Protein 1GQ6 (pdb70)

Structure (mmCIF, N/CA/C/O backbone):
data_1GQ6
#
_entry.id   1GQ6
#
_cell.length_a   139.859
_cell.length_b   78.931
_cell.length_c   93.199
_cell.angle_alpha   90.00
_cell.angle_beta   123.90
_cell.angle_gamma   90.00
#
_symmetry.space_group_name_H-M   'C 1 2 1'
#
loop_
_entity.id
_entity.type
_entity.pdbx_description
1 polymer 'PROCLAVAMINATE AMIDINO HYDROLASE'
2 non-polymer 'MANGANESE (II) ION'
3 water water
#
loop_
_atom_site.group_PDB
_atom_site.id
_atom_site.type_symbol
_atom_site.label_atom_id
_atom_site.label_alt_id
_atom_site.label_comp_id
_atom_site.label_asym_id
_atom_site.label_entity_id
_atom_site.label_seq_id
_atom_site.pdbx_PDB_ins_code
_atom_site.Cartn_x
_atom_site.Cartn_y
_atom_site.Cartn_z
_atom_site.occupancy
_atom_site.B_iso_or_equiv
_atom_site.auth_seq_id
_atom_site.auth_comp_id
_atom_site.auth_asym_id
_atom_site.auth_atom_id
_atom_site.pdbx_PDB_model_num
ATOM 1 N N . SER A 1 9 ? 40.132 -7.158 5.118 1.00 15.05 9 SER A N 1
ATOM 2 C CA . SER A 1 9 ? 40.783 -8.480 4.932 1.00 13.15 9 SER A CA 1
ATOM 3 C C . SER A 1 9 ? 41.945 -8.344 3.956 1.00 10.96 9 SER A C 1
ATOM 4 O O . SER A 1 9 ? 41.927 -8.871 2.854 1.00 9.61 9 SER A O 1
ATOM 7 N N . PRO A 1 10 ? 42.980 -7.646 4.391 1.00 8.54 10 PRO A N 1
ATOM 8 C CA . PRO A 1 10 ? 44.158 -7.422 3.553 1.00 7.27 10 PRO A CA 1
ATOM 9 C C . PRO A 1 10 ? 44.821 -8.715 3.127 1.00 6.14 10 PRO A C 1
ATOM 10 O O . PRO A 1 10 ? 44.834 -9.720 3.850 1.00 5.79 10 PRO A O 1
ATOM 14 N N . ARG A 1 11 ? 45.389 -8.688 1.924 1.00 5.44 11 ARG A N 1
ATOM 15 C CA . ARG A 1 11 ? 45.896 -9.869 1.302 1.00 5.56 11 ARG A CA 1
ATOM 16 C C . ARG A 1 11 ? 47.056 -10.521 2.017 1.00 5.24 11 ARG A C 1
ATOM 17 O O . ARG A 1 11 ? 47.348 -11.681 1.769 1.00 7.87 11 ARG A O 1
ATOM 25 N N . TYR A 1 12 ? 47.720 -9.802 2.901 1.00 5.25 12 TYR A N 1
ATOM 26 C CA . TYR A 1 12 ? 48.877 -10.368 3.608 1.00 5.59 12 TYR A CA 1
ATOM 27 C C . TYR A 1 12 ? 48.449 -10.888 4.983 1.00 6.02 12 TYR A C 1
ATOM 28 O O . TYR A 1 12 ? 49.259 -11.438 5.703 1.00 6.82 12 TYR A O 1
ATOM 37 N N . ALA A 1 13 ? 47.192 -10.706 5.352 1.00 5.28 13 ALA A N 1
ATOM 38 C CA . ALA A 1 13 ? 46.732 -11.197 6.644 1.00 5.40 13 ALA A CA 1
ATOM 39 C C . ALA A 1 13 ? 46.378 -12.681 6.567 1.00 5.52 13 ALA A C 1
ATOM 40 O O . ALA A 1 13 ? 46.079 -13.199 5.508 1.00 5.80 13 ALA A O 1
ATOM 42 N N . GLN A 1 14 ? 46.409 -13.327 7.723 1.00 5.40 14 GLN A N 1
ATOM 43 C CA . GLN A 1 14 ? 46.119 -14.755 7.883 1.00 6.05 14 GLN A CA 1
ATOM 44 C C . GLN A 1 14 ? 47.295 -15.668 7.556 1.00 6.77 14 GLN A C 1
ATOM 45 O O . GLN A 1 14 ? 48.278 -15.276 6.900 1.00 7.54 14 GLN A O 1
ATOM 51 N N . ILE A 1 15 ? 47.205 -16.908 8.023 1.00 7.97 15 ILE A N 1
ATOM 52 C CA . ILE A 1 15 ? 48.249 -17.880 7.736 1.00 8.93 15 ILE A CA 1
ATOM 53 C C . ILE A 1 15 ? 48.260 -18.090 6.234 1.00 8.79 15 ILE A C 1
ATOM 54 O O . ILE A 1 15 ? 47.207 -18.233 5.617 1.00 8.07 15 ILE A O 1
ATOM 59 N N . PRO A 1 16 ? 49.417 -18.029 5.621 1.00 9.99 16 PRO A N 1
ATOM 60 C CA . PRO A 1 16 ? 49.467 -18.067 4.156 1.00 9.81 16 PRO A CA 1
ATOM 61 C C . PRO A 1 16 ? 49.100 -19.402 3.495 1.00 9.73 16 PRO A C 1
ATOM 62 O O . PRO A 1 16 ? 49.730 -20.418 3.740 1.00 10.62 16 PRO A O 1
ATOM 66 N N . THR A 1 17 ? 48.076 -19.383 2.653 1.00 8.84 17 THR A 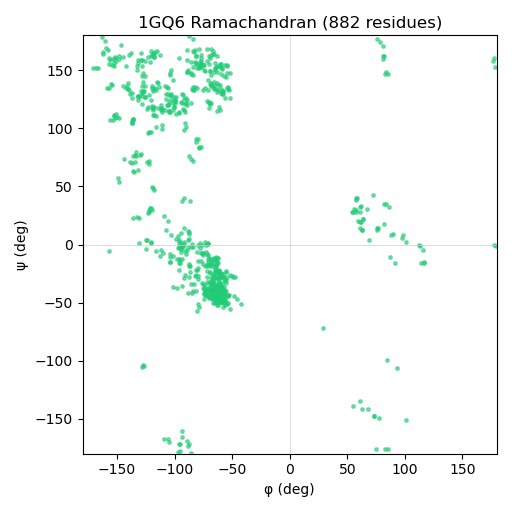N 1
ATOM 67 C CA . THR A 1 17 ? 47.744 -20.531 1.824 1.00 7.31 17 THR A CA 1
ATOM 68 C C . THR A 1 17 ? 47.855 -20.068 0.373 1.00 7.43 17 THR A C 1
ATOM 69 O O . THR A 1 17 ? 47.847 -18.861 0.107 1.00 6.45 17 THR A O 1
ATOM 73 N N . PHE A 1 18 ? 47.929 -21.010 -0.549 1.00 6.11 18 PHE A N 1
ATOM 74 C CA . PHE A 1 18 ? 48.088 -20.657 -1.952 1.00 6.92 18 PHE A CA 1
ATOM 75 C C . PHE A 1 18 ? 46.906 -19.852 -2.411 1.00 6.84 18 PHE A C 1
ATO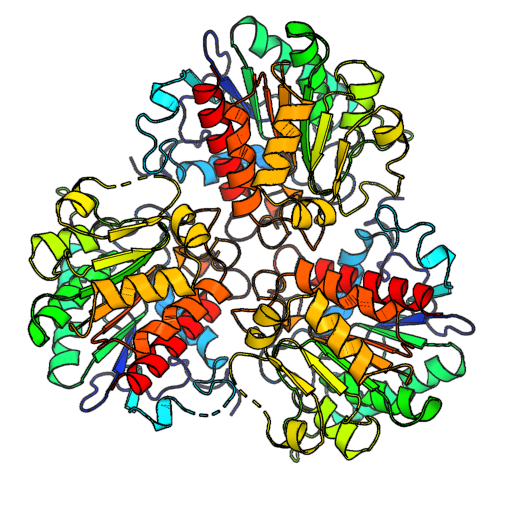M 76 O O . PHE A 1 18 ? 45.781 -20.328 -2.357 1.00 6.87 18 PHE A O 1
ATOM 84 N N . MET A 1 19 ? 47.166 -18.614 -2.834 1.00 6.63 19 MET A N 1
ATOM 85 C CA . MET A 1 19 ? 46.118 -17.721 -3.321 1.00 6.88 19 MET A CA 1
ATOM 86 C C . MET A 1 19 ? 44.930 -17.523 -2.349 1.00 6.67 19 MET A C 1
ATOM 87 O O . MET A 1 19 ? 43.788 -17.179 -2.736 1.00 6.13 19 MET A O 1
ATOM 92 N N . ARG A 1 20 ? 45.236 -17.660 -1.076 1.00 5.74 20 ARG A N 1
ATOM 93 C CA . ARG A 1 20 ? 44.278 -17.470 0.015 1.00 5.72 20 ARG A CA 1
ATOM 94 C C . ARG A 1 20 ? 43.159 -18.484 -0.044 1.00 5.03 20 ARG A C 1
ATOM 95 O O . ARG A 1 20 ? 42.083 -18.243 0.503 1.00 5.21 20 ARG A O 1
ATOM 103 N N . LEU A 1 21 ? 43.401 -19.608 -0.702 1.00 5.54 21 LEU A N 1
ATOM 104 C CA . LEU A 1 21 ? 42.425 -20.679 -0.707 1.00 6.23 21 LEU A CA 1
ATOM 105 C C . LEU A 1 21 ? 42.240 -21.229 0.676 1.00 6.71 21 LEU A C 1
ATOM 106 O O . LEU A 1 21 ? 43.109 -21.147 1.543 1.00 6.54 21 LEU A O 1
ATOM 111 N N . PRO A 1 22 ? 41.091 -21.822 0.904 1.00 7.19 22 PRO A N 1
ATOM 112 C CA . PRO A 1 22 ? 40.885 -22.513 2.170 1.00 7.57 22 PRO A CA 1
ATOM 113 C C . PRO A 1 22 ? 41.913 -23.642 2.309 1.00 6.95 22 PRO A C 1
ATOM 114 O O . PRO A 1 22 ? 42.430 -24.145 1.316 1.00 6.34 22 PRO A O 1
ATOM 118 N N . HIS A 1 23 ? 42.232 -24.001 3.540 1.00 7.55 23 HIS A N 1
ATOM 119 C CA . HIS A 1 23 ? 43.120 -25.138 3.801 1.00 8.05 23 HIS A CA 1
ATOM 120 C C . HIS A 1 23 ? 42.397 -26.380 4.325 1.00 8.25 23 HIS A C 1
ATOM 121 O O . HIS A 1 23 ? 41.593 -26.277 5.235 1.00 8.58 23 HIS A O 1
ATOM 128 N N . ASP A 1 24 ? 42.740 -27.543 3.776 1.00 7.61 24 ASP A N 1
ATOM 129 C CA . ASP A 1 24 ? 42.198 -28.817 4.210 1.00 8.34 24 ASP A CA 1
ATOM 130 C C . ASP A 1 24 ? 43.289 -29.853 3.955 1.00 8.57 24 ASP A C 1
ATOM 131 O O . ASP A 1 24 ? 43.578 -30.167 2.817 1.00 6.66 24 ASP A O 1
ATOM 136 N N . PRO A 1 25 ? 43.889 -30.371 5.019 1.00 10.11 25 PRO A N 1
ATOM 137 C CA . PRO A 1 25 ? 45.014 -31.313 4.901 1.00 10.38 25 PRO A CA 1
ATOM 138 C C . PRO A 1 25 ? 44.578 -32.730 4.478 1.00 9.79 25 PRO A C 1
ATOM 139 O O . PRO A 1 25 ? 45.422 -33.562 4.130 1.00 10.72 25 PRO A O 1
ATOM 143 N N . GLN A 1 26 ? 43.282 -32.992 4.446 1.00 8.19 26 GLN A N 1
ATOM 144 C CA . GLN A 1 26 ? 42.780 -34.287 3.982 1.00 7.78 26 GLN A CA 1
ATOM 145 C C . GLN A 1 26 ? 41.602 -34.005 3.050 1.00 6.80 26 GLN A C 1
ATOM 146 O O . GLN A 1 26 ? 40.471 -34.420 3.351 1.00 6.61 26 GLN A O 1
ATOM 148 N N . PRO A 1 27 ? 41.858 -33.314 1.935 1.00 6.29 27 PRO A N 1
ATOM 149 C CA . PRO A 1 27 ? 40.773 -32.869 1.053 1.00 5.79 27 PRO A CA 1
ATOM 150 C C . PRO A 1 27 ? 40.089 -34.005 0.329 1.00 6.25 27 PRO A C 1
ATOM 151 O O . PRO A 1 27 ? 40.703 -34.939 -0.166 1.00 6.54 27 PRO A O 1
ATOM 155 N N . ARG A 1 28 ? 38.774 -33.920 0.265 1.00 5.54 28 ARG A N 1
ATOM 156 C CA . ARG A 1 28 ? 38.030 -34.867 -0.517 1.00 5.95 28 ARG A CA 1
ATOM 157 C C . ARG A 1 28 ? 36.914 -34.117 -1.213 1.00 5.90 28 ARG A C 1
ATOM 158 O O . ARG A 1 28 ? 36.265 -33.266 -0.605 1.00 5.42 28 ARG A O 1
ATOM 160 N N . GLY A 1 29 ? 36.690 -34.474 -2.466 1.00 5.05 29 GLY A N 1
ATOM 161 C CA . GLY A 1 29 ? 35.564 -33.949 -3.235 1.00 6.12 29 GLY A CA 1
ATOM 162 C C . GLY A 1 29 ? 35.833 -32.658 -3.980 1.00 5.23 29 GLY A C 1
ATOM 163 O O . GLY A 1 29 ? 34.918 -32.073 -4.545 1.00 5.35 29 GLY A O 1
ATOM 164 N N . TYR A 1 30 ? 37.073 -32.205 -4.012 1.00 5.54 30 TYR A N 1
ATOM 165 C CA . TYR A 1 30 ? 37.394 -30.987 -4.754 1.00 5.51 30 TYR A CA 1
ATOM 166 C C . TYR A 1 30 ? 37.749 -31.271 -6.205 1.00 6.13 30 TYR A C 1
ATOM 167 O O . TYR A 1 30 ? 38.002 -32.414 -6.596 1.00 6.65 30 TYR A O 1
ATOM 176 N N . ASP A 1 31 ? 37.793 -30.201 -6.993 1.00 5.38 31 ASP A N 1
ATOM 177 C CA . ASP A 1 31 ? 38.216 -30.278 -8.375 1.00 6.13 31 ASP A CA 1
ATOM 178 C C . ASP A 1 31 ? 39.733 -30.298 -8.473 1.00 6.02 31 ASP A C 1
ATOM 179 O O . ASP A 1 31 ? 40.335 -31.218 -9.044 1.00 6.15 31 ASP A O 1
ATOM 184 N N . VAL A 1 32 ? 40.393 -29.269 -7.929 1.00 5.65 32 VAL A N 1
ATOM 185 C CA . VAL A 1 32 ? 41.844 -29.227 -7.954 1.00 6.06 32 VAL A CA 1
ATOM 186 C C . VAL A 1 32 ? 42.370 -28.905 -6.568 1.00 6.08 32 VAL A C 1
ATOM 187 O O . VAL A 1 32 ? 41.935 -27.948 -5.932 1.00 6.27 32 VAL A O 1
ATOM 191 N N . VAL A 1 33 ? 43.279 -29.755 -6.109 1.00 5.91 33 VAL A N 1
ATOM 192 C CA . VAL A 1 33 ? 43.958 -29.565 -4.846 1.00 5.98 33 VAL A CA 1
ATOM 193 C C . VAL A 1 33 ? 45.360 -29.051 -5.114 1.00 5.45 33 VAL A C 1
ATOM 194 O O . VAL A 1 33 ? 46.085 -29.582 -5.962 1.00 6.42 33 VAL A O 1
ATOM 198 N N . VAL A 1 34 ? 45.723 -27.977 -4.429 1.00 4.77 34 VAL A N 1
ATOM 199 C CA . VAL A 1 34 ? 47.069 -27.440 -4.521 1.00 4.67 34 VAL A CA 1
ATOM 200 C C . VAL A 1 34 ? 47.875 -28.102 -3.427 1.00 4.63 34 VAL A C 1
ATOM 201 O O . VAL A 1 34 ? 47.498 -28.024 -2.248 1.00 6.22 34 VAL A O 1
ATOM 205 N N . ILE A 1 35 ? 48.939 -28.796 -3.811 1.00 4.91 35 ILE A N 1
ATOM 206 C CA . ILE A 1 35 ? 49.724 -29.547 -2.851 1.00 5.21 35 ILE A CA 1
ATOM 207 C C . ILE A 1 35 ? 51.182 -29.136 -2.930 1.00 4.99 35 ILE A C 1
ATOM 208 O O . ILE A 1 35 ? 51.787 -29.139 -4.004 1.00 5.45 35 ILE A O 1
ATOM 213 N N . GLY A 1 36 ? 51.752 -28.776 -1.783 1.00 5.12 36 GLY A N 1
ATOM 214 C CA . GLY A 1 36 ? 53.157 -28.435 -1.734 1.00 5.53 36 GLY A CA 1
ATOM 215 C C . GLY A 1 36 ? 54.056 -29.663 -1.598 1.00 5.69 36 GLY A C 1
ATOM 216 O O . GLY A 1 36 ? 53.725 -30.641 -0.914 1.00 5.61 36 GLY A O 1
ATOM 217 N N . ALA A 1 37 ? 55.230 -29.581 -2.216 1.00 5.65 37 ALA A N 1
ATOM 218 C CA . ALA A 1 37 ? 56.230 -30.651 -2.151 1.00 6.08 37 ALA A CA 1
ATOM 219 C C . ALA A 1 37 ? 57.600 -30.050 -1.740 1.00 5.73 37 ALA A C 1
ATOM 220 O O . ALA A 1 37 ? 58.451 -29.770 -2.595 1.00 6.15 37 ALA A O 1
ATOM 222 N N . PRO A 1 38 ? 57.768 -29.773 -0.453 1.00 5.46 38 PRO A N 1
ATOM 223 C CA . PRO A 1 38 ? 58.946 -29.041 0.056 1.00 5.49 38 PRO A CA 1
ATOM 224 C C . PRO A 1 38 ? 60.177 -29.935 0.176 1.00 4.84 38 PRO A C 1
ATOM 225 O O . PRO A 1 38 ? 60.476 -30.479 1.217 1.00 4.98 38 PRO A O 1
ATOM 229 N N . TYR A 1 39 ? 60.854 -30.088 -0.952 1.00 5.19 39 TYR A N 1
ATOM 230 C CA . TYR A 1 39 ? 61.989 -31.020 -1.068 1.00 4.89 39 TYR A CA 1
ATOM 231 C C . TYR A 1 39 ? 62.926 -30.545 -2.172 1.00 4.69 39 TYR A C 1
ATOM 232 O O . TYR A 1 39 ? 62.467 -30.144 -3.251 1.00 6.03 39 TYR A O 1
ATOM 241 N N . ASP A 1 40 ? 64.223 -30.618 -1.898 1.00 4.46 40 ASP A N 1
ATOM 242 C CA . ASP A 1 40 ? 65.230 -30.284 -2.890 1.00 4.82 40 ASP A CA 1
ATOM 243 C C . ASP A 1 40 ? 66.327 -31.337 -2.952 1.00 4.35 40 ASP A C 1
ATOM 244 O O . ASP A 1 40 ? 67.396 -31.073 -3.472 1.00 4.80 40 ASP A O 1
ATOM 249 N N . GLY A 1 41 ? 66.001 -32.558 -2.530 1.00 4.26 41 GLY A N 1
ATOM 250 C CA . GLY A 1 41 ? 66.971 -33.633 -2.554 1.00 3.87 41 GLY A CA 1
ATOM 251 C C . GLY A 1 41 ? 67.436 -34.073 -3.927 1.00 4.56 41 GLY A C 1
ATOM 252 O O . GLY A 1 41 ? 68.397 -34.820 -4.007 1.00 5.31 41 GLY A O 1
ATOM 253 N N . GLY A 1 42 ? 66.753 -33.642 -4.980 1.00 4.21 42 GLY A N 1
ATOM 254 C CA . GLY A 1 42 ? 67.193 -33.971 -6.320 1.00 4.97 42 GLY A CA 1
ATOM 255 C C . GLY A 1 42 ? 68.078 -32.905 -6.920 1.00 5.11 42 GLY A C 1
ATOM 256 O O . GLY A 1 42 ? 68.610 -33.101 -8.022 1.00 6.24 42 GLY A O 1
ATOM 257 N N . THR A 1 43 ? 68.298 -31.804 -6.190 1.00 5.19 43 THR A N 1
ATOM 258 C CA . THR A 1 43 ? 69.067 -30.704 -6.793 1.00 5.19 43 THR A CA 1
ATOM 259 C C . THR A 1 43 ? 70.551 -30.983 -6.970 1.00 5.04 43 THR A C 1
ATOM 260 O O . THR A 1 43 ? 71.238 -31.460 -6.067 1.00 5.37 43 THR A O 1
ATOM 264 N N . SER A 1 44 ? 71.052 -30.673 -8.169 1.00 4.16 44 SER A N 1
ATOM 265 C CA . SER A 1 44 ? 72.440 -30.916 -8.482 1.00 4.60 44 SER A CA 1
ATOM 266 C C . SER A 1 44 ? 73.321 -29.705 -8.260 1.00 3.80 44 SER A C 1
ATOM 267 O O . SER A 1 44 ? 74.532 -29.824 -8.325 1.00 4.08 44 SER A O 1
ATOM 270 N N . TYR A 1 45 ? 72.719 -28.530 -8.142 1.00 4.10 45 TYR A N 1
ATOM 271 C CA . TYR A 1 45 ? 73.518 -27.321 -8.019 1.00 3.97 45 TYR A CA 1
ATOM 272 C C . TYR A 1 45 ? 73.046 -26.569 -6.785 1.00 4.26 45 TYR A C 1
ATOM 273 O O . TYR A 1 45 ? 73.376 -26.982 -5.657 1.00 3.95 45 TYR A O 1
ATOM 282 N N . ARG A 1 46 ? 72.287 -25.500 -6.927 1.00 3.68 46 ARG A N 1
ATOM 283 C CA . ARG A 1 46 ? 71.830 -24.805 -5.725 1.00 4.20 46 ARG A CA 1
ATOM 284 C C . ARG A 1 46 ? 70.646 -25.498 -5.134 1.00 4.25 46 ARG A C 1
ATOM 285 O O . ARG A 1 46 ? 69.721 -25.849 -5.864 1.00 4.73 46 ARG A O 1
ATOM 293 N N . PRO A 1 47 ? 70.657 -25.683 -3.822 1.00 4.26 47 PRO A N 1
ATOM 294 C CA . PRO A 1 47 ? 69.492 -26.199 -3.107 1.00 4.43 47 PRO A CA 1
ATOM 295 C C . PRO A 1 47 ? 68.595 -25.013 -2.706 1.00 4.97 47 PRO A C 1
ATOM 296 O O . PRO A 1 47 ? 68.821 -23.902 -3.162 1.00 5.21 47 PRO A O 1
ATOM 300 N N . GLY A 1 48 ? 67.562 -25.265 -1.927 1.00 4.53 48 GLY A N 1
ATOM 301 C CA . GLY A 1 48 ? 66.669 -24.232 -1.453 1.00 6.08 48 GLY A CA 1
ATOM 302 C C . GLY A 1 48 ? 65.235 -24.372 -1.935 1.00 6.03 48 GLY A C 1
ATOM 303 O O . GLY A 1 48 ? 64.327 -23.752 -1.355 1.00 6.12 48 GLY A O 1
ATOM 304 N N . ALA A 1 49 ? 64.989 -25.188 -2.969 1.00 5.30 49 ALA A N 1
ATOM 305 C CA . ALA A 1 49 ? 63.624 -25.422 -3.449 1.00 4.80 49 ALA A CA 1
ATOM 306 C C . ALA A 1 49 ? 62.747 -26.079 -2.399 1.00 5.26 49 ALA A C 1
ATOM 307 O O . ALA A 1 49 ? 61.519 -26.104 -2.529 1.00 4.54 49 ALA A O 1
ATOM 309 N N . ARG A 1 50 ? 63.351 -26.567 -1.316 1.00 3.98 50 ARG A N 1
ATOM 310 C CA . ARG A 1 50 ? 62.555 -27.100 -0.225 1.00 4.61 50 ARG A CA 1
ATOM 311 C C . ARG A 1 50 ? 61.645 -26.014 0.384 1.00 5.41 50 ARG A C 1
ATOM 312 O O . ARG A 1 50 ? 60.617 -26.338 0.977 1.00 5.29 50 ARG A O 1
ATOM 320 N N . PHE A 1 51 ? 62.062 -24.748 0.253 1.00 5.08 51 PHE A N 1
ATOM 321 C CA . PHE A 1 51 ? 61.310 -23.578 0.712 1.00 4.90 51 PHE A CA 1
ATOM 322 C C . PHE A 1 51 ? 60.398 -22.970 -0.337 1.00 5.68 51 PHE A C 1
ATOM 323 O O . PHE A 1 51 ? 59.684 -21.983 -0.056 1.00 6.78 51 PHE A O 1
ATOM 331 N N . GLY A 1 52 ? 60.388 -23.575 -1.515 1.00 5.52 52 GLY A N 1
ATOM 332 C CA . GLY A 1 52 ? 59.508 -23.114 -2.603 1.00 5.20 52 GLY A CA 1
ATOM 333 C C . GLY A 1 52 ? 58.066 -22.982 -2.191 1.00 5.44 52 GLY A C 1
ATOM 334 O O . GLY A 1 52 ? 57.468 -21.916 -2.372 1.00 7.08 52 GLY A O 1
ATOM 335 N N . PRO A 1 53 ? 57.456 -24.045 -1.669 1.00 5.41 53 PRO A N 1
ATOM 336 C CA . PRO A 1 53 ? 56.048 -23.933 -1.273 1.00 6.24 53 PRO A CA 1
ATOM 337 C C . PRO A 1 53 ? 55.791 -22.820 -0.262 1.00 6.67 53 PRO A C 1
ATOM 338 O O . PRO A 1 53 ? 54.843 -22.046 -0.409 1.00 7.28 53 PRO A O 1
ATOM 342 N N . GLN A 1 54 ? 56.638 -22.691 0.732 1.00 7.21 54 GLN A N 1
ATOM 343 C CA . GLN A 1 54 ? 56.430 -21.669 1.771 1.00 7.59 54 GLN A CA 1
ATOM 344 C C . GLN A 1 54 ? 56.499 -20.280 1.140 1.00 7.91 54 GLN A C 1
ATOM 345 O O . GLN A 1 54 ? 55.638 -19.427 1.408 1.00 7.02 54 GLN A O 1
ATOM 351 N N . ALA A 1 55 ? 57.514 -20.047 0.308 1.00 7.36 55 ALA A N 1
ATOM 352 C CA . ALA A 1 55 ? 57.682 -18.715 -0.285 1.00 7.76 55 ALA A CA 1
ATOM 353 C C . ALA A 1 55 ? 56.563 -18.414 -1.270 1.00 7.25 55 ALA A C 1
ATOM 354 O O . ALA A 1 55 ? 56.077 -17.283 -1.342 1.00 7.17 55 ALA A O 1
ATOM 356 N N . ILE A 1 56 ? 56.199 -19.405 -2.074 1.00 7.09 56 ILE A N 1
ATOM 357 C CA . ILE A 1 56 ? 55.120 -19.220 -3.025 1.00 7.41 56 ILE A CA 1
ATOM 358 C C . ILE A 1 56 ? 53.845 -18.882 -2.277 1.00 7.07 56 ILE A C 1
ATOM 359 O O . ILE A 1 56 ? 53.157 -17.943 -2.638 1.00 7.82 56 ILE A O 1
ATOM 364 N N . ARG A 1 57 ? 53.516 -19.637 -1.245 1.00 7.27 57 ARG A N 1
ATOM 365 C CA . ARG A 1 57 ? 52.337 -19.315 -0.462 1.00 7.21 57 ARG A CA 1
ATOM 366 C C . ARG A 1 57 ? 52.391 -17.892 0.072 1.00 7.05 57 ARG A C 1
ATOM 367 O O . ARG A 1 57 ? 51.430 -17.143 -0.063 1.00 6.24 57 ARG A O 1
ATOM 375 N N . SER A 1 58 ? 53.513 -17.508 0.672 1.00 7.49 58 SER A N 1
ATOM 376 C CA . SER A 1 58 ? 53.637 -16.196 1.244 1.00 8.21 58 SER A CA 1
ATOM 377 C C . SER A 1 58 ? 53.426 -15.064 0.237 1.00 7.83 58 SER A C 1
ATOM 378 O O . SER A 1 58 ? 52.816 -14.056 0.584 1.00 8.92 58 SER A O 1
ATOM 381 N N . GLU A 1 59 ? 53.914 -15.221 -0.987 1.00 7.18 59 GLU A N 1
ATOM 382 C CA . GLU A 1 59 ? 53.792 -14.165 -1.965 1.00 6.79 59 GLU A CA 1
ATOM 383 C C . GLU A 1 59 ? 52.480 -14.248 -2.715 1.00 7.29 59 GLU A C 1
ATOM 384 O O . GLU A 1 59 ? 52.038 -13.264 -3.267 1.00 8.45 59 GLU A O 1
ATOM 390 N N . SER A 1 60 ? 51.837 -15.414 -2.678 1.00 6.53 60 SER A N 1
ATOM 391 C CA . SER A 1 60 ? 50.636 -15.640 -3.483 1.00 6.58 60 SER A CA 1
ATOM 392 C C . SER A 1 60 ? 49.393 -14.832 -3.082 1.00 6.10 60 SER A C 1
ATOM 393 O O . SER A 1 60 ? 48.449 -14.725 -3.854 1.00 6.71 60 SER A O 1
ATOM 396 N N . GLY A 1 61 ? 49.363 -14.300 -1.864 1.00 5.48 61 GLY A N 1
ATOM 397 C CA . GLY A 1 61 ? 48.210 -13.555 -1.404 1.00 5.37 61 GLY A CA 1
ATOM 398 C C . GLY A 1 61 ? 47.893 -12.348 -2.266 1.00 5.84 61 GLY A C 1
ATOM 399 O O . GLY A 1 61 ? 46.767 -11.911 -2.355 1.00 5.10 61 GLY A O 1
ATOM 400 N N . LEU A 1 62 ? 48.918 -11.845 -2.923 1.00 6.43 62 LEU A N 1
ATOM 401 C CA . LEU A 1 62 ? 48.812 -10.762 -3.868 1.00 8.11 62 LEU A CA 1
ATOM 402 C C . LEU A 1 62 ? 47.866 -11.056 -5.014 1.00 8.49 62 LEU A C 1
ATOM 403 O O . LEU A 1 62 ? 47.161 -10.182 -5.487 1.00 8.50 62 LEU A O 1
ATOM 408 N N . ILE A 1 63 ? 47.922 -12.292 -5.489 1.00 9.66 63 ILE A N 1
ATOM 409 C CA . ILE A 1 63 ? 47.300 -12.673 -6.743 1.00 9.98 63 ILE A CA 1
ATOM 410 C C . ILE A 1 63 ? 45.905 -13.225 -6.599 1.00 11.34 63 ILE A C 1
ATOM 411 O O . ILE A 1 63 ? 45.661 -14.167 -5.842 1.00 11.32 63 ILE A O 1
ATOM 416 N N . HIS A 1 64 ? 44.979 -12.548 -7.286 1.00 13.10 64 HIS A N 1
ATOM 417 C CA . HIS A 1 64 ? 43.597 -12.965 -7.379 1.00 14.73 64 HIS A CA 1
ATOM 418 C C . HIS A 1 64 ? 43.399 -13.962 -8.517 1.00 15.51 64 HIS A C 1
ATOM 419 O O . HIS A 1 64 ? 44.066 -13.869 -9.566 1.00 15.72 64 HIS A O 1
ATOM 426 N N . GLY A 1 65 ? 42.471 -14.890 -8.333 1.00 16.27 65 GLY A N 1
ATOM 427 C CA . GLY A 1 65 ? 42.162 -15.841 -9.393 1.00 17.37 65 GLY A CA 1
ATOM 428 C C . GLY A 1 65 ? 41.121 -15.253 -10.334 1.00 18.17 65 GLY A C 1
ATOM 429 O O . GLY A 1 65 ? 40.218 -15.958 -10.813 1.00 17.77 65 GLY A O 1
ATOM 430 N N . VAL A 1 66 ? 41.229 -13.946 -10.578 1.00 18.25 66 VAL A N 1
ATOM 431 C CA . VAL A 1 66 ? 40.280 -13.237 -11.431 1.00 18.57 66 VAL A CA 1
ATOM 432 C C . VAL A 1 66 ? 41.108 -12.550 -12.485 1.00 18.83 66 VAL A C 1
ATOM 433 O O . VAL A 1 66 ? 42.073 -11.853 -12.175 1.00 20.29 66 VAL A O 1
ATOM 437 N N . GLY A 1 67 ? 40.767 -12.768 -13.737 1.00 18.88 67 G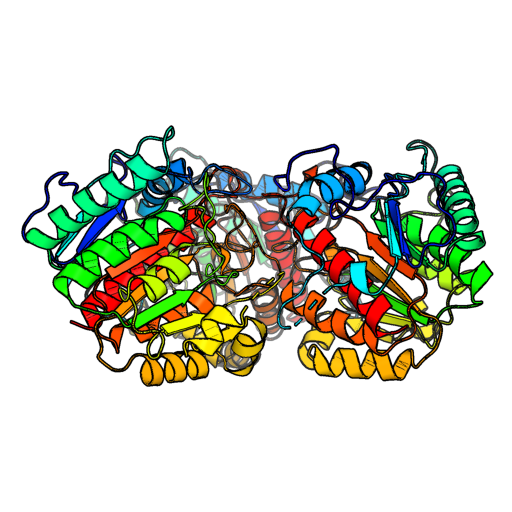LY A N 1
ATOM 438 C CA . GLY A 1 67 ? 41.534 -12.170 -14.814 1.00 18.59 67 GLY A CA 1
ATOM 439 C C . GLY A 1 67 ? 40.939 -10.868 -15.290 1.00 18.43 67 GLY A C 1
ATOM 440 O O . GLY A 1 67 ? 40.003 -10.328 -14.703 1.00 17.49 67 GLY A O 1
ATOM 441 N N . ILE A 1 68 ? 41.485 -10.367 -16.386 1.00 18.08 68 ILE A N 1
ATOM 442 C CA . ILE A 1 68 ? 40.972 -9.165 -17.000 1.00 18.14 68 ILE A CA 1
ATOM 443 C C . ILE A 1 68 ? 40.090 -9.597 -18.168 1.00 18.93 68 ILE A C 1
ATOM 444 O O . ILE A 1 68 ? 40.539 -10.329 -19.060 1.00 18.22 68 ILE A O 1
ATOM 449 N N . ASP A 1 69 ? 38.836 -9.155 -18.159 1.00 19.81 69 ASP A N 1
ATOM 450 C CA . ASP A 1 69 ? 37.913 -9.467 -19.246 1.00 21.33 69 ASP A CA 1
ATOM 451 C C . ASP A 1 69 ? 37.751 -10.983 -19.452 1.00 22.38 69 ASP A C 1
ATOM 452 O O . ASP A 1 69 ? 37.504 -11.416 -20.579 1.00 23.59 69 ASP A O 1
ATOM 457 N N . ARG A 1 70 ? 37.891 -11.789 -18.404 1.00 23.24 70 ARG A N 1
ATOM 458 C CA . ARG A 1 70 ? 37.907 -13.250 -18.577 1.00 24.15 70 ARG A CA 1
ATOM 459 C C . ARG A 1 70 ? 36.647 -13.895 -18.003 1.00 24.67 70 ARG A C 1
ATOM 460 O O . ARG A 1 70 ? 36.400 -15.091 -18.169 1.00 25.74 70 ARG A O 1
ATOM 462 N N . GLY A 1 71 ? 35.846 -13.085 -17.328 1.00 24.49 71 GLY A N 1
ATOM 463 C CA . GLY A 1 71 ? 34.566 -13.540 -16.850 1.00 24.06 71 GLY A CA 1
ATOM 464 C C . GLY A 1 71 ? 34.617 -13.883 -15.382 1.00 23.46 71 GLY A C 1
ATOM 465 O O . GLY A 1 71 ? 35.385 -13.320 -14.596 1.00 23.59 71 GLY A O 1
ATOM 466 N N . PRO A 1 72 ? 33.764 -14.814 -15.001 1.00 22.46 72 PRO A N 1
ATOM 467 C CA . PRO A 1 72 ? 33.726 -15.290 -13.617 1.00 21.46 72 PRO A CA 1
ATOM 468 C C . PRO A 1 72 ? 35.116 -15.818 -13.205 1.00 19.58 72 PRO A C 1
ATOM 469 O O . PRO A 1 72 ? 35.847 -16.370 -14.021 1.00 19.42 72 PRO A O 1
ATOM 473 N N . GLY A 1 73 ? 35.474 -15.622 -11.943 1.00 17.59 73 GLY A N 1
ATOM 474 C CA . GLY A 1 73 ? 36.749 -16.083 -11.442 1.00 16.26 73 GLY A CA 1
ATOM 475 C C . GLY A 1 73 ? 36.895 -17.602 -11.455 1.00 15.10 73 GLY A C 1
ATOM 476 O O . GLY A 1 73 ? 35.915 -18.355 -11.430 1.00 14.55 73 GLY A O 1
ATOM 477 N N . THR A 1 74 ? 38.142 -18.041 -11.555 1.00 12.81 74 THR A N 1
ATOM 478 C CA . THR A 1 74 ? 38.498 -19.450 -11.530 1.00 11.64 74 THR A CA 1
ATOM 479 C C . THR A 1 74 ? 37.779 -20.181 -10.427 1.00 11.88 74 THR A C 1
ATOM 480 O O . THR A 1 74 ? 37.216 -21.254 -10.650 1.00 10.08 74 THR A O 1
ATOM 484 N N . PHE A 1 75 ? 37.803 -19.587 -9.234 1.00 12.42 75 PHE A N 1
ATOM 485 C CA . PHE A 1 75 ? 37.260 -20.231 -8.035 1.00 13.77 75 PHE A CA 1
ATOM 486 C C . PHE A 1 75 ? 35.752 -20.163 -7.977 1.00 14.31 75 PHE A C 1
ATOM 487 O O . PHE A 1 75 ? 35.114 -20.710 -7.071 1.00 15.69 75 PHE A O 1
ATOM 495 N N . ASP A 1 76 ? 35.154 -19.498 -8.944 1.00 14.94 76 ASP A N 1
ATOM 496 C CA . ASP A 1 76 ? 33.722 -19.583 -9.068 1.00 15.58 76 ASP A CA 1
ATOM 497 C C . ASP A 1 76 ? 33.349 -20.686 -10.045 1.00 14.64 76 ASP A C 1
ATOM 498 O O . ASP A 1 76 ? 32.196 -21.077 -10.108 1.00 14.81 76 ASP A O 1
ATOM 503 N N . LEU A 1 77 ? 34.315 -21.195 -10.803 1.00 13.03 77 LEU A N 1
ATOM 504 C CA . LEU A 1 77 ? 34.036 -22.227 -11.801 1.00 12.79 77 LEU A CA 1
ATOM 505 C C . LEU A 1 77 ? 34.436 -23.612 -11.287 1.00 11.58 77 LEU A C 1
ATOM 506 O O . LEU A 1 77 ? 33.802 -24.626 -11.598 1.00 11.04 77 LEU A O 1
ATOM 511 N N . ILE A 1 78 ? 35.533 -23.640 -10.548 1.00 9.93 78 ILE A N 1
ATOM 512 C CA . ILE A 1 78 ? 36.021 -24.886 -9.956 1.00 8.98 78 ILE A CA 1
ATOM 513 C C . ILE A 1 78 ? 36.270 -24.715 -8.456 1.00 8.37 78 ILE A C 1
ATOM 514 O O . ILE A 1 78 ? 36.577 -23.612 -7.971 1.00 8.01 78 ILE A O 1
ATOM 519 N N . ASN A 1 79 ? 36.184 -25.833 -7.742 1.00 7.78 79 ASN A N 1
ATOM 520 C CA . ASN A 1 79 ? 36.355 -25.866 -6.294 1.00 7.98 79 ASN A CA 1
ATOM 521 C C . ASN A 1 79 ? 37.770 -26.311 -5.965 1.00 6.71 79 ASN A C 1
ATOM 522 O O . ASN A 1 79 ? 38.162 -27.450 -6.238 1.00 6.19 79 ASN A O 1
ATOM 527 N N . CYS A 1 80 ? 38.553 -25.390 -5.408 1.00 5.80 80 CYS A N 1
ATOM 528 C CA . CYS A 1 80 ? 39.966 -25.621 -5.117 1.00 5.31 80 CYS A CA 1
ATOM 529 C C . CYS A 1 80 ? 40.275 -25.449 -3.645 1.00 5.35 80 CYS A C 1
ATOM 530 O O . CYS A 1 80 ? 39.531 -24.808 -2.910 1.00 5.63 80 CYS A O 1
ATOM 533 N N . VAL A 1 81 ? 41.373 -26.082 -3.224 1.00 4.75 81 VAL A N 1
ATOM 534 C CA . VAL A 1 81 ? 41.774 -26.027 -1.843 1.00 4.99 81 VAL A CA 1
ATOM 535 C C . VAL A 1 81 ? 43.289 -26.196 -1.763 1.00 5.01 81 VAL A C 1
ATOM 536 O O . VAL A 1 81 ? 43.914 -26.763 -2.683 1.00 5.13 81 VAL A O 1
ATOM 540 N N . ASP A 1 82 ? 43.889 -25.648 -0.699 1.00 4.85 82 ASP A N 1
ATOM 541 C CA . ASP A 1 82 ? 45.315 -25.838 -0.409 1.00 5.08 82 ASP A CA 1
ATOM 542 C C . ASP A 1 82 ? 45.390 -26.981 0.574 1.00 5.14 82 ASP A C 1
ATOM 543 O O . ASP A 1 82 ? 44.867 -26.865 1.698 1.00 6.40 82 ASP A O 1
ATOM 548 N N . ALA A 1 83 ? 45.986 -28.090 0.140 1.00 5.70 83 ALA A N 1
ATOM 549 C CA . ALA A 1 83 ? 46.068 -29.335 0.903 1.00 6.79 83 ALA A CA 1
ATOM 550 C C . ALA A 1 83 ? 47.294 -29.403 1.812 1.00 7.69 83 ALA A C 1
ATOM 551 O O . ALA A 1 83 ? 47.630 -30.459 2.351 1.00 9.63 83 ALA A O 1
ATOM 553 N N . GLY A 1 84 ? 47.974 -28.295 1.983 1.00 7.44 84 GLY A N 1
ATOM 554 C CA . GLY A 1 84 ? 49.198 -28.282 2.762 1.00 6.95 84 GLY A CA 1
ATOM 555 C C . GLY A 1 84 ? 50.297 -28.953 1.958 1.00 6.14 84 GLY A C 1
ATOM 556 O O . GLY A 1 84 ? 50.320 -28.840 0.722 1.00 6.64 84 GLY A O 1
ATOM 557 N N . ASP A 1 85 ? 51.212 -29.619 2.646 1.00 5.76 85 ASP A N 1
ATOM 558 C CA . ASP A 1 85 ? 52.385 -30.216 2.020 1.00 5.52 85 ASP A CA 1
ATOM 559 C C . ASP A 1 85 ? 52.474 -31.735 2.218 1.00 5.74 85 ASP A C 1
ATOM 560 O O . ASP A 1 85 ? 51.879 -32.310 3.139 1.00 6.36 85 ASP A O 1
ATOM 565 N N . ILE A 1 86 ? 53.290 -32.344 1.376 1.00 4.83 86 ILE A N 1
ATOM 566 C CA . ILE A 1 86 ? 53.702 -33.714 1.525 1.00 5.72 86 ILE A CA 1
ATOM 567 C C . ILE A 1 86 ? 54.905 -33.696 2.474 1.00 5.89 86 ILE A C 1
ATOM 568 O O . ILE A 1 86 ? 55.791 -32.864 2.333 1.00 5.96 86 ILE A O 1
ATOM 573 N N . ASN A 1 87 ? 54.888 -34.598 3.459 1.00 6.50 87 ASN A N 1
ATOM 574 C CA . ASN A 1 87 ? 55.973 -34.666 4.430 1.00 7.28 87 ASN A CA 1
ATOM 575 C C . ASN A 1 87 ? 57.121 -35.440 3.815 1.00 7.45 87 ASN A C 1
ATOM 576 O O . ASN A 1 87 ? 57.193 -36.659 3.954 1.00 8.55 87 ASN A O 1
ATOM 581 N N . LEU A 1 88 ? 57.980 -34.713 3.125 1.00 6.64 88 LEU A N 1
ATOM 582 C CA . LEU A 1 88 ? 59.086 -35.282 2.379 1.00 6.14 88 LEU A CA 1
ATOM 583 C C . LEU A 1 88 ? 60.400 -35.180 3.134 1.00 6.34 88 LEU A C 1
ATOM 584 O O . LEU A 1 88 ? 60.846 -34.089 3.468 1.00 5.88 88 LEU A O 1
ATOM 589 N N . THR A 1 89 ? 61.033 -36.322 3.386 1.00 6.85 89 THR A N 1
ATOM 590 C CA . THR A 1 89 ? 62.294 -36.297 4.102 1.00 6.17 89 THR A CA 1
ATOM 591 C C . THR A 1 89 ? 63.388 -35.642 3.274 1.00 6.23 89 THR A C 1
ATOM 592 O O . THR A 1 89 ? 63.479 -35.907 2.090 1.00 6.59 89 THR A O 1
ATOM 596 N N . PRO A 1 90 ? 64.198 -34.780 3.892 1.00 6.03 90 PRO A N 1
ATOM 597 C CA . PRO A 1 90 ? 65.356 -34.189 3.202 1.00 6.31 90 PRO A CA 1
ATOM 598 C C . PRO A 1 90 ? 66.562 -35.164 3.173 1.00 6.91 90 PRO A C 1
ATOM 599 O O . PRO A 1 90 ? 67.533 -34.865 2.493 1.00 9.57 90 PRO A O 1
ATOM 603 N N . PHE A 1 91 ? 66.472 -36.284 3.848 1.00 5.62 91 PHE A N 1
ATOM 604 C CA . PHE A 1 91 ? 67.616 -37.179 4.025 1.00 6.64 91 PHE A CA 1
ATOM 605 C C . PHE A 1 91 ? 67.740 -38.351 3.063 1.00 7.70 91 PHE A C 1
ATOM 606 O O . PHE A 1 91 ? 68.787 -39.013 3.039 1.00 8.90 91 PHE A O 1
ATOM 614 N N . ASP A 1 92 ? 66.692 -38.629 2.295 1.00 7.50 92 ASP A N 1
ATOM 615 C CA . ASP A 1 92 ? 66.708 -39.824 1.445 1.00 7.56 92 ASP A CA 1
ATOM 616 C C . ASP A 1 92 ? 65.854 -39.632 0.226 1.00 7.52 92 ASP A C 1
ATOM 617 O O . ASP A 1 92 ? 64.645 -39.603 0.323 1.00 8.02 92 ASP A O 1
ATOM 622 N N . MET A 1 93 ? 66.512 -39.498 -0.913 1.00 7.24 93 MET A N 1
ATOM 623 C CA . MET A 1 93 ? 65.895 -39.322 -2.191 1.00 7.34 93 MET A CA 1
ATOM 624 C C . MET A 1 93 ? 64.852 -40.392 -2.536 1.00 6.92 93 MET A C 1
ATOM 625 O O . MET A 1 93 ? 63.761 -40.063 -2.958 1.00 6.69 93 MET A O 1
ATOM 630 N N . ASN A 1 94 ? 65.198 -41.661 -2.401 1.00 6.06 94 ASN A N 1
ATOM 631 C CA . ASN A 1 94 ? 64.247 -42.729 -2.758 1.00 7.39 94 ASN A CA 1
ATOM 632 C C . ASN A 1 94 ? 62.991 -42.752 -1.883 1.00 6.75 94 ASN A C 1
ATOM 633 O O . ASN A 1 94 ? 61.857 -42.937 -2.354 1.00 7.21 94 ASN A O 1
ATOM 638 N N . ILE A 1 95 ? 63.177 -42.498 -0.612 1.00 6.13 95 ILE A N 1
ATOM 639 C CA . ILE A 1 95 ? 62.041 -42.492 0.289 1.00 6.32 95 ILE A CA 1
ATOM 640 C C . ILE A 1 95 ? 61.165 -41.287 -0.021 1.00 5.99 95 ILE A C 1
ATOM 641 O O . ILE A 1 95 ? 59.939 -41.373 -0.050 1.00 6.96 95 ILE A O 1
ATOM 646 N N . ALA A 1 96 ? 61.779 -40.156 -0.307 1.00 5.27 96 ALA A N 1
ATOM 647 C CA . ALA A 1 96 ? 60.976 -38.966 -0.615 1.00 5.48 96 ALA A CA 1
ATOM 648 C C . ALA A 1 96 ? 60.109 -39.169 -1.859 1.00 6.01 96 ALA A C 1
ATOM 649 O O . ALA A 1 96 ? 58.944 -38.778 -1.881 1.00 5.78 96 ALA A O 1
ATOM 651 N N . ILE A 1 97 ? 60.686 -39.767 -2.907 1.00 6.90 97 ILE A N 1
ATOM 652 C CA . ILE A 1 97 ? 59.960 -39.978 -4.149 1.00 7.69 97 ILE A CA 1
ATOM 653 C C . ILE A 1 97 ? 58.798 -40.951 -3.919 1.00 8.04 97 ILE A C 1
ATOM 654 O O . ILE A 1 97 ? 57.679 -40.735 -4.420 1.00 7.77 97 ILE A O 1
ATOM 659 N N . ASP A 1 98 ? 59.033 -41.974 -3.122 1.00 7.87 98 ASP A N 1
ATOM 660 C CA . ASP A 1 98 ? 57.987 -42.956 -2.809 1.00 8.55 98 ASP A CA 1
ATOM 661 C C . ASP A 1 98 ? 56.837 -42.303 -2.043 1.00 7.88 98 ASP A C 1
ATOM 662 O O . ASP A 1 98 ? 55.645 -42.536 -2.324 1.00 7.53 98 ASP A O 1
ATOM 667 N N . THR A 1 99 ? 57.203 -41.538 -1.011 1.00 7.39 99 THR A N 1
ATOM 668 C CA . THR A 1 99 ? 56.236 -40.796 -0.202 1.00 7.53 99 THR A CA 1
ATOM 669 C C . THR A 1 99 ? 55.407 -39.871 -1.070 1.00 7.12 99 THR A C 1
ATOM 670 O O . THR A 1 99 ? 54.187 -39.776 -0.903 1.00 6.28 99 THR A O 1
ATOM 674 N N . ALA A 1 100 ? 56.069 -39.186 -1.997 1.00 6.76 100 ALA A N 1
ATOM 675 C CA . ALA A 1 100 ? 55.376 -38.262 -2.878 1.00 7.33 100 ALA A CA 1
ATOM 676 C C . ALA A 1 100 ? 54.335 -38.995 -3.712 1.00 7.02 100 ALA A C 1
ATOM 677 O O . ALA A 1 100 ? 53.202 -38.522 -3.813 1.00 7.41 100 ALA A O 1
ATOM 679 N N . GLN A 1 101 ? 54.711 -40.129 -4.289 1.00 6.76 101 GLN A N 1
ATOM 680 C CA . GLN A 1 101 ? 53.779 -40.867 -5.112 1.00 6.72 101 GLN A CA 1
ATOM 681 C C . GLN A 1 101 ? 52.591 -41.284 -4.282 1.00 7.05 101 GLN A C 1
ATOM 682 O O . GLN A 1 101 ? 51.453 -41.119 -4.728 1.00 6.64 101 GLN A O 1
ATOM 688 N N . SER A 1 102 ? 52.841 -41.825 -3.095 1.00 7.79 102 SER A N 1
ATOM 689 C CA . SER A 1 102 ? 51.748 -42.306 -2.255 1.00 8.45 102 SER A CA 1
ATOM 690 C C . SER A 1 102 ? 50.747 -41.176 -1.940 1.00 7.51 102 SER A C 1
ATOM 691 O O . SER A 1 102 ? 49.525 -41.355 -2.017 1.00 7.04 102 SER A O 1
ATOM 694 N N . HIS A 1 103 ? 51.280 -40.003 -1.610 1.00 6.94 103 HIS A N 1
ATOM 695 C CA . HIS A 1 103 ? 50.441 -38.893 -1.201 1.00 7.31 103 HIS A CA 1
ATOM 696 C C . HIS A 1 103 ? 49.647 -38.374 -2.364 1.00 7.28 103 HIS A C 1
ATOM 697 O O . HIS A 1 103 ? 48.459 -38.103 -2.256 1.00 7.41 103 HIS A O 1
ATOM 704 N N . LEU A 1 104 ? 50.308 -38.229 -3.503 1.00 7.40 104 LEU A N 1
ATOM 705 C CA . LEU A 1 104 ? 49.627 -37.734 -4.695 1.00 6.86 104 LEU A CA 1
ATOM 706 C C . LEU A 1 104 ? 48.535 -38.696 -5.171 1.00 7.09 104 LEU A C 1
ATOM 707 O O . LEU A 1 104 ? 47.431 -38.291 -5.569 1.00 7.08 104 LEU A O 1
ATOM 712 N N . SER A 1 105 ? 48.847 -39.978 -5.124 1.00 7.52 105 SER A N 1
ATOM 713 C CA . SER A 1 105 ? 47.862 -41.007 -5.462 1.00 8.08 105 SER A CA 1
ATOM 714 C C . SER A 1 105 ? 46.627 -40.926 -4.545 1.00 7.60 105 SER A C 1
ATOM 715 O O . SER A 1 105 ? 45.483 -40.997 -4.998 1.00 7.92 105 SER A O 1
ATOM 718 N N . GLY A 1 106 ? 46.869 -40.735 -3.255 1.00 7.68 106 GLY A N 1
ATOM 719 C CA . GLY A 1 106 ? 45.804 -40.545 -2.290 1.00 6.84 106 GLY A CA 1
ATOM 720 C C . GLY A 1 106 ? 44.898 -39.392 -2.659 1.00 7.11 106 GLY A C 1
ATOM 721 O O . GLY A 1 106 ? 43.675 -39.544 -2.614 1.00 7.27 106 GLY A O 1
ATOM 722 N N . LEU A 1 107 ? 45.476 -38.257 -3.049 1.00 6.65 107 LEU A N 1
ATOM 723 C CA . LEU A 1 107 ? 44.671 -37.091 -3.420 1.00 6.95 107 LEU A CA 1
ATOM 724 C C . LEU A 1 107 ? 43.777 -37.390 -4.614 1.00 6.88 107 LEU A C 1
ATOM 725 O O . LEU A 1 107 ? 42.649 -36.894 -4.678 1.00 7.27 107 LEU A O 1
ATOM 730 N N . LEU A 1 108 ? 44.300 -38.163 -5.567 1.00 6.52 108 LEU A N 1
ATOM 731 C CA . LEU A 1 108 ? 43.563 -38.471 -6.770 1.00 8.16 108 LEU A CA 1
ATOM 732 C C . LEU A 1 108 ? 42.421 -39.439 -6.491 1.00 7.79 108 LEU A C 1
ATOM 733 O O . LEU A 1 108 ? 41.492 -39.550 -7.299 1.00 8.63 108 LEU A O 1
ATOM 738 N N . LYS A 1 109 ? 42.463 -40.155 -5.369 1.00 7.88 109 LYS A N 1
ATOM 739 C CA . LYS A 1 109 ? 41.385 -41.076 -5.079 1.00 7.56 109 LYS A CA 1
ATOM 740 C C . LYS A 1 109 ? 40.139 -40.291 -4.709 1.00 7.57 109 LYS A C 1
ATOM 741 O O . LYS A 1 109 ? 39.021 -40.773 -4.884 1.00 7.95 109 LYS A O 1
ATOM 743 N N . ALA A 1 110 ? 40.314 -39.061 -4.257 1.00 7.47 110 ALA A N 1
ATOM 744 C CA . ALA A 1 110 ? 39.198 -38.312 -3.698 1.00 7.76 110 ALA A CA 1
ATOM 745 C C . ALA A 1 110 ? 38.956 -36.975 -4.338 1.00 7.01 110 ALA A C 1
ATOM 746 O O . ALA A 1 110 ? 38.005 -36.310 -3.970 1.00 7.30 110 ALA A O 1
ATOM 748 N N . ASN A 1 111 ? 39.812 -36.583 -5.264 1.00 6.14 111 ASN A N 1
ATOM 749 C CA . ASN A 1 111 ? 39.738 -35.279 -5.905 1.00 6.05 111 ASN A CA 1
ATOM 750 C C . ASN A 1 111 ? 40.107 -35.449 -7.369 1.00 6.46 111 ASN A C 1
ATOM 751 O O . ASN A 1 111 ? 40.838 -36.354 -7.717 1.00 6.78 111 ASN A O 1
ATOM 756 N N . ALA A 1 112 ? 39.609 -34.578 -8.236 1.00 6.24 112 ALA A N 1
ATOM 757 C CA . ALA A 1 112 ? 39.833 -34.778 -9.668 1.00 5.98 112 ALA A CA 1
ATOM 758 C C . ALA A 1 112 ? 41.300 -34.648 -10.088 1.00 6.13 112 ALA A C 1
ATOM 759 O O . ALA A 1 112 ? 41.816 -35.470 -10.868 1.00 6.86 112 ALA A O 1
ATOM 761 N N . ALA A 1 113 ? 41.971 -33.628 -9.566 1.00 4.81 113 ALA A N 1
ATOM 762 C CA . ALA A 1 113 ? 43.307 -33.321 -10.006 1.00 5.59 113 ALA A CA 1
ATOM 763 C C . ALA A 1 113 ? 44.044 -32.525 -8.964 1.00 5.37 113 ALA A C 1
ATOM 764 O O . ALA A 1 113 ? 43.439 -31.990 -8.050 1.00 6.19 113 ALA A O 1
ATOM 766 N N . PHE A 1 114 ? 45.347 -32.415 -9.161 1.00 4.88 114 PHE A N 1
ATOM 767 C CA . PHE A 1 114 ? 46.204 -31.583 -8.304 1.00 5.58 114 PHE A CA 1
ATOM 768 C C . PHE A 1 114 ? 47.155 -30.656 -9.083 1.00 5.72 114 PHE A C 1
ATOM 769 O O . PHE A 1 114 ? 47.486 -30.897 -10.247 1.00 5.85 114 PHE A O 1
ATOM 777 N N . LEU A 1 115 ? 47.553 -29.583 -8.399 1.00 6.06 115 LEU A N 1
ATOM 778 C CA . LEU A 1 115 ? 48.574 -28.651 -8.848 1.00 5.43 115 LEU A CA 1
ATOM 779 C C . LEU A 1 115 ? 49.643 -28.761 -7.784 1.00 5.37 115 LEU A C 1
ATOM 780 O O . LEU A 1 115 ? 49.387 -28.414 -6.629 1.00 6.32 115 LEU A O 1
ATOM 785 N N . MET A 1 116 ? 50.783 -29.318 -8.145 1.00 5.83 116 MET A N 1
ATOM 786 C CA . MET A 1 116 ? 51.870 -29.466 -7.208 1.00 5.60 116 MET A CA 1
ATOM 787 C C . MET A 1 116 ? 52.836 -28.274 -7.315 1.00 6.03 116 MET A C 1
ATOM 788 O O . MET A 1 116 ? 53.248 -27.911 -8.423 1.00 6.37 116 MET A O 1
ATOM 793 N N . ILE A 1 117 ? 53.135 -27.682 -6.163 1.00 6.47 117 ILE A N 1
ATOM 794 C CA . ILE A 1 117 ? 54.112 -26.597 -6.040 1.00 7.47 117 ILE A CA 1
ATOM 795 C C . ILE A 1 117 ? 55.371 -27.157 -5.434 1.00 7.00 117 ILE A C 1
ATOM 796 O O . ILE A 1 117 ? 55.375 -27.614 -4.277 1.00 6.76 117 ILE A O 1
ATOM 801 N N . GLY A 1 118 ? 56.432 -27.155 -6.229 1.00 5.60 118 GLY A N 1
ATOM 802 C CA . GLY A 1 118 ? 57.717 -27.694 -5.825 1.00 5.64 118 GLY A CA 1
ATOM 803 C C . GLY A 1 118 ? 58.570 -26.723 -5.035 1.00 5.43 118 GLY A C 1
ATOM 804 O O . GLY A 1 118 ? 58.179 -25.558 -4.854 1.00 6.66 118 GLY A O 1
ATOM 805 N N . GLY A 1 119 ? 59.743 -27.147 -4.571 1.00 5.54 119 GLY A N 1
ATOM 806 C CA . GLY A 1 119 ? 60.308 -28.481 -4.752 1.00 5.13 119 GLY A CA 1
ATOM 807 C C . GLY A 1 119 ? 61.025 -28.647 -6.087 1.00 5.49 119 GLY A C 1
ATOM 808 O O . GLY A 1 119 ? 60.650 -27.996 -7.080 1.00 6.20 119 GLY A O 1
ATOM 809 N N . ASP A 1 120 ? 62.064 -29.485 -6.112 1.00 5.63 120 ASP A N 1
ATOM 810 C CA . ASP A 1 120 ? 62.805 -29.702 -7.345 1.00 5.30 120 ASP A CA 1
ATOM 811 C C . ASP A 1 120 ? 62.084 -30.620 -8.309 1.00 5.32 120 ASP A C 1
ATOM 812 O O . ASP A 1 120 ? 61.193 -31.355 -7.917 1.00 5.30 120 ASP A O 1
ATOM 817 N N . HIS A 1 121 ? 62.469 -30.556 -9.574 1.00 5.20 121 HIS A N 1
ATOM 818 C CA . HIS A 1 121 ? 61.750 -31.228 -10.637 1.00 5.35 121 HIS A CA 1
ATOM 819 C C . HIS A 1 121 ? 61.736 -32.755 -10.549 1.00 5.54 121 HIS A C 1
ATOM 820 O O . HIS A 1 121 ? 60.907 -33.399 -11.181 1.00 6.16 121 HIS A O 1
ATOM 827 N N . SER A 1 122 ? 62.638 -33.353 -9.784 1.00 5.98 122 SER A N 1
ATOM 828 C CA . SER A 1 122 ? 62.629 -34.820 -9.659 1.00 5.76 122 SER A CA 1
ATOM 829 C C . SER A 1 122 ? 61.296 -35.327 -9.193 1.00 6.17 122 SER A C 1
ATOM 830 O O . SER A 1 122 ? 60.917 -36.417 -9.531 1.00 6.73 122 SER A O 1
ATOM 833 N N . LEU A 1 123 ? 60.584 -34.513 -8.398 1.00 5.66 123 LEU A N 1
ATOM 834 C CA . LEU A 1 123 ? 59.302 -34.899 -7.826 1.00 6.01 123 LEU A CA 1
ATOM 835 C C . LEU A 1 123 ? 58.254 -35.202 -8.878 1.00 5.78 123 LEU A C 1
ATOM 836 O O . LEU A 1 123 ? 57.258 -35.912 -8.637 1.00 6.52 123 LEU A O 1
ATOM 841 N N . THR A 1 124 ? 58.456 -34.660 -10.063 1.00 6.03 124 THR A N 1
ATOM 842 C CA . THR A 1 124 ? 57.492 -34.882 -11.140 1.00 5.76 124 THR A CA 1
ATOM 843 C C . THR A 1 124 ? 57.348 -36.372 -11.509 1.00 5.90 124 THR A C 1
ATOM 844 O O . THR A 1 124 ? 56.274 -36.799 -11.931 1.00 5.45 124 THR A O 1
ATOM 848 N N . VAL A 1 125 ? 58.383 -37.183 -11.289 1.00 5.42 125 VAL A N 1
ATOM 849 C CA . VAL A 1 125 ? 58.217 -38.600 -11.562 1.00 6.02 125 VAL A CA 1
ATOM 850 C C . VAL A 1 125 ? 57.129 -39.212 -10.659 1.00 6.05 125 VAL A C 1
ATOM 851 O O . VAL A 1 125 ? 56.344 -40.043 -11.103 1.00 6.24 125 VAL A O 1
ATOM 855 N N . ALA A 1 126 ? 57.059 -38.780 -9.407 1.00 6.85 126 ALA A N 1
ATOM 856 C CA . ALA A 1 126 ? 56.044 -39.276 -8.509 1.00 6.12 126 ALA A CA 1
ATOM 857 C C . ALA A 1 126 ? 54.662 -38.859 -8.991 1.00 6.49 126 ALA A C 1
ATOM 858 O O . ALA A 1 126 ? 53.701 -39.654 -8.914 1.00 6.11 126 ALA A O 1
ATOM 860 N N . ALA A 1 127 ? 54.549 -37.613 -9.440 1.00 6.16 127 ALA A N 1
ATOM 861 C CA . ALA A 1 127 ? 53.283 -37.085 -9.953 1.00 6.28 127 ALA A CA 1
ATOM 862 C C . ALA A 1 127 ? 52.875 -37.861 -11.196 1.00 6.16 127 ALA A C 1
ATOM 863 O O . ALA A 1 127 ? 51.724 -38.239 -11.358 1.00 6.61 127 ALA A O 1
ATOM 865 N N . LEU A 1 128 ? 53.820 -38.108 -12.087 1.00 6.21 128 LEU A N 1
ATOM 866 C CA . LEU A 1 128 ? 53.492 -38.816 -13.320 1.00 6.63 128 LEU A CA 1
ATOM 867 C C . LEU A 1 128 ? 53.045 -40.237 -12.980 1.00 6.78 128 LEU A C 1
ATOM 868 O O . LEU A 1 128 ? 52.092 -40.753 -13.551 1.00 6.53 128 LEU A O 1
ATOM 873 N N . ARG A 1 129 ? 53.749 -40.885 -12.064 1.00 6.72 129 ARG A N 1
ATOM 874 C CA . ARG A 1 129 ? 53.341 -42.219 -11.650 1.00 6.36 129 ARG A CA 1
ATOM 875 C C . ARG A 1 129 ? 51.894 -42.203 -11.133 1.00 6.60 129 ARG A C 1
ATOM 876 O O . ARG A 1 129 ? 51.086 -43.060 -11.486 1.00 7.11 129 ARG A O 1
ATOM 884 N N . ALA A 1 130 ? 51.579 -41.267 -10.256 1.00 7.31 130 ALA A N 1
ATOM 885 C CA . ALA A 1 130 ? 50.232 -41.212 -9.718 1.00 6.88 130 ALA A CA 1
ATOM 886 C C . ALA A 1 130 ? 49.170 -40.916 -10.773 1.00 7.11 130 ALA A C 1
ATOM 887 O O . ALA A 1 130 ? 48.107 -41.527 -10.767 1.00 7.06 130 ALA A O 1
ATOM 889 N N . VAL A 1 131 ? 49.468 -39.977 -11.664 1.00 6.64 131 VAL A N 1
ATOM 890 C CA . VAL A 1 131 ? 48.484 -39.527 -12.629 1.00 7.36 131 VAL A CA 1
ATOM 891 C C . VAL A 1 131 ? 48.263 -40.585 -13.737 1.00 7.51 131 VAL A C 1
ATOM 892 O O . VAL A 1 131 ? 47.117 -40.862 -14.142 1.00 7.52 131 VAL A O 1
ATOM 896 N N . ALA A 1 132 ? 49.337 -41.221 -14.170 1.00 7.73 132 ALA A N 1
ATOM 897 C CA . ALA A 1 132 ? 49.233 -42.244 -15.206 1.00 8.24 132 ALA A CA 1
ATOM 898 C C . ALA A 1 132 ? 48.468 -43.456 -14.687 1.00 9.28 132 ALA A C 1
ATOM 899 O O . ALA A 1 132 ? 47.805 -44.147 -15.463 1.00 8.69 132 ALA A O 1
ATOM 901 N N . GLU A 1 133 ? 48.572 -43.729 -13.388 1.00 10.06 133 GLU A N 1
ATOM 902 C CA . GLU A 1 133 ? 47.808 -44.842 -12.808 1.00 10.71 133 GLU A CA 1
ATOM 903 C C . GLU A 1 133 ? 46.304 -44.649 -13.018 1.00 10.77 133 GLU A C 1
ATOM 904 O O . GLU A 1 133 ? 45.579 -45.627 -13.275 1.00 11.30 133 GLU A O 1
ATOM 906 N N . GLN A 1 134 ? 45.839 -43.409 -12.914 1.00 11.24 134 GLN A N 1
ATOM 907 C CA . GLN A 1 134 ? 44.442 -43.084 -13.138 1.00 11.62 134 GLN A CA 1
ATOM 908 C C . GLN A 1 134 ? 44.098 -42.950 -14.613 1.00 12.00 134 GLN A C 1
ATOM 909 O O . GLN A 1 134 ? 43.048 -43.436 -15.034 1.00 12.60 134 GLN A O 1
ATOM 911 N N . HIS A 1 135 ? 44.976 -42.345 -15.410 1.00 10.58 135 HIS A N 1
ATOM 912 C CA . HIS A 1 135 ? 44.601 -41.988 -16.771 1.00 10.46 135 HIS A CA 1
ATOM 913 C C . HIS A 1 135 ? 45.301 -42.750 -17.886 1.00 10.56 135 HIS A C 1
ATOM 914 O O . HIS A 1 135 ? 44.923 -42.597 -19.063 1.00 11.44 135 HIS A O 1
ATOM 921 N N . GLY A 1 136 ? 46.266 -43.601 -17.560 1.00 9.57 136 GLY A N 1
ATOM 922 C CA . GLY A 1 136 ? 47.034 -44.269 -18.594 1.00 9.34 136 GLY A CA 1
ATOM 923 C C . GLY A 1 136 ? 48.157 -43.377 -19.096 1.00 8.88 136 GLY A C 1
ATOM 924 O O . GLY A 1 136 ? 48.352 -42.316 -18.549 1.00 8.04 136 GLY A O 1
ATOM 925 N N . PRO A 1 137 ? 48.905 -43.817 -20.113 1.00 8.23 137 PRO A N 1
ATOM 926 C CA . PRO A 1 137 ? 50.030 -43.035 -20.638 1.00 7.73 137 PRO A CA 1
ATOM 927 C C . PRO A 1 137 ? 49.585 -41.633 -21.006 1.00 7.39 137 PRO A C 1
ATOM 928 O O . PRO A 1 137 ? 48.541 -41.430 -21.656 1.00 7.01 137 PRO A O 1
ATOM 932 N N . LEU A 1 138 ? 50.392 -40.679 -20.577 1.00 6.28 138 LEU A N 1
ATOM 933 C CA . LEU A 1 138 ? 50.014 -39.277 -20.639 1.00 6.42 138 LEU A CA 1
ATOM 934 C C . LEU A 1 138 ? 50.673 -38.476 -21.760 1.00 6.60 138 LEU A C 1
ATOM 935 O O . LEU A 1 138 ? 51.821 -38.736 -22.134 1.00 6.87 138 LEU A O 1
ATOM 940 N N . ALA A 1 139 ? 49.937 -37.493 -22.268 1.00 6.05 139 ALA A N 1
ATOM 941 C CA . ALA A 1 139 ? 50.544 -36.428 -23.069 1.00 5.65 139 ALA A CA 1
ATOM 942 C C . ALA A 1 139 ? 51.228 -35.496 -22.068 1.00 5.68 139 ALA A C 1
ATOM 943 O O . ALA A 1 139 ? 50.853 -35.429 -20.905 1.00 5.31 139 ALA A O 1
ATOM 945 N N . VAL A 1 140 ? 52.249 -34.781 -22.520 1.00 5.68 140 VAL A N 1
ATOM 946 C CA . VAL A 1 140 ? 52.975 -33.884 -21.638 1.00 5.32 140 VAL A CA 1
ATOM 947 C C . VAL A 1 140 ? 53.344 -32.601 -22.349 1.00 5.62 140 VAL A C 1
ATOM 948 O O . VAL A 1 140 ? 53.781 -32.630 -23.511 1.00 4.64 140 VAL A O 1
ATOM 952 N N . VAL A 1 141 ? 53.085 -31.492 -21.651 1.00 5.65 141 VAL A N 1
ATOM 953 C CA . VAL A 1 141 ? 53.606 -30.175 -22.000 1.00 6.27 141 VAL A CA 1
ATOM 954 C C . VAL A 1 141 ? 54.605 -29.820 -20.893 1.00 5.53 141 VAL A C 1
ATOM 955 O O . VAL A 1 141 ? 54.244 -29.702 -19.725 1.00 5.97 141 VAL A O 1
ATOM 959 N N . HIS A 1 142 ? 55.863 -29.664 -21.270 1.00 5.32 142 HIS A N 1
ATOM 960 C CA . HIS A 1 142 ? 56.955 -29.458 -20.326 1.00 5.76 142 HIS A CA 1
ATOM 961 C C . HIS A 1 142 ? 57.649 -28.164 -20.699 1.00 5.96 142 HIS A C 1
ATOM 962 O O . HIS A 1 142 ? 58.165 -28.045 -21.813 1.00 5.46 142 HIS A O 1
ATOM 969 N N . LEU A 1 143 ? 57.652 -27.182 -19.785 1.00 5.21 143 LEU A N 1
ATOM 970 C CA . LEU A 1 143 ? 58.325 -25.894 -20.025 1.00 5.76 143 LEU A CA 1
ATOM 971 C C . LEU A 1 143 ? 59.563 -25.896 -19.144 1.00 5.59 143 LEU A C 1
ATOM 972 O O . LEU A 1 143 ? 59.466 -26.082 -17.934 1.00 5.67 143 LEU A O 1
ATOM 977 N N . ASP A 1 144 ? 60.717 -25.669 -19.749 1.00 5.25 144 ASP A N 1
ATOM 978 C CA . ASP A 1 144 ? 61.993 -25.816 -19.061 1.00 5.33 144 ASP A CA 1
ATOM 979 C C . ASP A 1 144 ? 63.143 -25.286 -19.924 1.00 5.20 144 ASP A C 1
ATOM 980 O O . ASP A 1 144 ? 63.069 -25.307 -21.144 1.00 5.86 144 ASP A O 1
ATOM 985 N N . ALA A 1 145 ? 64.215 -24.820 -19.283 1.00 5.45 145 ALA A N 1
ATOM 986 C CA . ALA A 1 145 ? 65.430 -24.511 -20.017 1.00 4.77 145 ALA A CA 1
ATOM 987 C C . ALA A 1 145 ? 66.222 -25.761 -20.312 1.00 4.87 145 ALA A C 1
ATOM 988 O O . ALA A 1 145 ? 67.154 -25.716 -21.127 1.00 4.78 145 ALA A O 1
ATOM 990 N N . HIS A 1 146 ? 65.870 -26.847 -19.623 1.00 5.06 146 HIS A N 1
ATOM 991 C CA . HIS A 1 146 ? 66.616 -28.117 -19.707 1.00 5.14 146 HIS A CA 1
ATOM 992 C C . HIS A 1 146 ? 65.661 -29.262 -20.024 1.00 6.05 146 HIS A C 1
ATOM 993 O O . HIS A 1 146 ? 64.526 -29.259 -19.580 1.00 7.33 146 HIS A O 1
ATOM 1000 N N . SER A 1 147 ? 66.145 -30.265 -20.765 1.00 6.03 147 SER A N 1
ATOM 1001 C CA . SER A 1 147 ? 65.301 -31.369 -21.202 1.00 5.69 147 SER A CA 1
ATOM 1002 C C . SER A 1 147 ? 64.881 -32.311 -20.072 1.00 5.68 147 SER A C 1
ATOM 1003 O O . SER A 1 147 ? 63.803 -32.884 -20.121 1.00 5.05 147 SER A O 1
ATOM 1006 N N . ASP A 1 148 ? 65.739 -32.477 -19.074 1.00 5.62 148 ASP A N 1
ATOM 1007 C CA . ASP A 1 148 ? 65.439 -33.329 -17.918 1.00 5.79 148 ASP A CA 1
ATOM 1008 C C . ASP A 1 148 ? 65.110 -34.784 -18.347 1.00 6.28 148 ASP A C 1
ATOM 1009 O O . ASP A 1 148 ? 64.230 -35.449 -17.773 1.00 6.58 148 ASP A O 1
ATOM 1014 N N . THR A 1 149 ? 65.843 -35.246 -19.349 1.00 6.39 149 THR A N 1
ATOM 1015 C CA . THR A 1 149 ? 65.772 -36.606 -19.837 1.00 7.01 149 THR A CA 1
ATOM 1016 C C . THR A 1 149 ? 67.134 -37.266 -19.723 1.00 7.69 149 THR A C 1
ATOM 1017 O O . THR A 1 149 ? 67.486 -38.128 -20.522 1.00 7.55 149 THR A O 1
ATOM 1021 N N . ASN A 1 150 ? 67.899 -36.858 -18.724 1.00 7.93 150 ASN A N 1
ATOM 1022 C CA . ASN A 1 150 ? 69.239 -37.410 -18.513 1.00 8.53 150 ASN A CA 1
ATOM 1023 C C . ASN A 1 150 ? 69.156 -38.735 -17.791 1.00 7.91 150 ASN A C 1
ATOM 1024 O O . ASN A 1 150 ? 68.181 -39.000 -17.127 1.00 6.87 150 ASN A O 1
ATOM 1029 N N . PRO A 1 151 ? 70.144 -39.597 -17.948 1.00 8.18 151 PRO A N 1
ATOM 1030 C CA . PRO A 1 151 ? 70.081 -40.896 -17.296 1.00 8.94 151 PRO A CA 1
ATOM 1031 C C . PRO A 1 151 ? 70.210 -40.829 -15.798 1.00 9.04 151 PRO A C 1
ATOM 1032 O O . PRO A 1 151 ? 70.916 -39.979 -15.262 1.00 7.65 151 PRO A O 1
ATOM 1036 N N . ALA A 1 152 ? 69.562 -41.781 -15.153 1.00 10.22 152 ALA A N 1
ATOM 1037 C CA . ALA A 1 152 ? 69.742 -41.993 -13.735 1.00 10.26 152 ALA A CA 1
ATOM 1038 C C . ALA A 1 152 ? 71.015 -42.808 -13.553 1.00 11.15 152 ALA A C 1
ATOM 1039 O O . ALA A 1 152 ? 71.506 -43.447 -14.492 1.00 10.99 152 ALA A O 1
ATOM 1041 N N . PHE A 1 153 ? 71.556 -42.794 -12.341 1.00 11.75 153 PHE A N 1
ATOM 1042 C CA . PHE A 1 153 ? 72.695 -43.655 -11.998 1.00 11.95 153 PHE A CA 1
ATOM 1043 C C . PHE A 1 153 ? 72.550 -44.097 -10.552 1.00 12.38 153 PHE A C 1
ATOM 1044 O O . PHE A 1 153 ? 71.807 -43.490 -9.775 1.00 11.47 153 PHE A O 1
ATOM 1052 N N . TYR A 1 154 ? 73.266 -45.156 -10.194 1.00 12.29 154 TYR A N 1
ATOM 1053 C CA . TYR A 1 154 ? 73.163 -45.724 -8.863 1.00 13.68 154 TYR A CA 1
ATOM 1054 C C . TYR A 1 154 ? 73.672 -44.665 -7.908 1.00 12.69 154 TYR A C 1
ATOM 1055 O O . TYR A 1 154 ? 74.701 -44.052 -8.162 1.00 13.07 154 TYR A O 1
ATOM 1064 N N . GLY A 1 155 ? 72.940 -44.448 -6.827 1.00 12.14 155 GLY A N 1
ATOM 1065 C CA . GLY A 1 155 ? 73.273 -43.389 -5.889 1.00 10.85 155 GLY A CA 1
ATOM 1066 C C . GLY A 1 155 ? 72.578 -42.087 -6.209 1.00 9.65 155 GLY A C 1
ATOM 1067 O O . GLY A 1 155 ? 72.530 -41.179 -5.367 1.00 8.97 155 GLY A O 1
ATOM 1068 N N . GLY A 1 156 ? 72.043 -41.967 -7.424 1.00 7.96 156 GLY A N 1
ATOM 1069 C CA . GLY A 1 156 ? 71.317 -40.782 -7.804 1.00 6.95 156 GLY A CA 1
ATOM 1070 C C . GLY A 1 156 ? 70.209 -41.081 -8.790 1.00 7.42 156 GLY A C 1
ATOM 1071 O O . GLY A 1 156 ? 70.096 -40.434 -9.826 1.00 6.98 156 GLY A O 1
ATOM 1072 N N . ARG A 1 157 ? 69.339 -42.011 -8.432 1.00 6.66 157 ARG A N 1
ATOM 1073 C CA . ARG A 1 157 ? 68.324 -42.428 -9.361 1.00 7.18 157 ARG A CA 1
ATOM 1074 C C . ARG A 1 157 ? 67.383 -41.277 -9.740 1.00 6.44 157 ARG A C 1
ATOM 1075 O O . ARG A 1 157 ? 66.893 -41.197 -10.869 1.00 6.61 157 ARG A O 1
ATOM 1083 N N . TYR A 1 158 ? 67.112 -40.419 -8.765 1.00 5.43 158 TYR A N 1
ATOM 1084 C CA . TYR A 1 158 ? 66.143 -39.375 -8.946 1.00 5.81 158 TYR A CA 1
ATOM 1085 C C . TYR A 1 158 ? 66.750 -37.980 -8.817 1.00 6.50 158 TYR A C 1
ATOM 1086 O O . TYR A 1 158 ? 66.177 -37.115 -8.168 1.00 5.43 158 TYR A O 1
ATOM 1095 N N . HIS A 1 159 ? 67.880 -37.729 -9.476 1.00 6.26 159 HIS A N 1
ATOM 1096 C CA . HIS A 1 159 ? 68.330 -36.348 -9.564 1.00 5.93 159 HIS A CA 1
ATOM 1097 C C . HIS A 1 159 ? 67.364 -35.569 -10.446 1.00 5.82 159 HIS A C 1
ATOM 1098 O O . HIS A 1 159 ? 66.589 -36.137 -11.214 1.00 6.52 159 HIS A O 1
ATOM 1105 N N . HIS A 1 160 ? 67.406 -34.247 -10.357 1.00 5.92 160 HIS A N 1
ATOM 1106 C CA . HIS A 1 160 ? 66.389 -33.448 -11.015 1.00 6.73 160 HIS A CA 1
ATOM 1107 C C . HIS A 1 160 ? 66.481 -33.365 -12.520 1.00 6.43 160 HIS A C 1
ATOM 1108 O O . HIS A 1 160 ? 65.674 -32.708 -13.127 1.00 6.58 160 HIS A O 1
ATOM 1115 N N . GLY A 1 161 ? 67.464 -34.016 -13.105 1.00 5.93 161 GLY A N 1
ATOM 1116 C CA . GLY A 1 161 ? 67.576 -34.089 -14.542 1.00 5.57 161 GLY A CA 1
ATOM 1117 C C . GLY A 1 161 ? 67.001 -35.365 -15.124 1.00 5.69 161 GLY A C 1
ATOM 1118 O O . GLY A 1 161 ? 67.132 -35.600 -16.336 1.00 6.40 161 GLY A O 1
ATOM 1119 N N . THR A 1 162 ? 66.350 -36.168 -14.288 1.00 5.41 162 THR A N 1
ATOM 1120 C CA . THR A 1 162 ? 65.767 -37.437 -14.724 1.00 5.20 162 THR A CA 1
ATOM 1121 C C . THR A 1 162 ? 64.250 -37.568 -14.935 1.00 5.34 162 THR A C 1
ATOM 1122 O O . THR A 1 162 ? 63.835 -38.575 -15.494 1.00 5.07 162 THR A O 1
ATOM 1126 N N . PRO A 1 163 ? 63.389 -36.665 -14.469 1.00 5.07 163 PRO A N 1
ATOM 1127 C CA . PRO A 1 163 ? 61.968 -37.040 -14.391 1.00 5.18 163 PRO A CA 1
ATOM 1128 C C . PRO A 1 163 ? 61.336 -37.483 -15.683 1.00 5.73 163 PRO A C 1
ATOM 1129 O O . PRO A 1 163 ? 60.538 -38.462 -15.695 1.00 4.85 163 PRO A O 1
ATOM 1133 N N . PHE A 1 164 ? 61.669 -36.824 -16.794 1.00 4.79 164 PHE A N 1
ATOM 1134 C CA . PHE A 1 164 ? 61.046 -37.244 -18.040 1.00 5.02 164 PHE A CA 1
ATOM 1135 C C . PHE A 1 164 ? 61.674 -38.479 -18.681 1.00 5.49 164 PHE A C 1
ATOM 1136 O O . PHE A 1 164 ? 61.035 -39.114 -19.491 1.00 6.06 164 PHE A O 1
ATOM 1144 N N . ARG A 1 165 ? 62.919 -38.806 -18.332 1.00 6.01 165 ARG A N 1
ATOM 1145 C CA . ARG A 1 165 ? 63.506 -40.082 -18.764 1.00 6.11 165 ARG A CA 1
ATOM 1146 C C . ARG A 1 165 ? 62.732 -41.187 -18.037 1.00 5.56 165 ARG A C 1
ATOM 1147 O O . ARG A 1 165 ? 62.353 -42.186 -18.638 1.00 5.28 165 ARG A O 1
ATOM 1155 N N . HIS A 1 166 ? 62.521 -41.030 -16.727 1.00 5.05 166 HIS A N 1
ATOM 1156 C CA . HIS A 1 166 ? 61.746 -42.056 -16.006 1.00 4.76 166 HIS A CA 1
ATOM 1157 C C . HIS A 1 166 ? 60.334 -42.172 -16.615 1.00 4.70 166 HIS A C 1
ATOM 1158 O O . HIS A 1 166 ? 59.785 -43.245 -16.786 1.00 3.68 166 HIS A O 1
ATOM 1165 N N . GLY A 1 167 ? 59.728 -41.035 -16.890 1.00 5.27 167 GLY A N 1
ATOM 1166 C CA . GLY A 1 167 ? 58.359 -41.011 -17.387 1.00 6.15 167 GLY A CA 1
ATOM 1167 C C . GLY A 1 167 ? 58.185 -41.738 -18.697 1.00 5.53 167 GLY A C 1
ATOM 1168 O O . GLY A 1 167 ? 57.214 -42.474 -18.925 1.00 5.53 167 GLY A O 1
ATOM 1169 N N . ILE A 1 168 ? 59.135 -41.516 -19.579 1.00 6.29 168 ILE A N 1
ATOM 1170 C CA . ILE A 1 168 ? 59.128 -42.213 -20.848 1.00 5.93 168 ILE A CA 1
ATOM 1171 C C . ILE A 1 168 ? 59.456 -43.689 -20.659 1.00 6.25 168 ILE A C 1
ATOM 1172 O O . ILE A 1 168 ? 58.789 -44.583 -21.226 1.00 5.17 168 ILE A O 1
ATOM 1177 N N . ASP A 1 169 ? 60.491 -43.961 -19.877 1.00 6.53 169 ASP A N 1
ATOM 1178 C CA . ASP A 1 169 ? 60.964 -45.340 -19.721 1.00 7.60 169 ASP A CA 1
ATOM 1179 C C . ASP A 1 169 ? 59.904 -46.215 -19.089 1.00 7.20 169 ASP A C 1
ATOM 1180 O O . ASP A 1 169 ? 59.783 -47.413 -19.438 1.00 7.25 169 ASP A O 1
ATOM 1185 N N . GLU A 1 170 ? 59.166 -45.634 -18.140 1.00 6.44 170 GLU A N 1
ATOM 1186 C CA . GLU A 1 170 ? 58.145 -46.380 -17.421 1.00 7.04 170 GLU A CA 1
ATOM 1187 C C . GLU A 1 170 ? 56.783 -46.353 -18.125 1.00 7.11 170 GLU A C 1
ATOM 1188 O O . GLU A 1 170 ? 55.804 -46.841 -17.608 1.00 6.02 170 GLU A O 1
ATOM 1194 N N . LYS A 1 171 ? 56.741 -45.745 -19.307 1.00 8.48 171 LYS A N 1
ATOM 1195 C CA . LYS A 1 171 ? 55.507 -45.612 -20.095 1.00 8.91 171 LYS A CA 1
ATOM 1196 C C . LYS A 1 171 ? 54.413 -44.827 -19.365 1.00 8.65 171 LYS A C 1
ATOM 1197 O O . LYS A 1 171 ? 53.207 -45.068 -19.536 1.00 8.30 171 LYS A O 1
ATOM 1203 N N . LEU A 1 172 ? 54.837 -43.874 -18.554 1.00 7.08 172 LEU A N 1
ATOM 1204 C CA . LEU A 1 172 ? 53.893 -42.984 -17.919 1.00 7.06 172 LEU A CA 1
ATOM 1205 C C . LEU A 1 172 ? 53.527 -41.894 -18.904 1.00 7.13 172 LEU A C 1
ATOM 1206 O O . LEU A 1 172 ? 52.479 -41.244 -18.781 1.00 7.28 172 LEU A O 1
ATOM 1211 N N . ILE A 1 173 ? 54.457 -41.648 -19.821 1.00 6.40 173 ILE A N 1
ATOM 1212 C CA . ILE A 1 173 ? 54.298 -40.651 -20.871 1.00 6.56 173 ILE A CA 1
ATOM 1213 C C . ILE A 1 173 ? 54.261 -41.333 -22.216 1.00 6.79 173 ILE A C 1
ATOM 1214 O O . ILE A 1 173 ? 55.012 -42.273 -22.432 1.00 6.51 173 ILE A O 1
ATOM 1219 N N . ASP A 1 174 ? 53.373 -40.877 -23.108 1.00 7.46 174 ASP A N 1
ATOM 1220 C CA . ASP A 1 174 ? 53.420 -41.250 -24.507 1.00 8.05 174 ASP A CA 1
ATOM 1221 C C . ASP A 1 174 ? 54.281 -40.187 -25.167 1.00 7.88 174 ASP A C 1
ATOM 1222 O O . ASP A 1 174 ? 53.833 -39.070 -25.356 1.00 7.62 174 ASP A O 1
ATOM 1227 N N . PRO A 1 175 ? 55.519 -40.507 -25.501 1.00 8.40 175 PRO A N 1
ATOM 1228 C CA . PRO A 1 175 ? 56.443 -39.471 -25.994 1.00 8.63 175 PRO A CA 1
ATOM 1229 C C . PRO A 1 175 ? 56.015 -38.844 -27.305 1.00 8.37 175 PRO A C 1
ATOM 1230 O O . PRO A 1 175 ? 56.396 -37.690 -27.593 1.00 8.58 175 PRO A O 1
ATOM 1234 N N . ALA A 1 176 ? 55.203 -39.563 -28.072 1.00 8.70 176 ALA A N 1
ATOM 1235 C CA . ALA A 1 176 ? 54.715 -39.047 -29.328 1.00 8.35 176 ALA A CA 1
ATOM 1236 C C . ALA A 1 176 ? 53.707 -37.928 -29.052 1.00 7.70 176 ALA A C 1
ATOM 1237 O O . ALA A 1 176 ? 53.283 -37.227 -29.975 1.00 7.85 176 ALA A O 1
ATOM 1239 N N . ALA A 1 177 ? 53.339 -37.768 -27.778 1.00 6.87 177 ALA A N 1
ATOM 1240 C CA . ALA A 1 177 ? 52.437 -36.703 -27.357 1.00 6.64 177 ALA A CA 1
ATOM 1241 C C . ALA A 1 177 ? 53.064 -35.836 -26.294 1.00 6.59 177 ALA A C 1
ATOM 1242 O O . ALA A 1 177 ? 52.377 -35.234 -25.456 1.00 6.42 177 ALA A O 1
ATOM 1244 N N . MET A 1 178 ? 54.391 -35.778 -26.320 1.00 6.81 178 MET A N 1
ATOM 1245 C CA . MET A 1 178 ? 55.089 -34.888 -25.444 1.00 6.63 178 MET A CA 1
ATOM 1246 C C . MET A 1 178 ? 55.799 -33.789 -26.227 1.00 5.96 178 MET A C 1
ATOM 1247 O O . MET A 1 178 ? 56.441 -34.031 -27.271 1.00 5.34 178 MET A O 1
ATOM 1252 N N . VAL A 1 179 ? 55.654 -32.582 -25.707 1.00 5.25 179 VAL A N 1
ATOM 1253 C CA . VAL A 1 179 ? 56.325 -31.406 -26.241 1.00 5.61 179 VAL A CA 1
ATOM 1254 C C . VAL A 1 179 ? 57.045 -30.704 -25.117 1.00 6.12 179 VAL A C 1
ATOM 1255 O O . VAL A 1 179 ? 56.447 -30.454 -24.056 1.00 5.89 179 VAL A O 1
ATOM 1259 N N . GLN A 1 180 ? 58.333 -30.435 -25.301 1.00 6.24 180 GLN A N 1
ATOM 1260 C CA . GLN A 1 180 ? 59.059 -29.638 -24.302 1.00 6.66 180 GLN A CA 1
ATOM 1261 C C . GLN A 1 180 ? 59.536 -28.347 -24.932 1.00 6.70 180 GLN A C 1
ATOM 1262 O O . GLN A 1 180 ? 60.030 -28.341 -26.049 1.00 7.11 180 GLN A O 1
ATOM 1268 N N . ILE A 1 181 ? 59.342 -27.250 -24.215 1.00 5.82 181 ILE A N 1
ATOM 1269 C CA . ILE A 1 181 ? 59.573 -25.908 -24.755 1.00 5.79 181 ILE A CA 1
ATOM 1270 C C . ILE A 1 181 ? 60.490 -25.076 -23.861 1.00 5.51 181 ILE A C 1
ATOM 1271 O O . ILE A 1 181 ? 60.251 -24.972 -22.667 1.00 4.52 181 ILE A O 1
ATOM 1276 N N . GLY A 1 182 ? 61.486 -24.442 -24.473 1.00 5.08 182 GLY A N 1
ATOM 1277 C CA . GLY A 1 182 ? 62.377 -23.515 -23.802 1.00 4.90 182 GLY A CA 1
ATOM 1278 C C . GLY A 1 182 ? 63.817 -23.968 -23.686 1.00 5.36 182 GLY A C 1
ATOM 1279 O O . GLY A 1 182 ? 64.696 -23.238 -23.236 1.00 4.90 182 GLY A O 1
ATOM 1280 N N . ILE A 1 183 ? 64.079 -25.165 -24.193 1.00 5.78 183 ILE A N 1
ATOM 1281 C CA . ILE A 1 183 ? 65.370 -25.814 -24.007 1.00 7.04 183 ILE A CA 1
ATOM 1282 C C . ILE A 1 183 ? 66.510 -24.966 -24.577 1.00 7.20 183 ILE A C 1
ATOM 1283 O O . ILE A 1 183 ? 66.463 -24.513 -25.729 1.00 6.95 183 ILE A O 1
ATOM 1288 N N . ARG A 1 184 ? 67.557 -24.782 -23.783 1.00 7.53 184 ARG A N 1
ATOM 1289 C CA . ARG A 1 184 ? 68.669 -23.948 -24.181 1.00 8.55 184 ARG A CA 1
ATOM 1290 C C . ARG A 1 184 ? 69.914 -24.179 -23.353 1.00 11.13 184 ARG A C 1
ATOM 1291 O O . ARG A 1 184 ? 69.906 -24.963 -22.425 1.00 12.90 184 ARG A O 1
ATOM 1299 N N . GLY A 1 185 ? 70.968 -23.457 -23.696 1.00 12.96 185 GLY A N 1
ATOM 1300 C CA . GLY A 1 185 ? 72.177 -23.420 -22.887 1.00 15.92 185 GLY A CA 1
ATOM 1301 C C . GLY A 1 185 ? 73.152 -24.546 -23.128 1.00 17.34 185 GLY A C 1
ATOM 1302 O O . GLY A 1 185 ? 73.916 -24.510 -24.097 1.00 18.88 185 GLY A O 1
ATOM 1303 N N . HIS A 1 186 ? 73.097 -25.547 -22.249 1.00 18.53 186 HIS A N 1
ATOM 1304 C CA . HIS A 1 186 ? 73.997 -26.690 -22.298 1.00 19.45 186 HIS A CA 1
ATOM 1305 C C . HIS A 1 186 ? 73.310 -27.867 -21.584 1.00 19.84 186 HIS A C 1
ATOM 1306 O O . HIS A 1 186 ? 72.345 -27.670 -20.803 1.00 19.96 186 HIS A O 1
ATOM 1313 N N . LEU A 1 193 ? 70.096 -34.804 -26.572 1.00 15.51 193 LEU A N 1
ATOM 1314 C CA . LEU A 1 193 ? 68.665 -34.778 -26.884 1.00 14.61 193 LEU A CA 1
ATOM 1315 C C . LEU A 1 193 ? 68.249 -35.989 -27.752 1.00 14.13 193 LEU A C 1
ATOM 1316 O O . LEU A 1 193 ? 67.066 -36.161 -28.098 1.00 11.87 193 LEU A O 1
ATOM 1321 N N . ASP A 1 194 ? 69.232 -36.822 -28.092 1.00 13.24 194 ASP A N 1
ATOM 1322 C CA . ASP A 1 194 ? 68.979 -37.997 -28.919 1.00 13.14 194 ASP A CA 1
ATOM 1323 C C . ASP A 1 194 ? 67.946 -38.923 -28.289 1.00 12.23 194 ASP A C 1
ATOM 1324 O O . ASP A 1 194 ? 67.077 -39.449 -28.968 1.00 12.69 194 ASP A O 1
ATOM 1329 N N . TYR A 1 195 ? 68.071 -39.175 -27.000 1.00 11.83 195 TYR A N 1
ATOM 1330 C CA . TYR A 1 195 ? 67.124 -40.056 -26.325 1.00 11.40 195 TYR A CA 1
ATOM 1331 C C . TYR A 1 195 ? 65.689 -39.558 -26.511 1.00 10.62 195 TYR A C 1
ATOM 1332 O O . TYR A 1 195 ? 64.808 -40.306 -26.975 1.00 11.17 195 TYR A O 1
ATOM 1341 N N . ALA A 1 196 ? 65.455 -38.293 -26.202 1.00 10.17 196 ALA A N 1
ATOM 1342 C CA . ALA A 1 196 ? 64.108 -37.736 -26.304 1.00 10.02 196 ALA A CA 1
ATOM 1343 C C . ALA A 1 196 ? 63.587 -37.742 -27.746 1.00 9.84 196 ALA A C 1
ATOM 1344 O O . ALA A 1 196 ? 62.495 -38.211 -28.029 1.00 8.72 196 ALA A O 1
ATOM 1346 N N . ARG A 1 197 ? 64.376 -37.203 -28.655 1.00 9.58 197 ARG A N 1
ATOM 1347 C CA . ARG A 1 197 ? 63.960 -37.145 -30.029 1.00 9.96 197 ARG A CA 1
ATOM 1348 C C . ARG A 1 197 ? 63.740 -38.527 -30.598 1.00 9.55 197 ARG A C 1
ATOM 1349 O O . ARG A 1 197 ? 62.805 -38.756 -31.372 1.00 10.17 197 ARG A O 1
ATOM 1357 N N . GLY A 1 198 ? 64.612 -39.458 -30.240 1.00 8.77 198 GLY A N 1
ATOM 1358 C CA . GLY A 1 198 ? 64.477 -40.791 -30.769 1.00 8.63 198 GLY A CA 1
ATOM 1359 C C . GLY A 1 198 ? 63.202 -41.459 -30.302 1.00 8.30 198 GLY A C 1
ATOM 1360 O O . GLY A 1 198 ? 62.734 -42.407 -30.931 1.00 7.35 198 GLY A O 1
ATOM 1361 N N . HIS A 1 199 ? 62.673 -41.001 -29.170 1.00 8.30 199 HIS A N 1
ATOM 1362 C CA . HIS A 1 199 ? 61.426 -41.518 -28.655 1.00 8.53 199 HIS A CA 1
ATOM 1363 C C . HIS A 1 199 ? 60.218 -40.769 -29.202 1.00 8.60 199 HIS A C 1
ATOM 1364 O O . HIS A 1 199 ? 59.086 -41.149 -28.900 1.00 7.96 199 HIS A O 1
ATOM 1371 N N . GLY A 1 200 ? 60.450 -39.746 -30.022 1.00 8.29 200 GLY A N 1
ATOM 1372 C CA . GLY A 1 200 ? 59.352 -39.026 -30.636 1.00 8.22 200 GLY A CA 1
ATOM 1373 C C . GLY A 1 200 ? 58.943 -37.756 -29.939 1.00 8.56 200 GLY A C 1
ATOM 1374 O O . GLY A 1 200 ? 57.955 -37.139 -30.323 1.00 8.98 200 GLY A O 1
ATOM 1375 N N . VAL A 1 201 ? 59.684 -37.357 -28.913 1.00 7.56 201 VAL A N 1
ATOM 1376 C CA . VAL A 1 201 ? 59.370 -36.132 -28.215 1.00 7.72 201 VAL A CA 1
ATOM 1377 C C . VAL A 1 201 ? 59.651 -34.976 -29.185 1.00 7.25 201 VAL A C 1
ATOM 1378 O O . VAL A 1 201 ? 60.618 -35.003 -29.918 1.00 6.13 201 VAL A O 1
ATOM 1382 N N . ARG A 1 202 ? 58.780 -33.986 -29.186 1.00 7.26 202 ARG A N 1
ATOM 1383 C CA . ARG A 1 202 ? 59.019 -32.756 -29.924 1.00 7.64 202 ARG A CA 1
ATOM 1384 C C . ARG A 1 202 ? 59.731 -31.760 -28.992 1.00 7.53 202 ARG A C 1
ATOM 1385 O O . ARG A 1 202 ? 59.184 -31.342 -27.975 1.00 8.07 202 ARG A O 1
ATOM 1393 N N . VAL A 1 203 ? 60.966 -31.427 -29.316 1.00 7.07 203 VAL A N 1
ATOM 1394 C CA . VAL A 1 203 ? 61.728 -30.471 -28.529 1.00 7.23 203 VAL A CA 1
ATOM 1395 C C . VAL A 1 203 ? 61.664 -29.120 -29.218 1.00 6.90 203 VAL A C 1
ATOM 1396 O O . VAL A 1 203 ? 62.014 -29.005 -30.395 1.00 6.95 203 VAL A O 1
ATOM 1400 N N . VAL A 1 204 ? 61.196 -28.112 -28.494 1.00 6.14 204 VAL A N 1
ATOM 1401 C CA . VAL A 1 204 ? 61.189 -26.748 -29.039 1.00 6.62 204 VAL A CA 1
ATOM 1402 C C . VAL A 1 204 ? 62.215 -25.956 -28.264 1.00 6.29 204 VAL A C 1
ATOM 1403 O O . VAL A 1 204 ? 61.978 -25.570 -27.118 1.00 6.61 204 VAL A O 1
ATOM 1407 N N . THR A 1 205 ? 63.368 -25.733 -28.869 1.00 6.08 205 THR A N 1
ATOM 1408 C CA . THR A 1 205 ? 64.377 -24.948 -28.182 1.00 5.86 205 THR A CA 1
ATOM 1409 C C . THR A 1 205 ? 63.887 -23.519 -28.001 1.00 6.11 205 THR A C 1
ATOM 1410 O O . THR A 1 205 ? 62.967 -23.072 -28.679 1.00 6.59 205 THR A O 1
ATOM 1414 N N . ALA A 1 206 ? 64.544 -22.800 -27.113 1.00 6.96 206 ALA A N 1
ATOM 1415 C CA . ALA A 1 206 ? 64.246 -21.375 -26.949 1.00 7.70 206 ALA A CA 1
ATOM 1416 C C . ALA A 1 206 ? 64.380 -20.664 -28.304 1.00 7.30 206 ALA A C 1
ATOM 1417 O O . ALA A 1 206 ? 63.585 -19.777 -28.654 1.00 6.89 206 ALA A O 1
ATOM 1419 N N . ASP A 1 207 ? 65.391 -21.047 -29.067 1.00 7.71 207 ASP A N 1
ATOM 1420 C CA . ASP A 1 207 ? 65.606 -20.464 -30.380 1.00 8.67 207 ASP A CA 1
ATOM 1421 C C . ASP A 1 207 ? 64.422 -20.719 -31.287 1.00 8.45 207 ASP A C 1
ATOM 1422 O O . ASP A 1 207 ? 63.922 -19.798 -31.956 1.00 8.40 207 ASP A O 1
ATOM 1427 N N . GLU A 1 208 ? 63.983 -21.971 -31.348 1.00 7.87 208 GLU A N 1
ATOM 1428 C CA . GLU A 1 208 ? 62.842 -22.304 -32.178 1.00 7.20 208 GLU A CA 1
ATOM 1429 C C . GLU A 1 208 ? 61.584 -21.601 -31.659 1.00 6.86 208 GLU A C 1
ATOM 1430 O O . GLU A 1 208 ? 60.748 -21.137 -32.451 1.00 7.23 208 GLU A O 1
ATOM 1436 N N . PHE A 1 209 ? 61.458 -21.468 -30.350 1.00 6.97 209 PHE A N 1
ATOM 1437 C CA . PHE A 1 209 ? 60.295 -20.759 -29.818 1.00 7.40 209 PHE A CA 1
ATOM 1438 C C . PHE A 1 209 ? 60.262 -19.323 -30.334 1.00 7.57 209 PHE A C 1
ATOM 1439 O O . PHE A 1 209 ? 59.207 -18.794 -30.653 1.00 7.86 209 PHE A O 1
ATOM 1447 N N . GLY A 1 210 ? 61.415 -18.686 -30.414 1.00 7.92 210 GLY A N 1
ATOM 1448 C CA . GLY A 1 210 ? 61.473 -17.342 -30.955 1.00 8.71 210 GLY A CA 1
ATOM 1449 C C . GLY A 1 210 ? 60.993 -17.262 -32.381 1.00 9.11 210 GLY A C 1
ATOM 1450 O O . GLY A 1 210 ? 60.331 -16.274 -32.759 1.00 8.72 210 GLY A O 1
ATOM 1451 N N . GLU A 1 211 ? 61.325 -18.276 -33.183 1.00 8.17 211 GLU A N 1
ATOM 1452 C CA . GLU A 1 211 ? 60.857 -18.333 -34.557 1.00 8.86 211 GLU A CA 1
ATOM 1453 C C . GLU A 1 211 ? 59.345 -18.604 -34.653 1.00 8.10 211 GLU A C 1
ATOM 1454 O O . GLU A 1 211 ? 58.650 -17.918 -35.425 1.00 7.71 211 GLU A O 1
ATOM 1456 N N . LEU A 1 212 ? 58.840 -19.557 -33.874 1.00 8.30 212 LEU A N 1
ATOM 1457 C CA . LEU A 1 212 ? 57.414 -19.950 -33.921 1.00 8.45 212 LEU A CA 1
ATOM 1458 C C . LEU A 1 212 ? 56.481 -18.955 -33.292 1.00 8.11 212 LEU A C 1
ATOM 1459 O O . LEU A 1 212 ? 55.346 -18.777 -33.757 1.00 8.26 212 LEU A O 1
ATOM 1464 N N . GLY A 1 213 ? 56.954 -18.313 -32.230 1.00 7.84 213 GLY A N 1
ATOM 1465 C CA . GLY A 1 213 ? 56.155 -17.368 -31.471 1.00 7.57 213 GLY A CA 1
ATOM 1466 C C . GLY A 1 213 ? 55.213 -18.093 -30.549 1.00 7.58 213 GLY A C 1
ATOM 1467 O O . GLY A 1 213 ? 55.115 -19.324 -30.564 1.00 6.46 213 GLY A O 1
ATOM 1468 N N . VAL A 1 214 ? 54.513 -17.333 -29.717 1.00 7.18 214 VAL A N 1
ATOM 1469 C CA . VAL A 1 214 ? 53.545 -17.936 -28.834 1.00 7.55 214 VAL A CA 1
ATOM 1470 C C . VAL A 1 214 ? 52.482 -18.700 -29.613 1.00 6.97 214 VAL A C 1
ATOM 1471 O O . VAL A 1 214 ? 52.189 -19.888 -29.328 1.00 7.22 214 VAL A O 1
ATOM 1475 N N . GLY A 1 215 ? 51.915 -18.041 -30.621 1.00 7.41 215 GLY A N 1
ATOM 1476 C CA . GLY A 1 215 ? 50.851 -18.644 -31.398 1.00 7.15 215 GLY A CA 1
ATOM 1477 C C . GLY A 1 215 ? 51.243 -19.916 -32.121 1.00 7.32 215 GLY A C 1
ATOM 1478 O O . GLY A 1 215 ? 50.514 -20.925 -32.089 1.00 7.02 215 GLY A O 1
ATOM 1479 N N . GLY A 1 216 ? 52.382 -19.877 -32.806 1.00 6.56 216 GLY A N 1
ATOM 1480 C CA . GLY A 1 216 ? 52.868 -21.072 -33.473 1.00 6.75 216 GLY A CA 1
ATOM 1481 C C . GLY A 1 216 ? 53.174 -22.216 -32.534 1.00 6.47 216 GLY A C 1
ATOM 1482 O O . GLY A 1 216 ? 52.955 -23.397 -32.856 1.00 6.17 216 GLY A O 1
ATOM 1483 N N . THR A 1 217 ? 53.736 -21.897 -31.377 1.00 6.08 217 THR A N 1
ATOM 1484 C CA . THR A 1 217 ? 54.016 -22.931 -30.425 1.00 6.41 217 THR A CA 1
ATOM 1485 C C . THR A 1 217 ? 52.716 -23.545 -29.856 1.00 6.31 217 THR A C 1
ATOM 1486 O O . THR A 1 217 ? 52.626 -24.750 -29.623 1.00 6.33 217 THR A O 1
ATOM 1490 N N . ALA A 1 218 ? 51.718 -22.712 -29.604 1.00 6.34 218 ALA A N 1
ATOM 1491 C CA . ALA A 1 218 ? 50.445 -23.202 -29.099 1.00 5.50 218 ALA A CA 1
ATOM 1492 C C . ALA A 1 218 ? 49.786 -24.111 -30.123 1.00 6.23 218 ALA A C 1
ATOM 1493 O O . ALA A 1 218 ? 49.148 -25.118 -29.794 1.00 6.34 218 ALA A O 1
ATOM 1495 N N . ASP A 1 219 ? 49.873 -23.720 -31.374 1.00 5.91 219 ASP A N 1
ATOM 1496 C CA . ASP A 1 219 ? 49.301 -24.561 -32.414 1.00 6.33 219 ASP A CA 1
ATOM 1497 C C . ASP A 1 219 ? 49.988 -25.923 -32.378 1.00 6.59 219 ASP A C 1
ATOM 1498 O O . ASP A 1 219 ? 49.342 -26.959 -32.495 1.00 5.63 219 ASP A O 1
ATOM 1503 N N . LEU A 1 220 ? 51.305 -25.891 -32.255 1.00 6.18 220 LEU A N 1
ATOM 1504 C CA . LEU A 1 220 ? 52.120 -27.113 -32.214 1.00 7.59 220 LEU A CA 1
ATOM 1505 C C . LEU A 1 220 ? 51.719 -27.983 -31.030 1.00 6.85 220 LEU A C 1
ATOM 1506 O O . LEU A 1 220 ? 51.557 -29.185 -31.159 1.00 6.79 220 LEU A O 1
ATOM 1511 N N . ILE A 1 221 ? 51.577 -27.374 -29.863 1.00 6.41 221 ILE A N 1
ATOM 1512 C CA . ILE A 1 221 ? 51.112 -28.109 -28.705 1.00 7.03 221 ILE A CA 1
ATOM 1513 C C . ILE A 1 221 ? 49.769 -28.772 -28.944 1.00 6.86 221 ILE A C 1
ATOM 1514 O O . ILE A 1 221 ? 49.608 -29.943 -28.667 1.00 7.67 221 ILE A O 1
ATOM 1519 N N . ARG A 1 222 ? 48.802 -28.037 -29.490 1.00 6.95 222 ARG A N 1
ATOM 1520 C CA . ARG A 1 222 ? 47.477 -28.581 -29.715 1.00 7.61 222 ARG A CA 1
ATOM 1521 C C . ARG A 1 222 ? 47.556 -29.785 -30.663 1.00 8.25 222 ARG A C 1
ATOM 1522 O O . ARG A 1 222 ? 46.883 -30.807 -30.449 1.00 8.05 222 ARG A O 1
ATOM 1530 N N . GLU A 1 223 ? 48.399 -29.675 -31.688 1.00 9.08 223 GLU A N 1
ATOM 1531 C CA . GLU A 1 223 ? 48.532 -30.747 -32.667 1.00 10.36 223 GLU A CA 1
ATOM 1532 C C . GLU A 1 223 ? 49.142 -32.001 -32.044 1.00 9.52 223 GLU A C 1
ATOM 1533 O O . GLU A 1 223 ? 48.684 -33.110 -32.295 1.00 9.00 223 GLU A O 1
ATOM 1539 N N . LYS A 1 224 ? 50.163 -31.803 -31.228 1.00 9.06 224 LYS A N 1
ATOM 1540 C CA . LYS A 1 224 ? 50.919 -32.904 -30.651 1.00 9.67 224 LYS A CA 1
ATOM 1541 C C . LYS A 1 224 ? 50.162 -33.626 -29.540 1.00 9.60 224 LYS A C 1
ATOM 1542 O O . LYS A 1 224 ? 50.161 -34.851 -29.461 1.00 9.42 224 LYS A O 1
ATOM 1544 N N . VAL A 1 225 ? 49.502 -32.850 -28.699 1.00 9.39 225 VAL A N 1
ATOM 1545 C CA . VAL A 1 225 ? 48.772 -33.392 -27.558 1.00 9.38 225 VAL A CA 1
ATOM 1546 C C . VAL A 1 225 ? 47.371 -33.864 -27.897 1.00 9.23 225 VAL A C 1
ATOM 1547 O O . VAL A 1 225 ? 46.917 -34.899 -27.410 1.00 9.42 225 VAL A O 1
ATOM 1551 N N . GLY A 1 226 ? 46.665 -33.113 -28.740 1.00 9.39 226 GLY A N 1
ATOM 1552 C CA . GLY A 1 226 ? 45.300 -33.475 -29.059 1.00 9.97 226 GLY A CA 1
ATOM 1553 C C . GLY A 1 226 ? 44.465 -33.420 -27.805 1.00 10.14 226 GLY A C 1
ATOM 1554 O O . GLY A 1 226 ? 44.681 -32.536 -26.979 1.00 11.59 226 GLY A O 1
ATOM 1555 N N . GLN A 1 227 ? 43.537 -34.379 -27.656 1.00 10.45 227 GLN A N 1
ATOM 1556 C CA . GLN A 1 227 ? 42.659 -34.432 -26.502 1.00 11.02 227 GLN A CA 1
ATOM 1557 C C . GLN A 1 227 ? 43.072 -35.554 -25.541 1.00 10.55 227 GLN A C 1
ATOM 1558 O O . GLN A 1 227 ? 42.273 -36.011 -24.740 1.00 11.56 227 GLN A O 1
ATOM 1564 N N . ARG A 1 228 ? 44.315 -36.014 -25.639 1.00 9.22 228 ARG A N 1
ATOM 1565 C CA . ARG A 1 228 ? 44.840 -37.001 -24.728 1.00 9.06 228 ARG A CA 1
ATOM 1566 C C . ARG A 1 228 ? 44.961 -36.343 -23.362 1.00 7.85 228 ARG A C 1
ATOM 1567 O O . ARG A 1 228 ? 45.301 -35.171 -23.273 1.00 7.75 228 ARG A O 1
ATOM 1569 N N . PRO A 1 229 ? 44.751 -37.087 -22.281 1.00 7.09 229 PRO A N 1
ATOM 1570 C CA . PRO A 1 229 ? 44.941 -36.505 -20.946 1.00 6.04 229 PRO A CA 1
ATOM 1571 C C . PRO A 1 229 ? 46.353 -36.008 -20.873 1.00 6.12 229 PRO A C 1
ATOM 1572 O O . PRO A 1 229 ? 47.287 -36.754 -21.215 1.00 5.81 229 PRO A O 1
ATOM 1576 N N . VAL A 1 230 ? 46.523 -34.780 -20.407 1.00 4.75 230 VAL A N 1
ATOM 1577 C CA . VAL A 1 230 ? 47.825 -34.145 -20.459 1.00 5.33 230 VAL A CA 1
ATOM 1578 C C . VAL A 1 230 ? 48.280 -33.608 -19.101 1.00 5.64 230 VAL A C 1
ATOM 1579 O O . VAL A 1 230 ? 47.504 -33.036 -18.339 1.00 6.42 230 VAL A O 1
ATOM 1583 N N . TYR A 1 231 ? 49.568 -33.787 -18.823 1.00 6.07 231 TYR A N 1
ATOM 1584 C CA . TYR A 1 231 ? 50.165 -33.291 -17.599 1.00 5.69 231 TYR A CA 1
ATOM 1585 C C . TYR A 1 231 ? 51.035 -32.102 -18.018 1.00 5.92 231 TYR A C 1
ATOM 1586 O O . TYR A 1 231 ? 51.822 -32.224 -18.976 1.00 6.13 231 TYR A O 1
ATOM 1595 N N . VAL A 1 232 ? 50.879 -30.969 -17.344 1.00 5.47 232 VAL A N 1
ATOM 1596 C CA . VAL A 1 232 ? 51.641 -29.764 -17.688 1.00 5.61 232 VAL A CA 1
ATOM 1597 C C . VAL A 1 232 ? 52.622 -29.472 -16.566 1.00 5.95 232 VAL A C 1
ATOM 1598 O O . VAL A 1 232 ? 52.226 -29.230 -15.435 1.00 6.24 232 VAL A O 1
ATOM 1602 N N . SER A 1 233 ? 53.907 -29.545 -16.888 1.00 4.99 233 SER A N 1
ATOM 1603 C CA . SER A 1 233 ? 54.972 -29.393 -15.898 1.00 5.80 233 SER A CA 1
ATOM 1604 C C . SER A 1 233 ? 55.837 -28.198 -16.231 1.00 6.43 233 SER A C 1
ATOM 1605 O O . SER A 1 233 ? 56.437 -28.138 -17.298 1.00 6.39 233 SER A O 1
ATOM 1608 N N . VAL A 1 234 ? 55.861 -27.223 -15.335 1.00 5.88 234 VAL A N 1
ATOM 1609 C CA . VAL A 1 234 ? 56.620 -26.006 -15.571 1.00 6.43 234 VAL A CA 1
ATOM 1610 C C . VAL A 1 234 ? 57.794 -25.929 -14.603 1.00 6.21 234 VAL A C 1
ATOM 1611 O O . VAL A 1 234 ? 57.605 -25.893 -13.388 1.00 8.56 234 VAL A O 1
ATOM 1615 N N . ASP A 1 235 ? 58.999 -25.875 -15.158 1.00 6.29 235 ASP A N 1
ATOM 1616 C CA . ASP A 1 235 ? 60.213 -25.547 -14.397 1.00 5.82 235 ASP A CA 1
ATOM 1617 C C . ASP A 1 235 ? 60.314 -24.019 -14.507 1.00 6.20 235 ASP A C 1
ATOM 1618 O O . ASP A 1 235 ? 60.368 -23.471 -15.605 1.00 5.97 235 ASP A O 1
ATOM 1623 N N . ILE A 1 236 ? 60.315 -23.337 -13.378 1.00 5.49 236 ILE A N 1
ATOM 1624 C CA . ILE A 1 236 ? 60.383 -21.883 -13.359 1.00 5.94 236 ILE A CA 1
ATOM 1625 C C . ILE A 1 236 ? 61.598 -21.347 -14.125 1.00 6.16 236 ILE A C 1
ATOM 1626 O O . ILE A 1 236 ? 61.558 -20.212 -14.623 1.00 6.51 236 ILE A O 1
ATOM 1631 N N . ASP A 1 237 ? 62.631 -22.175 -14.280 1.00 5.81 237 ASP A N 1
ATOM 1632 C CA . ASP A 1 237 ? 63.844 -21.745 -14.979 1.00 6.31 237 ASP A CA 1
ATOM 1633 C C . ASP A 1 237 ? 63.661 -21.643 -16.499 1.00 5.68 237 ASP A C 1
ATOM 1634 O O . ASP A 1 237 ? 64.573 -21.244 -17.214 1.00 6.29 237 ASP A O 1
ATOM 1639 N N . VAL A 1 238 ? 62.448 -21.898 -16.987 1.00 5.31 238 VAL A N 1
ATOM 1640 C CA . VAL A 1 238 ? 62.160 -21.700 -18.389 1.00 5.02 238 VAL A CA 1
ATOM 1641 C C . VAL A 1 238 ? 62.237 -20.203 -18.750 1.00 4.96 238 VAL A C 1
ATOM 1642 O O . VAL A 1 238 ? 62.646 -19.845 -19.876 1.00 4.74 238 VAL A O 1
ATOM 1646 N N . VAL A 1 239 ? 61.831 -19.342 -17.832 1.00 5.51 239 VAL A N 1
ATOM 1647 C CA . VAL A 1 239 ? 61.943 -17.916 -18.076 1.00 5.87 239 VAL A CA 1
ATOM 1648 C C . VAL A 1 239 ? 63.368 -17.453 -17.780 1.00 5.27 239 VAL A C 1
ATOM 1649 O O . VAL A 1 239 ? 64.118 -18.069 -17.026 1.00 6.24 239 VAL A O 1
ATOM 1653 N N . ASP A 1 240 ? 63.740 -16.354 -18.402 1.00 5.52 240 ASP A N 1
ATOM 1654 C CA . ASP A 1 240 ? 65.067 -15.806 -18.164 1.00 4.46 240 ASP A CA 1
ATOM 1655 C C . ASP A 1 240 ? 65.297 -15.557 -16.687 1.00 4.97 240 ASP A C 1
ATOM 1656 O O . ASP A 1 240 ? 64.376 -15.144 -15.972 1.00 4.74 240 ASP A O 1
ATOM 1661 N N . PRO A 1 241 ? 66.529 -15.768 -16.208 1.00 4.74 241 PRO A N 1
ATOM 1662 C CA . PRO A 1 241 ? 66.892 -15.412 -14.825 1.00 4.25 241 PRO A CA 1
ATOM 1663 C C . PRO A 1 241 ? 66.448 -13.992 -14.392 1.00 3.87 241 PRO A C 1
ATOM 1664 O O . PRO A 1 241 ? 66.264 -13.788 -13.198 1.00 3.60 241 PRO A O 1
ATOM 1668 N N . ALA A 1 242 ? 66.323 -13.053 -15.323 1.00 3.29 242 ALA A N 1
ATOM 1669 C CA . ALA A 1 242 ? 65.845 -11.717 -14.948 1.00 3.91 242 ALA A CA 1
ATOM 1670 C C . ALA A 1 242 ? 64.450 -11.833 -14.353 1.00 4.46 242 ALA A C 1
ATOM 1671 O O . ALA A 1 242 ? 64.115 -11.040 -13.473 1.00 4.71 242 ALA A O 1
ATOM 1673 N N . PHE A 1 243 ? 63.637 -12.757 -14.873 1.00 4.37 243 PHE A N 1
ATOM 1674 C CA . PHE A 1 243 ? 62.227 -12.878 -14.416 1.00 5.39 243 PHE A CA 1
ATOM 1675 C C . PHE A 1 243 ? 62.098 -13.873 -13.262 1.00 5.67 243 PHE A C 1
ATOM 1676 O O . PHE A 1 243 ? 61.212 -13.748 -12.428 1.00 6.86 243 PHE A O 1
ATOM 1684 N N . ALA A 1 244 ? 62.989 -14.872 -13.220 1.00 6.26 244 ALA A N 1
ATOM 1685 C CA . ALA A 1 244 ? 62.966 -15.881 -12.173 1.00 5.88 244 ALA A CA 1
ATOM 1686 C C . ALA A 1 244 ? 64.383 -16.106 -11.637 1.00 6.17 244 ALA A C 1
ATOM 1687 O O . ALA A 1 244 ? 64.987 -17.133 -11.914 1.00 6.76 244 ALA A O 1
ATOM 1689 N N . PRO A 1 245 ? 64.933 -15.151 -10.912 1.00 4.87 245 PRO A N 1
ATOM 1690 C CA . PRO A 1 245 ? 66.267 -15.329 -10.337 1.00 4.84 245 PRO A CA 1
ATOM 1691 C C . PRO A 1 245 ? 66.316 -16.432 -9.281 1.00 5.61 245 PRO A C 1
ATOM 1692 O O . PRO A 1 245 ? 67.370 -17.056 -9.050 1.00 6.12 245 PRO A O 1
ATOM 1696 N N . GLY A 1 246 ? 65.188 -16.693 -8.641 1.00 4.80 246 GLY A N 1
ATOM 1697 C CA . GLY A 1 246 ? 65.189 -17.624 -7.525 1.00 4.99 246 GLY A CA 1
ATOM 1698 C C . GLY A 1 246 ? 64.999 -19.031 -7.985 1.00 5.63 246 GLY A C 1
ATOM 1699 O O . GLY A 1 246 ? 63.910 -19.594 -7.883 1.00 6.24 246 GLY A O 1
ATOM 1700 N N . THR A 1 247 ? 66.067 -19.601 -8.529 1.00 5.25 247 THR A N 1
ATOM 1701 C CA . THR A 1 247 ? 66.012 -20.962 -9.028 1.00 5.16 247 THR A CA 1
ATOM 1702 C C . THR A 1 247 ? 67.408 -21.573 -8.984 1.00 4.37 247 THR A C 1
ATOM 1703 O O . THR A 1 247 ? 68.410 -20.842 -8.926 1.00 5.02 247 THR A O 1
ATOM 1707 N N . GLY A 1 248 ? 67.456 -22.895 -9.008 1.00 4.96 248 GLY A N 1
ATOM 1708 C CA . GLY A 1 248 ? 68.699 -23.628 -8.757 1.00 5.32 248 GLY A CA 1
ATOM 1709 C C . GLY A 1 248 ? 69.701 -23.758 -9.886 1.00 5.59 248 GLY A C 1
ATOM 1710 O O . GLY A 1 248 ? 70.897 -23.840 -9.606 1.00 6.04 248 GLY A O 1
ATOM 1711 N N . THR A 1 249 ? 69.218 -23.777 -11.141 1.00 5.38 249 THR A N 1
ATOM 1712 C CA . THR A 1 249 ? 70.077 -23.847 -12.290 1.00 5.83 249 THR A CA 1
ATOM 1713 C C . THR A 1 249 ? 69.593 -22.864 -13.325 1.00 6.30 249 THR A C 1
ATOM 1714 O O . THR A 1 249 ? 69.003 -23.262 -14.327 1.00 5.81 249 THR A O 1
ATOM 1718 N N . PRO A 1 250 ? 69.870 -21.583 -13.096 1.00 6.24 250 PRO A N 1
ATOM 1719 C CA . PRO A 1 250 ? 69.454 -20.568 -14.074 1.00 6.33 250 PRO A CA 1
ATOM 1720 C C . PRO A 1 250 ? 70.157 -20.748 -15.377 1.00 6.57 250 PRO A C 1
ATOM 1721 O O . PRO A 1 250 ? 71.282 -21.236 -15.409 1.00 6.53 250 PRO A O 1
ATOM 1725 N N . ALA A 1 251 ? 69.494 -20.323 -16.448 1.00 6.30 251 ALA A N 1
ATOM 1726 C CA . ALA A 1 251 ? 70.012 -20.423 -17.787 1.00 5.04 251 ALA A CA 1
ATOM 1727 C C . ALA A 1 251 ? 69.738 -19.130 -18.549 1.00 4.63 251 ALA A C 1
ATOM 1728 O O . ALA A 1 251 ? 68.590 -18.890 -18.947 1.00 5.50 251 ALA A O 1
ATOM 1730 N N . PRO A 1 252 ? 70.744 -18.284 -18.745 1.00 4.22 252 PRO A N 1
ATOM 1731 C CA . PRO A 1 252 ? 70.510 -17.028 -19.451 1.00 4.67 252 PRO A CA 1
ATOM 1732 C C . PRO A 1 252 ? 69.918 -17.183 -20.840 1.00 5.60 252 PRO A C 1
ATOM 1733 O O . PRO A 1 252 ? 70.062 -18.220 -21.497 1.00 4.96 252 PRO A O 1
ATOM 1737 N N . GLY A 1 253 ? 69.213 -16.134 -21.273 1.00 5.46 253 GLY A N 1
ATOM 1738 C CA . GLY A 1 253 ? 68.659 -16.126 -22.596 1.00 5.13 253 GLY A CA 1
ATOM 1739 C C . GLY A 1 253 ? 67.312 -16.776 -22.677 1.00 5.52 253 GLY A C 1
ATOM 1740 O O . GLY A 1 253 ? 66.983 -17.336 -23.702 1.00 5.82 253 GLY A O 1
ATOM 1741 N N . GLY A 1 254 ? 66.528 -16.685 -21.618 1.00 4.37 254 GLY A N 1
ATOM 1742 C CA . GLY A 1 254 ? 65.253 -17.366 -21.575 1.00 4.92 254 GLY A CA 1
ATOM 1743 C C . GLY A 1 254 ? 64.035 -16.572 -21.952 1.00 4.62 254 GLY A C 1
ATOM 1744 O O . GLY A 1 254 ? 64.114 -15.450 -22.405 1.00 4.27 254 GLY A O 1
ATOM 1745 N N . LEU A 1 255 ? 62.879 -17.167 -21.740 1.00 4.61 255 LEU A N 1
ATOM 1746 C CA . LEU A 1 255 ? 61.648 -16.529 -22.174 1.00 4.49 255 LEU A CA 1
ATOM 1747 C C . LEU A 1 255 ? 61.229 -15.406 -21.249 1.00 5.01 255 LEU A C 1
ATOM 1748 O O . LEU A 1 255 ? 61.597 -15.351 -20.074 1.00 5.46 255 LEU A O 1
ATOM 1753 N N . LEU A 1 256 ? 60.421 -14.513 -21.793 1.00 4.87 256 LEU A N 1
ATOM 1754 C CA . LEU A 1 256 ? 59.830 -13.445 -20.983 1.00 5.45 256 LEU A CA 1
ATOM 1755 C C . LEU A 1 256 ? 58.654 -14.041 -20.218 1.00 5.55 256 LEU A C 1
ATOM 1756 O O . LEU A 1 256 ? 57.968 -14.972 -20.686 1.00 5.25 256 LEU A O 1
ATOM 1761 N N . SER A 1 257 ? 58.354 -13.475 -19.057 1.00 5.09 257 SER A N 1
ATOM 1762 C CA . SER A 1 257 ? 57.213 -13.922 -18.298 1.00 4.34 257 SER A CA 1
ATOM 1763 C C . SER A 1 257 ? 55.930 -13.909 -19.119 1.00 4.68 257 SER A C 1
ATOM 1764 O O . SER A 1 257 ? 55.146 -14.853 -19.095 1.00 5.54 257 SER A O 1
ATOM 1767 N N . ARG A 1 258 ? 55.735 -12.841 -19.860 1.00 4.63 258 ARG A N 1
ATOM 1768 C CA . ARG A 1 258 ? 54.522 -12.693 -20.642 1.00 4.90 258 ARG A CA 1
ATOM 1769 C C . ARG A 1 258 ? 54.406 -13.757 -21.725 1.00 5.27 258 ARG A C 1
ATOM 1770 O O . ARG A 1 258 ? 53.308 -14.146 -22.077 1.00 5.34 258 ARG A O 1
ATOM 1778 N N . GLU A 1 259 ? 55.539 -14.247 -22.222 1.00 5.28 259 GLU A N 1
ATOM 1779 C CA . GLU A 1 259 ? 55.513 -15.291 -23.242 1.00 5.07 259 GLU A CA 1
ATOM 1780 C C . GLU A 1 259 ? 55.000 -16.614 -22.655 1.00 5.09 259 GLU A C 1
ATOM 1781 O O . GLU A 1 259 ? 54.157 -17.282 -23.266 1.00 4.29 259 GLU A O 1
ATOM 1787 N N . VAL A 1 260 ? 55.477 -16.943 -21.456 1.00 5.14 260 VAL A N 1
ATOM 1788 C CA . VAL A 1 260 ? 55.107 -18.177 -20.794 1.00 5.90 260 VAL A CA 1
ATOM 1789 C C . VAL A 1 260 ? 53.647 -18.126 -20.422 1.00 6.72 260 VAL A C 1
ATOM 1790 O O . VAL A 1 260 ? 52.896 -19.087 -20.666 1.00 6.35 260 VAL A O 1
ATOM 1794 N N . LEU A 1 261 ? 53.216 -16.998 -19.858 1.00 6.29 261 LEU A N 1
ATOM 1795 C CA . LEU A 1 261 ? 51.817 -16.873 -19.447 1.00 6.04 261 LEU A CA 1
ATOM 1796 C C . LEU A 1 261 ? 50.858 -16.947 -20.637 1.00 6.12 261 LEU A C 1
ATOM 1797 O O . LEU A 1 261 ? 49.794 -17.543 -20.529 1.00 6.14 261 LEU A O 1
ATOM 1802 N N . ALA A 1 262 ? 51.226 -16.311 -21.745 1.00 4.84 262 ALA A N 1
ATOM 1803 C CA . ALA A 1 262 ? 50.404 -16.328 -22.936 1.00 5.52 262 ALA A CA 1
ATOM 1804 C C . ALA A 1 262 ? 50.396 -17.728 -23.523 1.00 6.07 262 ALA A C 1
ATOM 1805 O O . ALA A 1 262 ? 49.330 -18.220 -23.933 1.00 6.21 262 ALA A O 1
ATOM 1807 N N . LEU A 1 263 ? 51.548 -18.413 -23.516 1.00 5.71 263 LEU A N 1
ATOM 1808 C CA . LEU A 1 263 ? 51.592 -19.751 -24.089 1.00 6.38 263 LEU A CA 1
ATOM 1809 C C . LEU A 1 263 ? 50.681 -20.683 -23.311 1.00 6.67 263 LEU A C 1
ATOM 1810 O O . LEU A 1 263 ? 49.980 -21.523 -23.906 1.00 7.44 263 LEU A O 1
ATOM 1815 N N . LEU A 1 264 ? 50.690 -20.561 -21.991 1.00 6.47 264 LEU A N 1
ATOM 1816 C CA . LEU A 1 264 ? 49.828 -21.422 -21.167 1.00 6.83 264 LEU A CA 1
ATOM 1817 C C . LEU A 1 264 ? 48.321 -21.253 -21.413 1.00 7.12 264 LEU A C 1
ATOM 1818 O O . LEU A 1 264 ? 47.533 -22.090 -20.992 1.00 6.95 264 LEU A O 1
ATOM 1823 N N . ARG A 1 265 ? 47.891 -20.186 -22.065 1.00 6.98 265 ARG A N 1
ATOM 1824 C CA . ARG A 1 265 ? 46.481 -20.099 -22.424 1.00 6.91 265 ARG A CA 1
ATOM 1825 C C . ARG A 1 265 ? 46.029 -21.335 -23.228 1.00 6.82 265 ARG A C 1
ATOM 1826 O O . ARG A 1 265 ? 44.857 -21.706 -23.193 1.00 7.53 265 ARG A O 1
ATOM 1828 N N . CYS A 1 266 ? 46.932 -21.978 -23.962 1.00 6.35 266 CYS A N 1
ATOM 1829 C CA . CYS A 1 266 ? 46.492 -23.097 -24.793 1.00 6.23 266 CYS A CA 1
ATOM 1830 C C . CYS A 1 266 ? 46.038 -24.306 -24.000 1.00 6.41 266 CYS A C 1
ATOM 1831 O O . CYS A 1 266 ? 45.362 -25.179 -24.538 1.00 5.93 266 CYS A O 1
ATOM 1834 N N . VAL A 1 267 ? 46.347 -24.340 -22.714 1.00 6.34 267 VAL A N 1
ATOM 1835 C CA . VAL A 1 267 ? 45.989 -25.471 -21.891 1.00 6.71 267 VAL A CA 1
ATOM 1836 C C . VAL A 1 267 ? 44.488 -25.689 -21.814 1.00 6.52 267 VAL A C 1
ATOM 1837 O O . VAL A 1 267 ? 44.045 -26.828 -21.727 1.00 6.03 267 VAL A O 1
ATOM 1841 N N . GLY A 1 268 ? 43.696 -24.617 -21.917 1.00 6.09 268 GLY A N 1
ATOM 1842 C CA . GLY A 1 268 ? 42.254 -24.723 -21.858 1.00 5.86 268 GLY A CA 1
ATOM 1843 C C . GLY A 1 268 ? 41.641 -25.349 -23.093 1.00 5.85 268 GLY A C 1
ATOM 1844 O O . GLY A 1 268 ? 40.466 -25.642 -23.121 1.00 5.87 268 GLY A O 1
ATOM 1845 N N . ASP A 1 269 ? 42.467 -25.555 -24.115 1.00 6.46 269 ASP A N 1
ATOM 1846 C CA . ASP A 1 269 ? 42.032 -26.225 -25.318 1.00 6.57 269 ASP A CA 1
ATOM 1847 C C . ASP A 1 269 ? 42.373 -27.708 -25.250 1.00 7.02 269 ASP A C 1
ATOM 1848 O O . ASP A 1 269 ? 42.050 -28.472 -26.161 1.00 7.51 269 ASP A O 1
ATOM 1853 N N . LEU A 1 270 ? 43.038 -28.098 -24.177 1.00 6.39 270 LEU A N 1
ATOM 1854 C CA . LEU A 1 270 ? 43.477 -29.468 -23.974 1.00 6.71 270 LEU A CA 1
ATOM 1855 C C . LEU A 1 270 ? 42.607 -30.155 -22.923 1.00 6.84 270 LEU A C 1
ATOM 1856 O O . LEU A 1 270 ? 41.527 -29.658 -22.576 1.00 5.97 270 LEU A O 1
ATOM 1861 N N . LYS A 1 271 ? 43.079 -31.316 -22.461 1.00 6.39 271 LYS A N 1
ATOM 1862 C CA . LYS A 1 271 ? 42.425 -32.100 -21.414 1.00 6.34 271 LYS A CA 1
ATOM 1863 C C . LYS A 1 271 ? 43.414 -32.280 -20.270 1.00 5.85 271 LYS A C 1
ATOM 1864 O O . LYS A 1 271 ? 43.912 -33.399 -20.049 1.00 5.92 271 LYS A O 1
ATOM 1866 N N . PRO A 1 272 ? 43.723 -31.206 -19.551 1.00 6.28 272 PRO A N 1
ATOM 1867 C CA . PRO A 1 272 ? 44.698 -31.289 -18.446 1.00 5.79 272 PRO A CA 1
ATOM 1868 C C . PRO A 1 272 ? 44.240 -32.148 -17.299 1.00 6.39 272 PRO A C 1
ATOM 1869 O O . PRO A 1 272 ? 43.088 -32.035 -16.872 1.00 7.01 272 PRO A O 1
ATOM 1873 N N . VAL A 1 273 ? 45.121 -33.017 -16.811 1.00 5.37 273 VAL A N 1
ATOM 1874 C CA . VAL A 1 273 ? 44.776 -33.884 -15.693 1.00 6.08 273 VAL A CA 1
ATOM 1875 C C . VAL A 1 273 ? 45.728 -33.764 -14.521 1.00 5.77 273 VAL A C 1
ATOM 1876 O O . VAL A 1 273 ? 45.588 -34.472 -13.523 1.00 6.55 273 VAL A O 1
ATOM 1880 N N . GLY A 1 274 ? 46.677 -32.852 -14.624 1.00 5.33 274 GLY A N 1
ATOM 1881 C CA . GLY A 1 274 ? 47.577 -32.538 -13.547 1.00 6.05 274 GLY A CA 1
ATOM 1882 C C . GLY A 1 274 ? 48.576 -31.494 -14.002 1.00 6.46 274 GLY A C 1
ATOM 1883 O O . GLY A 1 274 ? 48.795 -31.281 -15.192 1.00 6.91 274 GLY A O 1
ATOM 1884 N N . PHE A 1 275 ? 49.177 -30.847 -13.034 1.00 6.61 275 PHE A N 1
ATOM 1885 C CA . PHE A 1 275 ? 50.206 -29.900 -13.337 1.00 7.55 275 PHE A CA 1
ATOM 1886 C C . PHE A 1 275 ? 51.083 -29.565 -12.173 1.00 6.82 275 PHE A C 1
ATOM 1887 O O . PHE A 1 275 ? 50.745 -29.801 -11.016 1.00 7.16 275 PHE A O 1
ATOM 1895 N N . ASP A 1 276 ? 52.221 -28.972 -12.492 1.00 6.01 276 ASP A N 1
ATOM 1896 C CA . ASP A 1 276 ? 53.141 -28.554 -11.448 1.00 5.77 276 ASP A CA 1
ATOM 1897 C C . ASP A 1 276 ? 53.990 -27.380 -11.841 1.00 5.95 276 ASP A C 1
ATOM 1898 O O . ASP A 1 276 ? 54.108 -27.035 -13.005 1.00 5.91 276 ASP A O 1
ATOM 1903 N N . VAL A 1 277 ? 54.531 -26.734 -10.822 1.00 5.58 277 VAL A N 1
ATOM 1904 C CA . VAL A 1 277 ? 55.382 -25.559 -10.957 1.00 5.50 277 VAL A CA 1
ATOM 1905 C C . VAL A 1 277 ? 56.543 -25.782 -9.988 1.00 5.62 277 VAL A C 1
ATOM 1906 O O . VAL A 1 277 ? 56.392 -25.696 -8.760 1.00 6.35 277 VAL A O 1
ATOM 1910 N N . MET A 1 278 ? 57.690 -26.063 -10.574 1.00 5.33 278 MET A N 1
ATOM 1911 C CA . MET A 1 278 ? 58.838 -26.547 -9.859 1.00 5.43 278 MET A CA 1
ATOM 1912 C C . MET A 1 278 ? 60.052 -25.629 -9.913 1.00 5.32 278 MET A C 1
ATOM 1913 O O . MET A 1 278 ? 60.142 -24.726 -10.755 1.00 5.77 278 MET A O 1
ATOM 1918 N N . GLU A 1 279 ? 60.974 -25.908 -9.003 1.00 5.90 279 GLU A N 1
ATOM 1919 C CA . GLU A 1 279 ? 62.321 -25.352 -8.935 1.00 5.73 279 GLU A CA 1
ATOM 1920 C C . GLU A 1 279 ? 62.432 -23.927 -8.416 1.00 6.40 279 GLU A C 1
ATOM 1921 O O . GLU A 1 279 ? 63.477 -23.303 -8.536 1.00 6.49 279 GLU A O 1
ATOM 1927 N N . VAL A 1 280 ? 61.388 -23.399 -7.796 1.00 6.32 280 VAL A N 1
ATOM 1928 C CA . VAL A 1 280 ? 61.540 -22.123 -7.110 1.00 6.17 280 VAL A CA 1
ATOM 1929 C C . VAL A 1 280 ? 62.414 -22.302 -5.871 1.00 6.02 280 VAL A C 1
ATOM 1930 O O . VAL A 1 280 ? 62.122 -23.102 -5.012 1.00 6.14 280 VAL A O 1
ATOM 1934 N N . SER A 1 281 ? 63.514 -21.553 -5.819 1.00 5.04 281 SER A N 1
ATOM 1935 C CA . SER A 1 281 ? 64.437 -21.548 -4.692 1.00 5.55 281 SER A CA 1
ATOM 1936 C C . SER A 1 281 ? 64.513 -20.106 -4.201 1.00 5.84 281 SER A C 1
ATOM 1937 O O . SER A 1 281 ? 65.220 -19.276 -4.768 1.00 6.21 281 SER A O 1
ATOM 1940 N N . PRO A 1 282 ? 63.732 -19.822 -3.183 1.00 7.16 282 PRO A N 1
ATOM 1941 C CA . PRO A 1 282 ? 63.511 -18.443 -2.746 1.00 7.19 282 PRO A CA 1
ATOM 1942 C C . PRO A 1 282 ? 64.742 -17.744 -2.200 1.00 8.05 282 PRO A C 1
ATOM 1943 O O . PRO A 1 282 ? 64.773 -16.515 -2.237 1.00 9.84 282 PRO A O 1
ATOM 1947 N N . LEU A 1 283 ? 65.757 -18.505 -1.781 1.00 9.56 283 LEU A N 1
ATOM 1948 C CA . LEU A 1 283 ? 66.950 -17.910 -1.272 1.00 12.34 283 LEU A CA 1
ATOM 1949 C C . LEU A 1 283 ? 67.694 -17.088 -2.334 1.00 11.21 283 LEU A C 1
ATOM 1950 O O . LEU A 1 283 ? 68.433 -16.157 -2.020 1.00 13.01 283 LEU A O 1
ATOM 1955 N N . TYR A 1 284 ? 67.480 -17.391 -3.589 1.00 9.07 284 TYR A N 1
ATOM 1956 C CA . TYR A 1 284 ? 68.136 -16.674 -4.635 1.00 8.33 284 TYR A CA 1
ATOM 1957 C C . TYR A 1 284 ? 67.189 -15.664 -5.302 1.00 9.50 284 TYR A C 1
ATOM 1958 O O . TYR A 1 284 ? 67.526 -15.083 -6.331 1.00 9.68 284 TYR A O 1
ATOM 1967 N N . ASP A 1 285 ? 66.009 -15.475 -4.740 1.00 10.52 285 ASP A N 1
ATOM 1968 C CA . ASP A 1 285 ? 64.981 -14.626 -5.406 1.00 10.31 285 ASP A CA 1
ATOM 1969 C C . ASP A 1 285 ? 65.277 -13.189 -5.098 1.00 11.17 285 ASP A C 1
ATOM 1970 O O . ASP A 1 285 ? 66.099 -12.895 -4.196 1.00 13.38 285 ASP A O 1
ATOM 1975 N N . HIS A 1 286 ? 64.631 -12.253 -5.818 1.00 10.79 286 HIS A N 1
ATOM 1976 C CA . HIS A 1 286 ? 64.847 -10.860 -5.497 1.00 12.02 286 HIS A CA 1
ATOM 1977 C C . HIS A 1 286 ? 63.472 -10.202 -5.551 1.00 12.39 286 HIS A C 1
ATOM 1978 O O . HIS A 1 286 ? 62.720 -10.370 -6.519 1.00 10.63 286 HIS A O 1
ATOM 1980 N N . GLY A 1 287 ? 63.119 -9.525 -4.457 1.00 11.97 287 GLY A N 1
ATOM 1981 C CA . GLY A 1 287 ? 61.809 -8.913 -4.336 1.00 11.58 287 GLY A CA 1
ATOM 1982 C C . GLY A 1 287 ? 60.656 -9.925 -4.383 1.00 10.08 287 GLY A C 1
ATOM 1983 O O . GLY A 1 287 ? 59.505 -9.558 -4.654 1.00 10.22 287 GLY A O 1
ATOM 1984 N N . GLY A 1 288 ? 60.937 -11.198 -4.138 1.00 7.28 288 GLY A N 1
ATOM 1985 C CA . GLY A 1 288 ? 59.893 -12.196 -4.311 1.00 6.49 288 GLY A CA 1
ATOM 1986 C C . GLY A 1 288 ? 59.339 -12.355 -5.732 1.00 5.45 288 GLY A C 1
ATOM 1987 O O . GLY A 1 288 ? 58.324 -13.050 -5.937 1.00 5.37 288 GLY A O 1
ATOM 1988 N N . ILE A 1 289 ? 59.993 -11.774 -6.732 1.00 5.18 289 ILE A N 1
ATOM 1989 C CA . ILE A 1 289 ? 59.420 -11.841 -8.089 1.00 4.68 289 ILE A CA 1
ATOM 1990 C C . ILE A 1 289 ? 59.264 -13.252 -8.656 1.00 4.95 289 ILE A C 1
ATOM 1991 O O . ILE A 1 289 ? 58.369 -13.500 -9.454 1.00 5.79 289 ILE A O 1
ATOM 1996 N N . THR A 1 290 ? 60.163 -14.168 -8.297 1.00 5.10 290 THR A N 1
ATOM 1997 C CA . THR A 1 290 ? 60.047 -15.528 -8.772 1.00 5.47 290 THR A CA 1
ATOM 1998 C C . THR A 1 290 ? 58.826 -16.204 -8.202 1.00 5.07 290 THR A C 1
ATOM 1999 O O . THR A 1 290 ? 58.093 -16.887 -8.922 1.00 6.10 290 THR A O 1
ATOM 2003 N N . SER A 1 291 ? 58.614 -16.052 -6.906 1.00 6.02 291 SER A N 1
ATOM 2004 C CA . SER A 1 291 ? 57.453 -16.663 -6.267 1.00 5.37 291 SER A CA 1
ATOM 2005 C C . SER A 1 291 ? 56.145 -16.015 -6.733 1.00 5.03 291 SER A C 1
ATOM 2006 O O . SER A 1 291 ? 55.131 -16.700 -6.826 1.00 4.34 291 SER A O 1
ATOM 2009 N N . ILE A 1 292 ? 56.142 -14.708 -6.986 1.00 5.31 292 ILE A N 1
ATOM 2010 C CA . ILE A 1 292 ? 54.964 -14.051 -7.562 1.00 5.26 292 ILE A CA 1
ATOM 2011 C C . ILE A 1 292 ? 54.677 -14.619 -8.976 1.00 5.76 292 ILE A C 1
ATOM 2012 O O . ILE A 1 292 ? 53.548 -14.930 -9.325 1.00 5.91 292 ILE A O 1
ATOM 2017 N N . LEU A 1 293 ? 55.708 -14.735 -9.803 1.00 6.24 293 LEU A N 1
ATOM 2018 C CA . LEU A 1 293 ? 55.508 -15.341 -11.107 1.00 5.46 293 LEU A CA 1
ATOM 2019 C C . LEU A 1 293 ? 55.003 -16.774 -10.992 1.00 6.20 293 LEU A C 1
ATOM 2020 O O . LEU A 1 293 ? 54.056 -17.170 -11.699 1.00 6.47 293 LEU A O 1
ATOM 2025 N N . ALA A 1 294 ? 55.617 -17.574 -10.114 1.00 5.63 294 ALA A N 1
ATOM 2026 C CA . ALA A 1 294 ? 55.167 -18.958 -9.955 1.00 6.12 294 ALA A CA 1
ATOM 2027 C C . ALA A 1 294 ? 53.676 -18.990 -9.587 1.00 6.24 294 ALA A C 1
ATOM 2028 O O . ALA A 1 294 ? 52.954 -19.865 -10.028 1.00 5.52 294 ALA A O 1
ATOM 2030 N N . THR A 1 295 ? 53.243 -18.088 -8.709 1.00 5.24 295 THR A N 1
ATOM 2031 C CA . THR A 1 295 ? 51.839 -18.009 -8.357 1.00 5.93 295 THR A CA 1
ATOM 2032 C C . THR A 1 295 ? 50.986 -17.701 -9.584 1.00 6.14 295 THR A C 1
ATOM 2033 O O . THR A 1 295 ? 49.960 -18.374 -9.841 1.00 6.31 295 THR A O 1
ATOM 2037 N N . GLU A 1 296 ? 51.387 -16.705 -10.364 1.00 5.73 296 GLU A N 1
ATOM 2038 C CA . GLU A 1 296 ? 50.625 -16.367 -11.559 1.00 6.37 296 GLU A CA 1
ATOM 2039 C C . GLU A 1 296 ? 50.558 -17.547 -12.573 1.00 5.50 296 GLU A C 1
ATOM 2040 O O . GLU A 1 296 ? 49.505 -17.762 -13.224 1.00 5.58 296 GLU A O 1
ATOM 2046 N N . ILE A 1 297 ? 51.637 -18.311 -12.694 1.00 5.35 297 ILE A N 1
ATOM 2047 C CA . ILE A 1 297 ? 51.628 -19.480 -13.571 1.00 5.50 297 ILE A CA 1
ATOM 2048 C C . ILE A 1 297 ? 50.614 -20.510 -13.011 1.00 5.75 297 ILE A C 1
ATOM 2049 O O . ILE A 1 297 ? 49.765 -21.057 -13.734 1.00 5.77 297 ILE A O 1
ATOM 2054 N N . GLY A 1 298 ? 50.658 -20.744 -11.690 1.00 5.85 298 GLY A N 1
ATOM 2055 C CA . GLY A 1 298 ? 49.708 -21.652 -11.096 1.00 6.07 298 GLY A CA 1
ATOM 2056 C C . GLY A 1 298 ? 48.287 -21.157 -11.301 1.00 6.21 298 GLY A C 1
ATOM 2057 O O . GLY A 1 298 ? 47.378 -21.933 -11.590 1.00 5.89 298 GLY A O 1
ATOM 2058 N N . ALA A 1 299 ? 48.081 -19.849 -11.128 1.00 6.45 299 ALA A N 1
ATOM 2059 C CA . ALA A 1 299 ? 46.777 -19.255 -11.304 1.00 6.17 299 ALA A CA 1
ATOM 2060 C C . ALA A 1 299 ? 46.263 -19.463 -12.745 1.00 6.60 299 ALA A C 1
ATOM 2061 O O . ALA A 1 299 ? 45.081 -19.793 -12.984 1.00 6.69 299 ALA A O 1
ATOM 2063 N N . GLU A 1 300 ? 47.153 -19.307 -13.701 1.00 5.64 300 GLU A N 1
ATOM 2064 C CA . GLU A 1 300 ? 46.776 -19.506 -15.097 1.00 6.18 300 GLU A CA 1
ATOM 2065 C C . GLU A 1 300 ? 46.434 -20.973 -15.367 1.00 5.64 300 GLU A C 1
ATOM 2066 O O . GLU A 1 300 ? 45.433 -21.270 -16.039 1.00 6.95 300 GLU A O 1
ATOM 2072 N N . LEU A 1 301 ? 47.211 -21.884 -14.803 1.00 5.87 301 LEU A N 1
ATOM 2073 C CA . LEU A 1 301 ? 46.944 -23.310 -14.965 1.00 5.92 301 LEU A CA 1
ATOM 2074 C C . LEU A 1 301 ? 45.574 -23.689 -14.384 1.00 6.03 301 LEU A C 1
ATOM 2075 O O . LEU A 1 301 ? 44.800 -24.428 -15.011 1.00 6.58 301 LEU A O 1
ATOM 2080 N N . LEU A 1 302 ? 45.241 -23.164 -13.209 1.00 5.93 302 LEU A N 1
ATOM 2081 C CA . LEU A 1 302 ? 43.938 -23.456 -12.624 1.00 5.16 302 LEU A CA 1
ATOM 2082 C C . LEU A 1 302 ? 42.806 -22.920 -13.495 1.00 5.19 302 LEU A C 1
AT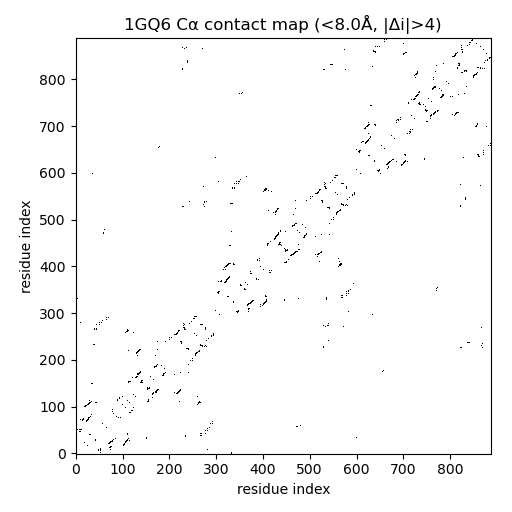OM 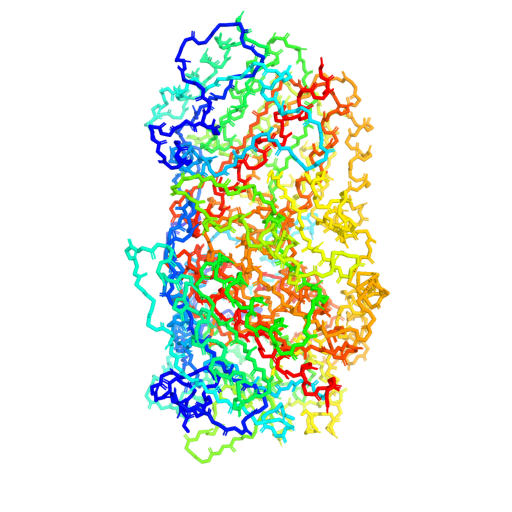2083 O O . LEU A 1 302 ? 41.761 -23.604 -13.716 1.00 5.55 302 LEU A O 1
ATOM 2088 N N . TYR A 1 303 ? 42.969 -21.707 -13.985 1.00 4.75 303 TYR A N 1
ATOM 2089 C CA . TYR A 1 303 ? 41.967 -21.116 -14.839 1.00 4.90 303 TYR A CA 1
ATOM 2090 C C . TYR A 1 303 ? 41.774 -21.945 -16.092 1.00 4.67 303 TYR A C 1
ATOM 2091 O O . TYR A 1 303 ? 40.624 -22.227 -16.493 1.00 5.23 303 TYR A O 1
ATOM 2100 N N . GLN A 1 304 ? 42.877 -22.361 -16.698 1.00 4.45 304 GLN A N 1
ATOM 2101 C CA . GLN A 1 304 ? 42.791 -23.131 -17.950 1.00 4.99 304 GLN A CA 1
ATOM 2102 C C . GLN A 1 304 ? 42.180 -24.504 -17.680 1.00 5.13 304 GLN A C 1
ATOM 2103 O O . GLN A 1 304 ? 41.476 -25.051 -18.535 1.00 5.95 304 GLN A O 1
ATOM 2109 N N . TYR A 1 305 ? 42.414 -25.040 -16.488 1.00 4.97 305 TYR A N 1
ATOM 2110 C CA . TYR A 1 305 ? 41.739 -26.283 -16.080 1.00 4.99 305 TYR A CA 1
ATOM 2111 C C . TYR A 1 305 ? 40.218 -26.061 -16.093 1.00 5.06 305 TYR A C 1
ATOM 2112 O O . TYR A 1 305 ? 39.446 -26.867 -16.638 1.00 5.93 305 TYR A O 1
ATOM 2121 N N . ALA A 1 306 ? 39.772 -24.974 -15.491 1.00 5.39 306 ALA A N 1
ATOM 2122 C CA . ALA A 1 306 ? 38.341 -24.663 -15.491 1.00 5.55 306 ALA A CA 1
ATOM 2123 C C . ALA A 1 306 ? 37.828 -24.449 -16.887 1.00 6.01 306 ALA A C 1
ATOM 2124 O O . ALA A 1 306 ? 36.725 -24.889 -17.235 1.00 5.12 306 ALA A O 1
ATOM 2126 N N . ARG A 1 307 ? 38.614 -23.760 -17.705 1.00 6.01 307 ARG A N 1
ATOM 2127 C CA . ARG A 1 307 ? 38.175 -23.540 -19.066 1.00 6.30 307 ARG A CA 1
ATOM 2128 C C . ARG A 1 307 ? 38.055 -24.850 -19.837 1.00 6.70 307 ARG A C 1
ATOM 2129 O O . ARG A 1 307 ? 37.090 -25.038 -20.581 1.00 8.32 307 ARG A O 1
ATOM 2137 N N . ALA A 1 308 ? 39.000 -25.753 -19.645 1.00 7.39 308 ALA A N 1
ATOM 2138 C CA . ALA A 1 308 ? 39.000 -27.018 -20.365 1.00 8.37 308 ALA A CA 1
ATOM 2139 C C . ALA A 1 308 ? 37.863 -27.920 -19.984 1.00 9.43 308 ALA A C 1
ATOM 2140 O O . ALA A 1 308 ? 37.298 -28.637 -20.832 1.00 10.31 308 ALA A O 1
ATOM 2142 N N . HIS A 1 309 ? 37.490 -27.882 -18.722 1.00 9.45 309 HIS A N 1
ATOM 2143 C CA . HIS A 1 309 ? 36.524 -28.818 -18.235 1.00 10.65 309 HIS A CA 1
ATOM 2144 C C . HIS A 1 309 ? 35.163 -28.203 -18.002 1.00 10.72 309 HIS A C 1
ATOM 2145 O O . HIS A 1 309 ? 34.289 -28.906 -17.529 1.00 11.72 309 HIS A O 1
ATOM 2152 N N . SER B 1 9 ? 83.368 16.772 -9.980 1.00 10.83 9 SER B N 1
ATOM 2153 C CA . SER B 1 9 ? 82.295 16.412 -8.996 1.00 9.67 9 SER B CA 1
ATOM 2154 C C . SER B 1 9 ? 81.625 15.144 -9.488 1.00 8.62 9 SER B C 1
ATOM 2155 O O . SER B 1 9 ? 80.795 15.141 -10.398 1.00 7.91 9 SER B O 1
ATOM 2158 N N . PRO B 1 10 ? 82.037 14.033 -8.916 1.00 7.57 10 PRO B N 1
ATOM 2159 C CA . PRO B 1 10 ? 81.435 12.756 -9.275 1.00 6.90 10 PRO B CA 1
ATOM 2160 C C . PRO B 1 10 ? 79.936 12.780 -8.978 1.00 5.88 10 PRO B C 1
ATOM 2161 O O . PRO B 1 10 ? 79.467 13.536 -8.122 1.00 6.08 10 PRO B O 1
ATOM 2165 N N . ARG B 1 11 ? 79.187 11.943 -9.679 1.00 4.59 11 ARG B N 1
ATOM 2166 C CA . ARG B 1 11 ? 77.745 11.994 -9.655 1.00 4.28 11 ARG B CA 1
ATOM 2167 C C . ARG B 1 11 ? 77.129 11.559 -8.323 1.00 4.39 11 ARG B C 1
ATOM 2168 O O . ARG B 1 11 ? 76.012 11.913 -8.035 1.00 6.68 11 ARG B O 1
ATOM 2176 N N . TYR B 1 12 ? 77.886 10.841 -7.503 1.00 4.02 12 TYR B N 1
ATOM 2177 C CA . TYR B 1 12 ? 77.405 10.409 -6.170 1.00 4.47 12 TYR B CA 1
ATOM 2178 C C . TYR B 1 12 ? 77.751 11.429 -5.095 1.00 5.19 12 TYR B C 1
ATOM 2179 O O . TYR B 1 12 ? 77.346 11.260 -3.952 1.00 6.65 12 TYR B O 1
ATOM 2188 N N . ALA B 1 13 ? 78.502 12.476 -5.435 1.00 4.98 13 ALA B N 1
ATOM 2189 C CA . ALA B 1 13 ? 78.914 13.482 -4.453 1.00 4.19 13 ALA B CA 1
ATOM 2190 C C . ALA B 1 13 ? 77.791 14.514 -4.278 1.00 5.25 13 ALA B C 1
ATOM 2191 O O . ALA B 1 13 ? 76.987 14.698 -5.182 1.00 4.80 13 ALA B O 1
ATOM 2193 N N . GLN B 1 14 ? 77.741 15.119 -3.095 1.00 4.34 14 GLN B N 1
ATOM 2194 C CA . GLN B 1 14 ? 76.753 16.110 -2.675 1.00 5.18 14 GLN B CA 1
ATOM 2195 C C . GLN B 1 14 ? 75.436 15.517 -2.208 1.00 6.32 14 GLN B C 1
ATOM 2196 O O . GLN B 1 14 ? 75.133 14.360 -2.453 1.00 7.36 14 GLN B O 1
ATOM 2202 N N . ILE B 1 15 ? 74.685 16.302 -1.445 1.00 7.91 15 ILE B N 1
ATOM 2203 C CA . ILE B 1 15 ? 73.399 15.848 -0.988 1.00 9.23 15 ILE B CA 1
ATOM 2204 C C . ILE B 1 15 ? 72.521 15.544 -2.218 1.00 9.58 15 ILE B C 1
ATOM 2205 O O . ILE B 1 15 ? 72.432 16.340 -3.153 1.00 7.64 15 ILE B O 1
ATOM 2210 N N . PRO B 1 16 ? 71.894 14.389 -2.250 1.00 10.24 16 PRO B N 1
ATOM 2211 C CA . PRO B 1 16 ? 71.205 14.001 -3.474 1.00 9.69 16 PRO B CA 1
ATOM 2212 C C . PRO B 1 16 ? 69.931 14.774 -3.766 1.00 8.98 16 PRO B C 1
ATOM 2213 O O . PRO B 1 16 ? 69.021 14.805 -2.934 1.00 10.01 16 PRO B O 1
ATOM 2217 N N . THR B 1 17 ? 69.888 15.391 -4.939 1.00 7.88 17 THR B N 1
ATOM 2218 C CA . THR B 1 17 ? 68.655 15.928 -5.490 1.00 6.67 17 THR B CA 1
ATOM 2219 C C . THR B 1 17 ? 68.363 15.137 -6.771 1.00 6.67 17 THR B C 1
ATOM 2220 O O . THR B 1 17 ? 69.267 14.469 -7.335 1.00 6.47 17 THR B O 1
ATOM 2224 N N . PHE B 1 18 ? 67.154 15.292 -7.269 1.00 5.77 18 PHE B N 1
ATOM 2225 C CA . PHE B 1 18 ? 66.751 14.633 -8.480 1.00 6.42 18 PHE B CA 1
ATOM 2226 C C . PHE B 1 18 ? 67.558 15.083 -9.676 1.00 5.50 18 PHE B C 1
ATOM 2227 O O . PHE B 1 18 ? 67.524 16.248 -10.065 1.00 6.76 18 PHE B O 1
ATOM 2235 N N . MET B 1 19 ? 68.320 14.147 -10.239 1.00 5.71 19 MET B N 1
ATOM 2236 C CA . MET B 1 19 ? 69.190 14.418 -11.377 1.00 5.55 19 MET B CA 1
ATOM 2237 C C . MET B 1 19 ? 70.170 15.554 -11.128 1.00 5.39 19 MET B C 1
ATOM 2238 O O . MET B 1 19 ? 70.686 16.189 -12.066 1.00 5.55 19 MET B O 1
ATOM 2243 N N . ARG B 1 20 ? 70.507 15.736 -9.864 1.00 4.23 20 ARG B N 1
ATOM 2244 C CA . ARG B 1 20 ? 71.488 16.745 -9.422 1.00 5.65 20 ARG B CA 1
ATOM 2245 C C . ARG B 1 20 ? 71.014 18.149 -9.714 1.00 4.80 20 ARG B C 1
ATOM 2246 O O . ARG B 1 20 ? 71.817 19.105 -9.788 1.00 5.12 20 ARG B O 1
ATOM 2254 N N . LEU B 1 21 ? 69.707 18.298 -9.861 1.00 4.99 21 LEU B N 1
ATOM 2255 C CA . LEU B 1 21 ? 69.135 19.623 -9.991 1.00 5.26 21 LEU B CA 1
ATOM 2256 C C . LEU B 1 21 ? 69.413 20.485 -8.752 1.00 5.49 21 LEU B C 1
ATOM 2257 O O . LEU B 1 21 ? 69.585 19.993 -7.641 1.00 5.08 21 LEU B O 1
ATOM 2262 N N . PRO B 1 22 ? 69.397 21.792 -8.932 1.00 5.82 22 PRO B N 1
ATOM 2263 C CA . PRO B 1 22 ? 69.466 22.691 -7.775 1.00 6.58 22 PRO B CA 1
ATOM 2264 C C . PRO B 1 22 ? 68.259 22.423 -6.877 1.00 6.15 22 PRO B C 1
ATOM 2265 O O . PRO B 1 22 ? 67.229 21.959 -7.375 1.00 6.11 22 PRO B O 1
ATOM 2269 N N . HIS B 1 23 ? 68.397 22.695 -5.583 1.00 7.09 23 HIS B N 1
ATOM 2270 C CA . HIS B 1 23 ? 67.289 22.575 -4.650 1.00 7.13 23 HIS B CA 1
ATOM 2271 C C . HIS B 1 23 ? 66.779 23.943 -4.180 1.00 7.40 23 HIS B C 1
ATOM 2272 O O . HIS B 1 23 ? 67.557 24.815 -3.800 1.00 6.27 23 HIS B O 1
ATOM 2279 N N . ASP B 1 24 ? 65.467 24.062 -4.149 1.00 6.76 24 ASP B N 1
ATOM 2280 C CA . ASP B 1 24 ? 64.803 25.258 -3.673 1.00 7.34 24 ASP B CA 1
ATOM 2281 C C . ASP B 1 24 ? 63.440 24.858 -3.158 1.00 6.95 24 ASP B C 1
ATOM 2282 O O . ASP B 1 24 ? 62.531 24.538 -3.907 1.00 5.82 24 ASP B O 1
ATOM 2287 N N . PRO B 1 25 ? 63.280 24.870 -1.853 1.00 8.61 25 PRO B N 1
ATOM 2288 C CA . PRO B 1 25 ? 62.016 24.451 -1.262 1.00 8.41 25 PRO B CA 1
ATOM 2289 C C . PRO B 1 25 ? 60.848 25.444 -1.430 1.00 8.50 25 PRO B C 1
ATOM 2290 O O . PRO B 1 25 ? 59.726 25.106 -1.066 1.00 9.39 25 PRO B O 1
ATOM 2294 N N . GLN B 1 26 ? 61.104 26.624 -1.960 1.00 7.44 26 GLN B N 1
ATOM 2295 C CA . GLN B 1 26 ? 60.045 27.602 -2.245 1.00 7.40 26 GLN B CA 1
ATOM 2296 C C . GLN B 1 26 ? 60.267 28.103 -3.659 1.00 6.68 26 GLN B C 1
ATOM 2297 O O . GLN B 1 26 ? 60.555 29.294 -3.861 1.00 6.09 26 GLN B O 1
ATOM 2299 N N . PRO B 1 27 ? 60.153 27.208 -4.632 1.00 6.52 27 PRO B N 1
ATOM 2300 C CA . PRO B 1 27 ? 60.487 27.556 -6.008 1.00 6.37 27 PRO B CA 1
ATOM 2301 C C . PRO B 1 27 ? 59.481 28.506 -6.626 1.00 5.86 27 PRO B C 1
ATOM 2302 O O . PRO B 1 27 ? 58.292 28.377 -6.405 1.00 6.35 27 PRO B O 1
ATOM 2306 N N . ARG B 1 28 ? 59.981 29.440 -7.413 1.00 5.28 28 ARG B N 1
ATOM 2307 C CA . ARG B 1 28 ? 59.147 30.393 -8.127 1.00 4.82 28 ARG B CA 1
ATOM 2308 C C . ARG B 1 28 ? 59.773 30.622 -9.485 1.00 4.50 28 ARG B C 1
ATOM 2309 O O . ARG B 1 28 ? 60.986 30.793 -9.585 1.00 3.96 28 ARG B O 1
ATOM 2317 N N . GLY B 1 29 ? 58.943 30.603 -10.522 1.00 3.65 29 GLY B N 1
ATOM 2318 C CA . GLY B 1 29 ? 59.401 30.891 -11.858 1.00 4.19 29 GLY B CA 1
ATOM 2319 C C . GLY B 1 29 ? 60.063 29.789 -12.666 1.00 4.48 29 GLY B C 1
ATOM 2320 O O . GLY B 1 29 ? 60.720 30.097 -13.691 1.00 4.23 29 GLY B O 1
ATOM 2321 N N . TYR B 1 30 ? 59.874 28.538 -12.262 1.00 3.38 30 TYR B N 1
ATOM 2322 C CA . TYR B 1 30 ? 60.423 27.410 -12.980 1.00 4.10 30 TYR B CA 1
ATOM 2323 C C . TYR B 1 30 ? 59.389 26.817 -13.930 1.00 5.13 30 TYR B C 1
ATOM 2324 O O . TYR B 1 30 ? 58.188 27.051 -13.791 1.00 6.17 30 TYR B O 1
ATOM 2333 N N . ASP B 1 31 ? 59.877 26.071 -14.908 1.00 3.98 31 ASP B N 1
ATOM 2334 C CA . ASP B 1 31 ? 59.017 25.381 -15.876 1.00 5.16 31 ASP B CA 1
ATOM 2335 C C . ASP B 1 31 ? 58.473 24.136 -15.229 1.00 5.19 31 ASP B C 1
ATOM 2336 O O . ASP B 1 31 ? 57.271 23.906 -15.218 1.00 6.40 31 ASP B O 1
ATOM 2341 N N . VAL B 1 32 ? 59.366 23.300 -14.699 1.00 5.33 32 VAL B N 1
ATOM 2342 C CA . VAL B 1 32 ? 58.916 22.085 -14.018 1.00 5.57 32 VAL B CA 1
ATOM 2343 C C . VAL B 1 32 ? 59.615 21.947 -12.673 1.00 6.02 32 VAL B C 1
ATOM 2344 O O . VAL B 1 32 ? 60.858 21.970 -12.574 1.00 7.04 32 VAL B O 1
ATOM 2348 N N . VAL B 1 33 ? 58.807 21.824 -11.638 1.00 5.30 33 VAL B N 1
ATOM 2349 C CA . VAL B 1 33 ? 59.307 21.574 -10.305 1.00 4.56 33 VAL B CA 1
ATOM 2350 C C . VAL B 1 33 ? 59.204 20.082 -9.977 1.00 4.88 33 VAL B C 1
ATOM 2351 O O . VAL B 1 33 ? 58.161 19.494 -10.150 1.00 5.35 33 VAL B O 1
ATOM 2355 N N . VAL B 1 34 ? 60.299 19.468 -9.555 1.00 4.27 34 VAL B N 1
ATOM 2356 C CA . VAL B 1 34 ? 60.283 18.077 -9.124 1.00 3.92 34 VAL B CA 1
ATOM 2357 C C . VAL B 1 34 ? 59.970 18.103 -7.648 1.00 4.10 34 VAL B C 1
ATOM 2358 O O . VAL B 1 34 ? 60.620 18.827 -6.892 1.00 5.99 34 VAL B O 1
ATOM 2362 N N . ILE B 1 35 ? 58.922 17.399 -7.263 1.00 4.21 35 ILE B N 1
ATOM 2363 C CA . ILE B 1 35 ? 58.423 17.436 -5.897 1.00 4.64 35 ILE B CA 1
ATOM 2364 C C . ILE B 1 35 ? 58.201 15.997 -5.426 1.00 4.87 35 ILE B C 1
ATOM 2365 O O . ILE B 1 35 ? 57.568 15.157 -6.106 1.00 5.35 35 ILE B O 1
ATOM 2370 N N . GLY B 1 36 ? 58.777 15.686 -4.273 1.00 4.65 36 GLY B N 1
ATOM 2371 C CA . GLY B 1 36 ? 58.635 14.362 -3.700 1.00 5.12 36 GLY B CA 1
ATOM 2372 C C . GLY B 1 36 ? 57.420 14.273 -2.807 1.00 5.41 36 GLY B C 1
ATOM 2373 O O . GLY B 1 36 ? 57.021 15.264 -2.144 1.00 5.65 36 GLY B O 1
ATOM 2374 N N . ALA B 1 37 ? 56.834 13.088 -2.767 1.00 5.41 37 ALA B N 1
ATOM 2375 C CA . ALA B 1 37 ? 55.651 12.852 -1.966 1.00 6.69 37 ALA B CA 1
ATOM 2376 C C . ALA B 1 37 ? 55.857 11.556 -1.195 1.00 5.97 37 ALA B C 1
ATOM 2377 O O . ALA B 1 37 ? 55.382 10.465 -1.595 1.00 5.38 37 ALA B O 1
ATOM 2379 N N . PRO B 1 38 ? 56.610 11.683 -0.114 1.00 6.24 38 PRO B N 1
ATOM 2380 C CA . PRO B 1 38 ? 57.059 10.502 0.646 1.00 5.51 38 PRO B CA 1
ATOM 2381 C C . PRO B 1 38 ? 55.968 9.955 1.546 1.00 5.41 38 PRO B C 1
ATOM 2382 O O . PRO B 1 38 ? 55.938 10.239 2.738 1.00 5.27 38 PRO B O 1
ATOM 2386 N N . TYR B 1 39 ? 55.108 9.137 0.955 1.00 4.93 39 TYR B N 1
ATOM 2387 C CA . TYR B 1 39 ? 53.901 8.644 1.627 1.00 4.86 39 TYR B CA 1
ATOM 2388 C C . TYR B 1 39 ? 53.441 7.340 1.018 1.00 5.67 39 TYR B C 1
ATOM 2389 O O . TYR B 1 39 ? 53.445 7.177 -0.204 1.00 6.46 39 TYR B O 1
ATOM 2398 N N . ASP B 1 40 ? 53.044 6.428 1.885 1.00 4.64 40 ASP B N 1
ATOM 2399 C CA . ASP B 1 40 ? 52.537 5.139 1.434 1.00 4.46 40 ASP B CA 1
ATOM 2400 C C . ASP B 1 40 ? 51.282 4.724 2.199 1.00 3.99 40 ASP B C 1
ATOM 2401 O O . ASP B 1 40 ? 50.890 3.549 2.185 1.00 3.15 40 ASP B O 1
ATOM 2406 N N . GLY B 1 41 ? 50.590 5.704 2.770 1.00 3.52 41 GLY B N 1
ATOM 2407 C CA . GLY B 1 41 ? 49.361 5.466 3.506 1.00 4.12 41 GLY B CA 1
ATOM 2408 C C . GLY B 1 41 ? 48.202 4.896 2.677 1.00 4.01 41 GLY B C 1
ATOM 2409 O O . GLY B 1 41 ? 47.225 4.432 3.252 1.00 5.35 41 GLY B O 1
ATOM 2410 N N . GLY B 1 42 ? 48.300 4.955 1.359 1.00 4.48 42 GLY B N 1
ATOM 2411 C CA . GLY B 1 42 ? 47.298 4.358 0.502 1.00 4.83 42 GLY B CA 1
ATOM 2412 C C . GLY B 1 42 ? 47.592 2.928 0.070 1.00 4.92 42 GLY B C 1
ATOM 2413 O O . GLY B 1 42 ? 46.787 2.307 -0.627 1.00 5.04 42 GLY B O 1
ATOM 2414 N N . THR B 1 43 ? 48.728 2.374 0.484 1.00 4.55 43 THR B N 1
ATOM 2415 C CA . THR B 1 43 ? 49.114 1.039 0.005 1.00 4.21 43 THR B CA 1
ATOM 2416 C C . THR B 1 43 ? 48.327 -0.078 0.655 1.00 3.10 43 THR B C 1
ATOM 2417 O O . THR B 1 43 ? 48.174 -0.147 1.888 1.00 4.72 43 THR B O 1
ATOM 2421 N N . SER B 1 44 ? 47.845 -0.980 -0.191 1.00 3.32 44 SER B N 1
ATOM 2422 C CA . SER B 1 44 ? 47.024 -2.089 0.237 1.00 3.26 44 SER B CA 1
ATOM 2423 C C . SER B 1 44 ? 47.807 -3.382 0.473 1.00 3.93 44 SER B C 1
ATOM 2424 O O . SER B 1 44 ? 47.290 -4.328 1.048 1.00 3.98 44 SER B O 1
ATOM 2427 N N . TYR B 1 45 ? 49.038 -3.421 0.005 1.00 3.23 45 TYR B N 1
ATOM 2428 C CA . TYR B 1 45 ? 49.826 -4.649 0.139 1.00 4.11 45 TYR B CA 1
ATOM 2429 C C . TYR B 1 45 ? 51.175 -4.287 0.773 1.00 4.21 45 TYR B C 1
ATOM 2430 O O . TYR B 1 45 ? 51.244 -4.026 1.977 1.00 4.65 45 TYR B O 1
ATOM 2439 N N . ARG B 1 46 ? 52.244 -4.255 0.020 1.00 3.80 46 ARG B N 1
ATOM 2440 C CA . ARG B 1 46 ? 53.504 -3.877 0.636 1.00 3.91 46 ARG B CA 1
ATOM 2441 C C . ARG B 1 46 ? 53.624 -2.365 0.731 1.00 4.33 46 ARG B C 1
ATOM 2442 O O . ARG B 1 46 ? 53.333 -1.657 -0.235 1.00 5.18 46 ARG B O 1
ATOM 2450 N N . PRO B 1 47 ? 54.066 -1.872 1.884 1.00 4.35 47 PRO B N 1
ATOM 2451 C CA . PRO B 1 47 ? 54.339 -0.439 2.057 1.00 3.98 47 PRO B CA 1
ATOM 2452 C C . PRO B 1 47 ? 55.802 -0.200 1.650 1.00 5.71 47 PRO B C 1
ATOM 2453 O O . PRO B 1 47 ? 56.415 -1.088 1.052 1.00 4.81 47 PRO B O 1
ATOM 2457 N N . GLY B 1 48 ? 56.322 0.984 1.950 1.00 4.99 48 GLY B N 1
ATOM 2458 C CA . GLY B 1 48 ? 57.681 1.322 1.625 1.00 5.47 48 GLY B CA 1
ATOM 2459 C C . GLY B 1 48 ? 57.827 2.417 0.595 1.00 5.74 48 GLY B C 1
ATOM 2460 O O . GLY B 1 48 ? 58.899 3.011 0.499 1.00 5.96 48 GLY B O 1
ATOM 2461 N N . ALA B 1 49 ? 56.763 2.740 -0.139 1.00 4.86 49 ALA B N 1
ATOM 2462 C CA . ALA B 1 49 ? 56.834 3.832 -1.092 1.00 6.27 49 ALA B CA 1
ATOM 2463 C C . ALA B 1 49 ? 57.090 5.166 -0.418 1.00 5.62 49 ALA B C 1
ATOM 2464 O O . ALA B 1 49 ? 57.408 6.136 -1.098 1.00 7.13 49 ALA B O 1
ATOM 2466 N N . ARG B 1 50 ? 56.979 5.250 0.911 1.00 4.52 50 ARG B N 1
ATOM 2467 C CA . ARG B 1 50 ? 57.314 6.502 1.558 1.00 4.16 50 ARG B CA 1
ATOM 2468 C C . ARG B 1 50 ? 58.799 6.848 1.347 1.00 4.55 50 ARG B C 1
ATOM 2469 O O . ARG B 1 50 ? 59.189 8.021 1.480 1.00 4.81 50 ARG B O 1
ATOM 2477 N N . PHE B 1 51 ? 59.614 5.823 1.068 1.00 4.17 51 PHE B N 1
ATOM 2478 C CA . PHE B 1 51 ? 61.041 5.998 0.807 1.00 4.91 51 PHE B CA 1
ATOM 2479 C C . PHE B 1 51 ? 61.337 6.148 -0.676 1.00 5.19 51 PHE B C 1
ATOM 2480 O O . PHE B 1 51 ? 62.482 6.296 -1.067 1.00 6.21 51 PHE B O 1
ATOM 2488 N N . GLY B 1 52 ? 60.305 6.097 -1.523 1.00 5.52 52 GLY B N 1
ATOM 2489 C CA . GLY B 1 52 ? 60.531 6.230 -2.956 1.00 5.46 52 GLY B CA 1
ATOM 2490 C C . GLY B 1 52 ? 61.293 7.499 -3.334 1.00 5.51 52 GLY B C 1
ATOM 2491 O O . GLY B 1 52 ? 62.292 7.456 -4.051 1.00 5.47 52 GLY B O 1
ATOM 2492 N N . PRO B 1 53 ? 60.862 8.663 -2.867 1.00 5.33 53 PRO B N 1
ATOM 2493 C CA . PRO B 1 53 ? 61.588 9.872 -3.252 1.00 5.99 53 PRO B CA 1
ATOM 2494 C C . PRO B 1 53 ? 63.044 9.850 -2.805 1.00 6.89 53 PRO B C 1
ATOM 2495 O O . PRO B 1 53 ? 63.916 10.227 -3.605 1.00 7.06 53 PRO B O 1
ATOM 2499 N N . GLN B 1 54 ? 63.329 9.399 -1.600 1.00 7.05 54 GLN B N 1
ATOM 2500 C CA . GLN B 1 54 ? 64.715 9.363 -1.128 1.00 7.98 54 GLN B CA 1
ATOM 2501 C C . GLN B 1 54 ? 65.549 8.434 -2.020 1.00 7.31 54 GLN B C 1
ATOM 2502 O O . GLN B 1 54 ? 66.661 8.764 -2.453 1.00 7.91 54 GLN B O 1
ATOM 2508 N N . ALA B 1 55 ? 65.018 7.254 -2.320 1.00 6.24 55 ALA B N 1
ATOM 2509 C CA . ALA B 1 55 ? 65.771 6.292 -3.119 1.00 7.42 55 ALA B CA 1
ATOM 2510 C C . ALA B 1 55 ? 65.941 6.754 -4.556 1.00 7.30 55 ALA B C 1
ATOM 2511 O O . ALA B 1 55 ? 67.001 6.573 -5.164 1.00 8.76 55 ALA B O 1
ATOM 2513 N N . ILE B 1 56 ? 64.889 7.339 -5.114 1.00 6.79 56 ILE B N 1
ATOM 2514 C CA . ILE B 1 56 ? 64.962 7.822 -6.471 1.00 5.94 56 ILE B CA 1
ATOM 2515 C C . ILE B 1 56 ? 66.006 8.937 -6.526 1.00 5.35 56 ILE B C 1
ATOM 2516 O O . ILE B 1 56 ? 66.868 8.932 -7.398 1.00 5.59 56 ILE B O 1
ATOM 2521 N N . ARG B 1 57 ? 65.968 9.859 -5.584 1.00 5.76 57 ARG B N 1
ATOM 2522 C CA . ARG B 1 57 ? 67.014 10.897 -5.560 1.00 6.24 57 ARG B CA 1
ATOM 2523 C C . ARG B 1 57 ? 68.434 10.305 -5.494 1.00 6.55 57 ARG B C 1
ATOM 2524 O O . ARG B 1 57 ? 69.316 10.705 -6.247 1.00 6.01 57 ARG B O 1
ATOM 2532 N N . SER B 1 58 ? 68.640 9.377 -4.579 1.00 7.32 58 SER B N 1
ATOM 2533 C CA . SER B 1 58 ? 69.947 8.764 -4.392 1.00 8.50 58 SER B CA 1
ATOM 2534 C C . SER B 1 58 ? 70.483 8.105 -5.658 1.00 7.96 58 SER B C 1
ATOM 2535 O O . SER B 1 58 ? 71.676 8.183 -5.925 1.00 9.21 58 SER B O 1
ATOM 2538 N N . GLU B 1 59 ? 69.627 7.439 -6.410 1.00 6.85 59 GLU B N 1
ATOM 2539 C CA . GLU B 1 59 ? 70.093 6.727 -7.604 1.00 7.61 59 GLU B CA 1
ATOM 2540 C C . GLU B 1 59 ? 70.106 7.645 -8.816 1.00 7.38 59 GLU B C 1
ATOM 2541 O O . GLU B 1 59 ? 70.788 7.357 -9.808 1.00 8.19 59 GLU B O 1
ATOM 2547 N N . SER B 1 60 ? 69.375 8.760 -8.746 1.00 6.33 60 SER B N 1
ATOM 2548 C CA . SER B 1 60 ? 69.248 9.641 -9.930 1.00 6.29 60 SER B CA 1
ATOM 2549 C C . SER B 1 60 ? 70.495 10.367 -10.366 1.00 5.60 60 SER B C 1
ATOM 2550 O O . SER B 1 60 ? 70.558 10.869 -11.475 1.00 6.17 60 SER B O 1
ATOM 2553 N N . GLY B 1 61 ? 71.508 10.428 -9.508 1.00 5.28 61 GLY B N 1
ATOM 2554 C CA . GLY B 1 61 ? 72.719 11.153 -9.837 1.00 5.21 61 GLY B CA 1
ATOM 2555 C C . GLY B 1 61 ? 73.395 10.586 -11.073 1.00 5.30 61 GLY B C 1
ATOM 2556 O O . GLY B 1 61 ? 74.077 11.269 -11.813 1.00 4.70 61 GLY B O 1
ATOM 2557 N N . LEU B 1 62 ? 73.160 9.302 -11.275 1.00 5.70 62 LEU B N 1
ATOM 2558 C CA . LEU B 1 62 ? 73.657 8.558 -12.414 1.00 7.07 62 LEU B CA 1
ATOM 2559 C C . LEU B 1 62 ? 73.200 9.126 -13.730 1.00 8.19 62 LEU B C 1
ATOM 2560 O O . LEU B 1 62 ? 73.926 9.075 -14.720 1.00 7.47 62 LEU B O 1
ATOM 2565 N N . ILE B 1 63 ? 71.989 9.673 -13.741 1.00 8.80 63 ILE B N 1
ATOM 2566 C CA . ILE B 1 63 ? 71.329 9.995 -14.987 1.00 9.90 63 ILE B CA 1
ATOM 2567 C C . ILE B 1 63 ? 71.445 11.445 -15.351 1.00 11.52 63 ILE B C 1
ATOM 2568 O O . ILE B 1 63 ? 71.068 12.348 -14.591 1.00 10.14 63 ILE B O 1
ATOM 2573 N N . HIS B 1 64 ? 71.968 11.647 -16.548 1.00 13.68 64 HIS B N 1
ATOM 2574 C CA . HIS B 1 64 ? 72.097 12.968 -17.127 1.00 16.02 64 HIS B CA 1
ATOM 2575 C C . HIS B 1 64 ? 70.800 13.280 -17.892 1.00 16.48 64 HIS B C 1
ATOM 2576 O O . HIS B 1 64 ? 70.126 12.364 -18.402 1.00 18.10 64 HIS B O 1
ATOM 2583 N N . GLY B 1 65 ? 70.433 14.546 -17.976 1.00 17.73 65 GLY B N 1
ATOM 2584 C CA . GLY B 1 65 ? 69.284 14.917 -18.795 1.00 18.27 65 GLY B CA 1
ATOM 2585 C C . GLY B 1 65 ? 69.692 15.286 -20.215 1.00 18.73 65 GLY B C 1
ATOM 2586 O O . GLY B 1 65 ? 69.171 16.231 -20.804 1.00 18.34 65 GLY B O 1
ATOM 2587 N N . VAL B 1 66 ? 70.640 14.530 -20.759 1.00 18.94 66 VAL B N 1
ATOM 2588 C CA . VAL B 1 66 ? 71.149 14.733 -22.113 1.00 19.67 66 VAL B CA 1
ATOM 2589 C C . VAL B 1 66 ? 70.885 13.385 -22.759 1.00 20.29 66 VAL B C 1
ATOM 2590 O O . VAL B 1 66 ? 71.199 12.344 -22.177 1.00 22.23 66 VAL B O 1
ATOM 2594 N N . GLY B 1 67 ? 70.239 13.384 -23.906 1.00 19.72 67 GLY B N 1
ATOM 2595 C CA . GLY B 1 67 ? 69.962 12.148 -24.576 1.00 18.89 67 GLY B CA 1
ATOM 2596 C C . GLY B 1 67 ? 71.062 11.873 -25.561 1.00 18.22 67 GLY B C 1
ATOM 2597 O O . GLY B 1 67 ? 72.127 12.504 -25.552 1.00 18.87 67 GLY B O 1
ATOM 2598 N N . ILE B 1 68 ? 70.774 10.934 -26.438 1.00 18.04 68 ILE B N 1
ATOM 2599 C CA . ILE B 1 68 ? 71.687 10.500 -27.438 1.00 18.08 68 ILE B CA 1
ATOM 2600 C C . ILE B 1 68 ? 71.164 11.127 -28.700 1.00 19.07 68 ILE B C 1
ATOM 2601 O O . ILE B 1 68 ? 70.005 10.924 -29.056 1.00 18.91 68 ILE B O 1
ATOM 2606 N N . ASP B 1 69 ? 71.993 11.934 -29.339 1.00 19.49 69 ASP B N 1
ATOM 2607 C CA . ASP B 1 69 ? 71.618 12.545 -30.599 1.00 20.56 69 ASP B CA 1
ATOM 2608 C C . ASP B 1 69 ? 70.372 13.457 -30.492 1.00 21.12 69 ASP B C 1
ATOM 2609 O O . ASP B 1 69 ? 69.641 13.602 -31.466 1.00 21.36 69 ASP B O 1
ATOM 2614 N N . ARG B 1 70 ? 70.117 14.050 -29.328 1.00 21.40 70 ARG B N 1
ATOM 2615 C CA . ARG B 1 70 ? 68.950 14.931 -29.156 1.00 22.21 70 ARG B CA 1
ATOM 2616 C C . ARG B 1 70 ? 69.271 16.411 -29.043 1.00 22.76 70 ARG B C 1
ATOM 2617 O O . ARG B 1 70 ? 68.408 17.221 -28.682 1.00 23.36 70 ARG B O 1
ATOM 2625 N N . GLY B 1 71 ? 70.494 16.782 -29.356 1.00 22.70 71 GLY B N 1
ATOM 2626 C CA . GLY B 1 71 ? 70.887 18.157 -29.201 1.00 22.62 71 GLY B CA 1
ATOM 2627 C C . GLY B 1 71 ? 70.938 18.572 -27.738 1.00 22.44 71 GLY B C 1
ATOM 2628 O O . GLY B 1 71 ? 71.330 17.794 -26.847 1.00 21.88 71 GLY B O 1
ATOM 2629 N N . PRO B 1 72 ? 70.503 19.807 -27.500 1.00 21.90 72 PRO B N 1
ATOM 2630 C CA . PRO B 1 72 ? 70.573 20.453 -26.187 1.00 21.01 72 PRO B CA 1
ATOM 2631 C C . PRO B 1 72 ? 69.928 19.651 -25.065 1.00 19.37 72 PRO B C 1
ATOM 2632 O O . PRO B 1 72 ? 68.824 19.114 -25.223 1.00 19.62 72 PRO B O 1
ATOM 2636 N N . GLY B 1 73 ? 70.621 19.570 -23.940 1.00 17.30 73 GLY B N 1
ATOM 2637 C CA . GLY B 1 73 ? 70.077 18.911 -22.771 1.00 16.38 73 GLY B CA 1
ATOM 2638 C C . GLY B 1 73 ? 68.767 19.537 -22.297 1.00 14.83 73 GLY B C 1
ATOM 2639 O O . GLY B 1 73 ? 68.494 20.710 -22.496 1.00 14.11 73 GLY B O 1
ATOM 2640 N N . THR B 1 74 ? 67.937 18.719 -21.678 1.00 13.80 74 THR B N 1
ATOM 2641 C CA . THR B 1 74 ? 66.653 19.182 -21.183 1.00 12.40 74 THR B CA 1
ATOM 2642 C C . THR B 1 74 ? 66.811 20.468 -20.389 1.00 12.51 74 THR B C 1
ATOM 2643 O O . THR B 1 74 ? 66.014 21.406 -20.548 1.00 11.58 74 THR B O 1
ATOM 2647 N N . PHE B 1 75 ? 67.824 20.502 -19.532 1.00 12.22 75 PHE B N 1
ATOM 2648 C CA . PHE B 1 75 ? 67.946 21.600 -18.573 1.00 13.76 75 PHE B CA 1
ATOM 2649 C C . PHE B 1 75 ? 68.525 22.844 -19.196 1.00 14.43 75 PHE B C 1
ATOM 2650 O O . PHE B 1 75 ? 68.663 23.868 -18.527 1.00 15.65 75 PHE B O 1
ATOM 2658 N N . ASP B 1 76 ? 68.833 22.769 -20.482 1.00 14.98 76 ASP B N 1
ATOM 2659 C CA . ASP B 1 76 ? 69.193 23.961 -21.222 1.00 16.11 76 ASP B CA 1
ATOM 2660 C C . ASP B 1 76 ? 67.964 24.468 -21.978 1.00 15.08 76 ASP B C 1
ATOM 2661 O O . ASP B 1 76 ? 67.964 25.576 -22.505 1.00 16.35 76 ASP B O 1
ATOM 2666 N N . LEU B 1 77 ? 66.913 23.657 -22.062 1.00 13.59 77 LEU B N 1
ATOM 2667 C CA . LEU B 1 77 ? 65.710 24.070 -22.773 1.00 12.63 77 LEU B CA 1
ATOM 2668 C C . LEU B 1 77 ? 64.656 24.596 -21.813 1.00 10.96 77 LEU B C 1
ATOM 2669 O O . LEU B 1 77 ? 63.922 25.513 -22.149 1.00 10.64 77 LEU B O 1
ATOM 2674 N N . ILE B 1 78 ? 64.561 23.962 -20.648 1.00 9.89 78 ILE B N 1
ATOM 2675 C CA . ILE B 1 78 ? 63.609 24.355 -19.603 1.00 9.00 78 ILE B CA 1
ATOM 2676 C C . ILE B 1 78 ? 64.323 24.506 -18.253 1.00 8.18 78 ILE B C 1
ATOM 2677 O O . ILE B 1 78 ? 65.407 23.954 -18.030 1.00 8.08 78 ILE B O 1
ATOM 2682 N N . ASN B 1 79 ? 63.693 25.264 -17.367 1.00 6.55 79 ASN B N 1
ATOM 2683 C CA . ASN B 1 79 ? 64.227 25.520 -16.051 1.00 6.87 79 ASN B CA 1
ATOM 2684 C C . ASN B 1 79 ? 63.520 24.601 -15.058 1.00 5.88 79 ASN B C 1
ATOM 2685 O O . ASN B 1 79 ? 62.299 24.648 -14.895 1.00 4.64 79 ASN B O 1
ATOM 2690 N N . CYS B 1 80 ? 64.304 23.732 -14.423 1.00 4.99 80 CYS B N 1
ATOM 2691 C CA . CYS B 1 80 ? 63.797 22.778 -13.462 1.00 4.71 80 CYS B CA 1
ATOM 2692 C C . CYS B 1 80 ? 64.543 22.881 -12.133 1.00 4.05 80 CYS B C 1
ATOM 2693 O O . CYS B 1 80 ? 65.664 23.405 -12.053 1.00 3.38 80 CYS B O 1
ATOM 2696 N N . VAL B 1 81 ? 63.893 22.402 -11.073 1.00 3.93 81 VAL B N 1
ATOM 2697 C CA . VAL B 1 81 ? 64.466 22.471 -9.742 1.00 4.63 81 VAL B CA 1
ATOM 2698 C C . VAL B 1 81 ? 63.853 21.347 -8.945 1.00 4.35 81 VAL B C 1
ATOM 2699 O O . VAL B 1 81 ? 62.785 20.883 -9.281 1.00 4.89 81 VAL B O 1
ATOM 2703 N N . ASP B 1 82 ? 64.568 20.887 -7.925 1.00 4.47 82 ASP B N 1
ATOM 2704 C CA . ASP B 1 82 ? 64.066 19.908 -6.983 1.00 4.59 82 ASP B CA 1
ATOM 2705 C C . ASP B 1 82 ? 63.554 20.719 -5.778 1.00 4.98 82 ASP B C 1
ATOM 2706 O O . ASP B 1 82 ? 64.334 21.365 -5.090 1.00 5.08 82 ASP B O 1
ATOM 2711 N N . ALA B 1 83 ? 62.254 20.700 -5.554 1.00 4.08 83 ALA B N 1
ATOM 2712 C CA . ALA B 1 83 ? 61.641 21.461 -4.458 1.00 5.32 83 ALA B CA 1
ATOM 2713 C C . ALA B 1 83 ? 61.607 20.707 -3.137 1.00 6.62 83 ALA B C 1
ATOM 2714 O O . ALA B 1 83 ? 60.967 21.156 -2.154 1.00 8.01 83 ALA B O 1
ATOM 2716 N N . GLY B 1 84 ? 62.296 19.584 -3.062 1.00 5.85 84 GLY B N 1
ATOM 2717 C CA . GLY B 1 84 ? 62.238 18.811 -1.840 1.00 6.10 84 GLY B CA 1
ATOM 2718 C C . GLY B 1 84 ? 60.932 18.037 -1.773 1.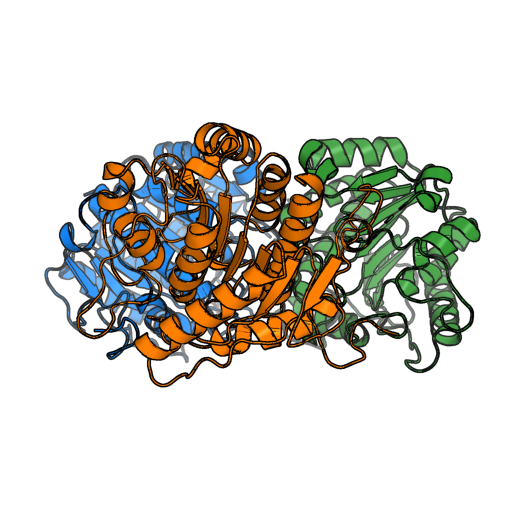00 5.23 84 GLY B C 1
ATOM 2719 O O . GLY B 1 84 ? 60.399 17.600 -2.799 1.00 4.76 84 GLY B O 1
ATOM 2720 N N . ASP B 1 85 ? 60.426 17.812 -0.564 1.00 5.66 85 ASP B N 1
ATOM 2721 C CA . ASP B 1 85 ? 59.233 16.989 -0.392 1.00 5.45 85 ASP B CA 1
ATOM 2722 C C . ASP B 1 85 ? 58.043 17.729 0.224 1.00 5.23 85 ASP B C 1
ATOM 2723 O O . ASP B 1 85 ? 58.204 18.769 0.868 1.00 5.77 85 ASP B O 1
ATOM 2728 N N . ILE B 1 86 ? 56.856 17.149 0.043 1.00 4.64 86 ILE B N 1
ATOM 2729 C CA . ILE B 1 86 ? 55.675 17.583 0.741 1.00 5.17 86 ILE B CA 1
ATOM 2730 C C . ILE B 1 86 ? 55.733 16.861 2.080 1.00 5.68 86 ILE B C 1
ATOM 2731 O O . ILE B 1 86 ? 56.050 15.670 2.144 1.00 5.61 86 ILE B O 1
ATOM 2736 N N . ASN B 1 87 ? 55.456 17.595 3.146 1.00 6.08 87 ASN B N 1
ATOM 2737 C CA . ASN B 1 87 ? 55.499 17.007 4.478 1.00 7.01 87 ASN B CA 1
ATOM 2738 C C . ASN B 1 87 ? 54.168 16.268 4.706 1.00 6.70 87 ASN B C 1
ATOM 2739 O O . ASN B 1 87 ? 53.210 16.847 5.181 1.00 7.62 87 ASN B O 1
ATOM 2744 N N . LEU B 1 88 ? 54.161 14.994 4.343 1.00 6.42 88 LEU B N 1
ATOM 2745 C CA . LEU B 1 88 ? 52.987 14.120 4.396 1.00 5.29 88 LEU B CA 1
ATOM 2746 C C . LEU B 1 88 ? 53.014 13.214 5.614 1.00 5.73 88 LEU B C 1
ATOM 2747 O O . LEU B 1 88 ? 53.908 12.394 5.821 1.00 5.53 88 LEU B O 1
ATOM 2752 N N . THR B 1 89 ? 52.005 13.384 6.447 1.00 5.83 89 THR B N 1
ATOM 2753 C CA . THR B 1 89 ? 51.942 12.547 7.635 1.00 5.97 89 THR B CA 1
ATOM 2754 C C . THR B 1 89 ? 51.712 11.094 7.247 1.00 5.94 89 THR B C 1
ATOM 2755 O O . THR B 1 89 ? 50.942 10.806 6.339 1.00 6.43 89 THR B O 1
ATOM 2759 N N . PRO B 1 90 ? 52.379 10.169 7.923 1.00 5.92 90 PRO B N 1
ATOM 2760 C CA . PRO B 1 90 ? 52.108 8.748 7.717 1.00 6.47 90 PRO B CA 1
ATOM 2761 C C . PRO B 1 90 ? 50.945 8.231 8.562 1.00 6.87 90 PRO B C 1
ATOM 2762 O O . PRO B 1 90 ? 50.663 7.052 8.504 1.00 8.60 90 PRO B O 1
ATOM 2766 N N . PHE B 1 91 ? 50.310 9.076 9.353 1.00 5.23 91 PHE B N 1
ATOM 2767 C CA . PHE B 1 91 ? 49.296 8.613 10.319 1.00 5.24 91 PHE B CA 1
ATOM 2768 C C . PHE B 1 91 ? 47.837 8.864 9.925 1.00 6.22 91 PHE B C 1
ATOM 2769 O O . PHE B 1 91 ? 46.914 8.410 10.633 1.00 7.02 91 PHE B O 1
ATOM 2777 N N . ASP B 1 92 ? 47.616 9.611 8.839 1.00 6.21 92 ASP B N 1
ATOM 2778 C CA . ASP B 1 92 ? 46.235 10.021 8.486 1.00 6.28 92 ASP B CA 1
ATOM 2779 C C . ASP B 1 92 ? 46.101 10.243 7.006 1.00 6.32 92 ASP B C 1
ATOM 2780 O O . ASP B 1 92 ? 46.679 11.160 6.456 1.00 6.92 92 ASP B O 1
ATOM 2785 N N . MET B 1 93 ? 45.366 9.359 6.370 1.00 6.67 93 MET B N 1
ATOM 2786 C CA . MET B 1 93 ? 45.197 9.362 4.924 1.00 6.82 93 MET B CA 1
ATOM 2787 C C . MET B 1 93 ? 44.550 10.636 4.429 1.00 6.78 93 MET B C 1
ATOM 2788 O O . MET B 1 93 ? 45.024 11.256 3.486 1.00 6.32 93 MET B O 1
ATOM 2793 N N . ASN B 1 94 ? 43.448 11.028 5.047 1.00 6.54 94 ASN B N 1
ATOM 2794 C CA . ASN B 1 94 ? 42.719 12.197 4.554 1.00 7.10 94 ASN B CA 1
ATOM 2795 C C . ASN B 1 94 ? 43.551 13.488 4.713 1.00 7.28 94 ASN B C 1
ATOM 2796 O O . ASN B 1 94 ? 43.589 14.346 3.804 1.00 7.56 94 ASN B O 1
ATOM 2801 N N . ILE B 1 95 ? 44.277 13.624 5.824 1.00 6.47 95 ILE B N 1
ATOM 2802 C CA . ILE B 1 95 ? 45.124 14.784 6.010 1.00 6.25 95 ILE B CA 1
ATOM 2803 C C . ILE B 1 95 ? 46.270 14.809 5.004 1.00 6.71 95 ILE B C 1
ATOM 2804 O O . ILE B 1 95 ? 46.606 15.852 4.407 1.00 6.83 95 ILE B O 1
ATOM 2809 N N . ALA B 1 96 ? 46.854 13.651 4.738 1.00 5.52 96 ALA B N 1
ATOM 2810 C CA . ALA B 1 96 ? 47.938 13.596 3.776 1.00 5.85 96 ALA B CA 1
ATOM 2811 C C . ALA B 1 96 ? 47.468 14.026 2.379 1.00 5.87 96 ALA B C 1
ATOM 2812 O O . ALA B 1 96 ? 48.163 14.754 1.691 1.00 6.76 96 ALA B O 1
ATOM 2814 N N . ILE B 1 97 ? 46.290 13.563 1.963 1.00 5.92 97 ILE B N 1
ATOM 2815 C CA . ILE B 1 97 ? 45.785 13.911 0.635 1.00 6.51 97 ILE B CA 1
ATOM 2816 C C . ILE B 1 97 ? 45.518 15.396 0.552 1.00 7.03 97 ILE B C 1
ATOM 2817 O O . ILE B 1 97 ? 45.903 16.049 -0.412 1.00 7.27 97 ILE B O 1
ATOM 2822 N N . ASP B 1 98 ? 44.933 15.958 1.607 1.00 6.63 98 ASP B N 1
ATOM 2823 C CA . ASP B 1 98 ? 44.636 17.378 1.611 1.00 7.61 98 ASP B CA 1
ATOM 2824 C C . ASP B 1 98 ? 45.928 18.197 1.575 1.00 7.15 98 ASP B C 1
ATOM 2825 O O . ASP B 1 98 ? 46.011 19.208 0.889 1.00 7.34 98 ASP B O 1
ATOM 2830 N N . THR B 1 99 ? 46.926 17.749 2.328 1.00 6.82 99 THR B N 1
ATOM 2831 C CA . THR B 1 99 ? 48.213 18.426 2.398 1.00 7.31 99 THR B CA 1
ATOM 2832 C C . THR B 1 99 ? 48.894 18.399 1.040 1.00 6.74 99 THR B C 1
ATOM 2833 O O . THR B 1 99 ? 49.459 19.407 0.595 1.00 6.88 99 THR B O 1
ATOM 2837 N N . ALA B 1 100 ? 48.873 17.240 0.406 1.00 6.09 100 ALA B N 1
ATOM 2838 C CA . ALA B 1 100 ? 49.472 17.106 -0.916 1.00 6.72 100 ALA B CA 1
ATOM 2839 C C . ALA B 1 100 ? 48.768 18.084 -1.891 1.00 6.71 100 ALA B C 1
ATOM 2840 O O . ALA B 1 100 ? 49.418 18.810 -2.655 1.00 7.32 100 ALA B O 1
ATOM 2842 N N . GLN B 1 101 ? 47.448 18.107 -1.844 1.00 6.51 101 GLN B N 1
ATOM 2843 C CA . GLN B 1 101 ? 46.677 18.980 -2.756 1.00 6.89 101 GLN B CA 1
ATOM 2844 C C . GLN B 1 101 ? 47.093 20.430 -2.569 1.00 7.18 101 GLN B C 1
ATOM 2845 O O . GLN B 1 101 ? 47.376 21.147 -3.523 1.00 7.27 101 GLN B O 1
ATOM 2851 N N . SER B 1 102 ? 47.124 20.868 -1.327 1.00 6.77 102 SER B N 1
ATOM 2852 C CA . SER B 1 102 ? 47.474 22.232 -1.042 1.00 7.76 102 SER B CA 1
ATOM 2853 C C . SER B 1 102 ? 48.882 22.596 -1.499 1.00 7.62 102 SER B C 1
ATOM 2854 O O . SER B 1 102 ? 49.117 23.679 -2.062 1.00 7.02 102 SER B O 1
ATOM 2857 N N . HIS B 1 103 ? 49.826 21.699 -1.253 1.00 7.03 103 HIS B N 1
ATOM 2858 C CA . HIS B 1 103 ? 51.212 21.963 -1.636 1.00 8.02 103 HIS B CA 1
ATOM 2859 C C . HIS B 1 103 ? 51.367 22.021 -3.155 1.00 7.60 103 HIS B C 1
ATOM 2860 O O . HIS B 1 103 ? 52.024 22.925 -3.697 1.00 6.95 103 HIS B O 1
ATOM 2867 N N . LEU B 1 104 ? 50.744 21.061 -3.834 1.00 7.32 104 LEU B N 1
ATOM 2868 C CA . LEU B 1 104 ? 50.828 20.987 -5.279 1.00 6.83 104 LEU B CA 1
ATOM 2869 C C . LEU B 1 104 ? 50.147 22.191 -5.941 1.00 7.00 104 LEU B C 1
ATOM 2870 O O . LEU B 1 104 ? 50.645 22.760 -6.920 1.00 7.04 104 LEU B O 1
ATOM 2875 N N . SER B 1 105 ? 49.021 22.598 -5.389 1.00 6.52 105 SER B N 1
ATOM 2876 C CA . SER B 1 105 ? 48.342 23.779 -5.859 1.00 6.99 105 SER B CA 1
ATOM 2877 C C . SER B 1 105 ? 49.217 25.012 -5.694 1.00 6.44 105 SER B C 1
ATOM 2878 O O . SER B 1 105 ? 49.279 25.869 -6.569 1.00 6.78 105 SER B O 1
ATOM 2881 N N . GLY B 1 106 ? 49.919 25.087 -4.566 1.00 5.86 106 GLY B N 1
ATOM 2882 C CA . GLY B 1 106 ? 50.849 26.160 -4.327 1.00 6.14 106 GLY B CA 1
ATOM 2883 C C . GLY B 1 106 ? 51.924 26.258 -5.405 1.00 5.84 106 GLY B C 1
ATOM 2884 O O . GLY B 1 106 ? 52.280 27.375 -5.856 1.00 6.16 106 GLY B O 1
ATOM 2885 N N . LEU B 1 107 ? 52.482 25.114 -5.783 1.00 6.23 107 LEU B N 1
ATOM 2886 C CA . LEU B 1 107 ? 53.560 25.102 -6.759 1.00 6.60 107 LEU B CA 1
ATOM 2887 C C . LEU B 1 107 ? 53.121 25.686 -8.084 1.00 6.92 107 LEU B C 1
ATOM 2888 O O . LEU B 1 107 ? 53.908 26.334 -8.788 1.00 7.79 107 LEU B O 1
ATOM 2893 N N . LEU B 1 108 ? 51.874 25.469 -8.442 1.00 6.34 108 LEU B N 1
ATOM 2894 C CA . LEU B 1 108 ? 51.405 25.961 -9.731 1.00 7.45 108 LEU B CA 1
ATOM 2895 C C . LEU B 1 108 ? 51.107 27.449 -9.780 1.00 7.41 108 LEU B C 1
ATOM 2896 O O . LEU B 1 108 ? 50.852 27.975 -10.852 1.00 5.73 108 LEU B O 1
ATOM 2901 N N . LYS B 1 109 ? 51.144 28.135 -8.635 1.00 8.10 109 LYS B N 1
ATOM 2902 C CA . LYS B 1 109 ? 50.897 29.570 -8.623 1.00 8.61 109 LYS B CA 1
ATOM 2903 C C . LYS B 1 109 ? 52.057 30.351 -9.230 1.00 9.06 109 LYS B C 1
ATOM 2904 O O . LYS B 1 109 ? 51.825 31.387 -9.828 1.00 9.82 109 LYS B O 1
ATOM 2906 N N . ALA B 1 110 ? 53.276 29.814 -9.163 1.00 8.44 110 ALA B N 1
ATOM 2907 C CA . ALA B 1 110 ? 54.449 30.517 -9.675 1.00 8.31 110 ALA B CA 1
ATOM 2908 C C . ALA B 1 110 ? 55.315 29.640 -10.590 1.00 7.19 110 ALA B C 1
ATOM 2909 O O . ALA B 1 110 ? 56.345 30.097 -11.097 1.00 7.31 110 ALA B O 1
ATOM 2911 N N . ASN B 1 111 ? 54.901 28.398 -10.823 1.00 5.86 111 ASN B N 1
ATOM 2912 C CA . ASN B 1 111 ? 55.657 27.489 -11.683 1.00 4.98 111 ASN B CA 1
ATOM 2913 C C . ASN B 1 111 ? 54.682 26.830 -12.668 1.00 5.23 111 ASN B C 1
ATOM 2914 O O . ASN B 1 111 ? 53.506 26.711 -12.370 1.00 4.76 111 ASN B O 1
ATOM 2919 N N . ALA B 1 112 ? 55.177 26.417 -13.832 1.00 4.49 112 ALA B N 1
ATOM 2920 C CA . ALA B 1 112 ? 54.278 25.970 -14.893 1.00 4.86 112 ALA B CA 1
ATOM 2921 C C . ALA B 1 112 ? 53.677 24.600 -14.620 1.00 5.22 112 ALA B C 1
ATOM 2922 O O . ALA B 1 112 ? 52.485 24.388 -14.848 1.00 5.07 112 ALA B O 1
ATOM 2924 N N . ALA B 1 113 ? 54.494 23.706 -14.066 1.00 4.47 113 ALA B N 1
ATOM 2925 C CA . ALA B 1 113 ? 54.105 22.330 -13.888 1.00 5.38 113 ALA B CA 1
ATOM 2926 C C . ALA B 1 113 ? 55.013 21.659 -12.874 1.00 5.41 113 ALA B C 1
ATOM 2927 O O . ALA B 1 113 ? 56.048 22.214 -12.519 1.00 5.69 113 ALA B O 1
ATOM 2929 N N . PHE B 1 114 ? 54.597 20.491 -12.398 1.00 4.84 114 PHE B N 1
ATOM 2930 C CA . PHE B 1 114 ? 55.450 19.648 -11.556 1.00 5.25 114 PHE B CA 1
ATOM 2931 C C . PHE B 1 114 ? 55.543 18.198 -12.059 1.00 4.94 114 PHE B C 1
ATOM 2932 O O . PHE B 1 114 ? 54.702 17.717 -12.834 1.00 4.93 114 PHE B O 1
ATOM 2940 N N . LEU B 1 115 ? 56.606 17.543 -11.621 1.00 5.40 115 LEU B N 1
ATOM 2941 C CA . LEU B 1 115 ? 56.835 16.110 -11.752 1.00 4.90 115 LEU B CA 1
ATOM 2942 C C . LEU B 1 115 ? 56.853 15.621 -10.319 1.00 6.00 115 LEU B C 1
ATOM 2943 O O . LEU B 1 115 ? 57.747 15.969 -9.553 1.00 6.25 115 LEU B O 1
ATOM 2948 N N . MET B 1 116 ? 55.828 14.878 -9.952 1.00 4.77 116 MET B N 1
ATOM 2949 C CA . MET B 1 116 ? 55.712 14.311 -8.598 1.00 6.00 116 MET B CA 1
ATOM 2950 C C . MET B 1 116 ? 56.326 12.912 -8.560 1.00 5.77 116 MET B C 1
ATOM 2951 O O . MET B 1 116 ? 56.014 12.074 -9.396 1.00 5.67 116 MET B O 1
ATOM 2956 N N . ILE B 1 117 ? 57.262 12.711 -7.642 1.00 6.36 117 ILE B N 1
ATOM 2957 C CA . ILE B 1 117 ? 57.906 11.426 -7.427 1.00 7.02 117 ILE B CA 1
ATOM 2958 C C . ILE B 1 117 ? 57.315 10.844 -6.148 1.00 6.44 117 ILE B C 1
ATOM 2959 O O . ILE B 1 117 ? 57.465 11.422 -5.061 1.00 6.94 117 ILE B O 1
ATOM 2964 N N . GLY B 1 118 ? 56.589 9.736 -6.281 1.00 5.62 118 GLY B N 1
ATOM 2965 C CA . GLY B 1 118 ? 55.910 9.121 -5.157 1.00 5.73 118 GLY B CA 1
ATOM 2966 C C . GLY B 1 118 ? 56.753 8.138 -4.368 1.00 4.88 118 GLY B C 1
ATOM 2967 O O . GLY B 1 118 ? 57.907 7.906 -4.727 1.00 5.00 118 GLY B O 1
ATOM 2968 N N . GLY B 1 119 ? 56.210 7.542 -3.310 1.00 5.15 119 GLY B N 1
ATOM 2969 C CA . GLY B 1 119 ? 54.823 7.701 -2.873 1.00 4.62 119 GLY B CA 1
ATOM 2970 C C . GLY B 1 119 ? 53.861 6.811 -3.618 1.00 4.78 119 GLY B C 1
ATOM 2971 O O . GLY B 1 119 ? 54.070 6.498 -4.814 1.00 4.89 119 GLY B O 1
ATOM 2972 N N . ASP B 1 120 ? 52.814 6.355 -2.933 1.00 4.50 120 ASP B N 1
ATOM 2973 C CA . ASP B 1 120 ? 51.833 5.471 -3.584 1.00 4.36 120 ASP B CA 1
ATOM 2974 C C . ASP B 1 120 ? 50.889 6.281 -4.505 1.00 5.26 120 ASP B C 1
ATOM 2975 O O . ASP B 1 120 ? 50.764 7.525 -4.387 1.00 5.87 120 ASP B O 1
ATOM 2980 N N . HIS B 1 121 ? 50.215 5.564 -5.394 1.00 5.80 121 HIS B N 1
ATOM 2981 C CA . HIS B 1 121 ? 49.372 6.181 -6.440 1.00 5.95 121 HIS B CA 1
ATOM 2982 C C . HIS B 1 121 ? 48.162 6.976 -5.953 1.00 6.25 121 HIS B C 1
ATOM 2983 O O . HIS B 1 121 ? 47.605 7.742 -6.709 1.00 6.44 121 HIS B O 1
ATOM 2990 N N . SER B 1 122 ? 47.730 6.779 -4.705 1.00 6.17 122 SER B N 1
ATOM 2991 C CA . SER B 1 122 ? 46.629 7.540 -4.173 1.00 5.69 122 SER B CA 1
ATOM 2992 C C . SER B 1 122 ? 46.869 9.026 -4.272 1.00 5.93 122 SER B C 1
ATOM 2993 O O . SER B 1 122 ? 45.923 9.769 -4.435 1.00 5.65 122 SER B O 1
ATOM 2996 N N . LEU B 1 123 ? 48.126 9.440 -4.151 1.00 5.59 123 LEU B N 1
ATOM 2997 C CA . LEU B 1 123 ? 48.482 10.852 -4.168 1.00 5.99 123 LEU B CA 1
ATOM 2998 C C . LEU B 1 123 ? 48.116 11.565 -5.478 1.00 5.72 123 LEU B C 1
ATOM 2999 O O . LEU B 1 123 ? 47.979 12.795 -5.536 1.00 6.44 123 LEU B O 1
ATOM 3004 N N . THR B 1 124 ? 48.006 10.798 -6.546 1.00 5.16 124 THR B N 1
ATOM 3005 C CA . THR B 1 124 ? 47.623 11.370 -7.834 1.00 5.58 124 THR B CA 1
ATOM 3006 C C . THR B 1 124 ? 46.275 12.119 -7.781 1.00 6.08 124 THR B C 1
ATOM 3007 O O . THR B 1 124 ? 46.083 13.074 -8.524 1.00 7.06 124 THR B O 1
ATOM 3011 N N . VAL B 1 125 ? 45.374 11.731 -6.881 1.00 6.93 125 VAL B N 1
ATOM 3012 C CA . VAL B 1 125 ? 44.119 12.479 -6.788 1.00 6.76 125 VAL B CA 1
ATOM 3013 C C . VAL B 1 125 ? 44.400 13.942 -6.429 1.00 6.84 125 VAL B C 1
ATOM 3014 O O . VAL B 1 125 ? 43.792 14.863 -6.979 1.00 6.93 125 VAL B O 1
ATOM 3018 N N . ALA B 1 126 ? 45.317 14.149 -5.495 1.00 5.93 126 ALA B N 1
ATOM 3019 C CA . ALA B 1 126 ? 45.694 15.490 -5.107 1.00 6.38 126 ALA B CA 1
ATOM 3020 C C . ALA B 1 126 ? 46.301 16.247 -6.271 1.00 6.87 126 ALA B C 1
ATOM 3021 O O . ALA B 1 126 ? 46.054 17.431 -6.432 1.00 7.49 126 ALA B O 1
ATOM 3023 N N . ALA B 1 127 ? 47.160 15.572 -7.032 1.00 5.82 127 ALA B N 1
ATOM 3024 C CA . ALA B 1 127 ? 47.799 16.214 -8.185 1.00 6.83 127 ALA B CA 1
ATOM 3025 C C . ALA B 1 127 ? 46.743 16.574 -9.232 1.00 6.85 127 ALA B C 1
ATOM 3026 O O . ALA B 1 127 ? 46.796 17.656 -9.827 1.00 7.00 127 ALA B O 1
ATOM 3028 N N . LEU B 1 128 ? 45.809 15.668 -9.486 1.00 6.47 128 LEU B N 1
ATOM 3029 C CA . LEU B 1 128 ? 44.791 15.924 -10.504 1.00 6.90 128 LEU B CA 1
ATOM 3030 C C . LEU B 1 128 ? 43.944 17.138 -10.081 1.00 7.40 128 LEU B C 1
ATOM 3031 O O . LEU B 1 128 ? 43.624 18.007 -10.881 1.00 7.50 128 LEU B O 1
ATOM 3036 N N . ARG B 1 129 ? 43.615 17.201 -8.807 1.00 7.20 129 ARG B N 1
ATOM 3037 C CA . ARG B 1 129 ? 42.832 18.333 -8.300 1.00 6.77 129 ARG B CA 1
ATOM 3038 C C . ARG B 1 129 ? 43.578 19.639 -8.525 1.00 7.56 129 ARG B C 1
ATOM 3039 O O . ARG B 1 129 ? 42.993 20.622 -8.982 1.00 7.87 129 ARG B O 1
ATOM 3047 N N . ALA B 1 130 ? 44.869 19.657 -8.217 1.00 6.93 130 ALA B N 1
ATOM 3048 C CA . ALA B 1 130 ? 45.641 20.887 -8.396 1.00 7.22 130 ALA B CA 1
ATOM 3049 C C . ALA B 1 130 ? 45.734 21.274 -9.861 1.00 7.45 130 ALA B C 1
ATOM 3050 O O . ALA B 1 130 ? 45.596 22.433 -10.197 1.00 7.44 130 ALA B O 1
ATOM 3052 N N . VAL B 1 131 ? 45.988 20.297 -10.718 1.00 7.17 131 VAL B N 1
ATOM 3053 C CA . VAL B 1 131 ? 46.243 20.587 -12.109 1.00 7.14 131 VAL B CA 1
ATOM 3054 C C . VAL B 1 131 ? 44.942 20.967 -12.843 1.00 7.75 131 VAL B C 1
ATOM 3055 O O . VAL B 1 131 ? 44.927 21.863 -13.673 1.00 7.59 131 VAL B O 1
ATOM 3059 N N . ALA B 1 132 ? 43.865 20.285 -12.495 1.00 7.94 132 ALA B N 1
ATOM 3060 C CA . ALA B 1 132 ? 42.578 20.532 -13.110 1.00 8.42 132 ALA B CA 1
ATOM 3061 C C . ALA B 1 132 ? 42.068 21.918 -12.735 1.00 8.57 132 ALA B C 1
ATOM 3062 O O . ALA B 1 132 ? 41.378 22.575 -13.511 1.00 7.46 132 ALA B O 1
ATOM 3064 N N . GLU B 1 133 ? 42.427 22.357 -11.537 1.00 9.69 133 GLU B N 1
ATOM 3065 C CA . GLU B 1 133 ? 42.046 23.679 -11.086 1.00 9.73 133 GLU B CA 1
ATOM 3066 C C . GLU B 1 133 ? 42.622 24.729 -12.035 1.00 10.19 133 GLU B C 1
ATOM 3067 O O . GLU B 1 133 ? 41.958 25.721 -12.373 1.00 10.47 133 GLU B O 1
ATOM 3069 N N . GLN B 1 134 ? 43.847 24.496 -12.491 1.00 9.85 134 GLN B N 1
ATOM 3070 C CA . GLN B 1 134 ? 44.506 25.447 -13.364 1.00 9.30 134 GLN B CA 1
ATOM 3071 C C . GLN B 1 134 ? 44.098 25.269 -14.815 1.00 10.09 134 GLN B C 1
ATOM 3072 O O . GLN B 1 134 ? 44.002 26.245 -15.532 1.00 10.79 134 GLN B O 1
ATOM 3074 N N . HIS B 1 135 ? 43.833 24.043 -15.248 1.00 9.09 135 HIS B N 1
ATOM 3075 C CA . HIS B 1 135 ? 43.597 23.793 -16.670 1.00 9.37 135 HIS B CA 1
ATOM 3076 C C . HIS B 1 135 ? 42.203 23.295 -17.062 1.00 9.47 135 HIS B C 1
ATOM 3077 O O . HIS B 1 135 ? 41.913 23.178 -18.241 1.00 10.17 135 HIS B O 1
ATOM 3084 N N . GLY B 1 136 ? 41.334 23.007 -16.094 1.00 9.38 136 GLY B N 1
ATOM 3085 C CA . GLY B 1 136 ? 40.032 22.423 -16.399 1.00 8.92 136 GLY B CA 1
ATOM 3086 C C . GLY B 1 136 ? 40.137 20.909 -16.510 1.00 8.62 136 GLY B C 1
ATOM 3087 O O . GLY B 1 136 ? 41.207 20.344 -16.232 1.00 8.94 136 GLY B O 1
ATOM 3088 N N . PRO B 1 137 ? 39.052 20.223 -16.873 1.00 8.03 137 PRO B N 1
ATOM 3089 C CA . PRO B 1 137 ? 39.102 18.759 -17.000 1.00 7.45 137 PRO B CA 1
ATOM 3090 C C . PRO B 1 137 ? 40.242 18.302 -17.910 1.00 7.25 137 PRO B C 1
ATOM 3091 O O . PRO B 1 137 ? 40.454 18.834 -18.998 1.00 7.13 137 PRO B O 1
ATOM 3095 N N . LEU B 1 138 ? 40.982 17.316 -17.430 1.00 6.36 138 LEU B N 1
ATOM 3096 C CA . LEU B 1 138 ? 42.219 16.900 -18.050 1.00 6.55 138 LEU B CA 1
ATOM 3097 C C . LEU B 1 138 ? 42.152 15.622 -18.855 1.00 6.63 138 LEU B C 1
ATOM 3098 O O . LEU B 1 138 ? 41.438 14.688 -18.478 1.00 6.30 138 LEU B O 1
ATOM 3103 N N . ALA B 1 139 ? 42.941 15.587 -19.940 1.00 5.52 139 ALA B N 1
ATOM 3104 C CA . ALA B 1 139 ? 43.215 14.331 -20.635 1.00 6.16 139 ALA B CA 1
ATOM 3105 C C . ALA B 1 139 ? 44.203 13.592 -19.730 1.00 6.18 139 ALA B C 1
ATOM 3106 O O . ALA B 1 139 ? 44.923 14.235 -18.967 1.00 6.51 139 ALA B O 1
ATOM 3108 N N . VAL B 1 140 ? 44.229 12.265 -19.818 1.00 5.63 140 VAL B N 1
ATOM 3109 C CA . VAL B 1 140 ? 45.129 11.484 -18.989 1.00 5.97 140 VAL B CA 1
ATOM 3110 C C . VAL B 1 140 ? 45.717 10.342 -19.795 1.00 5.75 140 VAL B C 1
ATOM 3111 O O . VAL B 1 140 ? 45.012 9.707 -20.570 1.00 6.01 140 VAL B O 1
ATOM 3115 N N . VAL B 1 141 ? 47.032 10.202 -19.662 1.00 3.99 141 VAL B N 1
ATOM 3116 C CA . VAL B 1 141 ? 47.794 9.028 -20.111 1.00 5.09 141 VAL B CA 1
ATOM 3117 C C . VAL B 1 141 ? 48.248 8.378 -18.800 1.00 5.12 141 VAL B C 1
ATOM 3118 O O . VAL B 1 141 ? 49.058 8.948 -18.029 1.00 5.54 141 VAL B O 1
ATOM 3122 N N . HIS B 1 142 ? 47.719 7.184 -18.566 1.00 5.14 142 HIS B N 1
ATOM 3123 C CA . HIS B 1 142 ? 47.979 6.413 -17.340 1.00 4.95 142 HIS B CA 1
ATOM 3124 C C . HIS B 1 142 ? 48.636 5.061 -17.653 1.00 4.70 142 HIS B C 1
ATOM 3125 O O . HIS B 1 142 ? 48.042 4.247 -18.354 1.00 4.78 142 HIS B O 1
ATOM 3132 N N . LEU B 1 143 ? 49.862 4.849 -17.166 1.00 4.65 143 LEU B N 1
ATOM 3133 C CA . LEU B 1 143 ? 50.613 3.610 -17.387 1.00 5.91 143 LEU B CA 1
ATOM 3134 C C . LEU B 1 143 ? 50.581 2.831 -16.086 1.00 4.86 143 LEU B C 1
ATOM 3135 O O . LEU B 1 143 ? 51.066 3.305 -15.062 1.00 5.74 143 LEU B O 1
ATOM 3140 N N . ASP B 1 144 ? 50.027 1.619 -16.126 1.00 4.05 144 ASP B N 1
ATOM 3141 C CA . ASP B 1 144 ? 49.849 0.858 -14.905 1.00 4.84 144 ASP B CA 1
ATOM 3142 C C . ASP B 1 144 ? 49.505 -0.591 -15.234 1.00 3.84 144 ASP B C 1
ATOM 3143 O O . ASP B 1 144 ? 48.913 -0.854 -16.266 1.00 4.18 144 ASP B O 1
ATOM 3148 N N . ALA B 1 145 ? 49.859 -1.518 -14.349 1.00 4.65 145 ALA B N 1
ATOM 3149 C CA . ALA B 1 145 ? 49.363 -2.888 -14.485 1.00 4.22 145 ALA B CA 1
ATOM 3150 C C . ALA B 1 145 ? 47.919 -3.007 -14.015 1.00 4.70 145 ALA B C 1
ATOM 3151 O O . ALA B 1 145 ? 47.245 -4.009 -14.294 1.00 4.67 145 ALA B O 1
ATOM 3153 N N . HIS B 1 146 ? 47.472 -1.980 -13.313 1.00 4.37 146 HIS B N 1
ATOM 3154 C CA . HIS B 1 146 ? 46.162 -1.956 -12.657 1.00 5.78 146 HIS B CA 1
ATOM 3155 C C . HIS B 1 146 ? 45.363 -0.736 -13.072 1.00 5.44 146 HIS B C 1
ATOM 3156 O O . HIS B 1 146 ? 45.933 0.324 -13.250 1.00 6.25 146 HIS B O 1
ATOM 3163 N N . SER B 1 147 ? 44.039 -0.871 -13.195 1.00 5.46 147 SER B N 1
ATOM 3164 C CA . SER B 1 147 ? 43.194 0.261 -13.639 1.00 5.96 147 SER B CA 1
ATOM 3165 C C . SER B 1 147 ? 43.102 1.392 -12.623 1.00 5.46 147 SER B C 1
ATOM 3166 O O . SER B 1 147 ? 42.961 2.563 -12.980 1.00 3.82 147 SER B O 1
ATOM 3169 N N . ASP B 1 148 ? 43.144 1.039 -11.346 1.00 5.06 148 ASP B N 1
ATOM 3170 C CA . ASP B 1 148 ? 43.057 2.046 -10.285 1.00 4.62 148 ASP B CA 1
ATOM 3171 C C . ASP B 1 148 ? 41.780 2.898 -10.365 1.00 5.00 148 ASP B C 1
ATOM 3172 O O . ASP B 1 148 ? 41.793 4.098 -10.080 1.00 5.16 148 ASP B O 1
ATOM 3177 N N . THR B 1 149 ? 40.673 2.235 -10.695 1.00 5.12 149 THR B N 1
ATOM 3178 C CA . THR B 1 149 ? 39.354 2.844 -10.725 1.00 6.40 149 THR B CA 1
ATOM 3179 C C . THR B 1 149 ? 38.436 2.062 -9.772 1.00 6.62 149 THR B C 1
ATOM 3180 O O . THR B 1 149 ? 37.216 1.994 -9.973 1.00 6.85 149 THR B O 1
ATOM 3184 N N . ASN B 1 150 ? 39.022 1.455 -8.739 1.00 6.19 150 ASN B N 1
ATOM 3185 C CA . ASN B 1 150 ? 38.246 0.723 -7.744 1.00 6.88 150 ASN B CA 1
ATOM 3186 C C . ASN B 1 150 ? 37.516 1.683 -6.796 1.00 6.70 150 ASN B C 1
ATOM 3187 O O . ASN B 1 150 ? 37.931 2.818 -6.602 1.00 5.46 150 ASN B O 1
ATOM 3192 N N . PRO B 1 151 ? 36.432 1.225 -6.214 1.00 6.46 151 PRO B N 1
ATOM 3193 C CA . PRO B 1 151 ? 35.703 2.033 -5.232 1.00 5.96 151 PRO B CA 1
ATOM 3194 C C . PRO B 1 151 ? 36.519 2.167 -3.946 1.00 6.05 151 PRO B C 1
ATOM 3195 O O . PRO B 1 151 ? 37.344 1.304 -3.616 1.00 4.80 151 PRO B O 1
ATOM 3199 N N . ALA B 1 152 ? 36.237 3.227 -3.215 1.00 5.62 152 ALA B N 1
ATOM 3200 C CA . ALA B 1 152 ? 36.774 3.425 -1.877 1.00 6.04 152 ALA B CA 1
ATOM 3201 C C . ALA B 1 152 ? 36.274 2.305 -0.947 1.00 6.19 152 ALA B C 1
ATOM 3202 O O . ALA B 1 152 ? 35.293 1.596 -1.243 1.00 5.47 152 ALA B O 1
ATOM 3204 N N . PHE B 1 153 ? 36.966 2.142 0.178 1.00 6.12 153 PHE B N 1
ATOM 3205 C CA . PHE B 1 153 ? 36.535 1.211 1.213 1.00 7.35 153 PHE B CA 1
ATOM 3206 C C . PHE B 1 153 ? 36.117 1.933 2.466 1.00 6.44 153 PHE B C 1
ATOM 3207 O O . PHE B 1 153 ? 36.477 3.075 2.674 1.00 5.39 153 PHE B O 1
ATOM 3215 N N . TYR B 1 154 ? 35.387 1.223 3.318 1.00 6.62 154 TYR B N 1
ATOM 3216 C CA . TYR B 1 154 ? 35.057 1.700 4.650 1.00 7.32 154 TYR B CA 1
ATOM 3217 C C . TYR B 1 154 ? 36.379 2.108 5.294 1.00 8.18 154 TYR B C 1
ATOM 3218 O O . TYR B 1 154 ? 37.327 1.321 5.300 1.00 9.78 154 TYR B O 1
ATOM 3227 N N . GLY B 1 155 ? 36.522 3.316 5.797 1.00 8.85 155 GLY B N 1
ATOM 3228 C CA . GLY B 1 155 ? 37.849 3.638 6.340 1.00 9.35 155 GLY B CA 1
ATOM 3229 C C . GLY B 1 155 ? 39.059 3.784 5.400 1.00 9.07 155 GLY B C 1
ATOM 3230 O O . GLY B 1 155 ? 40.208 3.973 5.834 1.00 7.85 155 GLY B O 1
ATOM 3231 N N . GLY B 1 156 ? 38.837 3.686 4.093 1.00 7.62 156 GLY B N 1
ATOM 3232 C CA . GLY B 1 156 ? 39.899 3.890 3.141 1.00 7.89 156 GLY B CA 1
ATOM 3233 C C . GLY B 1 156 ? 39.380 4.577 1.897 1.00 7.02 156 GLY B C 1
ATOM 3234 O O . GLY B 1 156 ? 39.276 3.971 0.841 1.00 6.08 156 GLY B O 1
ATOM 3235 N N . ARG B 1 157 ? 39.088 5.862 2.007 1.00 5.67 157 ARG B N 1
ATOM 3236 C CA . ARG B 1 157 ? 38.551 6.559 0.848 1.00 7.05 157 ARG B CA 1
ATOM 3237 C C . ARG B 1 157 ? 39.551 6.724 -0.270 1.00 5.42 157 ARG B C 1
ATOM 3238 O O . ARG B 1 157 ? 39.168 6.743 -1.431 1.00 4.96 157 ARG B O 1
ATOM 3246 N N . TYR B 1 158 ? 40.819 6.874 0.099 1.00 4.16 158 TYR B N 1
ATOM 3247 C CA . TYR B 1 158 ? 41.870 7.144 -0.846 1.00 5.08 158 TYR B CA 1
ATOM 3248 C C . TYR B 1 158 ? 42.953 6.045 -0.842 1.00 5.68 158 TYR B C 1
ATOM 3249 O O . TYR B 1 158 ? 44.155 6.336 -0.757 1.00 5.46 158 TYR B O 1
ATOM 3258 N N . HIS B 1 159 ? 42.544 4.782 -0.923 1.00 5.70 159 HIS B N 1
ATOM 3259 C CA . HIS B 1 159 ? 43.552 3.731 -1.112 1.00 5.21 159 HIS B CA 1
ATOM 3260 C C . HIS B 1 159 ? 44.125 3.885 -2.505 1.00 5.97 159 HIS B C 1
ATOM 3261 O O . HIS B 1 159 ? 43.576 4.625 -3.339 1.00 5.56 159 HIS B O 1
ATOM 3268 N N . HIS B 1 160 ? 45.224 3.177 -2.780 1.00 5.90 160 HIS B N 1
ATOM 3269 C CA . HIS B 1 160 ? 45.945 3.398 -4.019 1.00 5.75 160 HIS B CA 1
ATOM 3270 C C . HIS B 1 160 ? 45.299 2.801 -5.259 1.00 6.06 160 HIS B C 1
ATOM 3271 O O . HIS B 1 160 ? 45.829 2.923 -6.327 1.00 6.83 160 HIS B O 1
ATOM 3278 N N . GLY B 1 161 ? 44.167 2.139 -5.079 1.00 5.59 161 GLY B N 1
ATOM 3279 C CA . GLY B 1 161 ? 43.375 1.604 -6.169 1.00 5.47 161 GLY B CA 1
ATOM 3280 C C . GLY B 1 161 ? 42.243 2.529 -6.601 1.00 4.79 161 GLY B C 1
ATOM 3281 O O . GLY B 1 161 ? 41.493 2.182 -7.513 1.00 6.75 161 GLY B O 1
ATOM 3282 N N . THR B 1 162 ? 42.122 3.703 -5.985 1.00 4.90 162 THR B N 1
ATOM 3283 C CA . THR B 1 162 ? 41.024 4.640 -6.296 1.00 4.62 162 THR B CA 1
ATOM 3284 C C . THR B 1 162 ? 41.315 5.871 -7.150 1.00 4.81 162 THR B C 1
ATOM 3285 O O . THR B 1 162 ? 40.368 6.530 -7.554 1.00 5.19 162 THR B O 1
ATOM 3289 N N . PRO B 1 163 ? 42.554 6.288 -7.370 1.00 5.17 163 PRO B N 1
ATOM 3290 C CA . PRO B 1 163 ? 42.739 7.666 -7.846 1.00 5.25 163 PRO B CA 1
ATOM 3291 C C . PRO B 1 163 ? 42.028 8.071 -9.129 1.00 5.39 163 PRO B C 1
ATOM 3292 O O . PRO B 1 163 ? 41.556 9.208 -9.234 1.00 5.39 163 PRO B O 1
ATOM 3296 N N . PHE B 1 164 ? 41.934 7.173 -10.092 1.00 4.64 164 PHE B N 1
ATOM 3297 C CA . PHE B 1 164 ? 41.294 7.548 -11.338 1.00 5.52 164 PHE B CA 1
ATOM 3298 C C . PHE B 1 164 ? 39.776 7.504 -11.259 1.00 5.15 164 PHE B C 1
ATOM 3299 O O . PHE B 1 164 ? 39.111 8.197 -12.012 1.00 6.40 164 PHE B O 1
ATOM 3307 N N . ARG B 1 165 ? 39.236 6.742 -10.313 1.00 5.09 165 ARG B N 1
ATOM 3308 C CA . ARG B 1 165 ? 37.824 6.808 -10.023 1.00 5.77 165 ARG B CA 1
ATOM 3309 C C . ARG B 1 165 ? 37.499 8.190 -9.440 1.00 5.67 165 ARG B C 1
ATOM 3310 O O . ARG B 1 165 ? 36.543 8.849 -9.858 1.00 4.81 165 ARG B O 1
ATOM 3318 N N . HIS B 1 166 ? 38.294 8.649 -8.473 1.00 5.90 166 HIS B N 1
ATOM 3319 C CA . HIS B 1 166 ? 38.036 9.982 -7.917 1.00 5.21 166 HIS B CA 1
ATOM 3320 C C . HIS B 1 166 ? 38.216 11.043 -9.009 1.00 5.54 166 HIS B C 1
ATOM 3321 O O . HIS B 1 166 ? 37.461 12.017 -9.081 1.00 6.18 166 HIS B O 1
ATOM 3328 N N . GLY B 1 167 ? 39.209 10.859 -9.861 1.00 6.05 167 GLY B N 1
ATOM 3329 C CA . GLY B 1 167 ? 39.481 11.864 -10.893 1.00 6.31 167 GLY B CA 1
ATOM 3330 C C . GLY B 1 167 ? 38.316 11.998 -11.847 1.00 6.21 167 GLY B C 1
ATOM 3331 O O . GLY B 1 167 ? 37.929 13.110 -12.240 1.00 6.65 167 GLY B O 1
ATOM 3332 N N . ILE B 1 168 ? 37.755 10.860 -12.245 1.00 6.29 168 ILE B N 1
ATOM 3333 C CA . ILE B 1 168 ? 36.577 10.863 -13.109 1.00 7.01 168 ILE B CA 1
ATOM 3334 C C . ILE B 1 168 ? 35.378 11.437 -12.379 1.00 7.18 168 ILE B C 1
ATOM 3335 O O . ILE B 1 168 ? 34.672 12.343 -12.886 1.00 6.50 168 ILE B O 1
ATOM 3340 N N . ASP B 1 169 ? 35.149 10.920 -11.184 1.00 7.05 169 ASP B N 1
ATOM 3341 C CA . ASP B 1 169 ? 33.995 11.315 -10.378 1.00 8.41 169 ASP B CA 1
ATOM 3342 C C . ASP B 1 169 ? 33.925 12.826 -10.071 1.00 8.64 169 ASP B C 1
ATOM 3343 O O . ASP B 1 169 ? 32.836 13.463 -10.156 1.00 7.98 169 ASP B O 1
ATOM 3348 N N . GLU B 1 170 ? 35.078 13.404 -9.761 1.00 8.86 170 GLU B N 1
ATOM 3349 C CA . GLU B 1 170 ? 35.179 14.818 -9.426 1.00 9.69 170 GLU B CA 1
ATOM 3350 C C . GLU B 1 170 ? 35.318 15.704 -10.664 1.00 9.86 170 GLU B C 1
ATOM 3351 O O . GLU B 1 170 ? 35.480 16.909 -10.559 1.00 9.54 170 GLU B O 1
ATOM 3357 N N . LYS B 1 171 ? 35.365 15.081 -11.839 1.00 11.13 171 LYS B N 1
ATOM 3358 C CA . LYS B 1 171 ? 35.500 15.811 -13.098 1.00 11.20 171 LYS B CA 1
ATOM 3359 C C . LYS B 1 171 ? 36.842 16.485 -13.226 1.00 10.67 171 LYS B C 1
ATOM 3360 O O . LYS B 1 171 ? 36.973 17.536 -13.857 1.00 11.38 171 LYS B O 1
ATOM 3366 N N . LEU B 1 172 ? 37.848 15.887 -12.616 1.00 8.43 172 LEU B N 1
ATOM 3367 C CA . LEU B 1 172 ? 39.196 16.351 -12.802 1.00 7.86 172 LEU B CA 1
ATOM 3368 C C . LEU B 1 172 ? 39.698 15.809 -14.139 1.00 6.88 172 LEU B C 1
ATOM 3369 O O . LEU B 1 172 ? 40.602 16.368 -14.727 1.00 7.57 172 LEU B O 1
ATOM 3374 N N . ILE B 1 173 ? 39.135 14.677 -14.553 1.00 6.96 173 ILE B N 1
ATOM 3375 C CA . ILE B 1 173 ? 39.502 14.002 -15.787 1.00 6.79 173 ILE B CA 1
ATOM 3376 C C . ILE B 1 173 ? 38.354 13.990 -16.779 1.00 6.80 173 ILE B C 1
ATOM 3377 O O . ILE B 1 173 ? 37.186 13.813 -16.395 1.00 6.24 173 ILE B O 1
ATOM 3382 N N . ASP B 1 174 ? 38.705 14.199 -18.047 1.00 6.62 174 ASP B N 1
ATOM 3383 C CA . ASP B 1 174 ? 37.791 14.004 -19.164 1.00 7.30 174 ASP B CA 1
ATOM 3384 C C . ASP B 1 174 ? 38.021 12.568 -19.606 1.00 6.93 174 ASP B C 1
ATOM 3385 O O . ASP B 1 174 ? 38.984 12.291 -20.308 1.00 6.37 174 ASP B O 1
ATOM 3390 N N . PRO B 1 175 ? 37.173 11.646 -19.183 1.00 6.80 175 PRO B N 1
ATOM 3391 C CA . PRO B 1 175 ? 37.446 10.224 -19.441 1.00 7.25 175 PRO B CA 1
ATOM 3392 C C . PRO B 1 175 ? 37.454 9.904 -20.916 1.00 7.55 175 PRO B C 1
ATOM 3393 O O . PRO B 1 175 ? 38.065 8.907 -21.264 1.00 8.10 175 PRO B O 1
ATOM 3397 N N . ALA B 1 176 ? 36.810 10.720 -21.752 1.00 7.44 176 ALA B N 1
ATOM 3398 C CA . ALA B 1 176 ? 36.823 10.472 -23.179 1.00 7.82 176 ALA B CA 1
ATOM 3399 C C . ALA B 1 176 ? 38.203 10.767 -23.746 1.00 7.40 176 ALA B C 1
ATOM 3400 O O . ALA B 1 176 ? 38.491 10.426 -24.889 1.00 7.43 176 ALA B O 1
ATOM 3402 N N . ALA B 1 177 ? 39.037 11.412 -22.950 1.00 6.40 177 ALA B N 1
ATOM 3403 C CA . ALA B 1 177 ? 40.394 11.751 -23.355 1.00 6.32 177 ALA B CA 1
ATOM 3404 C C . ALA B 1 177 ? 41.392 11.091 -22.411 1.00 5.75 177 ALA B C 1
ATOM 3405 O O . ALA B 1 177 ? 42.480 11.603 -22.177 1.00 6.09 177 ALA B O 1
ATOM 3407 N N . MET B 1 178 ? 40.986 9.958 -21.874 1.00 6.05 178 MET B N 1
ATOM 3408 C CA . MET B 1 178 ? 41.858 9.190 -20.998 1.00 6.19 178 MET B CA 1
ATOM 3409 C C . MET B 1 178 ? 42.193 7.833 -21.591 1.00 6.19 178 MET B C 1
ATOM 3410 O O . MET B 1 178 ? 41.302 7.089 -22.023 1.00 6.33 178 MET B O 1
ATOM 3415 N N . VAL B 1 179 ? 43.482 7.496 -21.559 1.00 5.92 179 VAL B N 1
ATOM 3416 C CA . VAL B 1 179 ? 43.932 6.184 -22.024 1.00 6.83 179 VAL B CA 1
ATOM 3417 C C . VAL B 1 179 ? 44.760 5.595 -20.943 1.00 6.08 179 VAL B C 1
ATOM 3418 O O . VAL B 1 179 ? 45.645 6.289 -20.443 1.00 6.44 179 VAL B O 1
ATOM 3422 N N . GLN B 1 180 ? 44.485 4.340 -20.562 1.00 6.03 180 GLN B N 1
ATOM 3423 C CA . GLN B 1 180 ? 45.317 3.652 -19.585 1.00 6.31 180 GLN B CA 1
ATOM 3424 C C . GLN B 1 180 ? 45.904 2.428 -20.269 1.00 5.84 180 GLN B C 1
ATOM 3425 O O . GLN B 1 180 ? 45.192 1.703 -20.979 1.00 6.68 180 GLN B O 1
ATOM 3431 N N . ILE B 1 181 ? 47.204 2.236 -20.066 1.00 5.22 181 ILE B N 1
ATOM 3432 C CA . ILE B 1 181 ? 47.958 1.226 -20.811 1.00 5.24 181 ILE B CA 1
ATOM 3433 C C . ILE B 1 181 ? 48.759 0.311 -19.875 1.00 5.01 181 ILE B C 1
ATOM 3434 O O . ILE B 1 181 ? 49.470 0.776 -18.976 1.00 4.56 181 ILE B O 1
ATOM 3439 N N . GLY B 1 182 ? 48.636 -0.986 -20.122 1.00 4.79 182 GLY B N 1
ATOM 3440 C CA . GLY B 1 182 ? 49.405 -1.997 -19.411 1.00 5.71 182 GLY B CA 1
ATOM 3441 C C . GLY B 1 182 ? 48.583 -2.885 -18.498 1.00 5.33 182 GLY B C 1
ATOM 3442 O O . GLY B 1 182 ? 49.116 -3.821 -17.911 1.00 4.25 182 GLY B O 1
ATOM 3443 N N . ILE B 1 183 ? 47.276 -2.642 -18.451 1.00 5.27 183 ILE B N 1
ATOM 3444 C CA . ILE B 1 183 ? 46.395 -3.329 -17.509 1.00 6.33 183 ILE B CA 1
ATOM 3445 C C . ILE B 1 183 ? 46.443 -4.832 -17.676 1.00 6.41 183 ILE B C 1
ATOM 3446 O O . ILE B 1 183 ? 46.275 -5.346 -18.800 1.00 5.91 183 ILE B O 1
ATOM 3451 N N . ARG B 1 184 ? 46.649 -5.556 -16.579 1.00 6.56 184 ARG B N 1
ATOM 3452 C CA . ARG B 1 184 ? 46.760 -7.021 -16.633 1.00 8.09 184 ARG B CA 1
ATOM 3453 C C . ARG B 1 184 ? 46.438 -7.716 -15.299 1.00 9.20 184 ARG B C 1
ATOM 3454 O O . ARG B 1 184 ? 46.389 -8.940 -15.234 1.00 8.94 184 ARG B O 1
ATOM 3462 N N . GLY B 1 185 ? 46.222 -6.929 -14.248 1.00 10.54 185 GLY B N 1
ATOM 3463 C CA . GLY B 1 185 ? 45.818 -7.452 -12.948 1.00 13.05 185 GLY B CA 1
ATOM 3464 C C . GLY B 1 185 ? 44.895 -6.531 -12.185 1.00 14.28 185 GLY B C 1
ATOM 3465 O O . GLY B 1 185 ? 44.660 -5.403 -12.637 1.00 13.02 185 GLY B O 1
ATOM 3466 N N . HIS B 1 186 ? 44.359 -7.028 -11.057 1.00 15.32 186 HIS B N 1
ATOM 3467 C CA . HIS B 1 186 ? 43.442 -6.286 -10.180 1.00 16.93 186 HIS B CA 1
ATOM 3468 C C . HIS B 1 186 ? 44.129 -5.730 -8.957 1.00 18.36 186 HIS B C 1
ATOM 3469 O O . HIS B 1 186 ? 44.984 -6.382 -8.358 1.00 17.25 186 HIS B O 1
ATOM 3476 N N . ASN B 1 187 ? 43.741 -4.523 -8.562 1.00 20.17 187 ASN B N 1
ATOM 3477 C CA . ASN B 1 187 ? 44.437 -3.883 -7.458 1.00 21.81 187 ASN B CA 1
ATOM 3478 C C . ASN B 1 187 ? 43.403 -3.353 -6.528 1.00 23.48 187 ASN B C 1
ATOM 3479 O O . ASN B 1 187 ? 42.545 -2.608 -7.014 1.00 23.91 187 ASN B O 1
ATOM 3481 N N . PRO B 1 188 ? 43.785 -3.323 -5.251 1.00 24.78 188 PRO B N 1
ATOM 3482 C CA . PRO B 1 188 ? 43.173 -3.952 -4.098 1.00 24.45 188 PRO B CA 1
ATOM 3483 C C . PRO B 1 188 ? 42.415 -5.226 -4.379 1.00 24.14 188 PRO B C 1
ATOM 3484 O O . PRO B 1 188 ? 42.940 -6.285 -3.999 1.00 24.03 188 PRO B O 1
ATOM 3488 N N . LYS B 1 189 ? 41.255 -5.177 -5.009 1.00 23.31 189 LYS B N 1
ATOM 3489 C CA . LYS B 1 189 ? 40.477 -6.389 -5.212 1.00 22.92 189 LYS B CA 1
ATOM 3490 C C . LYS B 1 189 ? 39.895 -6.400 -6.626 1.00 22.52 189 LYS B C 1
ATOM 3491 O O . LYS B 1 189 ? 39.862 -5.351 -7.304 1.00 19.95 189 LYS B O 1
ATOM 3493 N N . PRO B 1 190 ? 39.420 -7.565 -7.072 1.00 22.48 190 PRO B N 1
ATOM 3494 C CA . PRO B 1 190 ? 38.893 -7.677 -8.430 1.00 22.44 190 PRO B CA 1
ATOM 3495 C C . PRO B 1 190 ? 37.725 -6.729 -8.590 1.00 22.68 190 PRO B C 1
ATOM 3496 O O . PRO B 1 190 ? 36.868 -6.601 -7.702 1.00 22.34 190 PRO B O 1
ATOM 3500 N N . ASP B 1 191 ? 37.703 -6.051 -9.723 1.00 22.42 191 ASP B N 1
ATOM 3501 C CA . ASP B 1 191 ? 36.685 -5.064 -10.024 1.00 22.36 191 ASP B CA 1
ATOM 3502 C C . ASP B 1 191 ? 36.752 -4.993 -11.529 1.00 21.48 191 ASP B C 1
ATOM 3503 O O . ASP B 1 191 ? 37.831 -5.000 -12.118 1.00 21.34 191 ASP B O 1
ATOM 3508 N N . SER B 1 192 ? 35.607 -5.013 -12.182 1.00 20.87 192 SER B N 1
ATOM 3509 C CA . SER B 1 192 ? 35.635 -5.020 -13.613 1.00 19.55 192 SER B CA 1
ATOM 3510 C C . SER B 1 192 ? 36.069 -3.644 -14.131 1.00 18.18 192 SER B C 1
ATOM 3511 O O . SER B 1 192 ? 36.098 -2.667 -13.407 1.00 19.47 192 SER B O 1
ATOM 3514 N N . LEU B 1 193 ? 36.355 -3.602 -15.416 1.00 16.80 193 LEU B N 1
ATOM 3515 C CA . LEU B 1 193 ? 36.675 -2.381 -16.111 1.00 15.03 193 LEU B CA 1
ATOM 3516 C C . LEU B 1 193 ? 35.389 -1.703 -16.609 1.00 13.54 193 LEU B C 1
ATOM 3517 O O . LEU B 1 193 ? 35.444 -0.749 -17.364 1.00 12.04 193 LEU B O 1
ATOM 3522 N N . ASP B 1 194 ? 34.238 -2.200 -16.181 1.00 12.77 194 ASP B N 1
ATOM 3523 C CA . ASP B 1 194 ? 32.971 -1.618 -16.604 1.00 12.42 194 ASP B CA 1
ATOM 3524 C C . ASP B 1 194 ? 32.825 -0.142 -16.244 1.00 12.00 194 ASP B C 1
ATOM 3525 O O . ASP B 1 194 ? 32.283 0.639 -17.030 1.00 10.75 194 ASP B O 1
ATOM 3530 N N . TYR B 1 195 ? 33.276 0.240 -15.056 1.00 11.77 195 TYR B N 1
ATOM 3531 C CA . TYR B 1 195 ? 33.190 1.633 -14.636 1.00 11.65 195 TYR B CA 1
ATOM 3532 C C . TYR B 1 195 ? 33.995 2.517 -15.600 1.00 10.82 195 TYR B C 1
ATOM 3533 O O . TYR B 1 195 ? 33.498 3.538 -16.073 1.00 10.83 195 TYR B O 1
ATOM 3542 N N . ALA B 1 196 ? 35.227 2.124 -15.878 1.00 10.50 196 ALA B N 1
ATOM 3543 C CA . ALA B 1 196 ? 36.111 2.922 -16.727 1.00 10.15 196 ALA B CA 1
ATOM 3544 C C . ALA B 1 196 ? 35.565 3.000 -18.150 1.00 10.11 196 ALA B C 1
ATOM 3545 O O . ALA B 1 196 ? 35.399 4.077 -18.736 1.00 10.30 196 ALA B O 1
ATOM 3547 N N . ARG B 1 197 ? 35.233 1.843 -18.691 1.00 9.55 197 ARG B N 1
ATOM 3548 C CA . ARG B 1 197 ? 34.772 1.783 -20.049 1.00 10.05 197 ARG B CA 1
ATOM 3549 C C . ARG B 1 197 ? 33.431 2.500 -20.200 1.00 9.18 197 ARG B C 1
ATOM 3550 O O . ARG B 1 197 ? 33.189 3.171 -21.197 1.00 9.19 197 ARG B O 1
ATOM 3558 N N . GLY B 1 198 ? 32.560 2.355 -19.216 1.00 8.65 198 GLY B N 1
ATOM 3559 C CA . GLY B 1 198 ? 31.257 2.975 -19.297 1.00 8.51 198 GLY B CA 1
ATOM 3560 C C . GLY B 1 198 ? 31.368 4.477 -19.301 1.00 8.07 198 GLY B C 1
ATOM 3561 O O . GLY B 1 198 ? 30.479 5.191 -19.782 1.00 7.64 198 GLY B O 1
ATOM 3562 N N . HIS B 1 199 ? 32.486 4.967 -18.790 1.00 8.31 199 HIS B N 1
ATOM 3563 C CA . HIS B 1 199 ? 32.743 6.378 -18.757 1.00 9.00 199 HIS B CA 1
ATOM 3564 C C . HIS B 1 199 ? 33.456 6.835 -20.013 1.00 8.38 199 HIS B C 1
ATOM 3565 O O . HIS B 1 199 ? 33.601 8.025 -20.239 1.00 8.26 199 HIS B O 1
ATOM 3572 N N . GLY B 1 200 ? 33.873 5.882 -20.843 1.00 8.73 200 GLY B N 1
ATOM 3573 C CA . GLY B 1 200 ? 34.492 6.194 -22.122 1.00 8.25 200 GLY B CA 1
ATOM 3574 C C . GLY B 1 200 ? 36.016 6.140 -22.091 1.00 7.80 200 GLY B C 1
ATOM 3575 O O . GLY B 1 200 ? 36.671 6.524 -23.060 1.00 7.25 200 GLY B O 1
ATOM 3576 N N . VAL B 1 201 ? 36.572 5.662 -20.987 1.00 7.64 201 VAL B N 1
ATOM 3577 C CA . VAL B 1 201 ? 38.024 5.494 -20.857 1.00 7.65 201 VAL B CA 1
ATOM 3578 C C . VAL B 1 201 ? 38.467 4.431 -21.852 1.00 7.44 201 VAL B C 1
ATOM 3579 O O . VAL B 1 201 ? 37.787 3.417 -22.010 1.00 6.79 201 VAL B O 1
ATOM 3583 N N . ARG B 1 202 ? 39.583 4.670 -22.538 1.00 6.31 202 ARG B N 1
ATOM 3584 C CA . ARG B 1 202 ? 40.146 3.654 -23.419 1.00 6.34 202 ARG B CA 1
ATOM 3585 C C . ARG B 1 202 ? 41.172 2.843 -22.620 1.00 6.30 202 ARG B C 1
ATOM 3586 O O . ARG B 1 202 ? 42.163 3.387 -22.141 1.00 6.54 202 ARG B O 1
ATOM 3594 N N . VAL B 1 203 ? 40.901 1.555 -22.453 1.00 6.29 203 VAL B N 1
ATOM 3595 C CA . VAL B 1 203 ? 41.796 0.668 -21.746 1.00 6.86 203 VAL B CA 1
ATOM 3596 C C . VAL B 1 203 ? 42.560 -0.143 -22.754 1.00 6.50 203 VAL B C 1
ATOM 3597 O O . VAL B 1 203 ? 41.957 -0.786 -23.644 1.00 6.64 203 VAL B O 1
ATOM 3601 N N . VAL B 1 204 ? 43.880 -0.062 -22.637 1.00 5.52 204 VAL B N 1
ATOM 3602 C CA . VAL B 1 204 ? 44.782 -0.854 -23.435 1.00 5.58 204 VAL B CA 1
ATOM 3603 C C . VAL B 1 204 ? 45.452 -1.864 -22.501 1.00 5.42 204 VAL B C 1
ATOM 3604 O O . VAL B 1 204 ? 46.401 -1.557 -21.796 1.00 7.25 204 VAL B O 1
ATOM 3608 N N . THR B 1 205 ? 44.953 -3.081 -22.510 1.00 5.31 205 THR B N 1
ATOM 3609 C CA . THR B 1 205 ? 45.551 -4.102 -21.672 1.00 6.05 205 THR B CA 1
ATOM 3610 C C . THR B 1 205 ? 46.956 -4.404 -22.178 1.00 6.19 205 THR B C 1
ATOM 3611 O O . THR B 1 205 ? 47.329 -4.067 -23.294 1.00 5.89 205 THR B O 1
ATOM 3615 N N . ALA B 1 206 ? 47.707 -5.099 -21.360 1.00 6.45 206 ALA B N 1
ATOM 3616 C CA . ALA B 1 206 ? 49.026 -5.556 -21.768 1.00 6.79 206 ALA B CA 1
ATOM 3617 C C . ALA B 1 206 ? 48.914 -6.398 -23.024 1.00 6.97 206 ALA B C 1
ATOM 3618 O O . ALA B 1 206 ? 49.744 -6.291 -23.933 1.00 7.30 206 ALA B O 1
ATOM 3620 N N . ASP B 1 207 ? 47.894 -7.238 -23.106 1.00 6.70 207 ASP B N 1
ATOM 3621 C CA . ASP B 1 207 ? 47.698 -8.037 -24.308 1.00 7.73 207 ASP B CA 1
ATOM 3622 C C . ASP B 1 207 ? 47.517 -7.151 -25.529 1.00 7.60 207 ASP B C 1
ATOM 3623 O O . ASP B 1 207 ? 48.156 -7.357 -26.570 1.00 7.71 207 ASP B O 1
ATOM 3628 N N . GLU B 1 208 ? 46.639 -6.167 -25.419 1.00 6.58 208 GLU B N 1
ATOM 3629 C CA . GLU B 1 208 ? 46.382 -5.319 -26.563 1.00 6.79 208 GLU B CA 1
ATOM 3630 C C . GLU B 1 208 ? 47.622 -4.535 -26.924 1.00 7.21 208 GLU B C 1
ATOM 3631 O O . GLU B 1 208 ? 47.931 -4.347 -28.107 1.00 5.62 208 GLU B O 1
ATOM 3637 N N . PHE B 1 209 ? 48.355 -4.099 -25.916 1.00 7.28 209 PHE B N 1
ATOM 3638 C CA . PHE B 1 209 ? 49.589 -3.366 -26.187 1.00 8.22 209 PHE B CA 1
ATOM 3639 C C . PHE B 1 209 ? 50.546 -4.222 -27.014 1.00 8.88 209 PHE B C 1
ATOM 3640 O O . PHE B 1 209 ? 51.226 -3.731 -27.916 1.00 8.99 209 PHE B O 1
ATOM 3648 N N . GLY B 1 210 ? 50.592 -5.513 -26.731 1.00 9.03 210 GLY B N 1
ATOM 3649 C CA . GLY B 1 210 ? 51.430 -6.383 -27.534 1.00 9.86 210 GLY B CA 1
ATOM 3650 C C . GLY B 1 210 ? 51.006 -6.378 -28.997 1.00 10.42 210 GLY B C 1
ATOM 3651 O O . GLY B 1 210 ? 51.833 -6.455 -29.917 1.00 10.07 210 GLY B O 1
ATOM 3652 N N . GLU B 1 211 ? 49.709 -6.296 -29.245 1.00 10.72 211 GLU B N 1
ATOM 3653 C CA . GLU B 1 211 ? 49.228 -6.295 -30.616 1.00 10.85 211 GLU B CA 1
ATOM 3654 C C . GLU B 1 211 ? 49.501 -4.955 -31.287 1.00 10.07 211 GLU B C 1
ATOM 3655 O O . GLU B 1 211 ? 49.930 -4.900 -32.443 1.00 9.96 211 GLU B O 1
ATOM 3661 N N . LEU B 1 212 ? 49.256 -3.877 -30.565 1.00 8.58 212 LEU B N 1
ATOM 3662 C CA . LEU B 1 212 ? 49.383 -2.543 -31.158 1.00 8.74 212 LEU B CA 1
ATOM 3663 C C . LEU B 1 212 ? 50.818 -2.126 -31.360 1.00 8.20 212 LEU B C 1
ATOM 3664 O O . LEU B 1 212 ? 51.158 -1.450 -32.342 1.00 7.65 212 LEU B O 1
ATOM 3669 N N . GLY B 1 213 ? 51.650 -2.507 -30.407 1.00 8.11 213 GLY B N 1
ATOM 3670 C CA . GLY B 1 213 ? 53.044 -2.108 -30.423 1.00 8.10 213 GLY B CA 1
ATOM 3671 C C . GLY B 1 213 ? 53.159 -0.705 -29.868 1.00 7.91 213 GLY B C 1
ATOM 3672 O O . GLY B 1 213 ? 52.168 -0.007 -29.597 1.00 7.06 213 GLY B O 1
ATOM 3673 N N . VAL B 1 214 ? 54.390 -0.292 -29.646 1.00 7.43 214 VAL B N 1
ATOM 3674 C CA . VAL B 1 214 ? 54.639 1.050 -29.158 1.00 7.06 214 VAL B CA 1
ATOM 3675 C C . VAL B 1 214 ? 54.037 2.058 -30.136 1.00 6.07 214 VAL B C 1
ATOM 3676 O O . VAL B 1 214 ? 53.330 2.973 -29.755 1.00 5.90 214 VAL B O 1
ATOM 3680 N N . GLY B 1 215 ? 54.300 1.878 -31.413 1.00 6.48 215 GLY B N 1
ATOM 3681 C CA . GLY B 1 215 ? 53.836 2.829 -32.408 1.00 6.81 215 GLY B CA 1
ATOM 3682 C C . GLY B 1 215 ? 52.329 2.960 -32.477 1.00 6.34 215 GLY B C 1
ATOM 3683 O O . GLY B 1 215 ? 51.775 4.087 -32.507 1.00 6.17 215 GLY B O 1
ATOM 3684 N N . GLY B 1 216 ? 51.639 1.821 -32.457 1.00 6.08 216 GLY B N 1
ATOM 3685 C CA . GLY B 1 216 ? 50.187 1.855 -32.555 1.00 6.43 216 GLY B CA 1
ATOM 3686 C C . GLY B 1 216 ? 49.550 2.447 -31.320 1.00 6.45 216 GLY B C 1
ATOM 3687 O O . GLY B 1 216 ? 48.482 3.062 -31.380 1.00 5.75 216 GLY B O 1
ATOM 3688 N N . THR B 1 217 ? 50.182 2.197 -30.183 1.00 6.19 217 THR B N 1
ATOM 3689 C CA . THR B 1 217 ? 49.669 2.706 -28.933 1.00 6.14 217 THR B CA 1
ATOM 3690 C C . THR B 1 217 ? 49.892 4.212 -28.902 1.00 6.09 217 THR B C 1
ATOM 3691 O O . THR B 1 217 ? 49.053 4.978 -28.425 1.00 6.66 217 THR B O 1
ATOM 3695 N N . ALA B 1 218 ? 51.044 4.644 -29.368 1.00 5.22 218 ALA B N 1
ATOM 3696 C CA . ALA B 1 218 ? 51.297 6.077 -29.429 1.00 5.88 218 ALA B CA 1
ATOM 3697 C C . ALA B 1 218 ? 50.303 6.759 -30.355 1.00 6.14 218 ALA B C 1
ATOM 3698 O O . ALA B 1 218 ? 49.824 7.867 -30.081 1.00 7.66 218 ALA B O 1
ATOM 3700 N N . ASP B 1 219 ? 49.955 6.112 -31.463 1.00 6.08 219 ASP B N 1
ATOM 3701 C CA . ASP B 1 219 ? 48.985 6.724 -32.347 1.00 6.86 219 ASP B CA 1
ATOM 3702 C C . ASP B 1 219 ? 47.654 6.864 -31.615 1.00 6.88 219 ASP B C 1
ATOM 3703 O O . ASP B 1 219 ? 46.936 7.854 -31.783 1.00 6.72 219 ASP B O 1
ATOM 3708 N N . LEU B 1 220 ? 47.306 5.828 -30.864 1.00 7.11 220 LEU B N 1
ATOM 3709 C CA . LEU B 1 220 ? 46.057 5.795 -30.132 1.00 7.20 220 LEU B CA 1
ATOM 3710 C C . LEU B 1 220 ? 46.015 6.886 -29.081 1.00 6.81 220 LEU B C 1
ATOM 3711 O O . LEU B 1 220 ? 44.986 7.542 -28.898 1.00 6.27 220 LEU B O 1
ATOM 3716 N N . ILE B 1 221 ? 47.122 7.074 -28.362 1.00 6.07 221 ILE B N 1
ATOM 3717 C CA . ILE B 1 221 ? 47.220 8.190 -27.420 1.00 6.36 221 ILE B CA 1
ATOM 3718 C C . ILE B 1 221 ? 47.040 9.558 -28.108 1.00 6.44 221 ILE B C 1
ATOM 3719 O O . ILE B 1 221 ? 46.280 10.413 -27.655 1.00 6.45 221 ILE B O 1
ATOM 3724 N N . ARG B 1 222 ? 47.751 9.794 -29.198 1.00 6.61 222 ARG B N 1
ATOM 3725 C CA . ARG B 1 222 ? 47.574 11.063 -29.888 1.00 7.46 222 ARG B CA 1
ATOM 3726 C C . ARG B 1 222 ? 46.125 11.257 -30.324 1.00 7.16 222 ARG B C 1
ATOM 3727 O O . ARG B 1 222 ? 45.581 12.373 -30.237 1.00 8.06 222 ARG B O 1
ATOM 3735 N N . GLU B 1 223 ? 45.488 10.204 -30.830 1.00 6.83 223 GLU B N 1
ATOM 3736 C CA . GLU B 1 223 ? 44.110 10.365 -31.289 1.00 7.91 223 GLU B CA 1
ATOM 3737 C C . GLU B 1 223 ? 43.183 10.711 -30.128 1.00 8.35 223 GLU B C 1
ATOM 3738 O O . GLU B 1 223 ? 42.332 11.595 -30.268 1.00 8.05 223 GLU B O 1
ATOM 3740 N N . LYS B 1 224 ? 43.333 10.013 -29.003 1.00 8.17 224 LYS B N 1
ATOM 3741 C CA . LYS B 1 224 ? 42.406 10.184 -27.862 1.00 8.48 224 LYS B CA 1
ATOM 3742 C C . LYS B 1 224 ? 42.608 11.505 -27.121 1.00 8.63 224 LYS B C 1
ATOM 3743 O O . LYS B 1 224 ? 41.657 12.184 -26.756 1.00 8.07 224 LYS B O 1
ATOM 3745 N N . VAL B 1 225 ? 43.862 11.880 -26.945 1.00 9.06 225 VAL B N 1
ATOM 3746 C CA . VAL B 1 225 ? 44.223 13.065 -26.179 1.00 9.39 225 VAL B CA 1
ATOM 3747 C C . VAL B 1 225 ? 44.182 14.360 -26.988 1.00 8.92 225 VAL B C 1
ATOM 3748 O O . VAL B 1 225 ? 43.773 15.399 -26.490 1.00 9.40 225 VAL B O 1
ATOM 3752 N N . GLY B 1 226 ? 44.677 14.316 -28.214 1.00 9.46 226 GLY B N 1
ATOM 3753 C CA . GLY B 1 226 ? 44.759 15.489 -29.047 1.00 9.89 226 GLY B CA 1
ATOM 3754 C C . GLY B 1 226 ? 45.653 16.515 -28.386 1.00 10.02 226 GLY B C 1
ATOM 3755 O O . GLY B 1 226 ? 46.717 16.175 -27.856 1.00 10.40 226 GLY B O 1
ATOM 3756 N N . GLN B 1 227 ? 45.189 17.769 -28.377 1.00 10.23 227 GLN B N 1
ATOM 3757 C CA . GLN B 1 227 ? 45.959 18.866 -27.816 1.00 10.33 227 GLN B CA 1
ATOM 3758 C C . GLN B 1 227 ? 45.339 19.369 -26.516 1.00 9.61 227 GLN B C 1
ATOM 3759 O O . GLN B 1 227 ? 45.605 20.499 -26.090 1.00 8.78 227 GLN B O 1
ATOM 3765 N N . ARG B 1 228 ? 44.576 18.501 -25.847 1.00 8.33 228 ARG B N 1
ATOM 3766 C CA . ARG B 1 228 ? 44.000 18.846 -24.554 1.00 8.02 228 ARG B CA 1
ATOM 3767 C C . ARG B 1 228 ? 45.111 18.817 -23.529 1.00 7.02 228 ARG B C 1
ATOM 3768 O O . ARG B 1 228 ? 46.031 18.019 -23.646 1.00 7.11 228 ARG B O 1
ATOM 3770 N N . PRO B 1 229 ? 45.027 19.635 -22.489 1.00 7.16 229 PRO B N 1
ATOM 3771 C CA . PRO B 1 229 ? 46.019 19.539 -21.423 1.00 6.27 229 PRO B CA 1
ATOM 3772 C C . PRO B 1 229 ? 45.970 18.115 -20.871 1.00 6.39 229 PRO B C 1
ATOM 3773 O O . PRO B 1 229 ? 44.886 17.621 -20.567 1.00 6.86 229 PRO B O 1
ATOM 3777 N N . VAL B 1 230 ? 47.139 17.489 -20.729 1.00 6.08 230 VAL B N 1
ATOM 3778 C CA . VAL B 1 230 ? 47.221 16.096 -20.370 1.00 5.64 230 VAL B CA 1
ATOM 3779 C C . VAL B 1 230 ? 48.150 15.881 -19.180 1.00 6.09 230 VAL B C 1
ATOM 3780 O O . VAL B 1 230 ? 49.232 16.486 -19.081 1.00 6.05 230 VAL B O 1
ATOM 3784 N N . TYR B 1 231 ? 47.690 15.039 -18.275 1.00 6.16 231 TYR B N 1
ATOM 3785 C CA . TYR B 1 231 ? 48.461 14.650 -17.110 1.00 6.10 231 TYR B CA 1
ATOM 3786 C C . TYR B 1 231 ? 48.942 13.222 -17.390 1.00 5.97 231 TYR B C 1
ATOM 3787 O O . TYR B 1 231 ? 48.145 12.381 -17.785 1.00 6.22 231 TYR B O 1
ATOM 3796 N N . VAL B 1 232 ? 50.229 12.970 -17.235 1.00 5.89 232 VAL B N 1
ATOM 3797 C CA . VAL B 1 232 ? 50.798 11.640 -17.503 1.00 6.10 232 VAL B CA 1
ATOM 3798 C C . VAL B 1 232 ? 51.223 11.052 -16.162 1.00 5.66 232 VAL B C 1
ATOM 3799 O O . VAL B 1 232 ? 52.107 11.581 -15.487 1.00 5.90 232 VAL B O 1
ATOM 3803 N N . SER B 1 233 ? 50.579 9.953 -15.802 1.00 4.48 233 SER B N 1
ATOM 3804 C CA . SER B 1 233 ? 50.775 9.325 -14.515 1.00 4.99 233 SER B CA 1
ATOM 3805 C C . SER B 1 233 ? 51.293 7.911 -14.712 1.00 5.45 233 SER B C 1
ATOM 3806 O O . SER B 1 233 ? 50.628 7.075 -15.318 1.00 5.47 233 SER B O 1
ATOM 3809 N N . VAL B 1 234 ? 52.484 7.657 -14.190 1.00 5.89 234 VAL B N 1
ATOM 3810 C CA . VAL B 1 234 ? 53.132 6.367 -14.388 1.00 6.46 234 VAL B CA 1
ATOM 3811 C C . VAL B 1 234 ? 53.271 5.611 -13.060 1.00 6.06 234 VAL B C 1
ATOM 3812 O O . VAL B 1 234 ? 53.922 6.084 -12.131 1.00 7.74 234 VAL B O 1
ATOM 3816 N N . ASP B 1 235 ? 52.625 4.450 -12.978 1.00 5.55 235 ASP B N 1
ATOM 3817 C CA . ASP B 1 235 ? 52.834 3.532 -11.881 1.00 5.30 235 ASP B CA 1
ATOM 3818 C C . ASP B 1 235 ? 54.000 2.640 -12.341 1.00 5.88 235 ASP B C 1
ATOM 3819 O O . ASP B 1 235 ? 53.899 1.980 -13.370 1.00 6.06 235 ASP B O 1
ATOM 3824 N N . ILE B 1 236 ? 55.096 2.643 -11.592 1.00 5.10 236 ILE B N 1
ATOM 3825 C CA . ILE B 1 236 ? 56.283 1.831 -11.927 1.00 5.72 236 ILE B CA 1
ATOM 3826 C C . ILE B 1 236 ? 55.952 0.340 -12.172 1.00 6.23 236 ILE B C 1
ATOM 3827 O O . ILE B 1 236 ? 56.659 -0.355 -12.903 1.00 5.48 236 ILE B O 1
ATOM 3832 N N . ASP B 1 237 ? 54.875 -0.145 -11.572 1.00 6.07 237 ASP B N 1
ATOM 3833 C CA . ASP B 1 237 ? 54.474 -1.544 -11.774 1.00 6.03 237 ASP B CA 1
ATOM 3834 C C . ASP B 1 237 ? 53.916 -1.861 -13.173 1.00 5.48 237 ASP B C 1
ATOM 3835 O O . ASP B 1 237 ? 53.606 -3.004 -13.484 1.00 5.57 237 ASP B O 1
ATOM 3840 N N . VAL B 1 238 ? 53.880 -0.869 -14.051 1.00 5.73 238 VAL B N 1
ATOM 3841 C CA . VAL B 1 238 ? 53.507 -1.110 -15.433 1.00 5.00 238 VAL B CA 1
ATOM 3842 C C . VAL B 1 238 ? 54.511 -2.070 -16.090 1.00 5.10 238 VAL B C 1
ATOM 3843 O O . VAL B 1 238 ? 54.135 -2.908 -16.945 1.00 5.19 238 VAL B O 1
ATOM 3847 N N . VAL B 1 239 ? 55.789 -1.884 -15.783 1.00 5.07 239 VAL B N 1
ATOM 3848 C CA . VAL B 1 239 ? 56.787 -2.752 -16.354 1.00 5.02 239 VAL B CA 1
ATOM 3849 C C . VAL B 1 239 ? 56.819 -4.076 -15.612 1.00 5.37 239 VAL B C 1
ATOM 3850 O O . VAL B 1 239 ? 56.404 -4.165 -14.448 1.00 5.71 239 VAL B O 1
ATOM 3854 N N . ASP B 1 240 ? 57.254 -5.129 -16.288 1.00 4.61 240 ASP B N 1
ATOM 3855 C CA . ASP B 1 240 ? 57.381 -6.391 -15.582 1.00 4.28 240 ASP B CA 1
ATOM 3856 C C . ASP B 1 240 ? 58.198 -6.256 -14.282 1.00 4.60 240 ASP B C 1
ATOM 3857 O O . ASP B 1 240 ? 59.128 -5.452 -14.171 1.00 5.30 240 ASP B O 1
ATOM 3862 N N . PRO B 1 241 ? 57.854 -7.062 -13.280 1.00 5.17 241 PRO B N 1
ATOM 3863 C CA . PRO B 1 241 ? 58.648 -7.159 -12.052 1.00 4.52 241 PRO B CA 1
ATOM 3864 C C . PRO B 1 241 ? 60.148 -7.367 -12.256 1.00 4.37 241 PRO B C 1
ATOM 3865 O O . PRO B 1 241 ? 60.892 -6.945 -11.401 1.00 4.72 241 PRO B O 1
ATOM 3869 N N . ALA B 1 242 ? 60.561 -7.987 -13.362 1.00 4.91 242 ALA B N 1
ATOM 3870 C CA . ALA B 1 242 ? 61.978 -8.146 -13.644 1.00 4.71 242 ALA B CA 1
ATOM 3871 C C . ALA B 1 242 ? 62.630 -6.774 -13.741 1.00 5.18 242 ALA B C 1
ATOM 3872 O O . ALA B 1 242 ? 63.770 -6.627 -13.339 1.00 4.38 242 ALA B O 1
ATOM 3874 N N . PHE B 1 243 ? 61.919 -5.795 -14.294 1.00 4.24 243 PHE B N 1
ATOM 3875 C CA . PHE B 1 243 ? 62.489 -4.432 -14.528 1.00 5.07 243 PHE B CA 1
ATOM 3876 C C . PHE B 1 243 ? 62.253 -3.480 -13.346 1.00 5.74 243 PHE B C 1
ATOM 3877 O O . PHE B 1 243 ? 63.015 -2.546 -13.121 1.00 6.37 243 PHE B O 1
ATOM 3885 N N . ALA B 1 244 ? 61.196 -3.738 -12.583 1.00 5.37 244 ALA B N 1
ATOM 3886 C CA . ALA B 1 244 ? 60.835 -2.909 -11.431 1.00 5.78 244 ALA B CA 1
ATOM 3887 C C . ALA B 1 244 ? 60.409 -3.793 -10.283 1.00 4.73 244 ALA B C 1
ATOM 3888 O O . ALA B 1 244 ? 59.220 -3.882 -9.956 1.00 5.82 244 ALA B O 1
ATOM 3890 N N . PRO B 1 245 ? 61.358 -4.499 -9.682 1.00 4.35 245 PRO B N 1
ATOM 3891 C CA . PRO B 1 245 ? 60.996 -5.344 -8.542 1.00 4.65 245 PRO B CA 1
ATOM 3892 C C . PRO B 1 245 ? 60.604 -4.525 -7.330 1.00 5.45 245 PRO B C 1
ATOM 3893 O O . PRO B 1 245 ? 59.886 -5.043 -6.474 1.00 6.27 245 PRO B O 1
ATOM 3897 N N . GLY B 1 246 ? 61.059 -3.277 -7.247 1.00 4.59 246 GLY B N 1
ATOM 3898 C CA . GLY B 1 246 ? 60.844 -2.471 -6.064 1.00 5.03 246 GLY B CA 1
ATOM 3899 C C . GLY B 1 246 ? 59.527 -1.760 -6.100 1.00 5.28 246 GLY B C 1
ATOM 3900 O O . GLY B 1 246 ? 59.492 -0.564 -6.330 1.00 6.45 246 GLY B O 1
ATOM 3901 N N . THR B 1 247 ? 58.437 -2.496 -5.894 1.00 5.34 247 THR B N 1
ATOM 3902 C CA . THR B 1 247 ? 57.112 -1.900 -5.963 1.00 5.08 247 THR B CA 1
ATOM 3903 C C . THR B 1 247 ? 56.147 -2.755 -5.134 1.00 4.66 247 THR B C 1
ATOM 3904 O O . THR B 1 247 ? 56.409 -3.901 -4.851 1.00 6.34 247 THR B O 1
ATOM 3908 N N . GLY B 1 248 ? 55.051 -2.167 -4.721 1.00 5.12 248 GLY B N 1
ATOM 3909 C CA . GLY B 1 248 ? 54.195 -2.779 -3.715 1.00 5.14 248 GLY B CA 1
ATOM 3910 C C . GLY B 1 248 ? 53.209 -3.828 -4.183 1.00 5.18 248 GLY B C 1
ATOM 3911 O O . GLY B 1 248 ? 52.797 -4.676 -3.398 1.00 4.37 248 GLY B O 1
ATOM 3912 N N . THR B 1 249 ? 52.793 -3.744 -5.444 1.00 5.12 249 THR B N 1
ATOM 3913 C CA . THR B 1 249 ? 51.913 -4.751 -6.025 1.00 5.57 249 THR B CA 1
ATOM 3914 C C . THR B 1 249 ? 52.386 -5.179 -7.399 1.00 5.65 249 THR B C 1
ATOM 3915 O O . THR B 1 249 ? 51.820 -4.773 -8.418 1.00 7.03 249 THR B O 1
ATOM 3919 N N . PRO B 1 250 ? 53.426 -6.012 -7.428 1.00 6.35 250 PRO B N 1
ATOM 3920 C CA . PRO B 1 250 ? 53.951 -6.495 -8.709 1.00 6.43 250 PRO B CA 1
ATOM 3921 C C . PRO B 1 250 ? 52.931 -7.324 -9.456 1.00 6.51 250 PRO B C 1
ATOM 3922 O O . PRO B 1 250 ? 52.093 -7.983 -8.861 1.00 7.14 250 PRO B O 1
ATOM 3926 N N . ALA B 1 251 ? 52.999 -7.260 -10.781 1.00 6.19 251 ALA B N 1
ATOM 3927 C CA . ALA B 1 251 ? 52.130 -8.014 -11.640 1.00 4.63 251 ALA B CA 1
ATOM 3928 C C . ALA B 1 251 ? 52.933 -8.617 -12.797 1.00 4.38 251 ALA B C 1
ATOM 3929 O O . ALA B 1 251 ? 53.310 -7.917 -13.736 1.00 4.54 251 ALA B O 1
ATOM 3931 N N . PRO B 1 252 ? 53.201 -9.919 -12.727 1.00 3.80 252 PRO B N 1
ATOM 3932 C CA . PRO B 1 252 ? 53.961 -10.591 -13.779 1.00 3.80 252 PRO B CA 1
ATOM 3933 C C . PRO B 1 252 ? 53.362 -10.395 -15.186 1.00 5.23 252 PRO B C 1
ATOM 3934 O O . PRO B 1 252 ? 52.158 -10.109 -15.395 1.00 3.67 252 PRO B O 1
ATOM 3938 N N . GLY B 1 253 ? 54.253 -10.484 -16.175 1.00 4.57 253 GLY B N 1
ATOM 3939 C CA . GLY B 1 253 ? 53.844 -10.377 -17.545 1.00 5.33 253 GLY B CA 1
ATOM 3940 C C . GLY B 1 253 ? 53.715 -8.963 -18.040 1.00 5.12 253 GLY B C 1
ATOM 3941 O O . GLY B 1 253 ? 52.875 -8.691 -18.881 1.00 5.36 253 GLY B O 1
ATOM 3942 N N . GLY B 1 254 ? 54.574 -8.087 -17.556 1.00 4.61 254 GLY B N 1
ATOM 3943 C CA . GLY B 1 254 ? 54.500 -6.672 -17.849 1.00 4.64 254 GLY B CA 1
ATOM 3944 C C . GLY B 1 254 ? 55.412 -6.212 -18.965 1.00 5.05 254 GLY B C 1
ATOM 3945 O O . GLY B 1 254 ? 56.123 -6.992 -19.597 1.00 4.07 254 GLY B O 1
ATOM 3946 N N . LEU B 1 255 ? 55.362 -4.917 -19.216 1.00 4.73 255 LEU B N 1
ATOM 3947 C CA . LEU B 1 255 ? 56.123 -4.331 -20.319 1.00 4.91 255 LEU B CA 1
ATOM 3948 C C . LEU B 1 255 ? 57.614 -4.291 -20.022 1.00 4.68 255 LEU B C 1
ATOM 3949 O O . LEU B 1 255 ? 58.063 -4.346 -18.879 1.00 3.96 255 LEU B O 1
ATOM 3954 N N . LEU B 1 256 ? 58.396 -4.214 -21.083 1.00 5.52 256 LEU B N 1
ATOM 3955 C CA . LEU B 1 256 ? 59.823 -4.027 -20.953 1.00 5.24 256 LEU B CA 1
ATOM 3956 C C . LEU B 1 256 ? 60.104 -2.552 -20.701 1.00 5.96 256 LEU B C 1
ATOM 3957 O O . LEU B 1 256 ? 59.396 -1.667 -21.168 1.00 4.25 256 LEU B O 1
ATOM 3962 N N . SER B 1 257 ? 61.197 -2.276 -20.009 1.00 4.98 257 SER B N 1
ATOM 3963 C CA . SER B 1 257 ? 61.557 -0.894 -19.775 1.00 5.57 257 SER B CA 1
ATOM 3964 C C . SER B 1 257 ? 61.614 -0.114 -21.055 1.00 5.13 257 SER B C 1
ATOM 3965 O O . SER B 1 257 ? 61.124 1.014 -21.137 1.00 6.08 257 SER B O 1
ATOM 3968 N N . ARG B 1 258 ? 62.207 -0.697 -22.083 1.00 5.93 258 ARG B N 1
ATOM 3969 C CA . ARG B 1 258 ? 62.381 0.035 -23.312 1.00 4.91 258 ARG B CA 1
ATOM 3970 C C . ARG B 1 258 ? 61.047 0.343 -23.997 1.00 4.96 258 ARG B C 1
ATOM 3971 O O . ARG B 1 258 ? 60.955 1.349 -24.693 1.00 4.84 258 ARG B O 1
ATOM 3979 N N . GLU B 1 259 ? 60.025 -0.491 -23.778 1.00 4.73 259 GLU B N 1
ATOM 3980 C CA . GLU B 1 259 ? 58.720 -0.239 -24.397 1.00 4.95 259 GLU B CA 1
ATOM 3981 C C . GLU B 1 259 ? 58.104 1.001 -23.740 1.00 4.62 259 GLU B C 1
ATOM 3982 O O . GLU B 1 259 ? 57.547 1.845 -24.424 1.00 5.49 259 GLU B O 1
ATOM 3988 N N . VAL B 1 260 ? 58.178 1.078 -22.425 1.00 4.46 260 VAL B N 1
ATOM 3989 C CA . VAL B 1 260 ? 57.617 2.201 -21.704 1.00 5.49 260 VAL B CA 1
ATOM 3990 C C . VAL B 1 260 ? 58.345 3.499 -22.112 1.00 5.77 260 VAL B C 1
ATOM 3991 O O . VAL B 1 260 ? 57.707 4.522 -22.423 1.00 5.52 260 VAL B O 1
ATOM 3995 N N . LEU B 1 261 ? 59.676 3.437 -22.133 1.00 6.39 261 LEU B N 1
ATOM 3996 C CA . LEU B 1 261 ? 60.504 4.625 -22.455 1.00 5.75 261 LEU B CA 1
ATOM 3997 C C . LEU B 1 261 ? 60.252 5.091 -23.884 1.00 6.49 261 LEU B C 1
ATOM 3998 O O . LEU B 1 261 ? 60.129 6.312 -24.116 1.00 5.87 261 LEU B O 1
ATOM 4003 N N . ALA B 1 262 ? 60.101 4.143 -24.813 1.00 5.61 262 ALA B N 1
ATOM 4004 C CA . ALA B 1 262 ? 59.777 4.468 -26.195 1.00 5.63 262 ALA B CA 1
ATOM 4005 C C . ALA B 1 262 ? 58.372 5.056 -26.323 1.00 4.98 262 ALA B C 1
ATOM 4006 O O . ALA B 1 262 ? 58.165 6.018 -27.071 1.00 5.30 262 ALA B O 1
ATOM 4008 N N . LEU B 1 263 ? 57.418 4.487 -25.596 1.00 5.24 263 LEU B N 1
ATOM 4009 C CA . LEU B 1 263 ? 56.050 4.985 -25.657 1.00 6.13 263 LEU B CA 1
ATOM 4010 C C . LEU B 1 263 ? 55.974 6.440 -25.200 1.00 6.32 263 LEU B C 1
ATOM 4011 O O . LEU B 1 263 ? 55.279 7.233 -25.792 1.00 6.39 263 LEU B O 1
ATOM 4016 N N . LEU B 1 264 ? 56.703 6.776 -24.153 1.00 6.50 264 LEU B N 1
ATOM 4017 C CA . LEU B 1 264 ? 56.638 8.099 -23.581 1.00 7.78 264 LEU B CA 1
ATOM 4018 C C . LEU B 1 264 ? 57.165 9.178 -24.516 1.00 7.36 264 LEU B C 1
ATOM 4019 O O . LEU B 1 264 ? 57.004 10.363 -24.233 1.00 8.04 264 LEU B O 1
ATOM 4024 N N . ARG B 1 265 ? 57.819 8.789 -25.603 1.00 7.24 265 ARG B N 1
ATOM 4025 C CA . ARG B 1 265 ? 58.262 9.746 -26.585 1.00 6.66 265 ARG B CA 1
ATOM 4026 C C . ARG B 1 265 ? 57.074 10.512 -27.142 1.00 6.63 265 ARG B C 1
ATOM 4027 O O . ARG B 1 265 ? 57.241 11.646 -27.601 1.00 6.97 265 ARG B O 1
ATOM 4029 N N . CYS B 1 266 ? 55.884 9.907 -27.153 1.00 5.11 266 CYS B N 1
ATOM 4030 C CA . CYS B 1 266 ? 54.760 10.603 -27.781 1.00 5.82 266 CYS B CA 1
ATOM 4031 C C . CYS B 1 266 ? 54.306 11.805 -26.952 1.00 6.32 266 CYS B C 1
ATOM 4032 O O . CYS B 1 266 ? 53.567 12.648 -27.457 1.00 5.90 266 CYS B O 1
ATOM 4035 N N . VAL B 1 267 ? 54.732 11.884 -25.700 1.00 5.83 267 VAL B N 1
ATOM 4036 C CA . VAL B 1 267 ? 54.313 12.992 -24.840 1.00 6.05 267 VAL B CA 1
ATOM 4037 C C . VAL B 1 267 ? 54.695 14.353 -25.420 1.00 5.90 267 VAL B C 1
ATOM 4038 O O . VAL B 1 267 ? 53.997 15.334 -25.205 1.00 5.45 267 VAL B O 1
ATOM 4042 N N . GLY B 1 268 ? 55.761 14.420 -26.210 1.00 5.37 268 GLY B N 1
ATOM 4043 C CA . GLY B 1 268 ? 56.228 15.695 -26.746 1.00 5.78 268 GLY B CA 1
ATOM 4044 C C . GLY B 1 268 ? 55.346 16.184 -27.879 1.00 5.97 268 GLY B C 1
ATOM 4045 O O . GLY B 1 268 ? 55.521 17.288 -28.370 1.00 5.58 268 GLY B O 1
ATOM 4046 N N . ASP B 1 269 ? 54.416 15.326 -28.298 1.00 5.87 269 ASP B N 1
ATOM 4047 C CA . ASP B 1 269 ? 53.452 15.661 -29.318 1.00 6.10 269 ASP B CA 1
ATOM 4048 C C . ASP B 1 269 ? 52.125 16.118 -28.721 1.00 6.35 269 ASP B C 1
ATOM 4049 O O . ASP B 1 269 ? 51.212 16.509 -29.463 1.00 6.92 269 ASP B O 1
ATOM 4054 N N . LEU B 1 270 ? 52.049 16.104 -27.401 1.00 5.96 270 LEU B N 1
ATOM 4055 C CA . LEU B 1 270 ? 50.871 16.449 -26.653 1.00 6.00 270 LEU B CA 1
ATOM 4056 C C . LEU B 1 270 ? 51.100 17.794 -25.957 1.00 5.91 270 LEU B C 1
ATOM 4057 O O . LEU B 1 270 ? 52.065 18.505 -26.289 1.00 6.05 270 LEU B O 1
ATOM 4062 N N . LYS B 1 271 ? 50.213 18.133 -25.015 1.00 5.73 271 LYS B N 1
ATOM 4063 C CA . LYS B 1 271 ? 50.294 19.373 -24.241 1.00 5.83 271 LYS B CA 1
ATOM 4064 C C . LYS B 1 271 ? 50.350 18.970 -22.767 1.00 5.75 271 LYS B C 1
ATOM 4065 O O . LYS B 1 271 ? 49.396 19.150 -22.028 1.00 5.98 271 LYS B O 1
ATOM 4067 N N . PRO B 1 272 ? 51.470 18.424 -22.326 1.00 5.93 272 PRO B N 1
ATOM 4068 C CA . PRO B 1 272 ? 51.550 17.953 -20.953 1.00 5.72 272 PRO B CA 1
ATOM 4069 C C . PRO B 1 272 ? 51.514 19.070 -19.947 1.00 5.95 272 PRO B C 1
ATOM 4070 O O . PRO B 1 272 ? 52.181 20.085 -20.135 1.00 5.54 272 PRO B O 1
ATOM 4074 N N . VAL B 1 273 ? 50.739 18.878 -18.887 1.00 4.88 273 VAL B N 1
ATOM 4075 C CA . VAL B 1 273 ? 50.643 19.888 -17.855 1.00 5.46 273 VAL B CA 1
ATOM 4076 C C . VAL B 1 273 ? 50.970 19.367 -16.467 1.00 5.54 273 VAL B C 1
ATOM 4077 O O . VAL B 1 273 ? 50.817 20.069 -15.481 1.00 6.05 273 VAL B O 1
ATOM 4081 N N . GLY B 1 274 ? 51.367 18.116 -16.387 1.00 5.71 274 GLY B N 1
ATOM 4082 C CA . GLY B 1 274 ? 51.794 17.553 -15.124 1.00 5.42 274 GLY B CA 1
ATOM 4083 C C . GLY B 1 274 ? 52.106 16.106 -15.311 1.00 6.48 274 GLY B C 1
ATOM 4084 O O . GLY B 1 274 ? 51.616 15.453 -16.244 1.00 6.38 274 GLY B O 1
ATOM 4085 N N . PHE B 1 275 ? 52.918 15.590 -14.403 1.00 6.82 275 PHE B N 1
ATOM 4086 C CA . PHE B 1 275 ? 53.230 14.165 -14.467 1.00 7.65 275 PHE B CA 1
ATOM 4087 C C . PHE B 1 275 ? 53.678 13.602 -13.142 1.00 6.89 275 PHE B C 1
ATOM 4088 O O . PHE B 1 275 ? 54.083 14.324 -12.261 1.00 5.52 275 PHE B O 1
ATOM 4096 N N . ASP B 1 276 ? 53.586 12.284 -13.005 1.00 6.11 276 ASP B N 1
ATOM 4097 C CA . ASP B 1 276 ? 54.084 11.650 -11.814 1.00 6.12 276 ASP B CA 1
ATOM 4098 C C . ASP B 1 276 ? 54.606 10.250 -12.092 1.00 6.16 276 ASP B C 1
ATOM 4099 O O . ASP B 1 276 ? 54.319 9.651 -13.130 1.00 6.24 276 ASP B O 1
ATOM 4104 N N . VAL B 1 277 ? 55.441 9.783 -11.176 1.00 5.32 277 VAL B N 1
ATOM 4105 C CA . VAL B 1 277 ? 56.059 8.462 -11.271 1.00 5.62 277 VAL B CA 1
ATOM 4106 C C . VAL B 1 277 ? 55.934 7.871 -9.862 1.00 4.68 277 VAL B C 1
ATOM 4107 O O . VAL B 1 277 ? 56.574 8.313 -8.940 1.00 5.95 277 VAL B O 1
ATOM 4111 N N . MET B 1 278 ? 55.054 6.904 -9.716 1.00 4.48 278 MET B N 1
ATOM 4112 C CA . MET B 1 278 ? 54.648 6.435 -8.408 1.00 4.99 278 MET B CA 1
ATOM 4113 C C . MET B 1 278 ? 54.921 4.952 -8.154 1.00 5.55 278 MET B C 1
ATOM 4114 O O . MET B 1 278 ? 55.187 4.158 -9.078 1.00 5.39 278 MET B O 1
ATOM 4119 N N . GLU B 1 279 ? 54.805 4.617 -6.870 1.00 4.33 279 GLU B N 1
ATOM 4120 C CA . GLU B 1 279 ? 54.825 3.252 -6.353 1.00 5.62 279 GLU B CA 1
ATOM 4121 C C . GLU B 1 279 ? 56.190 2.605 -6.269 1.00 4.84 279 GLU B C 1
ATOM 4122 O O . GLU B 1 279 ? 56.287 1.436 -6.027 1.00 5.71 279 GLU B O 1
ATOM 4128 N N . VAL B 1 280 ? 57.267 3.371 -6.383 1.00 5.67 280 VAL B N 1
ATOM 4129 C CA . VAL B 1 280 ? 58.594 2.780 -6.124 1.00 5.48 280 VAL B CA 1
ATOM 4130 C C . VAL B 1 280 ? 58.688 2.512 -4.623 1.00 5.92 280 VAL B C 1
ATOM 4131 O O . VAL B 1 280 ? 58.505 3.424 -3.805 1.00 6.64 280 VAL B O 1
ATOM 4135 N N . SER B 1 281 ? 58.931 1.254 -4.255 1.00 4.93 281 SER B N 1
ATOM 4136 C CA . SER B 1 281 ? 59.132 0.861 -2.870 1.00 4.85 281 SER B CA 1
ATOM 4137 C C . SER B 1 281 ? 60.527 0.250 -2.818 1.00 5.96 281 SER B C 1
ATOM 4138 O O . SER B 1 281 ? 60.727 -0.913 -3.175 1.00 5.32 281 SER B O 1
ATOM 4141 N N . PRO B 1 282 ? 61.511 1.049 -2.421 1.00 6.60 282 PRO B N 1
ATOM 4142 C CA . PRO B 1 282 ? 62.915 0.637 -2.577 1.00 8.01 282 PRO B CA 1
ATOM 4143 C C . PRO B 1 282 ? 63.352 -0.549 -1.787 1.00 9.03 282 PRO B C 1
ATOM 4144 O O . PRO B 1 282 ? 64.296 -1.187 -2.219 1.00 9.86 282 PRO B O 1
ATOM 4148 N N . LEU B 1 283 ? 62.676 -0.859 -0.693 1.00 10.87 283 LEU B N 1
ATOM 4149 C CA . LEU B 1 283 ? 63.029 -2.054 0.084 1.00 13.06 283 LEU B CA 1
ATOM 4150 C C . LEU B 1 283 ? 62.932 -3.370 -0.668 1.00 11.85 283 LEU B C 1
ATOM 4151 O O . LEU B 1 283 ? 63.632 -4.317 -0.310 1.00 12.89 283 LEU B O 1
ATOM 4156 N N . TYR B 1 284 ? 62.110 -3.416 -1.700 1.00 9.29 284 TYR B N 1
ATOM 4157 C CA . TYR B 1 284 ? 61.916 -4.599 -2.512 1.00 8.69 284 TYR B CA 1
ATOM 4158 C C . TYR B 1 284 ? 62.795 -4.549 -3.778 1.00 9.22 284 TYR B C 1
ATOM 4159 O O . TYR B 1 284 ? 62.737 -5.458 -4.602 1.00 10.08 284 TYR B O 1
ATOM 4168 N N . ASP B 1 285 ? 63.625 -3.528 -3.912 1.00 10.23 285 ASP B N 1
ATOM 4169 C CA . ASP B 1 285 ? 64.346 -3.303 -5.198 1.00 10.01 285 ASP B CA 1
ATOM 4170 C C . ASP B 1 285 ? 65.554 -4.161 -5.173 1.00 11.43 285 ASP B C 1
ATOM 4171 O O . ASP B 1 285 ? 65.932 -4.697 -4.104 1.00 13.24 285 ASP B O 1
ATOM 4176 N N . HIS B 1 286 ? 66.200 -4.320 -6.339 1.00 11.07 286 HIS B N 1
ATOM 4177 C CA . HIS B 1 286 ? 67.458 -5.013 -6.335 1.00 12.42 286 HIS B CA 1
ATOM 4178 C C . HIS B 1 286 ? 68.459 -4.244 -7.247 1.00 12.40 286 HIS B C 1
ATOM 4179 O O . HIS B 1 286 ? 68.131 -3.849 -8.370 1.00 10.93 286 HIS B O 1
ATOM 4181 N N . GLY B 1 287 ? 69.645 -3.987 -6.710 1.00 11.96 287 GLY B N 1
ATOM 4182 C CA . GLY B 1 287 ? 70.632 -3.162 -7.378 1.00 11.54 287 GLY B CA 1
ATOM 4183 C C . GLY B 1 287 ? 70.142 -1.738 -7.674 1.00 10.84 287 GLY B C 1
ATOM 4184 O O . GLY B 1 287 ? 70.695 -1.094 -8.577 1.00 11.05 287 GLY B O 1
ATOM 4185 N N . GLY B 1 288 ? 69.103 -1.252 -6.965 1.00 7.65 288 GLY B N 1
ATOM 4186 C CA . GLY B 1 288 ? 68.506 0.040 -7.314 1.00 6.98 288 GLY B CA 1
ATOM 4187 C C . GLY B 1 288 ? 67.896 0.182 -8.724 1.00 5.36 288 GLY B C 1
ATOM 4188 O O . GLY B 1 288 ? 67.600 1.297 -9.152 1.00 5.49 288 GLY B O 1
ATOM 4189 N N . ILE B 1 289 ? 67.675 -0.920 -9.433 1.00 4.66 289 ILE B N 1
ATOM 4190 C CA . ILE B 1 289 ? 67.263 -0.818 -10.818 1.00 4.55 289 ILE B CA 1
ATOM 4191 C C . ILE B 1 289 ? 65.899 -0.160 -10.948 1.00 4.40 289 ILE B C 1
ATOM 4192 O O . ILE B 1 289 ? 65.640 0.484 -11.949 1.00 5.49 289 ILE B O 1
ATOM 4197 N N . THR B 1 290 ? 65.042 -0.286 -9.932 1.00 4.69 290 THR B N 1
ATOM 4198 C CA . THR B 1 290 ? 63.726 0.314 -10.014 1.00 5.71 290 THR B CA 1
ATOM 4199 C C . THR B 1 290 ? 63.812 1.812 -9.927 1.00 5.47 290 THR B C 1
ATOM 4200 O O . THR B 1 290 ? 63.150 2.528 -10.708 1.00 5.73 290 THR B O 1
ATOM 4204 N N . SER B 1 291 ? 64.635 2.292 -8.983 1.00 5.65 291 SER B N 1
ATOM 4205 C CA . SER B 1 291 ? 64.784 3.717 -8.803 1.00 5.23 291 SER B CA 1
ATOM 4206 C C . SER B 1 291 ? 65.505 4.329 -10.006 1.00 5.38 291 SER B C 1
ATOM 4207 O O . SER B 1 291 ? 65.225 5.456 -10.351 1.00 4.88 291 SER B O 1
ATOM 4210 N N . ILE B 1 292 ? 66.440 3.600 -10.610 1.00 4.99 292 ILE B N 1
ATOM 4211 C CA . ILE B 1 292 ? 67.152 4.081 -11.802 1.00 4.40 292 ILE B CA 1
ATOM 4212 C C . ILE B 1 292 ? 66.164 4.185 -12.976 1.00 5.21 292 ILE B C 1
ATOM 4213 O O . ILE B 1 292 ? 66.153 5.162 -13.718 1.00 4.27 292 ILE B O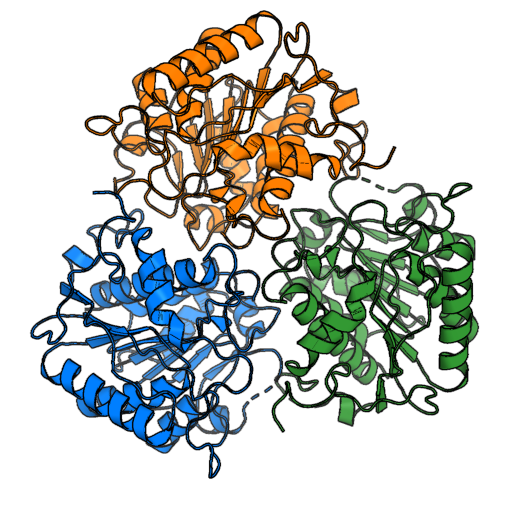 1
ATOM 4218 N N . LEU B 1 293 ? 65.301 3.176 -13.127 1.00 3.92 293 LEU B N 1
ATOM 4219 C CA . LEU B 1 293 ? 64.271 3.245 -14.157 1.00 4.16 293 LEU B CA 1
ATOM 4220 C C . LEU B 1 293 ? 63.303 4.419 -13.915 1.00 3.72 293 LEU B C 1
ATOM 4221 O O . LEU B 1 293 ? 62.979 5.169 -14.842 1.00 5.60 293 LEU B O 1
ATOM 4226 N N . ALA B 1 294 ? 62.837 4.564 -12.679 1.00 3.76 294 ALA B N 1
ATOM 4227 C CA . ALA B 1 294 ? 61.962 5.670 -12.304 1.00 3.96 294 ALA B CA 1
ATOM 4228 C C . ALA B 1 294 ? 62.626 6.997 -12.700 1.00 5.05 294 ALA B C 1
ATOM 4229 O O . ALA B 1 294 ? 61.956 7.893 -13.217 1.00 4.62 294 ALA B O 1
ATOM 4231 N N . THR B 1 295 ? 63.922 7.127 -12.429 1.00 5.12 295 THR B N 1
ATOM 4232 C CA . THR B 1 295 ? 64.645 8.347 -12.817 1.00 5.95 295 THR B CA 1
ATOM 4233 C C . THR B 1 295 ? 64.603 8.556 -14.315 1.00 5.70 295 THR B C 1
ATOM 4234 O O . THR B 1 295 ? 64.328 9.671 -14.784 1.00 6.49 295 THR B O 1
ATOM 4238 N N . GLU B 1 296 ? 64.889 7.512 -15.080 1.00 5.32 296 GLU B N 1
ATOM 4239 C CA . GLU B 1 296 ? 64.907 7.645 -16.507 1.00 5.31 296 GLU B CA 1
ATOM 4240 C C . GLU B 1 296 ? 63.545 8.020 -17.062 1.00 5.09 296 GLU B C 1
ATOM 4241 O O . GLU B 1 296 ? 63.469 8.811 -18.026 1.00 6.34 296 GLU B O 1
ATOM 4247 N N . ILE B 1 297 ? 62.491 7.434 -16.503 1.00 4.92 297 ILE B N 1
ATOM 4248 C CA . ILE B 1 297 ? 61.109 7.807 -16.883 1.00 5.61 297 ILE B CA 1
ATOM 4249 C C . ILE B 1 297 ? 60.879 9.306 -16.609 1.00 5.63 297 ILE B C 1
ATOM 4250 O O . ILE B 1 297 ? 60.378 10.064 -17.468 1.00 5.28 297 ILE B O 1
ATOM 4255 N N . GLY B 1 298 ? 61.288 9.748 -15.423 1.00 6.05 298 GLY B N 1
ATOM 4256 C CA . GLY B 1 298 ? 61.175 11.142 -15.075 1.00 5.82 298 GLY B CA 1
ATOM 4257 C C . GLY B 1 298 ? 61.930 12.010 -16.072 1.00 5.65 298 GLY B C 1
ATOM 4258 O O . GLY B 1 298 ? 61.436 13.049 -16.511 1.00 5.32 298 GLY B O 1
ATOM 4259 N N . ALA B 1 299 ? 63.143 11.604 -16.410 1.00 4.93 299 ALA B N 1
ATOM 4260 C CA . ALA B 1 299 ? 63.964 12.347 -17.336 1.00 5.18 299 ALA B CA 1
ATOM 4261 C C . ALA B 1 299 ? 63.314 12.451 -18.696 1.00 5.97 299 ALA B C 1
ATOM 4262 O O . ALA B 1 299 ? 63.377 13.492 -19.337 1.00 5.31 299 ALA B O 1
ATOM 4264 N N . GLU B 1 300 ? 62.750 11.346 -19.169 1.00 5.80 300 GLU B N 1
ATOM 4265 C CA . GLU B 1 300 ? 62.092 11.344 -20.461 1.00 5.82 300 GLU B CA 1
ATOM 4266 C C . GLU B 1 300 ? 60.871 12.279 -20.438 1.00 5.90 300 GLU B C 1
ATOM 4267 O O . GLU B 1 300 ? 60.620 13.033 -21.403 1.00 6.97 300 GLU B O 1
ATOM 4273 N N . LEU B 1 301 ? 60.110 12.251 -19.350 1.00 6.15 301 LEU B N 1
ATOM 4274 C CA . LEU B 1 301 ? 58.959 13.139 -19.251 1.00 6.17 301 LEU B CA 1
ATOM 4275 C C . LEU B 1 301 ? 59.374 14.610 -19.313 1.00 6.74 301 LEU B C 1
ATOM 4276 O O . LEU B 1 301 ? 58.717 15.419 -19.979 1.00 6.41 301 LEU B O 1
ATOM 4281 N N . LEU B 1 302 ? 60.451 14.951 -18.614 1.00 5.46 302 LEU B N 1
ATOM 4282 C CA . LEU B 1 302 ? 60.950 16.318 -18.590 1.00 5.21 302 LEU B CA 1
ATOM 4283 C C . LEU B 1 302 ? 61.386 16.737 -19.960 1.00 5.49 302 LEU B C 1
ATOM 4284 O O . LEU B 1 302 ? 61.050 17.855 -20.387 1.00 5.76 302 LEU B O 1
ATOM 4289 N N . TYR B 1 303 ? 62.138 15.874 -20.651 1.00 4.41 303 TYR B N 1
ATOM 4290 C CA . TYR B 1 303 ? 62.567 16.175 -21.994 1.00 5.37 303 TYR B CA 1
ATOM 4291 C C . TYR B 1 303 ? 61.361 16.382 -22.914 1.00 4.82 303 TYR B C 1
ATOM 4292 O O . TYR B 1 303 ? 61.292 17.360 -23.656 1.00 5.52 303 TYR B O 1
ATOM 4301 N N . GLN B 1 304 ? 60.368 15.499 -22.803 1.00 4.91 304 GLN B N 1
ATOM 4302 C CA . GLN B 1 304 ? 59.176 15.632 -23.634 1.00 5.14 304 GLN B CA 1
ATOM 4303 C C . GLN B 1 304 ? 58.362 16.894 -23.326 1.00 5.14 304 GLN B C 1
ATOM 4304 O O . GLN B 1 304 ? 57.748 17.462 -24.214 1.00 5.33 304 GLN B O 1
ATOM 4310 N N . TYR B 1 305 ? 58.352 17.310 -22.067 1.00 4.89 305 TYR B N 1
ATOM 4311 C CA . TYR B 1 305 ? 57.708 18.583 -21.721 1.00 4.89 305 TYR B CA 1
ATOM 4312 C C . TYR B 1 305 ? 58.390 19.701 -22.493 1.00 5.40 305 TYR B C 1
ATOM 4313 O O . TYR B 1 305 ? 57.760 20.623 -23.040 1.00 5.61 305 TYR B O 1
ATOM 4322 N N . ALA B 1 306 ? 59.704 19.652 -22.507 1.00 5.93 306 ALA B N 1
ATOM 4323 C CA . ALA B 1 306 ? 60.476 20.649 -23.193 1.00 5.93 306 ALA B CA 1
ATOM 4324 C C . ALA B 1 306 ? 60.155 20.627 -24.670 1.00 5.84 306 ALA B C 1
ATOM 4325 O O . ALA B 1 306 ? 59.925 21.679 -25.296 1.00 5.94 306 ALA B O 1
ATOM 4327 N N . ARG B 1 307 ? 60.139 19.443 -25.246 1.00 5.57 307 ARG B N 1
ATOM 4328 C CA . ARG B 1 307 ? 59.855 19.330 -26.666 1.00 5.65 307 ARG B CA 1
ATOM 4329 C C . ARG B 1 307 ? 58.457 19.878 -26.992 1.00 5.86 307 ARG B C 1
ATOM 4330 O O . ARG B 1 307 ? 58.274 20.624 -27.957 1.00 5.96 307 ARG B O 1
ATOM 4338 N N . ALA B 1 308 ? 57.493 19.555 -26.150 1.00 7.14 308 ALA B N 1
ATOM 4339 C CA . ALA B 1 308 ? 56.108 19.949 -26.376 1.00 8.41 308 ALA B CA 1
ATOM 4340 C C . ALA B 1 308 ? 55.905 21.449 -26.272 1.00 9.53 308 ALA B C 1
ATOM 4341 O O . ALA B 1 308 ? 55.093 22.028 -27.007 1.00 11.00 308 ALA B O 1
ATOM 4343 N N . HIS B 1 309 ? 56.658 22.089 -25.390 1.00 9.48 309 HIS B N 1
ATOM 4344 C CA . HIS B 1 309 ? 56.432 23.489 -25.106 1.00 10.86 309 HIS B CA 1
ATOM 4345 C C . HIS B 1 309 ? 57.494 24.382 -25.738 1.00 11.33 309 HIS B C 1
ATOM 4346 O O . HIS B 1 309 ? 57.389 25.596 -25.553 1.00 13.46 309 HIS B O 1
ATOM 4353 N N . SER C 1 9 ? 81.380 -35.284 -9.587 1.00 9.07 9 SER C N 1
ATOM 4354 C CA . SER C 1 9 ? 81.988 -34.010 -9.075 1.00 8.26 9 SER C CA 1
ATOM 4355 C C . SER C 1 9 ? 81.021 -32.895 -9.361 1.00 6.97 9 SER C C 1
ATOM 4356 O O . SER C 1 9 ? 80.919 -32.349 -10.469 1.00 5.76 9 SER C O 1
ATOM 4359 N N . PRO C 1 10 ? 80.290 -32.532 -8.339 1.00 5.74 10 PRO C N 1
ATOM 4360 C CA . PRO C 1 10 ? 79.295 -31.470 -8.509 1.00 5.25 10 PRO C CA 1
ATOM 4361 C C . PRO C 1 10 ? 79.921 -30.169 -8.973 1.00 4.96 10 PRO C C 1
ATOM 4362 O O . PRO C 1 10 ? 81.087 -29.877 -8.678 1.00 4.29 10 PRO C O 1
ATOM 4366 N N . ARG C 1 11 ? 79.144 -29.357 -9.683 1.00 3.60 11 ARG C N 1
ATOM 4367 C CA . ARG C 1 11 ? 79.695 -28.206 -10.351 1.00 4.20 11 ARG C CA 1
ATOM 4368 C C . ARG C 1 11 ? 80.192 -27.123 -9.416 1.00 4.02 11 ARG C C 1
ATOM 4369 O O . ARG C 1 11 ? 80.919 -26.240 -9.839 1.00 4.87 11 ARG C O 1
ATOM 4377 N N . TYR C 1 12 ? 79.770 -27.175 -8.163 1.00 3.89 12 TYR C N 1
ATOM 4378 C CA . TYR C 1 12 ? 80.186 -26.156 -7.184 1.00 5.00 12 TYR C CA 1
ATOM 4379 C C . TYR C 1 12 ? 81.402 -26.662 -6.420 1.00 4.96 12 TYR C C 1
ATOM 4380 O O . TYR C 1 12 ? 81.962 -25.936 -5.617 1.00 5.87 12 TYR C O 1
ATOM 4389 N N . ALA C 1 13 ? 81.790 -27.913 -6.632 1.00 3.99 13 ALA C N 1
ATOM 4390 C CA . ALA C 1 13 ? 82.931 -28.463 -5.906 1.00 4.68 13 ALA C CA 1
ATOM 4391 C C . ALA C 1 13 ? 84.246 -27.943 -6.538 1.00 4.92 13 ALA C C 1
ATOM 4392 O O . ALA C 1 13 ? 84.294 -27.646 -7.721 1.00 4.97 13 ALA C O 1
ATOM 4394 N N . GLN C 1 14 ? 85.288 -27.866 -5.715 1.00 5.09 14 GLN C N 1
ATOM 4395 C CA . GLN C 1 14 ? 86.631 -27.454 -6.071 1.00 4.86 14 GLN C CA 1
ATOM 4396 C C . GLN C 1 14 ? 86.822 -25.953 -6.132 1.00 6.00 14 GLN C C 1
ATOM 4397 O O . GLN C 1 14 ? 85.882 -25.166 -6.215 1.00 6.42 14 GLN C O 1
ATOM 4403 N N . ILE C 1 15 ? 88.076 -25.544 -6.083 1.00 7.53 15 ILE C N 1
ATOM 4404 C CA . ILE C 1 15 ? 88.353 -24.138 -6.156 1.00 8.97 15 ILE C CA 1
ATOM 4405 C C . ILE C 1 15 ? 87.809 -23.625 -7.488 1.00 8.96 15 ILE C C 1
ATOM 4406 O O . ILE C 1 15 ? 88.004 -24.236 -8.550 1.00 8.26 15 ILE C O 1
ATOM 4411 N N . PRO C 1 16 ? 87.118 -22.510 -7.449 1.00 9.89 16 PRO C N 1
ATOM 4412 C CA . PRO C 1 16 ? 86.443 -22.025 -8.645 1.00 9.89 16 PRO C CA 1
ATOM 4413 C C . PRO C 1 16 ? 87.347 -21.515 -9.753 1.00 9.94 16 PRO C C 1
ATOM 4414 O O . PRO C 1 16 ? 88.044 -20.525 -9.532 1.00 11.30 16 PRO C O 1
ATOM 4418 N N . THR C 1 17 ? 87.327 -22.145 -10.922 1.00 8.85 17 THR C N 1
ATOM 4419 C CA . THR C 1 17 ? 87.986 -21.552 -12.085 1.00 7.36 17 THR C CA 1
ATOM 4420 C C . THR C 1 17 ? 86.896 -21.298 -13.099 1.00 7.42 17 THR C C 1
ATOM 4421 O O . THR C 1 17 ? 85.798 -21.855 -12.987 1.00 6.86 17 THR C O 1
ATOM 4425 N N . PHE C 1 18 ? 87.209 -20.491 -14.111 1.00 6.54 18 PHE C N 1
ATOM 4426 C CA . PHE C 1 18 ? 86.239 -20.170 -15.118 1.00 6.77 18 PHE C CA 1
ATOM 4427 C C . PHE C 1 18 ? 85.745 -21.405 -15.865 1.00 7.01 18 PHE C C 1
ATOM 4428 O O . PHE C 1 18 ? 86.525 -22.100 -16.516 1.00 7.53 18 PHE C O 1
ATOM 4436 N N . MET C 1 19 ? 84.456 -21.703 -15.716 1.00 7.23 19 MET C N 1
ATOM 4437 C CA . MET C 1 19 ? 83.850 -22.868 -16.359 1.00 7.27 19 MET C CA 1
ATOM 4438 C C . MET C 1 19 ? 84.564 -24.188 -16.000 1.00 6.71 19 MET C C 1
ATOM 4439 O O . MET C 1 19 ? 84.551 -25.175 -16.747 1.00 6.85 19 MET C O 1
ATOM 4444 N N . ARG C 1 20 ? 85.113 -24.220 -14.797 1.00 6.81 20 ARG C N 1
ATOM 4445 C CA . ARG C 1 20 ? 85.861 -25.373 -14.280 1.00 6.50 20 ARG C CA 1
ATOM 4446 C C . ARG C 1 20 ? 87.040 -25.779 -15.146 1.00 6.33 20 ARG C C 1
ATOM 4447 O O . ARG C 1 20 ? 87.482 -26.956 -15.130 1.00 6.14 20 ARG C O 1
ATOM 4455 N N . LEU C 1 21 ? 87.600 -24.811 -15.855 1.00 6.03 21 LEU C N 1
ATOM 4456 C CA . LEU C 1 21 ? 88.785 -25.080 -16.659 1.00 6.98 21 LEU C CA 1
ATOM 4457 C C . LEU C 1 21 ? 89.960 -25.349 -15.765 1.00 6.82 21 LEU C C 1
ATOM 4458 O O . LEU C 1 21 ? 89.976 -24.978 -14.588 1.00 6.33 21 LEU C O 1
ATOM 4463 N N . PRO C 1 22 ? 90.977 -25.992 -16.314 1.00 7.53 22 PRO C N 1
ATOM 4464 C CA . PRO C 1 22 ? 92.227 -26.123 -15.584 1.00 7.42 22 PRO C CA 1
ATOM 4465 C C . PRO C 1 22 ? 92.828 -24.771 -15.334 1.00 7.95 22 PRO C C 1
ATOM 4466 O O . PRO C 1 22 ? 92.554 -23.818 -16.084 1.00 7.68 22 PRO C O 1
ATOM 4470 N N . HIS C 1 23 ? 93.612 -24.681 -14.269 1.00 7.12 23 HIS C N 1
ATOM 4471 C CA . HIS C 1 23 ? 94.321 -23.458 -13.952 1.00 7.45 23 HIS C CA 1
ATOM 4472 C C . HIS C 1 23 ? 95.805 -23.570 -14.247 1.00 7.20 23 HIS C C 1
ATOM 4473 O O . HIS C 1 23 ? 96.441 -24.572 -13.899 1.00 7.60 23 HIS C O 1
ATOM 4480 N N . ASP C 1 24 ? 96.364 -22.542 -14.875 1.00 6.10 24 ASP C N 1
ATOM 4481 C CA . ASP C 1 24 ? 97.806 -22.483 -15.098 1.00 7.57 24 ASP C CA 1
ATOM 4482 C C . ASP C 1 24 ? 98.155 -21.011 -15.169 1.00 7.67 24 ASP C C 1
ATOM 4483 O O . ASP C 1 24 ? 97.777 -20.329 -16.089 1.00 7.46 24 ASP C O 1
ATOM 4488 N N . PRO C 1 25 ? 98.867 -20.501 -14.183 1.00 9.56 25 PRO C N 1
ATOM 4489 C CA . PRO C 1 25 ? 99.152 -19.062 -14.141 1.00 9.77 25 PRO C CA 1
ATOM 4490 C C . PRO C 1 25 ? 100.228 -18.598 -15.107 1.00 9.45 25 PRO C C 1
ATOM 4491 O O . PRO C 1 25 ? 100.404 -17.400 -15.272 1.00 10.11 25 PRO C O 1
ATOM 4495 N N . GLN C 1 26 ? 100.905 -19.525 -15.766 1.00 8.48 26 GLN C N 1
ATOM 4496 C CA . GLN C 1 26 ? 101.912 -19.150 -16.738 1.00 8.85 26 GLN C CA 1
ATOM 4497 C C . GLN C 1 26 ? 101.728 -20.031 -17.969 1.00 8.27 26 GLN C C 1
ATOM 4498 O O . GLN C 1 26 ? 102.601 -20.785 -18.336 1.00 8.18 26 GLN C O 1
ATOM 4500 N N . PRO C 1 27 ? 100.587 -19.917 -18.627 1.00 7.38 27 PRO C N 1
ATOM 4501 C CA . PRO C 1 27 ? 100.236 -20.845 -19.695 1.00 7.06 27 PRO C CA 1
ATOM 4502 C C . PRO C 1 27 ? 101.007 -20.611 -20.975 1.00 7.39 27 PRO C C 1
ATOM 4503 O O . PRO C 1 27 ? 101.376 -19.487 -21.302 1.00 7.39 27 PRO C O 1
ATOM 4507 N N . ARG C 1 28 ? 101.202 -21.694 -21.702 1.00 7.84 28 ARG C N 1
ATOM 4508 C CA . ARG C 1 28 ? 101.839 -21.659 -23.004 1.00 7.75 28 ARG C CA 1
ATOM 4509 C C . ARG C 1 28 ? 101.192 -22.699 -23.905 1.00 7.22 28 ARG C C 1
ATOM 4510 O O . ARG C 1 28 ? 100.896 -23.789 -23.466 1.00 7.46 28 ARG C O 1
ATOM 4512 N N . GLY C 1 29 ? 100.914 -22.334 -25.149 1.00 7.07 29 GLY C N 1
ATOM 4513 C CA . GLY C 1 29 ? 100.412 -23.267 -26.149 1.00 7.15 29 GLY C CA 1
ATOM 4514 C C . GLY C 1 29 ? 98.909 -23.423 -26.239 1.00 7.86 29 GLY C C 1
ATOM 4515 O O . GLY C 1 29 ? 98.418 -24.311 -26.953 1.00 9.47 29 GLY C O 1
ATOM 4516 N N . TYR C 1 30 ? 98.170 -22.573 -25.528 1.00 6.84 30 TYR C N 1
ATOM 4517 C CA . TYR C 1 30 ? 96.717 -22.640 -25.528 1.00 7.09 30 TYR C CA 1
ATOM 4518 C C . TYR C 1 30 ? 96.122 -21.793 -26.642 1.00 7.03 30 TYR C C 1
ATOM 4519 O O . TYR C 1 30 ? 96.761 -20.861 -27.150 1.00 7.53 30 TYR C O 1
ATOM 4528 N N . ASP C 1 31 ? 94.892 -22.105 -27.018 1.00 6.42 31 ASP C N 1
ATOM 4529 C CA . ASP C 1 31 ? 94.196 -21.293 -28.007 1.00 6.82 31 ASP C CA 1
ATOM 4530 C C . ASP C 1 31 ? 93.621 -20.032 -27.355 1.00 6.41 31 ASP C C 1
ATOM 4531 O O . ASP C 1 31 ? 93.849 -18.919 -27.813 1.00 6.70 31 ASP C O 1
ATOM 4536 N N . VAL C 1 32 ? 92.880 -20.204 -26.266 1.00 6.98 32 VAL C N 1
ATOM 4537 C CA . VAL C 1 32 ? 92.363 -19.037 -25.556 1.00 6.42 32 VAL C CA 1
ATOM 4538 C C . VAL C 1 32 ? 92.643 -19.179 -24.070 1.00 6.76 32 VAL C C 1
ATOM 4539 O O . VAL C 1 32 ? 92.290 -20.190 -23.438 1.00 7.01 32 VAL C O 1
ATOM 4543 N N . VAL C 1 33 ? 93.247 -18.137 -23.516 1.00 6.16 33 VAL C N 1
ATOM 4544 C CA . VAL C 1 33 ? 93.497 -18.079 -22.081 1.00 6.65 33 VAL C CA 1
ATOM 4545 C C . VAL C 1 33 ? 92.501 -17.154 -21.417 1.00 6.20 33 VAL C C 1
ATOM 4546 O O . VAL C 1 33 ? 92.354 -16.039 -21.857 1.00 6.63 33 VAL C O 1
ATOM 4550 N N . VAL C 1 34 ? 91.831 -17.618 -20.364 1.00 5.43 34 VAL C N 1
ATOM 4551 C CA . VAL C 1 34 ? 90.901 -16.759 -19.624 1.00 5.69 34 VAL C CA 1
ATOM 4552 C C . VAL C 1 34 ? 91.711 -16.087 -18.544 1.00 5.93 34 VAL C C 1
ATOM 4553 O O . VAL C 1 34 ? 92.406 -16.770 -17.784 1.00 6.53 34 VAL C O 1
ATOM 4557 N N . ILE C 1 35 ? 91.647 -14.760 -18.500 1.00 5.24 35 ILE C N 1
ATOM 4558 C CA . ILE C 1 35 ? 92.477 -13.998 -17.604 1.00 5.62 35 ILE C CA 1
ATOM 4559 C C . ILE C 1 35 ? 91.607 -12.987 -16.881 1.00 5.69 35 ILE C C 1
ATOM 4560 O O . ILE C 1 35 ? 90.866 -12.239 -17.507 1.00 6.29 35 ILE C O 1
ATOM 4565 N N . GLY C 1 36 ? 91.682 -12.986 -15.550 1.00 5.79 36 GLY C N 1
ATOM 4566 C CA . GLY C 1 36 ? 90.891 -12.058 -14.786 1.00 4.87 36 GLY C CA 1
ATOM 4567 C C . GLY C 1 36 ? 91.673 -10.766 -14.592 1.00 5.12 36 GLY C C 1
ATOM 4568 O O . GLY C 1 36 ? 92.898 -10.761 -14.478 1.00 5.71 36 GLY C O 1
ATOM 4569 N N . ALA C 1 37 ? 90.941 -9.664 -14.519 1.00 5.23 37 ALA C N 1
ATOM 4570 C CA . ALA C 1 37 ? 91.523 -8.339 -14.327 1.00 5.60 37 ALA C CA 1
ATOM 4571 C C . ALA C 1 37 ? 90.771 -7.660 -13.169 1.00 5.11 37 ALA C C 1
ATOM 4572 O O . ALA C 1 37 ? 89.903 -6.818 -13.397 1.00 6.31 37 ALA C O 1
ATOM 4574 N N . PRO C 1 38 ? 91.093 -8.051 -11.933 1.00 4.69 38 PRO C N 1
ATOM 4575 C CA . PRO C 1 38 ? 90.332 -7.604 -10.765 1.00 5.15 38 PRO C CA 1
ATOM 4576 C C . PRO C 1 38 ? 90.667 -6.179 -10.359 1.00 5.19 38 PRO C C 1
ATOM 4577 O O . PRO C 1 38 ? 91.486 -5.959 -9.476 1.00 5.98 38 PRO C O 1
ATOM 4581 N N . TYR C 1 39 ? 90.023 -5.211 -11.010 1.00 5.07 39 TYR C N 1
ATOM 4582 C CA . TYR C 1 39 ? 90.379 -3.794 -10.842 1.00 4.72 39 TYR C CA 1
ATOM 4583 C C . TYR C 1 39 ? 89.210 -2.916 -11.202 1.00 4.93 39 TYR C C 1
ATOM 4584 O O . TYR C 1 39 ? 88.511 -3.178 -12.194 1.00 5.68 39 TYR C O 1
ATOM 4593 N N . ASP C 1 40 ? 88.943 -1.926 -10.356 1.00 4.56 40 ASP C N 1
ATOM 4594 C CA . ASP C 1 40 ? 87.863 -0.981 -10.649 1.00 4.58 40 ASP C CA 1
ATOM 4595 C C . ASP C 1 40 ? 88.309 0.490 -10.490 1.00 4.15 40 ASP C C 1
ATOM 4596 O O . ASP C 1 40 ? 87.490 1.390 -10.370 1.00 3.40 40 ASP C O 1
ATOM 4601 N N . GLY C 1 41 ? 89.614 0.745 -10.591 1.00 4.00 41 GLY C N 1
ATOM 4602 C CA . GLY C 1 41 ? 90.157 2.098 -10.452 1.00 5.04 41 GLY C CA 1
ATOM 4603 C C . GLY C 1 41 ? 89.741 3.124 -11.530 1.00 5.51 41 GLY C C 1
ATOM 4604 O O . GLY C 1 41 ? 89.966 4.321 -11.379 1.00 5.75 41 GLY C O 1
ATOM 4605 N N . GLY C 1 42 ? 89.149 2.647 -12.608 1.00 5.62 42 GLY C N 1
ATOM 4606 C CA . GLY C 1 42 ? 88.613 3.527 -13.632 1.00 6.41 42 GLY C CA 1
ATOM 4607 C C . GLY C 1 42 ? 87.128 3.859 -13.462 1.00 5.98 42 GLY C C 1
ATOM 4608 O O . GLY C 1 42 ? 86.587 4.669 -14.234 1.00 5.94 42 GLY C O 1
ATOM 4609 N N . THR C 1 43 ? 86.466 3.293 -12.450 1.00 5.03 43 THR C N 1
ATOM 4610 C CA . THR C 1 43 ? 85.027 3.518 -12.312 1.00 5.06 43 THR C CA 1
ATOM 4611 C C . THR C 1 43 ? 84.708 4.905 -11.828 1.00 4.19 43 THR C C 1
ATOM 4612 O O . THR C 1 43 ? 85.318 5.441 -10.869 1.00 4.38 43 THR C O 1
ATOM 4616 N N . SER C 1 44 ? 83.718 5.491 -12.494 1.00 4.50 44 SER C N 1
ATOM 4617 C CA . SER C 1 44 ? 83.308 6.848 -12.191 1.00 3.92 44 SER C CA 1
ATOM 4618 C C . SER C 1 44 ? 82.129 6.914 -11.251 1.00 4.07 44 SER C C 1
ATOM 4619 O O . SER C 1 44 ? 81.803 7.980 -10.761 1.00 3.29 44 SER C O 1
ATOM 4622 N N . TYR C 1 45 ? 81.431 5.792 -11.090 1.00 4.01 45 TYR C N 1
ATOM 4623 C CA . TYR C 1 45 ? 80.202 5.792 -10.300 1.00 4.77 45 TYR C CA 1
ATOM 4624 C C . TYR C 1 45 ? 80.316 4.705 -9.237 1.00 4.25 45 TYR C C 1
ATOM 4625 O O . TYR C 1 45 ? 81.058 4.903 -8.238 1.00 4.34 45 TYR C O 1
ATOM 4634 N N . ARG C 1 46 ? 79.650 3.571 -9.404 1.00 4.73 46 ARG C N 1
ATOM 4635 C CA . ARG C 1 46 ? 79.778 2.523 -8.417 1.00 4.77 46 ARG C CA 1
ATOM 4636 C C . ARG C 1 46 ? 81.030 1.704 -8.685 1.00 4.54 46 ARG C C 1
ATOM 4637 O O . ARG C 1 46 ? 81.280 1.330 -9.805 1.00 3.95 46 ARG C O 1
ATOM 4645 N N . PRO C 1 47 ? 81.806 1.453 -7.635 1.00 4.96 47 PRO C N 1
ATOM 4646 C CA . PRO C 1 47 ? 82.956 0.567 -7.742 1.00 4.69 47 PRO C CA 1
ATOM 4647 C C . PRO C 1 47 ? 82.481 -0.874 -7.486 1.00 5.97 47 PRO C C 1
ATOM 4648 O O . PRO C 1 47 ? 81.290 -1.110 -7.429 1.00 5.34 47 PRO C O 1
ATOM 4652 N N . GLY C 1 48 ? 83.406 -1.817 -7.379 1.00 4.96 48 GLY C N 1
ATOM 4653 C CA . GLY C 1 48 ? 83.075 -3.205 -7.089 1.00 5.89 48 GLY C CA 1
ATOM 4654 C C . GLY C 1 48 ? 83.439 -4.182 -8.199 1.00 5.38 48 GLY C C 1
ATOM 4655 O O . GLY C 1 48 ? 83.496 -5.415 -7.983 1.00 6.87 48 GLY C O 1
ATOM 4656 N N . ALA C 1 49 ? 83.719 -3.659 -9.387 1.00 4.54 49 ALA C N 1
ATOM 4657 C CA . ALA C 1 49 ? 84.134 -4.535 -10.464 1.00 4.47 49 ALA C CA 1
ATOM 4658 C C . ALA C 1 49 ? 85.454 -5.220 -10.155 1.00 5.03 49 ALA C C 1
ATOM 4659 O O . ALA C 1 49 ? 85.831 -6.141 -10.867 1.00 6.01 49 ALA C O 1
ATOM 4661 N N . ARG C 1 50 ? 86.160 -4.798 -9.109 1.00 3.98 50 ARG C N 1
ATOM 4662 C CA . ARG C 1 50 ? 87.377 -5.508 -8.740 1.00 4.20 50 ARG C CA 1
ATOM 4663 C C . ARG C 1 50 ? 87.066 -6.942 -8.340 1.00 5.34 50 ARG C C 1
ATOM 4664 O O . ARG C 1 50 ? 87.947 -7.794 -8.402 1.00 6.05 50 ARG C O 1
ATOM 4672 N N . PHE C 1 51 ? 85.827 -7.182 -7.909 1.00 4.84 51 PHE C N 1
ATOM 4673 C CA . PHE C 1 51 ? 85.349 -8.507 -7.549 1.00 5.39 51 PHE C CA 1
ATOM 4674 C C . PHE C 1 51 ? 84.677 -9.266 -8.701 1.00 5.61 51 PHE C C 1
ATOM 4675 O O . PHE C 1 51 ? 84.225 -10.408 -8.515 1.00 6.71 51 PHE C O 1
ATOM 4683 N N . GLY C 1 52 ? 84.643 -8.671 -9.884 1.00 5.81 52 GLY C N 1
ATOM 4684 C CA . GLY C 1 52 ? 83.997 -9.302 -11.015 1.00 5.89 52 GLY C CA 1
ATOM 4685 C C . GLY C 1 52 ? 84.603 -10.663 -11.330 1.00 6.19 52 GLY C C 1
ATOM 4686 O O . GLY C 1 52 ? 83.865 -11.633 -11.496 1.00 6.47 52 GLY C O 1
ATOM 4687 N N . PRO C 1 53 ? 85.926 -10.780 -11.442 1.00 5.88 53 PRO C N 1
ATOM 4688 C CA . PRO C 1 53 ? 86.487 -12.091 -11.759 1.00 6.96 53 PRO C CA 1
ATOM 4689 C C . PRO C 1 53 ? 86.155 -13.144 -10.733 1.00 7.04 53 PRO C C 1
ATOM 4690 O O . PRO C 1 53 ? 85.778 -14.259 -11.113 1.00 8.10 53 PRO C O 1
ATOM 4694 N N . GLN C 1 54 ? 86.191 -12.808 -9.452 1.00 7.61 54 GLN C N 1
ATOM 4695 C CA . GLN C 1 54 ? 85.905 -13.787 -8.408 1.00 8.06 54 GLN C CA 1
ATOM 4696 C C . GLN C 1 54 ? 84.461 -14.274 -8.509 1.00 7.50 54 GLN C C 1
ATOM 4697 O O . GLN C 1 54 ? 84.203 -15.482 -8.411 1.00 6.77 54 GLN C O 1
ATOM 4703 N N . ALA C 1 55 ? 83.517 -13.338 -8.660 1.00 6.88 55 ALA C N 1
ATOM 4704 C CA . ALA C 1 55 ? 82.104 -13.679 -8.717 1.00 7.09 55 ALA C CA 1
ATOM 4705 C C . ALA C 1 55 ? 81.778 -14.473 -9.974 1.00 7.50 55 ALA C C 1
ATOM 4706 O O . ALA C 1 55 ? 81.004 -15.431 -9.944 1.00 7.03 55 ALA C O 1
ATOM 4708 N N . ILE C 1 56 ? 82.352 -14.055 -11.092 1.00 6.73 56 ILE C N 1
ATOM 4709 C CA . ILE C 1 56 ? 82.135 -14.762 -12.334 1.00 7.44 56 ILE C CA 1
ATOM 4710 C C . ILE C 1 56 ? 82.666 -16.170 -12.227 1.00 6.65 56 ILE C C 1
ATOM 4711 O O . ILE C 1 56 ? 81.991 -17.126 -12.609 1.00 6.93 56 ILE C O 1
ATOM 4716 N N . ARG C 1 57 ? 83.870 -16.326 -11.718 1.00 6.57 57 ARG C N 1
ATOM 4717 C CA . ARG C 1 57 ? 84.382 -17.663 -11.529 1.00 6.44 57 ARG C CA 1
ATOM 4718 C C . ARG C 1 57 ? 83.460 -18.476 -10.639 1.00 6.06 57 ARG C C 1
ATOM 4719 O O . ARG C 1 57 ? 83.172 -19.620 -10.945 1.00 6.38 57 ARG C O 1
ATOM 4727 N N . SER C 1 58 ? 83.042 -17.907 -9.511 1.00 7.08 58 SER C N 1
ATOM 4728 C CA . SER C 1 58 ? 82.169 -18.605 -8.577 1.00 8.53 58 SER C CA 1
ATOM 4729 C C . SER C 1 58 ? 80.855 -19.083 -9.184 1.00 8.12 58 SER C C 1
ATOM 4730 O O . SER C 1 58 ? 80.359 -20.173 -8.853 1.00 9.03 58 SER C O 1
ATOM 4733 N N . GLU C 1 59 ? 80.266 -18.279 -10.050 1.00 6.92 59 GLU C N 1
ATOM 4734 C CA . GLU C 1 59 ? 79.004 -18.673 -10.636 1.00 6.86 59 GLU C CA 1
ATOM 4735 C C . GLU C 1 59 ? 79.166 -19.513 -11.894 1.00 6.86 59 GLU C C 1
ATOM 4736 O O . GLU C 1 59 ? 78.218 -20.154 -12.328 1.00 7.62 59 GLU C O 1
ATOM 4742 N N . SER C 1 60 ? 80.360 -19.493 -12.482 1.00 6.77 60 SER C N 1
ATOM 4743 C CA . SER C 1 60 ? 80.566 -20.107 -13.807 1.00 6.11 60 SER C CA 1
ATOM 4744 C C . SER C 1 60 ? 80.518 -21.628 -13.827 1.00 6.36 60 SER C C 1
ATOM 4745 O O . SER C 1 60 ? 80.388 -22.242 -14.890 1.00 6.63 60 SER C O 1
ATOM 4748 N N . GLY C 1 61 ? 80.665 -22.254 -12.666 1.00 6.10 61 GLY C N 1
ATOM 4749 C CA . GLY C 1 61 ? 80.669 -23.708 -12.587 1.00 6.33 61 GLY C CA 1
ATOM 4750 C C . GLY C 1 61 ? 79.383 -24.296 -13.140 1.00 6.06 61 GLY C C 1
ATOM 4751 O O . GLY C 1 61 ? 79.353 -25.383 -13.655 1.00 4.38 61 GLY C O 1
ATOM 4752 N N . LEU C 1 62 ? 78.323 -23.517 -13.057 1.00 6.34 62 LEU C N 1
ATOM 4753 C CA . LEU C 1 62 ? 77.043 -23.915 -13.553 1.00 7.66 62 LEU C CA 1
ATOM 4754 C C . LEU C 1 62 ? 77.050 -24.196 -15.032 1.00 8.38 62 LEU C C 1
ATOM 4755 O O . LEU C 1 62 ? 76.321 -25.057 -15.516 1.00 8.74 62 LEU C O 1
ATOM 4760 N N . ILE C 1 63 ? 77.869 -23.444 -15.746 1.00 9.26 63 ILE C N 1
ATOM 4761 C CA . ILE C 1 63 ? 77.791 -23.391 -17.199 1.00 10.55 63 ILE C CA 1
ATOM 4762 C C . ILE C 1 63 ? 78.724 -24.331 -17.893 1.00 11.99 63 ILE C C 1
ATOM 4763 O O . ILE C 1 63 ? 79.947 -24.307 -17.694 1.00 11.74 63 ILE C O 1
ATOM 4768 N N . HIS C 1 64 ? 78.115 -25.184 -18.706 1.00 14.25 64 HIS C N 1
ATOM 4769 C CA . HIS C 1 64 ? 78.836 -26.107 -19.552 1.00 15.87 64 HIS C CA 1
ATOM 4770 C C . HIS C 1 64 ? 79.209 -25.413 -20.891 1.00 16.52 64 HIS C C 1
ATOM 4771 O O . HIS C 1 64 ? 78.486 -24.545 -21.390 1.00 17.91 64 HIS C O 1
ATOM 4778 N N . GLY C 1 65 ? 80.332 -25.789 -21.470 1.00 17.06 65 GLY C N 1
ATOM 4779 C CA . GLY C 1 65 ? 80.693 -25.266 -22.769 1.00 17.81 65 GLY C CA 1
ATOM 4780 C C . GLY C 1 65 ? 80.210 -26.225 -23.850 1.00 18.32 65 GLY C C 1
ATOM 4781 O O . GLY C 1 65 ? 80.888 -26.474 -24.861 1.00 18.29 65 GLY C O 1
ATOM 4782 N N . VAL C 1 66 ? 79.033 -26.796 -23.606 1.00 18.32 66 VAL C N 1
ATOM 4783 C CA . VAL C 1 66 ? 78.389 -27.704 -24.537 1.00 18.97 66 VAL C CA 1
ATOM 4784 C C . VAL C 1 66 ? 77.079 -26.993 -24.800 1.00 19.68 66 VAL C C 1
ATOM 4785 O O . VAL C 1 66 ? 76.366 -26.635 -23.869 1.00 21.85 66 VAL C O 1
ATOM 4789 N N . GLY C 1 67 ? 76.768 -26.719 -26.047 1.00 19.66 67 GLY C N 1
ATOM 4790 C CA . GLY C 1 67 ? 75.537 -26.040 -26.345 1.00 18.94 67 GLY C CA 1
ATOM 4791 C C . GLY C 1 67 ? 74.475 -27.073 -26.634 1.00 19.03 67 GLY C C 1
ATOM 4792 O O . GLY C 1 67 ? 74.606 -28.237 -26.278 1.00 19.31 67 GLY C O 1
ATOM 4793 N N . ILE C 1 68 ? 73.432 -26.628 -27.310 1.00 18.97 68 ILE C N 1
ATOM 4794 C CA . ILE C 1 68 ? 72.320 -27.456 -27.668 1.00 19.12 68 ILE C CA 1
ATOM 4795 C C . ILE C 1 68 ? 72.430 -27.715 -29.158 1.00 20.14 68 ILE C C 1
ATOM 4796 O O . ILE C 1 68 ? 72.433 -26.772 -29.963 1.00 19.79 68 ILE C O 1
ATOM 4801 N N . ASP C 1 69 ? 72.531 -28.990 -29.496 1.00 20.95 69 ASP C N 1
ATOM 4802 C CA . ASP C 1 69 ? 72.648 -29.456 -30.881 1.00 22.16 69 ASP C CA 1
ATOM 4803 C C . ASP C 1 69 ? 74.027 -29.134 -31.476 1.00 22.50 69 ASP C C 1
ATOM 4804 O O . ASP C 1 69 ? 74.314 -28.006 -31.865 1.00 23.89 69 ASP C O 1
ATOM 4809 N N . GLY C 1 73 ? 81.452 -29.732 -28.449 1.00 15.81 73 GLY C N 1
ATOM 4810 C CA . GLY C 1 73 ? 81.834 -29.128 -27.168 1.00 16.05 73 GLY C CA 1
ATOM 4811 C C . GLY C 1 73 ? 83.084 -28.264 -27.285 1.00 15.46 73 GLY C C 1
ATOM 4812 O O . GLY C 1 73 ? 84.142 -28.758 -27.658 1.00 16.04 73 GLY C O 1
ATOM 4813 N N . THR C 1 74 ? 82.966 -26.984 -26.940 1.00 14.42 74 THR C N 1
ATOM 4814 C CA . THR C 1 74 ? 84.050 -26.010 -27.105 1.00 13.48 74 THR C CA 1
ATOM 4815 C C . THR C 1 74 ? 85.441 -26.531 -26.705 1.00 13.83 74 THR C C 1
ATOM 4816 O O . THR C 1 74 ? 86.428 -26.408 -27.455 1.00 13.14 74 THR C O 1
ATOM 4820 N N . PHE C 1 75 ? 85.522 -27.087 -25.508 1.00 14.23 75 PHE C N 1
ATOM 4821 C CA . PHE C 1 75 ? 86.818 -27.442 -24.950 1.00 14.76 75 PHE C CA 1
ATOM 4822 C C . PHE C 1 75 ? 87.339 -28.718 -25.559 1.00 15.75 75 PHE C C 1
ATOM 4823 O O . PHE C 1 75 ? 88.418 -29.181 -25.189 1.00 16.43 75 PHE C O 1
ATOM 4831 N N . ASP C 1 76 ? 86.565 -29.273 -26.483 1.00 16.07 76 ASP C N 1
ATOM 4832 C CA . ASP C 1 76 ? 87.009 -30.384 -27.297 1.00 16.58 76 ASP C CA 1
ATOM 4833 C C . ASP C 1 76 ? 87.520 -29.841 -28.619 1.00 15.78 76 ASP C C 1
ATOM 4834 O O . ASP C 1 76 ? 88.293 -30.489 -29.304 1.00 15.88 76 ASP C O 1
ATOM 4839 N N . LEU C 1 77 ? 87.087 -28.639 -28.978 1.00 14.28 77 LEU C N 1
ATOM 4840 C CA . LEU C 1 77 ? 87.491 -28.021 -30.237 1.00 13.54 77 LEU C CA 1
ATOM 4841 C C . LEU C 1 77 ? 88.766 -27.227 -30.111 1.00 11.62 77 LEU C C 1
ATOM 4842 O O . LEU C 1 77 ? 89.614 -27.267 -31.002 1.00 11.37 77 LEU C O 1
ATOM 4847 N N . ILE C 1 78 ? 88.869 -26.491 -29.014 1.00 10.35 78 ILE C N 1
ATOM 4848 C CA . ILE C 1 78 ? 90.032 -25.636 -28.723 1.00 9.84 78 ILE C CA 1
ATOM 4849 C C . ILE C 1 78 ? 90.566 -25.917 -27.318 1.00 9.04 78 ILE C C 1
ATOM 4850 O O . ILE C 1 78 ? 89.874 -26.518 -26.489 1.00 8.86 78 ILE C O 1
ATOM 4855 N N . ASN C 1 79 ? 91.786 -25.449 -27.058 1.00 7.64 79 ASN C N 1
ATOM 4856 C CA . ASN C 1 79 ? 92.437 -25.663 -25.777 1.00 7.99 79 ASN C CA 1
ATOM 4857 C C . ASN C 1 79 ? 92.402 -24.368 -24.975 1.00 7.36 79 ASN C C 1
ATOM 4858 O O . ASN C 1 79 ? 92.981 -23.367 -25.391 1.00 6.88 79 ASN C O 1
ATOM 4863 N N . CYS C 1 80 ? 91.687 -24.394 -23.856 1.00 6.61 80 CYS C N 1
ATOM 4864 C CA . CYS C 1 80 ? 91.558 -23.230 -22.990 1.00 6.36 80 CYS C CA 1
ATOM 4865 C C . CYS C 1 80 ? 92.019 -23.540 -21.559 1.00 6.65 80 CYS C C 1
ATOM 4866 O O . CYS C 1 80 ? 92.098 -24.701 -21.119 1.00 6.81 80 CYS C O 1
ATOM 4869 N N . VAL C 1 81 ? 92.299 -22.476 -20.835 1.00 6.42 81 VAL C N 1
ATOM 4870 C CA . VAL C 1 81 ? 92.803 -22.553 -19.481 1.00 6.64 81 VAL C CA 1
ATOM 4871 C C . VAL C 1 81 ? 92.474 -21.255 -18.760 1.00 6.71 81 VAL C C 1
ATOM 4872 O O . VAL C 1 81 ? 92.298 -20.218 -19.393 1.00 6.58 81 VAL C O 1
ATOM 4876 N N . ASP C 1 82 ? 92.386 -21.317 -17.434 1.00 4.98 82 ASP C N 1
ATOM 4877 C CA . ASP C 1 82 ? 92.143 -20.130 -16.606 1.00 6.49 82 ASP C CA 1
ATOM 4878 C C . ASP C 1 82 ? 93.514 -19.786 -16.065 1.00 6.03 82 ASP C C 1
ATOM 4879 O O . ASP C 1 82 ? 94.121 -20.601 -15.364 1.00 7.32 82 ASP C O 1
ATOM 4884 N N . ALA C 1 83 ? 94.021 -18.621 -16.451 1.00 5.53 83 ALA C N 1
ATOM 4885 C CA . ALA C 1 83 ? 95.388 -18.201 -16.125 1.00 6.50 83 ALA C CA 1
ATOM 4886 C C . ALA C 1 83 ? 95.434 -17.401 -14.849 1.00 6.83 83 ALA C C 1
ATOM 4887 O O . ALA C 1 83 ? 96.461 -16.782 -14.537 1.00 9.26 83 ALA C O 1
ATOM 4889 N N . GLY C 1 84 ? 94.350 -17.445 -14.093 1.00 6.53 84 GLY C N 1
ATOM 4890 C CA . GLY C 1 84 ? 94.255 -16.663 -12.884 1.00 5.99 84 GLY C CA 1
ATOM 4891 C C . GLY C 1 84 ? 94.072 -15.195 -13.188 1.00 5.93 84 GLY C C 1
ATOM 4892 O O . GLY C 1 84 ? 93.428 -14.855 -14.189 1.00 6.06 84 GLY C O 1
ATOM 4893 N N . ASP C 1 85 ? 94.612 -14.332 -12.331 1.00 5.68 85 ASP C N 1
ATOM 4894 C CA . ASP C 1 85 ? 94.447 -12.887 -12.465 1.00 5.01 85 ASP C CA 1
ATOM 4895 C C . ASP C 1 85 ? 95.742 -12.105 -12.683 1.00 5.32 85 ASP C C 1
ATOM 4896 O O . ASP C 1 85 ? 96.849 -12.571 -12.369 1.00 6.17 85 ASP C O 1
ATOM 4901 N N . ILE C 1 86 ? 95.555 -10.893 -13.189 1.00 5.10 86 ILE C N 1
ATOM 4902 C CA . ILE C 1 86 ? 96.597 -9.918 -13.271 1.00 5.49 86 ILE C CA 1
ATOM 4903 C C . ILE C 1 86 ? 96.619 -9.265 -11.901 1.00 6.25 86 ILE C C 1
ATOM 4904 O O . ILE C 1 86 ? 95.555 -8.906 -11.361 1.00 6.99 86 ILE C O 1
ATOM 4909 N N . ASN C 1 87 ? 97.809 -9.128 -11.333 1.00 7.02 87 ASN C N 1
ATOM 4910 C CA . ASN C 1 87 ? 97.930 -8.429 -10.024 1.00 8.52 87 ASN C CA 1
ATOM 4911 C C . ASN C 1 87 ? 97.889 -6.899 -10.247 1.00 7.73 87 ASN C C 1
ATOM 4912 O O . ASN C 1 87 ? 98.908 -6.274 -10.500 1.00 10.41 87 ASN C O 1
ATOM 4917 N N . LEU C 1 88 ? 96.694 -6.323 -10.203 1.00 7.07 88 LEU C N 1
ATOM 4918 C CA . LEU C 1 88 ? 96.459 -4.921 -10.508 1.00 5.93 88 LEU C CA 1
ATOM 4919 C C . LEU C 1 88 ? 96.299 -4.124 -9.221 1.00 6.64 88 LEU C C 1
ATOM 4920 O O . LEU C 1 88 ? 95.410 -4.413 -8.403 1.00 5.59 88 LEU C O 1
ATOM 4925 N N . THR C 1 89 ? 97.156 -3.133 -9.047 1.00 6.48 89 THR C N 1
ATOM 4926 C CA . THR C 1 89 ? 97.030 -2.300 -7.865 1.00 6.34 89 THR C CA 1
ATOM 4927 C C . THR C 1 89 ? 95.684 -1.557 -7.890 1.00 6.64 89 THR C C 1
ATOM 4928 O O . THR C 1 89 ? 95.282 -1.058 -8.917 1.00 6.93 89 THR C O 1
ATOM 4932 N N . PRO C 1 90 ? 95.015 -1.458 -6.763 1.00 6.39 90 PRO C N 1
ATOM 4933 C CA . PRO C 1 90 ? 93.801 -0.641 -6.688 1.00 6.86 90 PRO C CA 1
ATOM 4934 C C . PRO C 1 90 ? 94.120 0.830 -6.437 1.00 7.81 90 PRO C C 1
ATOM 4935 O O . PRO C 1 90 ? 93.197 1.638 -6.377 1.00 10.33 90 PRO C O 1
ATOM 4939 N N . PHE C 1 91 ? 95.382 1.187 -6.273 1.00 6.16 91 PHE C N 1
ATOM 4940 C CA . PHE C 1 91 ? 95.707 2.537 -5.845 1.00 6.62 91 PHE C CA 1
ATOM 4941 C C . PHE C 1 91 ? 96.179 3.499 -6.924 1.00 6.80 91 PHE C C 1
ATOM 4942 O O . PHE C 1 91 ? 96.332 4.707 -6.654 1.00 7.84 91 PHE C O 1
ATOM 4950 N N . ASP C 1 92 ? 96.451 2.991 -8.121 1.00 6.14 92 ASP C N 1
ATOM 4951 C CA . ASP C 1 92 ? 97.031 3.844 -9.126 1.00 5.77 92 ASP C CA 1
ATOM 4952 C C . ASP C 1 92 ? 96.624 3.387 -10.493 1.00 5.59 92 ASP C C 1
ATOM 4953 O O . ASP C 1 92 ? 97.061 2.355 -10.979 1.00 5.03 92 ASP C O 1
ATOM 4958 N N . MET C 1 93 ? 95.823 4.209 -11.142 1.00 7.12 93 MET C N 1
ATOM 4959 C CA . MET C 1 93 ? 95.294 3.886 -12.451 1.00 7.83 93 MET C CA 1
ATOM 4960 C C . MET C 1 93 ? 96.405 3.737 -13.523 1.00 7.81 93 MET C C 1
ATOM 4961 O O . MET C 1 93 ? 96.402 2.792 -14.315 1.00 7.81 93 MET C O 1
ATOM 4966 N N . ASN C 1 94 ? 97.368 4.638 -13.545 1.00 7.49 94 ASN C N 1
ATOM 4967 C CA . ASN C 1 94 ? 98.408 4.545 -14.560 1.00 8.59 94 ASN C CA 1
ATOM 4968 C C . ASN C 1 94 ? 99.232 3.262 -14.422 1.00 8.00 94 ASN C C 1
ATOM 4969 O O . ASN C 1 94 ? 99.508 2.586 -15.417 1.00 7.60 94 ASN C O 1
ATOM 4974 N N . ILE C 1 95 ? 99.576 2.895 -13.197 1.00 6.63 95 ILE C N 1
ATOM 4975 C CA . ILE C 1 95 ? 100.380 1.692 -12.968 1.00 6.63 95 ILE C CA 1
ATOM 4976 C C . ILE C 1 95 ? 99.571 0.441 -13.274 1.00 6.66 95 ILE C C 1
ATOM 4977 O O . ILE C 1 95 ? 100.087 -0.499 -13.897 1.00 7.78 95 ILE C O 1
ATOM 4982 N N . ALA C 1 96 ? 98.283 0.457 -12.937 1.00 5.53 96 ALA C N 1
ATOM 4983 C CA . ALA C 1 96 ? 97.431 -0.709 -13.173 1.00 4.99 96 ALA C CA 1
ATOM 4984 C C . ALA C 1 96 ? 97.272 -0.969 -14.683 1.00 5.97 96 ALA C C 1
ATOM 4985 O O . ALA C 1 96 ? 97.375 -2.102 -15.158 1.00 6.11 96 ALA C O 1
ATOM 4987 N N . ILE C 1 97 ? 97.065 0.089 -15.449 1.00 6.09 97 ILE C N 1
ATOM 4988 C CA . ILE C 1 97 ? 96.931 -0.076 -16.911 1.00 6.51 97 ILE C CA 1
ATOM 4989 C C . ILE C 1 97 ? 98.237 -0.603 -17.505 1.00 6.74 97 ILE C C 1
ATOM 4990 O O . ILE C 1 97 ? 98.232 -1.496 -18.368 1.00 6.86 97 ILE C O 1
ATOM 4995 N N . ASP C 1 98 ? 99.366 -0.048 -17.069 1.00 6.78 98 ASP C N 1
ATOM 4996 C CA . ASP C 1 98 ? 100.659 -0.520 -17.577 1.00 8.36 98 ASP C CA 1
ATOM 4997 C C . ASP C 1 98 ? 100.899 -1.999 -17.234 1.00 7.60 98 ASP C C 1
ATOM 4998 O O . ASP C 1 98 ? 101.393 -2.769 -18.049 1.00 6.89 98 ASP C O 1
ATOM 5003 N N . THR C 1 99 ? 100.521 -2.382 -16.018 1.00 7.83 99 THR C N 1
ATOM 5004 C CA . THR C 1 99 ? 100.695 -3.747 -15.552 1.00 7.56 99 THR C CA 1
ATOM 5005 C C . THR C 1 99 ? 99.836 -4.694 -16.379 1.00 7.05 99 THR C C 1
ATOM 5006 O O . THR C 1 99 ? 100.274 -5.790 -16.778 1.00 7.02 99 THR C O 1
ATOM 5010 N N . ALA C 1 100 ? 98.586 -4.304 -16.604 1.00 6.03 100 ALA C N 1
ATOM 5011 C CA . ALA C 1 100 ? 97.688 -5.119 -17.405 1.00 6.05 100 ALA C CA 1
ATOM 5012 C C . ALA C 1 100 ? 98.253 -5.304 -18.796 1.00 6.45 100 ALA C C 1
ATOM 5013 O O . ALA C 1 100 ? 98.220 -6.399 -19.347 1.00 7.24 100 ALA C O 1
ATOM 5015 N N . GLN C 1 101 ? 98.727 -4.221 -19.385 1.00 5.94 101 GLN C N 1
ATOM 5016 C CA . GLN C 1 101 ? 99.305 -4.293 -20.726 1.00 6.24 101 GLN C CA 1
ATOM 5017 C C . GLN C 1 101 ? 100.444 -5.318 -20.785 1.00 6.39 101 GLN C C 1
ATOM 5018 O O . GLN C 1 101 ? 100.473 -6.188 -21.671 1.00 6.38 101 GLN C O 1
ATOM 5024 N N . SER C 1 102 ? 101.368 -5.205 -19.840 1.00 6.90 102 SER C N 1
ATOM 5025 C CA . SER C 1 102 ? 102.499 -6.114 -19.766 1.00 8.09 102 SER C CA 1
ATOM 5026 C C . SER C 1 102 ? 102.079 -7.575 -19.640 1.00 6.74 102 SER C C 1
ATOM 5027 O O . SER C 1 102 ? 102.624 -8.448 -20.310 1.00 5.47 102 SER C O 1
ATOM 5030 N N . HIS C 1 103 ? 101.140 -7.852 -18.743 1.00 6.97 103 HIS C N 1
ATOM 5031 C CA . HIS C 1 103 ? 100.696 -9.209 -18.511 1.00 7.23 103 HIS C CA 1
ATOM 5032 C C . HIS C 1 103 ? 99.970 -9.788 -19.707 1.00 7.28 103 HIS C C 1
ATOM 5033 O O . HIS C 1 103 ? 100.197 -10.944 -20.086 1.00 7.66 103 HIS C O 1
ATOM 5040 N N . LEU C 1 104 ? 99.121 -8.985 -20.324 1.00 7.26 104 LEU C N 1
ATOM 5041 C CA . LEU C 1 104 ? 98.341 -9.460 -21.455 1.00 7.51 104 LEU C CA 1
ATOM 5042 C C . LEU C 1 104 ? 99.244 -9.688 -22.660 1.00 7.42 104 LEU C C 1
ATOM 5043 O O . LEU C 1 104 ? 99.070 -10.658 -23.397 1.00 8.14 104 LEU C O 1
ATOM 5048 N N . SER C 1 105 ? 100.216 -8.805 -22.848 1.00 7.93 105 SER C N 1
ATOM 5049 C CA . SER C 1 105 ? 101.173 -8.953 -23.920 1.00 8.90 105 SER C CA 1
ATOM 5050 C C . SER C 1 105 ? 101.953 -10.260 -23.710 1.00 7.94 105 SER C C 1
ATOM 5051 O O . SER C 1 105 ? 102.197 -11.008 -24.652 1.00 6.45 105 SER C O 1
ATOM 5054 N N . GLY C 1 106 ? 102.377 -10.512 -22.462 1.00 7.67 106 GLY C N 1
ATOM 5055 C CA . GLY C 1 106 ? 103.070 -11.746 -22.148 1.00 7.46 106 GLY C CA 1
ATOM 5056 C C . GLY C 1 106 ? 102.264 -12.994 -22.499 1.00 7.29 106 GLY C C 1
ATOM 5057 O O . GLY C 1 106 ? 102.811 -13.985 -23.013 1.00 6.77 106 GLY C O 1
ATOM 5058 N N . LEU C 1 107 ? 100.964 -12.973 -22.226 1.00 6.29 107 LEU C N 1
ATOM 5059 C CA . LEU C 1 107 ? 100.114 -14.092 -22.578 1.00 6.41 107 LEU C CA 1
ATOM 5060 C C . LEU C 1 107 ? 100.083 -14.350 -24.080 1.00 6.38 107 LEU C C 1
ATOM 5061 O O . LEU C 1 107 ? 100.043 -15.500 -24.513 1.00 6.47 107 LEU C O 1
ATOM 5066 N N . LEU C 1 108 ? 100.080 -13.279 -24.859 1.00 6.06 108 LEU C N 1
ATOM 5067 C CA . LEU C 1 108 ? 100.028 -13.434 -26.299 1.00 6.96 108 LEU C CA 1
ATOM 5068 C C . LEU C 1 108 ? 101.300 -13.910 -26.945 1.00 7.43 108 LEU C C 1
ATOM 5069 O O . LEU C 1 108 ? 101.257 -14.372 -28.091 1.00 6.78 108 LEU C O 1
ATOM 5074 N N . LYS C 1 109 ? 102.432 -13.788 -26.253 1.00 7.57 109 LYS C N 1
ATOM 5075 C CA . LYS C 1 109 ? 103.673 -14.280 -26.814 1.00 8.19 109 LYS C CA 1
ATOM 5076 C C . LYS C 1 109 ? 103.635 -15.798 -26.913 1.00 8.75 109 LYS C C 1
ATOM 5077 O O . LYS C 1 109 ? 104.250 -16.376 -27.829 1.00 8.14 109 LYS C O 1
ATOM 5079 N N . ALA C 1 110 ? 102.908 -16.425 -25.975 1.00 9.28 110 ALA C N 1
ATOM 5080 C CA . ALA C 1 110 ? 102.878 -17.887 -25.828 1.00 10.00 110 ALA C CA 1
ATOM 5081 C C . ALA C 1 110 ? 101.561 -18.579 -26.138 1.00 9.47 110 ALA C C 1
ATOM 5082 O O . ALA C 1 110 ? 101.497 -19.804 -26.171 1.00 9.52 110 ALA C O 1
ATOM 5084 N N . ASN C 1 111 ? 100.508 -17.806 -26.320 1.00 7.62 111 ASN C N 1
ATOM 5085 C CA . ASN C 1 111 ? 99.196 -18.370 -26.564 1.00 6.82 111 ASN C CA 1
ATOM 5086 C C . ASN C 1 111 ? 98.488 -17.548 -27.636 1.00 6.83 111 ASN C C 1
ATOM 5087 O O . ASN C 1 111 ? 98.842 -16.403 -27.865 1.00 6.79 111 ASN C O 1
ATOM 5092 N N . ALA C 1 112 ? 97.439 -18.092 -28.226 1.00 6.26 112 ALA C N 1
ATOM 5093 C CA . ALA C 1 112 ? 96.836 -17.420 -29.384 1.00 6.91 112 ALA C CA 1
ATOM 5094 C C . ALA C 1 112 ? 96.044 -16.164 -29.037 1.00 6.40 112 ALA C C 1
ATOM 5095 O O . ALA C 1 112 ? 96.164 -15.137 -29.723 1.00 7.12 112 ALA C O 1
ATOM 5097 N N . ALA C 1 113 ? 95.245 -16.250 -27.980 1.00 5.37 113 ALA C N 1
ATOM 5098 C CA . ALA C 1 113 ? 94.324 -15.183 -27.643 1.00 6.25 113 ALA C CA 1
ATOM 5099 C C . ALA C 1 113 ? 93.922 -15.306 -26.191 1.00 5.98 113 ALA C C 1
ATOM 5100 O O . ALA C 1 113 ? 94.190 -16.316 -25.566 1.00 6.77 113 ALA C O 1
ATOM 5102 N N . PHE C 1 114 ? 93.266 -14.266 -25.684 1.00 5.09 114 PHE C N 1
ATOM 5103 C CA . PHE C 1 114 ? 92.711 -14.276 -24.353 1.00 5.67 114 PHE C CA 1
ATOM 5104 C C . PHE C 1 114 ? 91.272 -13.793 -24.321 1.00 5.00 114 PHE C C 1
ATOM 5105 O O . PHE C 1 114 ? 90.825 -13.098 -25.238 1.00 5.81 114 PHE C O 1
ATOM 5113 N N . LEU C 1 115 ? 90.600 -14.198 -23.247 1.00 5.11 115 LEU C N 1
ATOM 5114 C CA . LEU C 1 115 ? 89.304 -13.684 -22.856 1.00 5.32 115 LEU C CA 1
ATOM 5115 C C . LEU C 1 115 ? 89.543 -13.044 -21.498 1.00 5.38 115 LEU C C 1
ATOM 5116 O O . LEU C 1 115 ? 89.856 -13.738 -20.515 1.00 6.07 115 LEU C O 1
ATOM 5121 N N . MET C 1 116 ? 89.457 -11.729 -21.439 1.00 4.58 116 MET C N 1
ATOM 5122 C CA . MET C 1 116 ? 89.656 -11.033 -20.187 1.00 5.29 116 MET C CA 1
ATOM 5123 C C . MET C 1 116 ? 88.299 -10.823 -19.491 1.00 5.80 116 MET C C 1
ATOM 5124 O O . MET C 1 116 ? 87.343 -10.365 -20.098 1.00 5.48 116 MET C O 1
ATOM 5129 N N . ILE C 1 117 ? 88.220 -11.213 -18.224 1.00 6.01 117 ILE C N 1
ATOM 5130 C CA . ILE C 1 117 ? 87.044 -11.003 -17.416 1.00 6.74 117 ILE C CA 1
ATOM 5131 C C . ILE C 1 117 ? 87.348 -9.867 -16.470 1.00 6.28 117 ILE C C 1
ATOM 5132 O O . ILE C 1 117 ? 88.260 -9.990 -15.651 1.00 6.43 117 ILE C O 1
ATOM 5137 N N . GLY C 1 118 ? 86.639 -8.749 -16.611 1.00 5.72 118 GLY C N 1
ATOM 5138 C CA . GLY C 1 118 ? 86.889 -7.565 -15.808 1.00 5.93 118 GLY C CA 1
ATOM 5139 C C . GLY C 1 118 ? 86.186 -7.551 -14.468 1.00 5.64 118 GLY C C 1
ATOM 5140 O O . GLY C 1 118 ? 85.468 -8.500 -14.153 1.00 6.30 118 GLY C O 1
ATOM 5141 N N . GLY C 1 119 ? 86.365 -6.485 -13.675 1.00 4.99 119 GLY C N 1
ATOM 5142 C CA . GLY C 1 119 ? 87.179 -5.322 -14.005 1.00 4.79 119 GLY C CA 1
ATOM 5143 C C . GLY C 1 119 ? 86.460 -4.264 -14.819 1.00 4.79 119 GLY C C 1
ATOM 5144 O O . GLY C 1 119 ? 85.616 -4.599 -15.634 1.00 6.00 119 GLY C O 1
ATOM 5145 N N . ASP C 1 120 ? 86.790 -2.995 -14.619 1.00 4.72 120 ASP C N 1
ATOM 5146 C CA . ASP C 1 120 ? 86.099 -1.929 -15.340 1.00 5.10 120 ASP C CA 1
ATOM 5147 C C . ASP C 1 120 ? 86.682 -1.772 -16.742 1.00 5.48 120 ASP C C 1
ATOM 5148 O O . ASP C 1 120 ? 87.748 -2.274 -17.046 1.00 5.35 120 ASP C O 1
ATOM 5153 N N . HIS C 1 121 ? 85.920 -1.108 -17.601 1.00 5.54 121 HIS C N 1
ATOM 5154 C CA . HIS C 1 121 ? 86.214 -1.061 -19.038 1.00 5.60 121 HIS C CA 1
ATOM 5155 C C . HIS C 1 121 ? 87.488 -0.348 -19.405 1.00 5.61 121 HIS C C 1
ATOM 5156 O O . HIS C 1 121 ? 87.973 -0.523 -20.519 1.00 6.02 121 HIS C O 1
ATOM 5163 N N . SER C 1 122 ? 88.046 0.442 -18.482 1.00 5.65 122 SER C N 1
ATOM 5164 C CA . SER C 1 122 ? 89.298 1.145 -18.748 1.00 6.09 122 SER C CA 1
ATOM 5165 C C . SER C 1 122 ? 90.410 0.163 -19.127 1.00 6.01 122 SER C C 1
ATOM 5166 O O . SER C 1 122 ? 91.279 0.488 -19.917 1.00 5.05 122 SER C O 1
ATOM 5169 N N . LEU C 1 123 ? 90.344 -1.047 -18.573 1.00 5.88 123 LEU C N 1
ATOM 5170 C CA . LEU C 1 123 ? 91.351 -2.074 -18.797 1.00 5.52 123 LEU C CA 1
ATOM 5171 C C . LEU C 1 123 ? 91.475 -2.490 -20.269 1.00 5.27 123 LEU C C 1
ATOM 5172 O O . LEU C 1 123 ? 92.489 -3.017 -20.693 1.00 5.13 123 LEU C O 1
ATOM 5177 N N . THR C 1 124 ? 90.415 -2.247 -21.037 1.00 4.88 124 THR C N 1
ATOM 5178 C CA . THR C 1 124 ? 90.403 -2.602 -22.458 1.00 5.32 124 THR C CA 1
ATOM 5179 C C . THR C 1 124 ? 91.489 -1.854 -23.251 1.00 5.63 124 THR C C 1
ATOM 5180 O O . THR C 1 124 ? 91.997 -2.366 -24.252 1.00 5.97 124 THR C O 1
ATOM 5184 N N . VAL C 1 125 ? 91.931 -0.698 -22.781 1.00 5.76 125 VAL C N 1
ATOM 5185 C CA . VAL C 1 125 ? 93.018 -0.057 -23.499 1.00 7.28 125 VAL C CA 1
ATOM 5186 C C . VAL C 1 125 ? 94.264 -0.937 -23.436 1.00 6.34 125 VAL C C 1
ATOM 5187 O O . VAL C 1 125 ? 95.005 -1.071 -24.428 1.00 6.03 125 VAL C O 1
ATOM 5191 N N . ALA C 1 126 ? 94.485 -1.555 -22.274 1.00 5.84 126 ALA C N 1
ATOM 5192 C CA . ALA C 1 126 ? 95.652 -2.408 -22.114 1.00 5.37 126 ALA C CA 1
ATOM 5193 C C . ALA C 1 126 ? 95.563 -3.608 -23.018 1.00 5.85 126 ALA C C 1
ATOM 5194 O O . ALA C 1 126 ? 96.578 -4.040 -23.605 1.00 6.09 126 ALA C O 1
ATOM 5196 N N . ALA C 1 127 ? 94.355 -4.171 -23.110 1.00 5.12 127 ALA C N 1
ATOM 5197 C CA . ALA C 1 127 ? 94.075 -5.309 -23.970 1.00 5.60 127 ALA C CA 1
ATOM 5198 C C . ALA C 1 127 ? 94.283 -4.943 -25.426 1.00 5.67 127 ALA C C 1
ATOM 5199 O O . ALA C 1 127 ? 94.911 -5.684 -26.162 1.00 5.96 127 ALA C O 1
ATOM 5201 N N . LEU C 1 128 ? 93.756 -3.796 -25.837 1.00 6.14 128 LEU C N 1
ATOM 5202 C CA . LEU C 1 128 ? 93.917 -3.349 -27.211 1.00 6.35 128 LEU C CA 1
ATOM 5203 C C . LEU C 1 128 ? 95.401 -3.166 -27.545 1.00 6.37 128 LEU C C 1
ATOM 5204 O O . LEU C 1 128 ? 95.851 -3.486 -28.643 1.00 6.93 128 LEU C O 1
ATOM 5209 N N . ARG C 1 129 ? 96.151 -2.596 -26.614 1.00 6.36 129 ARG C N 1
ATOM 5210 C CA . ARG C 1 129 ? 97.560 -2.415 -26.826 1.00 6.15 129 ARG C CA 1
ATOM 5211 C C . ARG C 1 129 ? 98.258 -3.749 -27.064 1.00 6.23 129 ARG C C 1
ATOM 5212 O O . ARG C 1 129 ? 99.086 -3.873 -27.986 1.00 6.62 129 ARG C O 1
ATOM 5220 N N . ALA C 1 130 ? 97.934 -4.733 -26.246 1.00 5.56 130 ALA C N 1
ATOM 5221 C CA . ALA C 1 130 ? 98.570 -6.049 -26.351 1.00 6.31 130 ALA C CA 1
ATOM 5222 C C . ALA C 1 130 ? 98.186 -6.771 -27.623 1.00 6.59 130 ALA C C 1
ATOM 5223 O O . ALA C 1 130 ? 99.033 -7.377 -28.293 1.00 6.85 130 ALA C O 1
ATOM 5225 N N . VAL C 1 131 ? 96.907 -6.711 -27.948 1.00 5.81 131 VAL C N 1
ATOM 5226 C CA . VAL C 1 131 ? 96.417 -7.397 -29.123 1.00 6.64 131 VAL C CA 1
ATOM 5227 C C . VAL C 1 131 ? 96.893 -6.734 -30.422 1.00 6.82 131 VAL C C 1
ATOM 5228 O O . VAL C 1 131 ? 97.248 -7.408 -31.373 1.00 7.25 131 VAL C O 1
ATOM 5232 N N . ALA C 1 132 ? 96.941 -5.416 -30.438 1.00 7.17 132 ALA C N 1
ATOM 5233 C CA . ALA C 1 132 ? 97.430 -4.727 -31.622 1.00 8.09 132 ALA C CA 1
ATOM 5234 C C . ALA C 1 132 ? 98.913 -4.995 -31.835 1.00 8.30 132 ALA C C 1
ATOM 5235 O O . ALA C 1 132 ? 99.395 -4.967 -32.967 1.00 7.76 132 ALA C O 1
ATOM 5237 N N . GLU C 1 133 ? 99.645 -5.253 -30.753 1.00 9.06 133 GLU C N 1
ATOM 5238 C CA . GLU C 1 133 ? 101.051 -5.584 -30.886 1.00 9.55 133 GLU C CA 1
ATOM 5239 C C . GLU C 1 133 ? 101.203 -6.870 -31.686 1.00 8.36 133 GLU C C 1
ATOM 5240 O O . GLU C 1 133 ? 102.162 -7.002 -32.448 1.00 8.75 133 GLU C O 1
ATOM 5246 N N . GLN C 1 134 ? 100.252 -7.802 -31.551 1.00 6.63 134 GLN C N 1
ATOM 5247 C CA . GLN C 1 134 ? 100.291 -9.059 -32.307 1.00 7.55 134 GLN C CA 1
ATOM 5248 C C . GLN C 1 134 ? 99.666 -8.986 -33.704 1.00 6.99 134 GLN C C 1
ATOM 5249 O O . GLN C 1 134 ? 100.116 -9.673 -34.605 1.00 7.81 134 GLN C O 1
ATOM 5255 N N . HIS C 1 135 ? 98.621 -8.184 -33.862 1.00 6.53 135 HIS C N 1
ATOM 5256 C CA . HIS C 1 135 ? 97.836 -8.181 -35.105 1.00 7.22 135 HIS C CA 1
ATOM 5257 C C . HIS C 1 135 ? 97.755 -6.864 -35.876 1.00 6.97 135 HIS C C 1
ATOM 5258 O O . HIS C 1 135 ? 97.122 -6.814 -36.939 1.00 6.99 135 HIS C O 1
ATOM 5265 N N . GLY C 1 136 ? 98.421 -5.825 -35.383 1.00 6.28 136 GLY C N 1
ATOM 5266 C CA . GLY C 1 136 ? 98.286 -4.525 -35.979 1.00 7.02 136 GLY C CA 1
ATOM 5267 C C . GLY C 1 136 ? 96.944 -3.925 -35.595 1.00 7.00 136 GLY C C 1
ATOM 5268 O O . GLY C 1 136 ? 96.213 -4.466 -34.748 1.00 7.18 136 GLY C O 1
ATOM 5269 N N . PRO C 1 137 ? 96.642 -2.757 -36.148 1.00 6.17 137 PRO C N 1
ATOM 5270 C CA . PRO C 1 137 ? 95.385 -2.074 -35.831 1.00 6.49 137 PRO C CA 1
ATOM 5271 C C . PRO C 1 137 ? 94.217 -3.002 -36.068 1.00 6.57 137 PRO C C 1
ATOM 5272 O O . PRO C 1 137 ? 94.145 -3.697 -37.070 1.00 6.93 137 PRO C O 1
ATOM 5276 N N . LEU C 1 138 ? 93.315 -2.983 -35.100 1.00 5.13 138 LEU C N 1
ATOM 5277 C CA . LEU C 1 138 ? 92.231 -3.915 -35.006 1.00 5.88 138 LEU C CA 1
ATOM 5278 C C . LEU C 1 138 ? 90.850 -3.439 -35.417 1.00 5.99 138 LEU C C 1
ATOM 5279 O O . LEU C 1 138 ? 90.532 -2.259 -35.291 1.00 6.03 138 LEU C O 1
ATOM 5284 N N . ALA C 1 139 ? 90.038 -4.378 -35.912 1.00 5.71 139 ALA C N 1
ATOM 5285 C CA . ALA C 1 139 ? 88.599 -4.157 -36.037 1.00 5.27 139 ALA C CA 1
ATOM 5286 C C . ALA C 1 139 ? 88.037 -4.338 -34.635 1.00 5.60 139 ALA C C 1
ATOM 5287 O O . ALA C 1 139 ? 88.649 -5.012 -33.799 1.00 5.20 139 ALA C O 1
ATOM 5289 N N . VAL C 1 140 ? 86.877 -3.748 -34.369 1.00 4.60 140 VAL C N 1
ATOM 5290 C CA . VAL C 1 140 ? 86.297 -3.845 -33.045 1.00 4.81 140 VAL C CA 1
ATOM 5291 C C . VAL C 1 140 ? 84.783 -4.003 -33.131 1.00 4.75 140 VAL C C 1
ATOM 5292 O O . VAL C 1 140 ? 84.123 -3.336 -33.929 1.00 5.39 140 VAL C O 1
ATOM 5296 N N . VAL C 1 141 ? 84.263 -4.912 -32.307 1.00 5.11 141 VAL C N 1
ATOM 5297 C CA . VAL C 1 141 ? 82.825 -5.019 -32.065 1.00 5.43 141 VAL C CA 1
ATOM 5298 C C . VAL C 1 141 ? 82.707 -4.734 -30.584 1.00 5.14 141 VAL C C 1
ATOM 5299 O O . VAL C 1 141 ? 83.275 -5.439 -29.782 1.00 5.88 141 VAL C O 1
ATOM 5303 N N . HIS C 1 142 ? 81.983 -3.673 -30.251 1.00 5.20 142 HIS C N 1
ATOM 5304 C CA . HIS C 1 142 ? 81.879 -3.147 -28.897 1.00 5.40 142 HIS C CA 1
ATOM 5305 C C . HIS C 1 142 ? 80.416 -3.110 -28.524 1.00 5.39 142 HIS C C 1
ATOM 5306 O O . HIS C 1 142 ? 79.620 -2.450 -29.205 1.00 6.15 142 HIS C O 1
ATOM 5313 N N . LEU C 1 143 ? 80.033 -3.879 -27.507 1.00 5.98 143 LEU C N 1
ATOM 5314 C CA . LEU C 1 143 ? 78.648 -3.896 -27.021 1.00 5.64 143 LEU C CA 1
ATOM 5315 C C . LEU C 1 143 ? 78.617 -3.111 -25.700 1.00 5.52 143 LEU C C 1
ATOM 5316 O O . LEU C 1 143 ? 79.371 -3.419 -24.764 1.00 6.61 143 LEU C O 1
ATOM 5321 N N . ASP C 1 144 ? 77.784 -2.082 -25.632 1.00 4.86 144 ASP C N 1
ATOM 5322 C CA . ASP C 1 144 ? 77.776 -1.198 -24.490 1.00 4.91 144 ASP C CA 1
ATOM 5323 C C . ASP C 1 144 ? 76.556 -0.290 -24.527 1.00 5.45 144 ASP C C 1
ATOM 5324 O O . ASP C 1 144 ? 76.065 0.006 -25.615 1.00 5.86 144 ASP C O 1
ATOM 5329 N N . ALA C 1 145 ? 76.074 0.150 -23.366 1.00 5.61 145 ALA C N 1
ATOM 5330 C CA . ALA C 1 145 ? 75.084 1.213 -23.314 1.00 5.49 145 ALA C CA 1
ATOM 5331 C C . ALA C 1 145 ? 75.712 2.598 -23.591 1.00 5.76 145 ALA C C 1
ATOM 5332 O O . ALA C 1 145 ? 75.006 3.602 -23.840 1.00 4.72 145 ALA C O 1
ATOM 5334 N N . HIS C 1 146 ? 77.032 2.641 -23.484 1.00 5.37 146 HIS C N 1
ATOM 5335 C CA . HIS C 1 146 ? 77.816 3.882 -23.550 1.00 5.60 146 HIS C CA 1
ATOM 5336 C C . HIS C 1 146 ? 78.950 3.784 -24.557 1.00 5.81 146 HIS C C 1
ATOM 5337 O O . HIS C 1 146 ? 79.545 2.726 -24.741 1.00 5.68 146 HIS C O 1
ATOM 5344 N N . SER C 1 147 ? 79.243 4.892 -25.226 1.00 5.45 147 SER C N 1
ATOM 5345 C CA . SER C 1 147 ? 80.219 4.862 -26.321 1.00 6.49 147 SER C CA 1
ATOM 5346 C C . SER C 1 147 ? 81.656 4.686 -25.825 1.00 6.45 147 SER C C 1
ATOM 5347 O O . SER C 1 147 ? 82.471 4.061 -26.513 1.00 6.39 147 SER C O 1
ATOM 5350 N N . ASP C 1 148 ? 81.966 5.223 -24.644 1.00 5.91 148 ASP C N 1
ATOM 5351 C CA . ASP C 1 148 ? 83.301 5.071 -24.031 1.00 5.32 148 ASP C CA 1
ATOM 5352 C C . ASP C 1 148 ? 84.401 5.627 -24.952 1.00 6.19 148 ASP C C 1
ATOM 5353 O O . ASP C 1 148 ? 85.526 5.080 -25.050 1.00 5.92 148 ASP C O 1
ATOM 5358 N N . THR C 1 149 ? 84.070 6.750 -25.568 1.00 5.99 149 THR C N 1
ATOM 5359 C CA . THR C 1 149 ? 84.984 7.507 -26.405 1.00 7.00 149 THR C CA 1
ATOM 5360 C C . THR C 1 149 ? 85.117 8.918 -25.878 1.00 7.11 149 THR C C 1
ATOM 5361 O O . THR C 1 149 ? 85.376 9.841 -26.629 1.00 8.06 149 THR C O 1
ATOM 5365 N N . ASN C 1 150 ? 84.963 9.085 -24.566 1.00 7.94 150 ASN C N 1
ATOM 5366 C CA . ASN C 1 150 ? 85.112 10.364 -23.921 1.00 9.08 150 ASN C CA 1
ATOM 5367 C C . ASN C 1 150 ? 86.593 10.740 -23.730 1.00 8.98 150 ASN C C 1
ATOM 5368 O O . ASN C 1 150 ? 87.450 9.884 -23.683 1.00 7.72 150 ASN C O 1
ATOM 5373 N N . PRO C 1 151 ? 86.882 12.024 -23.639 1.00 8.68 151 PRO C N 1
ATOM 5374 C CA . PRO C 1 151 ? 88.256 12.466 -23.483 1.00 9.30 151 PRO C CA 1
ATOM 5375 C C . PRO C 1 151 ? 88.825 12.103 -22.140 1.00 9.32 151 PRO C C 1
ATOM 5376 O O . PRO C 1 151 ? 88.112 12.042 -21.153 1.00 7.75 151 PRO C O 1
ATOM 5380 N N . ALA C 1 152 ? 90.121 11.887 -22.132 1.00 10.15 152 ALA C N 1
ATOM 5381 C CA . ALA C 1 152 ? 90.837 11.733 -20.888 1.00 11.84 152 ALA C CA 1
ATOM 5382 C C . ALA C 1 152 ? 91.138 13.133 -20.395 1.00 12.46 152 ALA C C 1
ATOM 5383 O O . ALA C 1 152 ? 91.044 14.110 -21.141 1.00 12.37 152 ALA C O 1
ATOM 5385 N N . PHE C 1 153 ? 91.535 13.251 -19.141 1.00 12.81 153 PHE C N 1
ATOM 5386 C CA . PHE C 1 153 ? 92.010 14.544 -18.639 1.00 13.25 153 PHE C CA 1
ATOM 5387 C C . PHE C 1 153 ? 93.072 14.270 -17.582 1.00 13.29 153 PHE C C 1
ATOM 5388 O O . PHE C 1 153 ? 93.139 13.153 -17.063 1.00 13.32 153 PHE C O 1
ATOM 5396 N N . TYR C 1 154 ? 93.875 15.277 -17.257 1.00 12.99 154 TYR C N 1
ATOM 5397 C CA . TYR C 1 154 ? 94.993 15.084 -16.325 1.00 13.90 154 TYR C CA 1
ATOM 5398 C C . TYR C 1 154 ? 94.398 14.670 -15.004 1.00 12.24 154 TYR C C 1
ATOM 5399 O O . TYR C 1 154 ? 93.420 15.247 -14.562 1.00 11.57 154 TYR C O 1
ATOM 5408 N N . GLY C 1 155 ? 94.960 13.636 -14.392 1.00 12.00 155 GLY C N 1
ATOM 5409 C CA . GLY C 1 155 ? 94.363 13.083 -13.187 1.00 10.71 155 GLY C CA 1
ATOM 5410 C C . GLY C 1 155 ? 93.299 12.031 -13.405 1.00 10.13 155 GLY C C 1
ATOM 5411 O O . GLY C 1 155 ? 92.883 11.387 -12.449 1.00 9.06 155 GLY C O 1
ATOM 5412 N N . GLY C 1 156 ? 92.836 11.840 -14.642 1.00 8.62 156 GLY C N 1
ATOM 5413 C CA . GLY C 1 156 ? 91.870 10.796 -14.916 1.00 8.33 156 GLY C CA 1
ATOM 5414 C C . GLY C 1 156 ? 92.087 10.312 -16.331 1.00 7.91 156 GLY C C 1
ATOM 5415 O O . GLY C 1 156 ? 91.157 10.286 -17.123 1.00 8.85 156 GLY C O 1
ATOM 5416 N N . ARG C 1 157 ? 93.297 9.863 -16.624 1.00 7.23 157 ARG C N 1
ATOM 5417 C CA . ARG C 1 157 ? 93.659 9.534 -17.999 1.00 7.74 157 ARG C CA 1
ATOM 5418 C C . ARG C 1 157 ? 92.921 8.288 -18.462 1.00 7.55 157 ARG C C 1
ATOM 5419 O O . ARG C 1 157 ? 92.533 8.182 -19.626 1.00 8.56 157 ARG C O 1
ATOM 5427 N N . TYR C 1 158 ? 92.767 7.339 -17.552 1.00 6.08 158 TYR C N 1
ATOM 5428 C CA . TYR C 1 158 ? 92.162 6.071 -17.892 1.00 6.77 158 TYR C CA 1
ATOM 5429 C C . TYR C 1 158 ? 90.897 5.808 -17.100 1.00 6.92 158 TYR C C 1
ATOM 5430 O O . TYR C 1 158 ? 90.741 4.726 -16.548 1.00 6.29 158 TYR C O 1
ATOM 5439 N N . HIS C 1 159 ? 89.976 6.781 -17.046 1.00 6.62 159 HIS C N 1
ATOM 5440 C CA . HIS C 1 159 ? 88.668 6.471 -16.484 1.00 6.10 159 HIS C CA 1
ATOM 5441 C C . HIS C 1 159 ? 87.934 5.557 -17.467 1.00 6.26 159 HIS C C 1
ATOM 5442 O O . HIS C 1 159 ? 88.294 5.442 -18.660 1.00 6.34 159 HIS C O 1
ATOM 5449 N N . HIS C 1 160 ? 86.907 4.891 -16.993 1.00 5.51 160 HIS C N 1
ATOM 5450 C CA . HIS C 1 160 ? 86.260 3.867 -17.798 1.00 6.17 160 HIS C CA 1
ATOM 5451 C C . HIS C 1 160 ? 85.458 4.337 -18.985 1.00 6.43 160 HIS C C 1
ATOM 5452 O O . HIS C 1 160 ? 84.929 3.512 -19.732 1.00 6.88 160 HIS C O 1
ATOM 5459 N N . GLY C 1 161 ? 85.412 5.638 -19.204 1.00 6.17 161 GLY C N 1
ATOM 5460 C CA . GLY C 1 161 ? 84.747 6.182 -20.367 1.00 7.01 161 GLY C CA 1
ATOM 5461 C C . GLY C 1 161 ? 85.707 6.522 -21.499 1.00 7.37 161 GLY C C 1
ATOM 5462 O O . GLY C 1 161 ? 85.286 7.082 -22.527 1.00 7.95 161 GLY C O 1
ATOM 5463 N N . THR C 1 162 ? 86.985 6.190 -21.322 1.00 6.06 162 THR C N 1
ATOM 5464 C CA . THR C 1 162 ? 87.995 6.498 -22.337 1.00 6.59 162 THR C CA 1
ATOM 5465 C C . THR C 1 162 ? 88.531 5.395 -23.230 1.00 5.57 162 THR C C 1
ATOM 5466 O O . THR C 1 162 ? 89.250 5.720 -24.158 1.00 6.01 162 THR C O 1
ATOM 5470 N N . PRO C 1 163 ? 88.287 4.105 -22.999 1.00 6.22 163 PRO C N 1
ATOM 5471 C CA . PRO C 1 163 ? 89.138 3.110 -23.685 1.00 5.82 163 PRO C CA 1
ATOM 5472 C C . PRO C 1 163 ? 89.120 3.151 -25.189 1.00 5.34 163 PRO C C 1
ATOM 5473 O O . PRO C 1 163 ? 90.200 2.984 -25.787 1.00 5.65 163 PRO C O 1
ATOM 5477 N N . PHE C 1 164 ? 87.976 3.435 -25.803 1.00 4.89 164 PHE C N 1
ATOM 5478 C CA . PHE C 1 164 ? 87.933 3.438 -27.256 1.00 5.50 164 PHE C CA 1
ATOM 5479 C C . PHE C 1 164 ? 88.448 4.719 -27.864 1.00 4.96 164 PHE C C 1
ATOM 5480 O O . PHE C 1 164 ? 88.894 4.736 -29.009 1.00 6.03 164 PHE C O 1
ATOM 5488 N N . ARG C 1 165 ? 88.436 5.794 -27.093 1.00 5.46 165 ARG C N 1
ATOM 5489 C CA . ARG C 1 165 ? 89.136 7.000 -27.492 1.00 5.96 165 ARG C CA 1
ATOM 5490 C C . ARG C 1 165 ? 90.653 6.748 -27.555 1.00 5.54 165 ARG C C 1
ATOM 5491 O O . ARG C 1 165 ? 91.302 7.114 -28.539 1.00 5.36 165 ARG C O 1
ATOM 5499 N N . HIS C 1 166 ? 91.215 6.151 -26.495 1.00 4.71 166 HIS C N 1
ATOM 5500 C CA . HIS C 1 166 ? 92.639 5.789 -26.486 1.00 5.59 166 HIS C CA 1
ATOM 5501 C C . HIS C 1 166 ? 92.935 4.834 -27.638 1.00 5.81 166 HIS C C 1
ATOM 5502 O O . HIS C 1 166 ? 93.950 4.978 -28.330 1.00 6.32 166 HIS C O 1
ATOM 5509 N N . GLY C 1 167 ? 92.042 3.862 -27.853 1.00 6.13 167 GLY C N 1
ATOM 5510 C CA . GLY C 1 167 ? 92.252 2.894 -28.926 1.00 6.76 167 GLY C CA 1
ATOM 5511 C C . GLY C 1 167 ? 92.362 3.537 -30.294 1.00 6.60 167 GLY C C 1
ATOM 5512 O O . GLY C 1 167 ? 93.213 3.196 -31.126 1.00 6.68 167 GLY C O 1
ATOM 5513 N N . ILE C 1 168 ? 91.491 4.501 -30.543 1.00 6.47 168 ILE C N 1
ATOM 5514 C CA . ILE C 1 168 ? 91.520 5.182 -31.823 1.00 5.99 168 ILE C CA 1
ATOM 5515 C C . ILE C 1 168 ? 92.715 6.136 -31.882 1.00 6.47 168 ILE C C 1
ATOM 5516 O O . ILE C 1 168 ? 93.468 6.141 -32.854 1.00 6.27 168 ILE C O 1
ATOM 5521 N N . ASP C 1 169 ? 92.913 6.921 -30.824 1.00 6.13 169 ASP C N 1
ATOM 5522 C CA . ASP C 1 169 ? 94.023 7.862 -30.811 1.00 7.04 169 ASP C CA 1
ATOM 5523 C C . ASP C 1 169 ? 95.394 7.202 -31.013 1.00 6.70 169 ASP C C 1
ATOM 5524 O O . ASP C 1 169 ? 96.263 7.748 -31.692 1.00 6.02 169 ASP C O 1
ATOM 5529 N N . GLU C 1 170 ? 95.584 6.051 -30.387 1.00 6.78 170 GLU C N 1
ATOM 5530 C CA . GLU C 1 170 ? 96.856 5.356 -30.399 1.00 7.32 170 GLU C CA 1
ATOM 5531 C C . GLU C 1 170 ? 96.967 4.437 -31.621 1.00 8.01 170 GLU C C 1
ATOM 5532 O O . GLU C 1 170 ? 97.931 3.682 -31.733 1.00 7.99 170 GLU C O 1
ATOM 5538 N N . LYS C 1 171 ? 95.971 4.484 -32.507 1.00 7.95 171 LYS C N 1
ATOM 5539 C CA . LYS C 1 171 ? 96.008 3.657 -33.692 1.00 8.51 171 LYS C CA 1
ATOM 5540 C C . LYS C 1 171 ? 96.014 2.152 -33.367 1.00 8.49 171 LYS C C 1
ATOM 5541 O O . LYS C 1 171 ? 96.609 1.351 -34.085 1.00 8.62 171 LYS C O 1
ATOM 5547 N N . LEU C 1 172 ? 95.349 1.778 -32.286 1.00 6.04 172 LEU C N 1
ATOM 5548 C CA . LEU C 1 172 ? 95.213 0.371 -31.898 1.00 6.48 172 LEU C CA 1
ATOM 5549 C C . LEU C 1 172 ? 93.992 -0.188 -32.622 1.00 6.61 172 LEU C C 1
ATOM 5550 O O . LEU C 1 172 ? 93.878 -1.401 -32.837 1.00 6.86 172 LEU C O 1
ATOM 5555 N N . ILE C 1 173 ? 93.095 0.728 -32.992 1.00 6.84 173 ILE C N 1
ATOM 5556 C CA . ILE C 1 173 ? 91.831 0.430 -33.637 1.00 6.60 173 ILE C CA 1
ATOM 5557 C C . ILE C 1 173 ? 91.791 1.106 -34.988 1.00 7.38 173 ILE C C 1
ATOM 5558 O O . ILE C 1 173 ? 92.186 2.265 -35.094 1.00 7.54 173 ILE C O 1
ATOM 5563 N N . ASP C 1 174 ? 91.315 0.384 -35.999 1.00 7.80 174 ASP C N 1
ATOM 5564 C CA . ASP C 1 174 ? 90.931 0.975 -37.271 1.00 8.56 174 ASP C CA 1
ATOM 5565 C C . ASP C 1 174 ? 89.474 1.333 -37.164 1.00 8.21 174 ASP C C 1
ATOM 5566 O O . ASP C 1 174 ? 88.602 0.460 -37.283 1.00 7.72 174 ASP C O 1
ATOM 5571 N N . PRO C 1 175 ? 89.182 2.601 -36.934 1.00 8.29 175 PRO C N 1
ATOM 5572 C CA . PRO C 1 175 ? 87.803 3.003 -36.635 1.00 8.02 175 PRO C CA 1
ATOM 5573 C C . PRO C 1 175 ? 86.848 2.713 -37.781 1.00 7.57 175 PRO C C 1
ATOM 5574 O O . PRO C 1 175 ? 85.651 2.572 -37.531 1.00 8.23 175 PRO C O 1
ATOM 5578 N N . ALA C 1 176 ? 87.360 2.610 -39.004 1.00 6.96 176 ALA C N 1
ATOM 5579 C CA . ALA C 1 176 ? 86.499 2.326 -40.158 1.00 7.64 176 ALA C CA 1
ATOM 5580 C C . ALA C 1 176 ? 85.983 0.879 -40.089 1.00 7.44 176 ALA C C 1
ATOM 5581 O O . ALA C 1 176 ? 85.095 0.508 -40.848 1.00 7.15 176 ALA C O 1
ATOM 5583 N N . ALA C 1 177 ? 86.572 0.088 -39.190 1.00 5.86 177 ALA C N 1
ATOM 5584 C CA . ALA C 1 177 ? 86.184 -1.304 -38.946 1.00 5.63 177 ALA C CA 1
ATOM 5585 C C . ALA C 1 177 ? 85.764 -1.485 -37.499 1.00 5.74 177 ALA C C 1
ATOM 5586 O O . ALA C 1 177 ? 85.932 -2.565 -36.894 1.00 4.52 177 ALA C O 1
ATOM 5588 N N . MET C 1 178 ? 85.205 -0.430 -36.924 1.00 5.10 178 MET C N 1
ATOM 5589 C CA . MET C 1 178 ? 84.698 -0.548 -35.577 1.00 5.29 178 MET C CA 1
ATOM 5590 C C . MET C 1 178 ? 83.220 -0.283 -35.550 1.00 5.4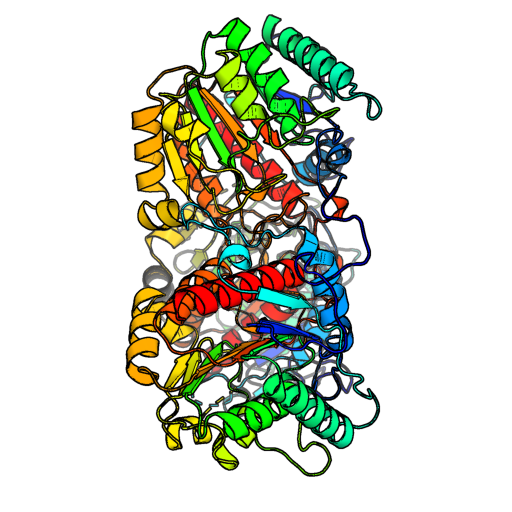3 178 MET C C 1
ATOM 5591 O O . MET C 1 178 ? 82.762 0.678 -36.168 1.00 5.65 178 MET C O 1
ATOM 5596 N N . VAL C 1 179 ? 82.487 -1.159 -34.877 1.00 6.07 179 VAL C N 1
ATOM 5597 C CA . VAL C 1 179 ? 81.046 -0.992 -34.687 1.00 6.98 179 VAL C CA 1
ATOM 5598 C C . VAL C 1 179 ? 80.754 -1.079 -33.211 1.00 6.99 179 VAL C C 1
ATOM 5599 O O . VAL C 1 179 ? 81.236 -2.000 -32.526 1.00 7.28 179 VAL C O 1
ATOM 5603 N N . GLN C 1 180 ? 79.972 -0.127 -32.690 1.00 5.97 180 GLN C N 1
ATOM 5604 C CA . GLN C 1 180 ? 79.556 -0.242 -31.291 1.00 6.89 180 GLN C CA 1
ATOM 5605 C C . GLN C 1 180 ? 78.016 -0.307 -31.231 1.00 6.92 180 GLN C C 1
ATOM 5606 O O . GLN C 1 180 ? 77.328 0.411 -31.971 1.00 7.26 180 GLN C O 1
ATOM 5612 N N . ILE C 1 181 ? 77.502 -1.234 -30.429 1.00 6.19 181 ILE C N 1
ATOM 5613 C CA . ILE C 1 181 ? 76.074 -1.533 -30.430 1.00 6.16 181 ILE C CA 1
ATOM 5614 C C . ILE C 1 181 ? 75.461 -1.475 -29.052 1.00 5.97 181 ILE C C 1
ATOM 5615 O O . ILE C 1 181 ? 75.999 -2.027 -28.114 1.00 5.41 181 ILE C O 1
ATOM 5620 N N . GLY C 1 182 ? 74.345 -0.767 -28.956 1.00 5.81 182 GLY C N 1
ATOM 5621 C CA . GLY C 1 182 ? 73.607 -0.684 -27.706 1.00 5.13 182 GLY C CA 1
ATOM 5622 C C . GLY C 1 182 ? 73.508 0.677 -27.059 1.00 5.25 182 GLY C C 1
ATOM 5623 O O . GLY C 1 182 ? 72.829 0.796 -26.040 1.00 5.45 182 GLY C O 1
ATOM 5624 N N . ILE C 1 183 ? 74.184 1.664 -27.641 1.00 5.55 183 ILE C N 1
ATOM 5625 C CA . ILE C 1 183 ? 74.361 2.976 -27.047 1.00 6.47 183 ILE C CA 1
ATOM 5626 C C . ILE C 1 183 ? 73.037 3.626 -26.770 1.00 7.16 183 ILE C C 1
ATOM 5627 O O . ILE C 1 183 ? 72.205 3.700 -27.641 1.00 6.32 183 ILE C O 1
ATOM 5632 N N . ARG C 1 184 ? 72.862 4.113 -25.547 1.00 7.16 184 ARG C N 1
ATOM 5633 C CA . ARG C 1 184 ? 71.626 4.741 -25.165 1.00 7.76 184 ARG C CA 1
ATOM 5634 C C . ARG C 1 184 ? 71.825 5.604 -23.938 1.00 9.98 184 ARG C C 1
ATOM 5635 O O . ARG C 1 184 ? 72.910 5.652 -23.349 1.00 11.73 184 ARG C O 1
ATOM 5643 N N . GLY C 1 185 ? 70.766 6.295 -23.583 1.00 11.07 185 GLY C N 1
ATOM 5644 C CA . GLY C 1 185 ? 70.701 6.979 -22.316 1.00 14.53 185 GLY C CA 1
ATOM 5645 C C . GLY C 1 185 ? 71.144 8.409 -22.423 1.00 16.65 185 GLY C C 1
ATOM 5646 O O . GLY C 1 185 ? 70.420 9.272 -22.953 1.00 17.11 185 GLY C O 1
ATOM 5647 N N . HIS C 1 186 ? 72.339 8.654 -21.894 1.00 18.40 186 HIS C N 1
ATOM 5648 C CA . HIS C 1 186 ? 72.918 9.985 -21.899 1.00 19.74 186 HIS C CA 1
ATOM 5649 C C . HIS C 1 186 ? 74.451 9.865 -21.990 1.00 20.47 186 HIS C C 1
ATOM 5650 O O . HIS C 1 186 ? 75.015 8.750 -21.861 1.00 20.31 186 HIS C O 1
ATOM 5657 N N . LEU C 1 193 ? 79.034 12.097 -29.584 1.00 12.48 193 LEU C N 1
ATOM 5658 C CA . LEU C 1 193 ? 79.385 10.998 -30.520 1.00 11.84 193 LEU C CA 1
ATOM 5659 C C . LEU C 1 193 ? 80.096 11.487 -31.786 1.00 11.96 193 LEU C C 1
ATOM 5660 O O . LEU C 1 193 ? 80.451 10.683 -32.655 1.00 11.02 193 LEU C O 1
ATOM 5665 N N . ASP C 1 194 ? 80.303 12.796 -31.884 1.00 12.01 194 ASP C N 1
ATOM 5666 C CA . ASP C 1 194 ? 80.932 13.375 -33.068 1.00 11.82 194 ASP C CA 1
ATOM 5667 C C . ASP C 1 194 ? 82.359 12.854 -33.268 1.00 11.31 194 ASP C C 1
ATOM 5668 O O . ASP C 1 194 ? 82.805 12.666 -34.394 1.00 10.93 194 ASP C O 1
ATOM 5673 N N . TYR C 1 195 ? 83.076 12.679 -32.167 1.00 11.19 195 TYR C N 1
ATOM 5674 C CA . TYR C 1 195 ? 84.433 12.174 -32.218 1.00 10.74 195 TYR C CA 1
ATOM 5675 C C . TYR C 1 195 ? 84.423 10.815 -32.894 1.00 10.72 195 TYR C C 1
ATOM 5676 O O . TYR C 1 195 ? 85.146 10.601 -33.862 1.00 11.01 195 TYR C O 1
ATOM 5685 N N . ALA C 1 196 ? 83.598 9.910 -32.379 1.00 10.31 196 ALA C N 1
ATOM 5686 C CA . ALA C 1 196 ? 83.542 8.552 -32.915 1.00 10.22 196 ALA C CA 1
ATOM 5687 C C . ALA C 1 196 ? 83.074 8.536 -34.382 1.00 9.92 196 ALA C C 1
ATOM 5688 O O . ALA C 1 196 ? 83.703 7.934 -35.260 1.00 9.87 196 ALA C O 1
ATOM 5690 N N . ARG C 1 197 ? 81.954 9.188 -34.639 1.00 9.85 197 ARG C N 1
ATOM 5691 C CA . ARG C 1 197 ? 81.440 9.207 -35.982 1.00 9.93 197 ARG C CA 1
ATOM 5692 C C . ARG C 1 197 ? 82.403 9.853 -36.945 1.00 9.33 197 ARG C C 1
ATOM 5693 O O . ARG C 1 197 ? 82.539 9.400 -38.075 1.00 9.37 197 ARG C O 1
ATOM 5701 N N . GLY C 1 198 ? 83.118 10.875 -36.491 1.00 8.85 198 GLY C N 1
ATOM 5702 C CA . GLY C 1 198 ? 84.016 11.619 -37.370 1.00 8.68 198 GLY C CA 1
ATOM 5703 C C . GLY C 1 198 ? 85.204 10.767 -37.769 1.00 8.41 198 GLY C C 1
ATOM 5704 O O . GLY C 1 198 ? 85.828 10.965 -38.810 1.00 7.48 198 GLY C O 1
ATOM 5705 N N . HIS C 1 199 ? 85.500 9.794 -36.926 1.00 8.41 199 HIS C N 1
ATOM 5706 C CA . HIS C 1 199 ? 86.585 8.880 -37.186 1.00 9.22 199 HIS C CA 1
ATOM 5707 C C . HIS C 1 199 ? 86.111 7.677 -37.997 1.00 8.54 199 HIS C C 1
ATOM 5708 O O . HIS C 1 199 ? 86.925 6.868 -38.426 1.00 8.34 199 HIS C O 1
ATOM 5715 N N . GLY C 1 200 ? 84.813 7.586 -38.264 1.00 7.95 200 GLY C N 1
ATOM 5716 C CA . GLY C 1 200 ? 84.304 6.508 -39.097 1.00 8.20 200 GLY C CA 1
ATOM 5717 C C . GLY C 1 200 ? 83.675 5.368 -38.337 1.00 7.50 200 GLY C C 1
ATOM 5718 O O . GLY C 1 200 ? 83.261 4.392 -38.953 1.00 8.01 200 GLY C O 1
ATOM 5719 N N . VAL C 1 201 ? 83.614 5.481 -37.011 1.00 7.77 201 VAL C N 1
ATOM 5720 C CA . VAL C 1 201 ? 82.981 4.458 -36.198 1.00 7.58 201 VAL C CA 1
ATOM 5721 C C . VAL C 1 201 ? 81.497 4.353 -36.558 1.00 7.24 201 VAL C C 1
ATOM 5722 O O . VAL C 1 201 ? 80.814 5.354 -36.734 1.00 6.00 201 VAL C O 1
ATOM 5726 N N . ARG C 1 202 ? 81.009 3.127 -36.662 1.00 6.89 202 ARG C N 1
ATOM 5727 C CA . ARG C 1 202 ? 79.583 2.910 -36.847 1.00 6.87 202 ARG C CA 1
ATOM 5728 C C . ARG C 1 202 ? 78.918 2.735 -35.484 1.00 7.09 202 ARG C C 1
ATOM 5729 O O . ARG C 1 202 ? 79.200 1.785 -34.749 1.00 6.69 202 ARG C O 1
ATOM 5737 N N . VAL C 1 203 ? 78.032 3.653 -35.136 1.00 6.40 203 VAL C N 1
ATOM 5738 C CA . VAL C 1 203 ? 77.348 3.569 -33.859 1.00 6.97 203 VAL C CA 1
ATOM 5739 C C . VAL C 1 203 ? 75.942 3.090 -34.107 1.00 6.89 203 VAL C C 1
ATOM 5740 O O . VAL C 1 203 ? 75.238 3.634 -34.954 1.00 7.96 203 VAL C O 1
ATOM 5744 N N . VAL C 1 204 ? 75.564 2.047 -33.391 1.00 6.83 204 VAL C N 1
ATOM 5745 C CA . VAL C 1 204 ? 74.238 1.471 -33.481 1.00 6.83 204 VAL C CA 1
ATOM 5746 C C . VAL C 1 204 ? 73.585 1.654 -32.134 1.00 6.49 204 VAL C C 1
ATOM 5747 O O . VAL C 1 204 ? 73.888 0.951 -31.198 1.00 6.08 204 VAL C O 1
ATOM 5751 N N . THR C 1 205 ? 72.717 2.638 -32.031 1.00 6.18 205 THR C N 1
ATOM 5752 C CA . THR C 1 205 ? 72.045 2.880 -30.774 1.00 6.04 205 THR C CA 1
ATOM 5753 C C . THR C 1 205 ? 71.120 1.729 -30.458 1.00 6.53 205 THR C C 1
ATOM 5754 O O . THR C 1 205 ? 70.784 0.942 -31.328 1.00 6.52 205 THR C O 1
ATOM 5758 N N . ALA C 1 206 ? 70.697 1.661 -29.205 1.00 7.26 206 ALA C N 1
ATOM 5759 C CA . ALA C 1 206 ? 69.714 0.675 -28.826 1.00 6.77 206 ALA C CA 1
ATOM 5760 C C . ALA C 1 206 ? 68.473 0.850 -29.688 1.00 6.89 206 ALA C C 1
ATOM 5761 O O . ALA C 1 206 ? 67.898 -0.132 -30.141 1.00 6.70 206 ALA C O 1
ATOM 5763 N N . ASP C 1 207 ? 68.076 2.087 -29.974 1.00 7.40 207 ASP C N 1
ATOM 5764 C CA . ASP C 1 207 ? 66.929 2.320 -30.852 1.00 8.27 207 ASP C CA 1
ATOM 5765 C C . ASP C 1 207 ? 67.142 1.714 -32.241 1.00 7.89 207 ASP C C 1
ATOM 5766 O O . ASP C 1 207 ? 66.257 1.019 -32.781 1.00 6.75 207 ASP C O 1
ATOM 5771 N N . GLU C 1 208 ? 68.293 1.974 -32.843 1.00 6.37 208 GLU C N 1
ATOM 5772 C CA . GLU C 1 208 ? 68.560 1.425 -34.157 1.00 7.25 208 GLU C CA 1
ATOM 5773 C C . GLU C 1 208 ? 68.641 -0.096 -34.126 1.00 7.38 208 GLU C C 1
ATOM 5774 O O . GLU C 1 208 ? 68.177 -0.767 -35.064 1.00 6.56 208 GLU C O 1
ATOM 5780 N N . PHE C 1 209 ? 69.209 -0.636 -33.061 1.00 7.13 209 PHE C N 1
ATOM 5781 C CA . PHE C 1 209 ? 69.299 -2.084 -32.906 1.00 7.79 209 PHE C CA 1
ATOM 5782 C C . PHE C 1 209 ? 67.894 -2.680 -32.987 1.00 7.70 209 PHE C C 1
ATOM 5783 O O . PHE C 1 209 ? 67.689 -3.722 -33.581 1.00 8.13 209 PHE C O 1
ATOM 5791 N N . GLY C 1 210 ? 66.926 -2.048 -32.339 1.00 9.14 210 GLY C N 1
ATOM 5792 C CA . GLY C 1 210 ? 65.554 -2.508 -32.421 1.00 9.37 210 GLY C CA 1
ATOM 5793 C C . GLY C 1 210 ? 64.986 -2.544 -33.817 1.00 10.13 210 GLY C C 1
ATOM 5794 O O . GLY C 1 210 ? 64.210 -3.452 -34.175 1.00 10.58 210 GLY C O 1
ATOM 5795 N N . GLU C 1 211 ? 65.374 -1.568 -34.628 1.00 9.57 211 GLU C N 1
ATOM 5796 C CA . GLU C 1 211 ? 64.918 -1.510 -36.002 1.00 10.31 211 GLU C CA 1
ATOM 5797 C C . GLU C 1 211 ? 65.597 -2.586 -36.831 1.00 9.22 211 GLU C C 1
ATOM 5798 O O . GLU C 1 211 ? 64.951 -3.254 -37.617 1.00 7.82 211 GLU C O 1
ATOM 5804 N N . LEU C 1 212 ? 66.897 -2.762 -36.643 1.00 8.07 212 LEU C N 1
ATOM 5805 C CA . LEU C 1 212 ? 67.641 -3.713 -37.448 1.00 8.08 212 LEU C CA 1
ATOM 5806 C C . LEU C 1 212 ? 67.412 -5.155 -37.044 1.00 7.54 212 LEU C C 1
ATOM 5807 O O . LEU C 1 212 ? 67.450 -6.045 -37.895 1.00 8.13 212 LEU C O 1
ATOM 5812 N N . GLY C 1 213 ? 67.197 -5.367 -35.761 1.00 7.51 213 GLY C N 1
ATOM 5813 C CA . GLY C 1 213 ? 67.088 -6.703 -35.186 1.00 7.19 213 GLY C CA 1
ATOM 5814 C C . GLY C 1 213 ? 68.445 -7.355 -35.064 1.00 7.83 213 GLY C C 1
ATOM 5815 O O . GLY C 1 213 ? 69.493 -6.812 -35.481 1.00 6.69 213 GLY C O 1
ATOM 5816 N N . VAL C 1 214 ? 68.446 -8.543 -34.489 1.00 7.67 214 VAL C N 1
ATOM 5817 C CA . VAL C 1 214 ? 69.705 -9.277 -34.349 1.00 7.86 214 VAL C CA 1
ATOM 5818 C C . VAL C 1 214 ? 70.322 -9.535 -35.717 1.00 7.29 214 VAL C C 1
ATOM 5819 O O . VAL C 1 214 ? 71.515 -9.276 -35.920 1.00 7.66 214 VAL C O 1
ATOM 5823 N N . GLY C 1 215 ? 69.507 -9.985 -36.675 1.00 6.16 215 GLY C N 1
ATOM 5824 C CA . GLY C 1 215 ? 69.996 -10.385 -37.984 1.00 7.14 215 GLY C CA 1
ATOM 5825 C C . GLY C 1 215 ? 70.521 -9.198 -38.786 1.00 7.03 215 GLY C C 1
ATOM 5826 O O . GLY C 1 215 ? 71.567 -9.269 -39.436 1.00 6.86 215 GLY C O 1
ATOM 5827 N N . GLY C 1 216 ? 69.790 -8.087 -38.746 1.00 6.30 216 GLY C N 1
ATOM 5828 C CA . GLY C 1 216 ? 70.277 -6.899 -39.427 1.00 6.12 216 GLY C CA 1
ATOM 5829 C C . GLY C 1 216 ? 71.547 -6.345 -38.804 1.00 5.41 216 GLY C C 1
ATOM 5830 O O . GLY C 1 216 ? 72.425 -5.857 -39.531 1.00 4.94 216 GLY C O 1
ATOM 5831 N N . THR C 1 217 ? 71.674 -6.431 -37.482 1.00 5.38 217 THR C N 1
ATOM 5832 C CA . THR C 1 217 ? 72.882 -5.963 -36.821 1.00 5.61 217 THR C CA 1
ATOM 5833 C C . THR C 1 217 ? 74.083 -6.865 -37.124 1.00 6.12 217 THR C C 1
ATOM 5834 O O . THR C 1 217 ? 75.203 -6.385 -37.385 1.00 6.58 217 THR C O 1
ATOM 5838 N N . ALA C 1 218 ? 73.828 -8.158 -37.156 1.00 5.17 218 ALA C N 1
ATOM 5839 C CA . ALA C 1 218 ? 74.863 -9.118 -37.492 1.00 5.84 218 ALA C CA 1
ATOM 5840 C C . ALA C 1 218 ? 75.333 -8.886 -38.920 1.00 5.45 218 ALA C C 1
ATOM 5841 O O . ALA C 1 218 ? 76.522 -8.961 -39.199 1.00 7.11 218 ALA C O 1
ATOM 5843 N N . ASP C 1 219 ? 74.410 -8.622 -39.835 1.00 6.34 219 ASP C N 1
ATOM 5844 C CA . ASP C 1 219 ? 74.802 -8.306 -41.208 1.00 6.64 219 ASP C CA 1
ATOM 5845 C C . ASP C 1 219 ? 75.712 -7.082 -41.260 1.00 6.86 219 ASP C C 1
ATOM 5846 O O . ASP C 1 219 ? 76.708 -7.068 -41.984 1.00 7.18 219 ASP C O 1
ATOM 5851 N N . LEU C 1 220 ? 75.334 -6.043 -40.526 1.00 6.97 220 LEU C N 1
ATOM 5852 C CA . LEU C 1 220 ? 76.119 -4.828 -40.451 1.00 7.75 220 LEU C CA 1
ATOM 5853 C C . LEU C 1 220 ? 77.527 -5.086 -39.894 1.00 7.20 220 LEU C C 1
ATOM 5854 O O . LEU C 1 220 ? 78.519 -4.572 -40.411 1.00 6.58 220 LEU C O 1
ATOM 5859 N N . ILE C 1 221 ? 77.626 -5.892 -38.852 1.00 6.32 221 ILE C N 1
ATOM 5860 C CA . ILE C 1 221 ? 78.918 -6.210 -38.274 1.00 6.33 221 ILE C CA 1
ATOM 5861 C C . ILE C 1 221 ? 79.781 -6.923 -39.311 1.00 6.63 221 ILE C C 1
ATOM 5862 O O . ILE C 1 221 ? 80.964 -6.584 -39.488 1.00 7.50 221 ILE C O 1
ATOM 5867 N N . ARG C 1 222 ? 79.219 -7.933 -39.971 1.00 6.29 222 ARG C N 1
ATOM 5868 C CA . ARG C 1 222 ? 79.972 -8.681 -40.965 1.00 6.65 222 ARG C CA 1
ATOM 5869 C C . ARG C 1 222 ? 80.445 -7.737 -42.075 1.00 7.21 222 ARG C C 1
ATOM 5870 O O . ARG C 1 222 ? 81.577 -7.850 -42.582 1.00 7.11 222 ARG C O 1
ATOM 5878 N N . GLU C 1 223 ? 79.586 -6.801 -42.458 1.00 6.41 223 GLU C N 1
ATOM 5879 C CA . GLU C 1 223 ? 79.930 -5.883 -43.530 1.00 8.09 223 GLU C CA 1
ATOM 5880 C C . GLU C 1 223 ? 81.088 -4.964 -43.096 1.00 8.58 223 GLU C C 1
ATOM 5881 O O . GLU C 1 223 ? 82.035 -4.750 -43.851 1.00 9.21 223 GLU C O 1
ATOM 5883 N N . LYS C 1 224 ? 81.016 -4.436 -41.875 1.00 8.62 224 LYS C N 1
ATOM 5884 C CA . LYS C 1 224 ? 82.005 -3.461 -41.402 1.00 9.69 224 LYS C CA 1
ATOM 5885 C C . LYS C 1 224 ? 83.369 -4.057 -41.030 1.00 8.97 224 LYS C C 1
ATOM 5886 O O . LYS C 1 224 ? 84.414 -3.480 -41.301 1.00 9.26 224 LYS C O 1
ATOM 5892 N N . VAL C 1 225 ? 83.344 -5.232 -40.439 1.00 8.05 225 VAL C N 1
ATOM 5893 C CA . VAL C 1 225 ? 84.549 -5.859 -39.894 1.00 7.18 225 VAL C CA 1
ATOM 5894 C C . VAL C 1 225 ? 85.207 -6.801 -40.915 1.00 7.17 225 VAL C C 1
ATOM 5895 O O . VAL C 1 225 ? 86.462 -6.900 -41.029 1.00 7.01 225 VAL C O 1
ATOM 5899 N N . GLY C 1 226 ? 84.373 -7.478 -41.699 1.00 7.14 226 GLY C N 1
ATOM 5900 C CA . GLY C 1 226 ? 84.858 -8.452 -42.641 1.00 7.10 226 GLY C CA 1
ATOM 5901 C C . GLY C 1 226 ? 85.701 -9.477 -41.910 1.00 7.63 226 GLY C C 1
ATOM 5902 O O . GLY C 1 226 ? 85.334 -9.897 -40.799 1.00 7.79 226 GLY C O 1
ATOM 5903 N N . GLN C 1 227 ? 86.823 -9.880 -42.528 1.00 6.58 227 GLN C N 1
ATOM 5904 C CA . GLN C 1 227 ? 87.721 -10.871 -41.960 1.00 6.19 227 GLN C CA 1
ATOM 5905 C C . GLN C 1 227 ? 88.902 -10.276 -41.164 1.00 6.24 227 GLN C C 1
ATOM 5906 O O . GLN C 1 227 ? 89.847 -10.996 -40.776 1.00 5.98 227 GLN C O 1
ATOM 5912 N N . ARG C 1 228 ? 88.868 -8.975 -40.904 1.00 5.31 228 ARG C N 1
ATOM 5913 C CA . ARG C 1 228 ? 89.967 -8.328 -40.204 1.00 6.00 228 ARG C CA 1
ATOM 5914 C C . ARG C 1 228 ? 90.080 -8.840 -38.778 1.00 5.71 228 ARG C C 1
ATOM 5915 O O . ARG C 1 228 ? 89.067 -9.163 -38.148 1.00 6.46 228 ARG C O 1
ATOM 5923 N N . PRO C 1 229 ? 91.289 -8.898 -38.219 1.00 6.14 229 PRO C N 1
ATOM 5924 C CA . PRO C 1 229 ? 91.423 -9.350 -36.843 1.00 5.90 229 PRO C CA 1
ATOM 5925 C C . PRO C 1 229 ? 90.554 -8.465 -35.985 1.00 6.12 229 PRO C C 1
ATOM 5926 O O . PRO C 1 229 ? 90.681 -7.230 -36.048 1.00 6.10 229 PRO C O 1
ATOM 5930 N N . VAL C 1 230 ? 89.675 -9.082 -35.200 1.00 4.88 230 VAL C N 1
ATOM 5931 C CA . VAL C 1 230 ? 88.712 -8.306 -34.461 1.00 5.47 230 VAL C CA 1
ATOM 5932 C C . VAL C 1 230 ? 88.736 -8.617 -32.969 1.00 6.23 230 VAL C C 1
ATOM 5933 O O . VAL C 1 230 ? 88.834 -9.769 -32.551 1.00 6.05 230 VAL C O 1
ATOM 5937 N N . TYR C 1 231 ? 88.679 -7.542 -32.192 1.00 5.98 231 TYR C N 1
ATOM 5938 C CA . TYR C 1 231 ? 88.551 -7.610 -30.760 1.00 5.66 231 TYR C CA 1
ATOM 5939 C C . TYR C 1 231 ? 87.084 -7.359 -30.419 1.00 5.54 231 TYR C C 1
ATOM 5940 O O . TYR C 1 231 ? 86.497 -6.363 -30.855 1.00 6.77 231 TYR C O 1
ATOM 5949 N N . VAL C 1 232 ? 86.487 -8.261 -29.662 1.00 6.15 232 VAL C N 1
ATOM 5950 C CA . VAL C 1 232 ? 85.102 -8.122 -29.232 1.00 5.77 232 VAL C CA 1
ATOM 5951 C C . VAL C 1 232 ? 85.051 -7.796 -27.751 1.00 5.88 232 VAL C C 1
ATOM 5952 O O . VAL C 1 232 ? 85.449 -8.599 -26.906 1.00 6.20 232 VAL C O 1
ATOM 5956 N N . SER C 1 233 ? 84.550 -6.609 -27.444 1.00 5.07 233 SER C N 1
ATOM 5957 C CA . SER C 1 233 ? 84.567 -6.082 -26.091 1.00 5.57 233 SER C CA 1
ATOM 5958 C C . SER C 1 233 ? 83.147 -5.856 -25.633 1.00 6.84 233 SER C C 1
ATOM 5959 O O . SER C 1 233 ? 82.420 -5.028 -26.216 1.00 6.40 233 SER C O 1
ATOM 5962 N N . VAL C 1 234 ? 82.759 -6.606 -24.596 1.00 6.43 234 VAL C N 1
ATOM 5963 C CA . VAL C 1 234 ? 81.387 -6.549 -24.082 1.00 6.56 234 VAL C CA 1
ATOM 5964 C C . VAL C 1 234 ? 81.333 -5.901 -22.691 1.00 6.73 234 VAL C C 1
ATOM 5965 O O . VAL C 1 234 ? 81.896 -6.405 -21.746 1.00 6.78 234 VAL C O 1
ATOM 5969 N N . ASP C 1 235 ? 80.652 -4.753 -22.600 1.00 5.56 235 ASP C N 1
ATOM 5970 C CA . ASP C 1 235 ? 80.312 -4.140 -21.326 1.00 6.17 235 ASP C CA 1
ATOM 5971 C C . ASP C 1 235 ? 79.016 -4.796 -20.909 1.00 6.39 235 ASP C C 1
ATOM 5972 O O . ASP C 1 235 ? 78.022 -4.743 -21.623 1.00 7.17 235 ASP C O 1
ATOM 5977 N N . ILE C 1 236 ? 78.997 -5.433 -19.742 1.00 6.19 236 ILE C N 1
ATOM 5978 C CA . ILE C 1 236 ? 77.784 -6.134 -19.303 1.00 5.59 236 ILE C CA 1
ATOM 5979 C C . ILE C 1 236 ? 76.563 -5.191 -19.280 1.00 5.92 236 ILE C C 1
ATOM 5980 O O . ILE C 1 236 ? 75.421 -5.645 -19.393 1.00 5.79 236 ILE C O 1
ATOM 5985 N N . ASP C 1 237 ? 76.802 -3.890 -19.158 1.00 6.21 237 ASP C N 1
ATOM 5986 C CA . ASP C 1 237 ? 75.707 -2.915 -19.076 1.00 5.87 237 ASP C CA 1
ATOM 5987 C C . ASP C 1 237 ? 74.962 -2.709 -20.405 1.00 5.87 237 ASP C C 1
ATOM 5988 O O . ASP C 1 237 ? 73.997 -1.970 -20.458 1.00 6.34 237 ASP C O 1
ATOM 5993 N N . VAL C 1 238 ? 75.371 -3.431 -21.452 1.00 6.35 238 VAL C N 1
ATOM 5994 C CA . VAL C 1 238 ? 74.669 -3.387 -22.704 1.00 5.97 238 VAL C CA 1
ATOM 5995 C C . VAL C 1 238 ? 73.275 -3.955 -22.533 1.00 6.25 238 VAL C C 1
ATOM 5996 O O . VAL C 1 238 ? 72.316 -3.476 -23.174 1.00 5.68 238 VAL C O 1
ATOM 6000 N N . VAL C 1 239 ? 73.138 -4.956 -21.669 1.00 5.97 239 VAL C N 1
ATOM 6001 C CA . VAL C 1 239 ? 71.807 -5.527 -21.494 1.00 6.32 239 VAL C CA 1
ATOM 6002 C C . VAL C 1 239 ? 71.056 -4.705 -20.457 1.00 6.07 239 VAL C C 1
ATOM 6003 O O . VAL C 1 239 ? 71.649 -3.969 -19.661 1.00 5.78 239 VAL C O 1
ATOM 6007 N N . ASP C 1 240 ? 69.732 -4.785 -20.519 1.00 4.79 240 ASP C N 1
ATOM 6008 C CA . ASP C 1 240 ? 68.940 -4.009 -19.561 1.00 3.98 240 ASP C CA 1
ATOM 6009 C C . ASP C 1 240 ? 69.382 -4.349 -18.133 1.00 4.35 240 ASP C C 1
ATOM 6010 O O . ASP C 1 240 ? 69.736 -5.481 -17.820 1.00 5.18 240 ASP C O 1
ATOM 6015 N N . PRO C 1 241 ? 69.314 -3.370 -17.237 1.00 4.55 241 PRO C N 1
ATOM 6016 C CA . PRO C 1 241 ? 69.561 -3.621 -15.802 1.00 4.27 241 PRO C CA 1
ATOM 6017 C C . PRO C 1 241 ? 68.741 -4.812 -15.251 1.00 3.92 241 PRO C C 1
ATOM 6018 O O . PRO C 1 241 ? 69.169 -5.412 -14.300 1.00 4.90 241 PRO C O 1
ATOM 6022 N N . ALA C 1 242 ? 67.581 -5.129 -15.816 1.00 3.91 242 ALA C N 1
ATOM 6023 C CA . ALA C 1 242 ? 66.851 -6.315 -15.346 1.00 4.67 242 ALA C CA 1
ATOM 6024 C C . ALA C 1 242 ? 67.663 -7.611 -15.470 1.00 5.32 242 ALA C C 1
ATOM 6025 O O . ALA C 1 242 ? 67.512 -8.530 -14.616 1.00 5.65 242 ALA C O 1
ATOM 6027 N N . PHE C 1 243 ? 68.412 -7.710 -16.560 1.00 4.70 243 PHE C N 1
ATOM 6028 C CA . PHE C 1 243 ? 69.240 -8.897 -16.851 1.00 5.37 243 PHE C CA 1
ATOM 6029 C C . PHE C 1 243 ? 70.629 -8.796 -16.221 1.00 5.21 243 PHE C C 1
ATOM 6030 O O . PHE C 1 243 ? 71.262 -9.813 -15.908 1.00 6.16 243 PHE C O 1
ATOM 6038 N N . ALA C 1 244 ? 71.135 -7.574 -16.022 1.00 5.74 244 ALA C N 1
ATOM 6039 C CA . ALA C 1 244 ? 72.458 -7.377 -15.456 1.00 5.89 244 ALA C CA 1
ATOM 6040 C C . ALA C 1 244 ? 72.436 -6.259 -14.430 1.00 5.42 244 ALA C C 1
ATOM 6041 O O . ALA C 1 244 ? 72.950 -5.164 -14.681 1.00 5.25 244 ALA C O 1
ATOM 6043 N N . PRO C 1 245 ? 71.812 -6.500 -13.288 1.00 5.59 245 PRO C N 1
ATOM 6044 C CA . PRO C 1 245 ? 71.783 -5.494 -12.238 1.00 5.98 245 PRO C CA 1
ATOM 6045 C C . PRO C 1 245 ? 73.155 -5.227 -11.632 1.00 5.99 245 PRO C C 1
ATOM 6046 O O . PRO C 1 245 ? 73.388 -4.123 -11.155 1.00 6.05 245 PRO C O 1
ATOM 6050 N N . GLY C 1 246 ? 74.052 -6.201 -11.690 1.00 5.69 246 GLY C N 1
ATOM 6051 C CA . GLY C 1 246 ? 75.332 -6.078 -11.034 1.00 5.71 246 GLY C CA 1
ATOM 6052 C C . GLY C 1 246 ? 76.348 -5.330 -11.878 1.00 5.91 246 GLY C C 1
ATOM 6053 O O . GLY C 1 246 ? 77.255 -5.929 -12.461 1.00 6.14 246 GLY C O 1
ATOM 6054 N N . THR C 1 247 ? 76.164 -4.014 -12.006 1.00 5.77 247 THR C N 1
ATOM 6055 C CA . THR C 1 247 ? 77.071 -3.230 -12.848 1.00 5.02 247 THR C CA 1
ATOM 6056 C C . THR C 1 247 ? 77.119 -1.785 -12.349 1.00 4.70 247 THR C C 1
ATOM 6057 O O . THR C 1 247 ? 76.202 -1.340 -11.665 1.00 4.32 247 THR C O 1
ATOM 6061 N N . GLY C 1 248 ? 78.215 -1.084 -12.659 1.00 5.17 248 GLY C N 1
ATOM 6062 C CA . GLY C 1 248 ? 78.529 0.216 -12.094 1.00 5.28 248 GLY C CA 1
ATOM 6063 C C . GLY C 1 248 ? 77.721 1.408 -12.625 1.00 4.77 248 GLY C C 1
ATOM 6064 O O . GLY C 1 248 ? 77.495 2.335 -11.898 1.00 5.56 248 GLY C O 1
ATOM 6065 N N . THR C 1 249 ? 77.360 1.376 -13.902 1.00 5.39 249 THR C N 1
ATOM 6066 C CA . THR C 1 249 ? 76.550 2.424 -14.514 1.00 5.33 249 THR C CA 1
ATOM 6067 C C . THR C 1 249 ? 75.400 1.858 -15.357 1.00 5.50 249 THR C C 1
ATOM 6068 O O . THR C 1 249 ? 75.460 1.856 -16.594 1.00 5.65 249 THR C O 1
ATOM 6072 N N . PRO C 1 250 ? 74.357 1.392 -14.698 1.00 5.89 250 PRO C N 1
ATOM 6073 C CA . PRO C 1 250 ? 73.234 0.810 -15.421 1.00 5.71 250 PRO C CA 1
ATOM 6074 C C . PRO C 1 250 ? 72.517 1.828 -16.276 1.00 6.40 250 PRO C C 1
ATOM 6075 O O . PRO C 1 250 ? 72.473 2.990 -15.950 1.00 6.90 250 PRO C O 1
ATOM 6079 N N . ALA C 1 251 ? 71.921 1.370 -17.365 1.00 6.04 251 ALA C N 1
ATOM 6080 C CA . ALA C 1 251 ? 71.201 2.248 -18.259 1.00 5.12 251 ALA C CA 1
ATOM 6081 C C . ALA C 1 251 ? 69.903 1.558 -18.657 1.00 4.76 251 ALA C C 1
ATOM 6082 O O . ALA C 1 251 ? 69.915 0.621 -19.422 1.00 5.20 251 ALA C O 1
ATOM 6084 N N . PRO C 1 252 ? 68.778 2.013 -18.125 1.00 5.10 252 PRO C N 1
ATOM 6085 C CA . PRO C 1 252 ? 67.478 1.419 -18.471 1.00 4.98 252 PRO C CA 1
ATOM 6086 C C . PRO C 1 252 ? 67.178 1.380 -19.968 1.00 5.90 252 PRO C C 1
ATOM 6087 O O . PRO C 1 252 ? 67.707 2.166 -20.777 1.00 5.68 252 PRO C O 1
ATOM 6091 N N . GLY C 1 253 ? 66.335 0.432 -20.354 1.00 4.89 253 GLY C N 1
ATOM 6092 C CA . GLY C 1 253 ? 65.941 0.336 -21.740 1.00 5.02 253 GLY C CA 1
ATOM 6093 C C . GLY C 1 253 ? 66.932 -0.392 -22.608 1.00 5.05 253 GLY C C 1
ATOM 6094 O O . GLY C 1 253 ? 67.067 -0.074 -23.784 1.00 6.14 253 GLY C O 1
ATOM 6095 N N . GLY C 1 254 ? 67.576 -1.406 -22.044 1.00 5.17 254 GLY C N 1
ATOM 6096 C CA . GLY C 1 254 ? 68.622 -2.162 -22.702 1.00 5.37 254 GLY C CA 1
ATOM 6097 C C . GLY C 1 254 ? 68.177 -3.434 -23.391 1.00 4.72 254 GLY C C 1
ATOM 6098 O O . GLY C 1 254 ? 67.018 -3.766 -23.417 1.00 4.91 254 GLY C O 1
ATOM 6099 N N . LEU C 1 255 ? 69.133 -4.153 -23.951 1.00 5.22 255 LEU C N 1
ATOM 6100 C CA . LEU C 1 255 ? 68.840 -5.358 -24.723 1.00 4.84 255 LEU C CA 1
ATOM 6101 C C . LEU C 1 255 ? 68.509 -6.499 -23.784 1.00 4.94 255 LEU C C 1
ATOM 6102 O O . LEU C 1 255 ? 68.880 -6.491 -22.606 1.00 5.65 255 LEU C O 1
ATOM 6107 N N . LEU C 1 256 ? 67.759 -7.464 -24.291 1.00 4.74 256 LEU C N 1
ATOM 6108 C CA . LEU C 1 256 ? 67.483 -8.676 -23.577 1.00 4.92 256 LEU C CA 1
ATOM 6109 C C . LEU C 1 256 ? 68.724 -9.581 -23.660 1.00 5.90 256 LEU C C 1
ATOM 6110 O O . LEU C 1 256 ? 69.479 -9.543 -24.631 1.00 4.97 256 LEU C O 1
ATOM 6115 N N . SER C 1 257 ? 68.905 -10.441 -22.662 1.00 5.61 257 SER C N 1
ATOM 6116 C CA . SER C 1 257 ? 70.040 -11.363 -22.672 1.00 6.61 257 SER C CA 1
ATOM 6117 C C . SER C 1 257 ? 70.034 -12.169 -23.946 1.00 6.03 257 SER C C 1
ATOM 6118 O O . SER C 1 257 ? 71.059 -12.339 -24.585 1.00 6.73 257 SER C O 1
ATOM 6121 N N . ARG C 1 258 ? 68.879 -12.677 -24.331 1.00 5.60 258 ARG C N 1
ATOM 6122 C CA . ARG C 1 258 ? 68.852 -13.524 -25.523 1.00 4.58 258 ARG C CA 1
ATOM 6123 C C . ARG C 1 258 ? 69.259 -12.752 -26.773 1.00 4.46 258 ARG C C 1
ATOM 6124 O O . ARG C 1 258 ? 69.752 -13.344 -27.705 1.00 4.43 258 ARG C O 1
ATOM 6132 N N . GLU C 1 259 ? 69.011 -11.447 -26.813 1.00 4.17 259 GLU C N 1
ATOM 6133 C CA . GLU C 1 259 ? 69.418 -10.655 -27.991 1.00 4.08 259 GLU C CA 1
ATOM 6134 C C . GLU C 1 259 ? 70.940 -10.574 -28.116 1.00 5.01 259 GLU C C 1
ATOM 6135 O O . GLU C 1 259 ? 71.505 -10.771 -29.213 1.00 5.63 259 GLU C O 1
ATOM 6141 N N . VAL C 1 260 ? 71.594 -10.325 -26.978 1.00 5.59 260 VAL C N 1
ATOM 6142 C CA . VAL C 1 260 ? 73.056 -10.209 -26.936 1.00 6.53 260 VAL C CA 1
ATOM 6143 C C . VAL C 1 260 ? 73.642 -11.569 -27.297 1.00 7.14 260 VAL C C 1
ATOM 6144 O O . VAL C 1 260 ? 74.540 -11.651 -28.149 1.00 7.37 260 VAL C O 1
ATOM 6148 N N . LEU C 1 261 ? 73.120 -12.626 -26.703 1.00 6.75 261 LEU C N 1
ATOM 6149 C CA . LEU C 1 261 ? 73.682 -13.964 -26.972 1.00 6.30 261 LEU C CA 1
ATOM 6150 C C . LEU C 1 261 ? 73.500 -14.355 -28.440 1.00 6.47 261 LEU C C 1
ATOM 6151 O O . LEU C 1 261 ? 74.411 -14.925 -29.062 1.00 6.60 261 LEU C O 1
ATOM 6156 N N . ALA C 1 262 ? 72.336 -14.043 -29.007 1.00 5.37 262 ALA C N 1
ATOM 6157 C CA . ALA C 1 262 ? 72.058 -14.350 -30.389 1.00 5.66 262 ALA C CA 1
ATOM 6158 C C . ALA C 1 262 ? 72.956 -13.527 -31.293 1.00 5.76 262 ALA C C 1
ATOM 6159 O O . ALA C 1 262 ? 73.459 -14.036 -32.297 1.00 6.84 262 ALA C O 1
ATOM 6161 N N . LEU C 1 263 ? 73.172 -12.275 -30.926 1.00 5.58 263 LEU C N 1
ATOM 6162 C CA . LEU C 1 263 ? 73.982 -11.398 -31.767 1.00 6.67 263 LEU C CA 1
ATOM 6163 C C . LEU C 1 263 ? 75.402 -11.938 -31.820 1.00 6.27 263 LEU C C 1
ATOM 6164 O O . LEU C 1 263 ? 76.027 -11.958 -32.872 1.00 7.77 263 LEU C O 1
ATOM 6169 N N . LEU C 1 264 ? 75.909 -12.371 -30.678 1.00 6.74 264 LEU C N 1
ATOM 6170 C CA . LEU C 1 264 ? 77.293 -12.853 -30.604 1.00 7.09 264 LEU C CA 1
ATOM 6171 C C . LEU C 1 264 ? 77.568 -14.110 -31.423 1.00 7.15 264 LEU C C 1
ATOM 6172 O O . LEU C 1 264 ? 78.728 -14.464 -31.650 1.00 7.33 264 LEU C O 1
ATOM 6177 N N . ARG C 1 265 ? 76.532 -14.798 -31.887 1.00 6.78 265 ARG C N 1
ATOM 6178 C CA . ARG C 1 265 ? 76.776 -15.899 -32.793 1.00 6.08 265 ARG C CA 1
ATOM 6179 C C . ARG C 1 265 ? 77.530 -15.447 -34.040 1.00 7.02 265 ARG C C 1
ATOM 6180 O O . ARG C 1 265 ? 78.155 -16.267 -34.686 1.00 6.57 265 ARG C O 1
ATOM 6182 N N . CYS C 1 266 ? 77.428 -14.180 -34.422 1.00 6.06 266 CYS C N 1
ATOM 6183 C CA . CYS C 1 266 ? 78.075 -13.751 -35.667 1.00 6.85 266 CYS C CA 1
ATOM 6184 C C . CYS C 1 266 ? 79.588 -13.722 -35.534 1.00 6.59 266 CYS C C 1
ATOM 6185 O O . CYS C 1 266 ? 80.288 -13.702 -36.526 1.00 4.77 266 CYS C O 1
ATOM 6188 N N . VAL C 1 267 ? 80.100 -13.727 -34.313 1.00 6.08 267 VAL C N 1
ATOM 6189 C CA . VAL C 1 267 ? 81.545 -13.734 -34.119 1.00 6.43 267 VAL C CA 1
ATOM 6190 C C . VAL C 1 267 ? 82.241 -14.910 -34.816 1.00 5.42 267 VAL C C 1
ATOM 6191 O O . VAL C 1 267 ? 83.364 -14.759 -35.271 1.00 5.96 267 VAL C O 1
ATOM 6195 N N . GLY C 1 268 ? 81.554 -16.044 -34.952 1.00 5.30 268 GLY C N 1
ATOM 6196 C CA . GLY C 1 268 ? 82.090 -17.219 -35.596 1.00 5.28 268 GLY C CA 1
ATOM 6197 C C . GLY C 1 268 ? 82.290 -17.051 -37.095 1.00 5.61 268 GLY C C 1
ATOM 6198 O O . GLY C 1 268 ? 82.934 -17.875 -37.723 1.00 5.62 268 GLY C O 1
ATOM 6199 N N . ASP C 1 269 ? 81.715 -15.987 -37.640 1.00 6.17 269 ASP C N 1
ATOM 6200 C CA . ASP C 1 269 ? 81.884 -15.645 -39.043 1.00 6.02 269 ASP C CA 1
ATOM 6201 C C . ASP C 1 269 ? 83.012 -14.647 -39.256 1.00 6.18 269 ASP C C 1
ATOM 6202 O O . ASP C 1 269 ? 83.351 -14.359 -40.424 1.00 7.05 269 ASP C O 1
ATOM 6207 N N . LEU C 1 270 ? 83.601 -14.197 -38.153 1.00 5.27 270 LEU C N 1
ATOM 6208 C CA . LEU C 1 270 ? 84.664 -13.179 -38.113 1.00 5.12 270 LEU C CA 1
ATOM 6209 C C . LEU C 1 270 ? 85.996 -13.871 -37.826 1.00 5.39 270 LEU C C 1
ATOM 6210 O O . LEU C 1 270 ? 86.083 -15.105 -37.871 1.00 5.29 270 LEU C O 1
ATOM 6215 N N . LYS C 1 271 ? 87.029 -13.084 -37.545 1.00 5.50 271 LYS C N 1
ATOM 6216 C CA . LYS C 1 271 ? 88.345 -13.598 -37.183 1.00 5.45 271 LYS C CA 1
ATOM 6217 C C . LYS C 1 271 ? 88.721 -13.009 -35.832 1.00 5.95 271 LYS C C 1
ATOM 6218 O O . LYS C 1 271 ? 89.534 -12.104 -35.742 1.00 6.17 271 LYS C O 1
ATOM 6220 N N . PRO C 1 272 ? 88.064 -13.458 -34.771 1.00 5.51 272 PRO C N 1
ATOM 6221 C CA . PRO C 1 272 ? 88.300 -12.888 -33.450 1.00 5.59 272 PRO C CA 1
ATOM 6222 C C . PRO C 1 272 ? 89.705 -13.151 -32.941 1.00 5.85 272 PRO C C 1
ATOM 6223 O O . PRO C 1 272 ? 90.210 -14.259 -33.071 1.00 6.50 272 PRO C O 1
ATOM 6227 N N . VAL C 1 273 ? 90.344 -12.120 -32.403 1.00 5.69 273 VAL C N 1
ATOM 6228 C CA . VAL C 1 273 ? 91.690 -12.254 -31.833 1.00 6.24 273 VAL C CA 1
ATOM 6229 C C . VAL C 1 273 ? 91.788 -11.891 -30.362 1.00 6.63 273 VAL C C 1
ATOM 6230 O O . VAL C 1 273 ? 92.874 -11.877 -29.785 1.00 6.74 273 VAL C O 1
ATOM 6234 N N . GLY C 1 274 ? 90.661 -11.547 -29.766 1.00 7.14 274 GLY C N 1
ATOM 6235 C CA . GLY C 1 274 ? 90.636 -11.191 -28.362 1.00 6.45 274 GLY C CA 1
ATOM 6236 C C . GLY C 1 274 ? 89.220 -10.809 -27.973 1.00 6.39 274 GLY C C 1
ATOM 6237 O O . GLY C 1 274 ? 88.383 -10.394 -28.791 1.00 5.41 274 GLY C O 1
ATOM 6238 N N . PHE C 1 275 ? 88.937 -11.018 -26.706 1.00 7.31 275 PHE C N 1
ATOM 6239 C CA . PHE C 1 275 ? 87.665 -10.606 -26.199 1.00 7.83 275 PHE C CA 1
ATOM 6240 C C . PHE C 1 275 ? 87.681 -10.271 -24.739 1.00 6.71 275 PHE C C 1
ATOM 6241 O O . PHE C 1 275 ? 88.586 -10.655 -24.002 1.00 5.09 275 PHE C O 1
ATOM 6249 N N . ASP C 1 276 ? 86.650 -9.526 -24.333 1.00 5.67 276 ASP C N 1
ATOM 6250 C CA . ASP C 1 276 ? 86.503 -9.230 -22.914 1.00 5.69 276 ASP C CA 1
ATOM 6251 C C . ASP C 1 276 ? 85.054 -9.026 -22.514 1.00 6.13 276 ASP C C 1
ATOM 6252 O O . ASP C 1 276 ? 84.189 -8.801 -23.358 1.00 5.46 276 ASP C O 1
ATOM 6257 N N . VAL C 1 277 ? 84.807 -9.204 -21.216 1.00 5.61 277 VAL C N 1
ATOM 6258 C CA . VAL C 1 277 ? 83.497 -9.069 -20.621 1.00 6.08 277 VAL C CA 1
ATOM 6259 C C . VAL C 1 277 ? 83.730 -8.275 -19.351 1.00 5.08 277 VAL C C 1
ATOM 6260 O O . VAL C 1 277 ? 84.329 -8.759 -18.384 1.00 6.15 277 VAL C O 1
ATOM 6264 N N . MET C 1 278 ? 83.295 -7.018 -19.400 1.00 5.42 278 MET C N 1
ATOM 6265 C CA . MET C 1 278 ? 83.659 -6.044 -18.401 1.00 5.15 278 MET C CA 1
ATOM 6266 C C . MET C 1 278 ? 82.477 -5.488 -17.631 1.00 5.41 278 MET C C 1
ATOM 6267 O O . MET C 1 278 ? 81.304 -5.626 -18.009 1.00 5.03 278 MET C O 1
ATOM 6272 N N . GLU C 1 279 ? 82.847 -4.864 -16.537 1.00 4.71 279 GLU C N 1
ATOM 6273 C CA . GLU C 1 279 ? 81.964 -4.061 -15.697 1.00 4.52 279 GLU C CA 1
ATOM 6274 C C . GLU C 1 279 ? 81.008 -4.850 -14.812 1.00 5.00 279 GLU C C 1
ATOM 6275 O O . GLU C 1 279 ? 80.111 -4.278 -14.253 1.00 4.82 279 GLU C O 1
ATOM 6281 N N . VAL C 1 280 ? 81.192 -6.139 -14.656 1.00 5.56 280 VAL C N 1
ATOM 6282 C CA . VAL C 1 280 ? 80.405 -6.857 -13.652 1.00 5.62 280 VAL C CA 1
ATOM 6283 C C . VAL C 1 280 ? 80.839 -6.399 -12.257 1.00 6.19 280 VAL C C 1
ATOM 6284 O O . VAL C 1 280 ? 82.012 -6.440 -11.909 1.00 6.94 280 VAL C O 1
ATOM 6288 N N . SER C 1 281 ? 79.879 -5.886 -11.490 1.00 6.58 281 SER C N 1
ATOM 6289 C CA . SER C 1 281 ? 80.102 -5.434 -10.111 1.00 6.28 281 SER C CA 1
ATOM 6290 C C . SER C 1 281 ? 79.122 -6.235 -9.241 1.00 6.79 281 SER C C 1
ATOM 6291 O O . SER C 1 281 ? 77.932 -5.903 -9.131 1.00 6.07 281 SER C O 1
ATOM 6294 N N . PRO C 1 282 ? 79.634 -7.315 -8.671 1.00 7.22 282 PRO C N 1
ATOM 6295 C CA . PRO C 1 282 ? 78.806 -8.327 -7.991 1.00 7.91 282 PRO C CA 1
ATOM 6296 C C . PRO C 1 282 ? 78.010 -7.836 -6.786 1.00 8.82 282 PRO C C 1
ATOM 6297 O O . PRO C 1 282 ? 76.943 -8.377 -6.505 1.00 9.18 282 PRO C O 1
ATOM 6301 N N . LEU C 1 283 ? 78.506 -6.820 -6.112 1.00 9.51 283 LEU C N 1
ATOM 6302 C CA . LEU C 1 283 ? 77.770 -6.289 -4.970 1.00 11.87 283 LEU C CA 1
ATOM 6303 C C . LEU C 1 283 ? 76.359 -5.771 -5.338 1.00 10.38 283 LEU C C 1
ATOM 6304 O O . LEU C 1 283 ? 75.481 -5.747 -4.469 1.00 11.64 283 LEU C O 1
ATOM 6309 N N . TYR C 1 284 ? 76.144 -5.368 -6.587 1.00 8.46 284 TYR C N 1
ATOM 6310 C CA . TYR C 1 284 ? 74.852 -4.872 -7.027 1.00 7.69 284 TYR C CA 1
ATOM 6311 C C . TYR C 1 284 ? 74.029 -5.969 -7.695 1.00 8.57 284 TYR C C 1
ATOM 6312 O O . TYR C 1 284 ? 72.927 -5.724 -8.163 1.00 9.19 284 TYR C O 1
ATOM 6321 N N . ASP C 1 285 ? 74.570 -7.176 -7.754 1.00 8.46 285 ASP C N 1
ATOM 6322 C CA . ASP C 1 285 ? 73.893 -8.256 -8.507 1.00 9.13 285 ASP C CA 1
ATOM 6323 C C . ASP C 1 285 ? 72.777 -8.808 -7.669 1.00 10.43 285 ASP C C 1
ATOM 6324 O O . ASP C 1 285 ? 72.689 -8.527 -6.454 1.00 11.66 285 ASP C O 1
ATOM 6329 N N . HIS C 1 286 ? 71.919 -9.621 -8.287 1.00 10.61 286 HIS C N 1
ATOM 6330 C CA . HIS C 1 286 ? 70.895 -10.297 -7.520 1.00 11.84 286 HIS C CA 1
ATOM 6331 C C . HIS C 1 286 ? 70.796 -11.726 -8.048 1.00 11.91 286 HIS C C 1
ATOM 6332 O O . HIS C 1 286 ? 70.729 -11.946 -9.266 1.00 11.14 286 HIS C O 1
ATOM 6334 N N . GLY C 1 287 ? 70.844 -12.682 -7.117 1.00 11.04 287 GLY C N 1
ATOM 6335 C CA . GLY C 1 287 ? 70.827 -14.089 -7.483 1.00 11.06 287 GLY C CA 1
ATOM 6336 C C . GLY C 1 287 ? 72.011 -14.520 -8.356 1.00 9.44 287 GLY C C 1
ATOM 6337 O O . GLY C 1 287 ? 71.948 -15.556 -9.031 1.00 8.54 287 GLY C O 1
ATOM 6338 N N . GLY C 1 288 ? 73.088 -13.738 -8.364 1.00 7.15 288 GLY C N 1
ATOM 6339 C CA . GLY C 1 288 ? 74.186 -14.030 -9.263 1.00 6.25 288 GLY C CA 1
ATOM 6340 C C . GLY C 1 288 ? 73.850 -13.959 -10.740 1.00 4.24 288 GLY C C 1
ATOM 6341 O O . GLY C 1 288 ? 74.648 -14.379 -11.569 1.00 3.83 288 GLY C O 1
ATOM 6342 N N . ILE C 1 289 ? 72.700 -13.408 -11.117 1.00 4.93 289 ILE C N 1
ATOM 6343 C CA . ILE C 1 289 ? 72.318 -13.498 -12.502 1.00 4.53 289 ILE C CA 1
ATOM 6344 C C . ILE C 1 289 ? 73.249 -12.754 -13.443 1.00 4.34 289 ILE C C 1
ATOM 6345 O O . ILE C 1 289 ? 73.355 -13.124 -14.625 1.00 5.69 289 ILE C O 1
ATOM 6350 N N . THR C 1 290 ? 73.896 -11.695 -12.960 1.00 4.54 290 THR C N 1
ATOM 6351 C CA . THR C 1 290 ? 74.786 -10.911 -13.830 1.00 4.93 290 THR C CA 1
ATOM 6352 C C . THR C 1 290 ? 76.025 -11.727 -14.136 1.00 5.06 290 THR C C 1
ATOM 6353 O O . THR C 1 290 ? 76.505 -11.767 -15.281 1.00 5.83 290 THR C O 1
ATOM 6357 N N . SER C 1 291 ? 76.565 -12.352 -13.097 1.00 5.63 291 SER C N 1
ATOM 6358 C CA . SER C 1 291 ? 77.760 -13.189 -13.257 1.00 5.48 291 SER C CA 1
ATOM 6359 C C . SER C 1 291 ? 77.489 -14.463 -14.059 1.00 5.80 291 SER C C 1
ATOM 6360 O O . SER C 1 291 ? 78.361 -14.915 -14.804 1.00 5.28 291 SER C O 1
ATOM 6363 N N . ILE C 1 292 ? 76.299 -15.019 -13.951 1.00 5.64 292 ILE C N 1
ATOM 6364 C CA . ILE C 1 292 ? 75.900 -16.157 -14.771 1.00 5.42 292 ILE C CA 1
ATOM 6365 C C . ILE C 1 292 ? 75.788 -15.707 -16.223 1.00 5.64 292 ILE C C 1
ATOM 6366 O O . ILE C 1 292 ? 76.277 -16.381 -17.122 1.00 5.13 292 ILE C O 1
ATOM 6371 N N . LEU C 1 293 ? 75.139 -14.570 -16.481 1.00 5.33 293 LEU C N 1
ATOM 6372 C CA . LEU C 1 293 ? 75.083 -14.072 -17.842 1.00 4.60 293 LEU C CA 1
ATOM 6373 C C . LEU C 1 293 ? 76.476 -13.792 -18.411 1.00 5.64 293 LEU C C 1
ATOM 6374 O O . LEU C 1 293 ? 76.759 -14.087 -19.575 1.00 5.85 293 LEU C O 1
ATOM 6379 N N . ALA C 1 294 ? 77.345 -13.173 -17.602 1.00 4.40 294 ALA C N 1
ATOM 6380 C CA . ALA C 1 294 ? 78.701 -12.887 -18.049 1.00 5.02 294 ALA C CA 1
ATOM 6381 C C . ALA C 1 294 ? 79.430 -14.199 -18.465 1.00 6.02 294 ALA C C 1
ATOM 6382 O O . ALA C 1 294 ? 80.147 -14.225 -19.451 1.00 5.46 294 ALA C O 1
ATOM 6384 N N . THR C 1 295 ? 79.251 -15.256 -17.687 1.00 5.83 295 THR C N 1
ATOM 6385 C CA . THR C 1 295 ? 79.816 -16.549 -18.012 1.00 5.25 295 THR C CA 1
ATOM 6386 C C . THR C 1 295 ? 79.291 -17.063 -19.347 1.00 5.51 295 THR C C 1
ATOM 6387 O O . THR C 1 295 ? 80.068 -17.521 -20.201 1.00 4.68 295 THR C O 1
ATOM 6391 N N . GLU C 1 296 ? 77.976 -17.011 -19.533 1.00 4.82 296 GLU C N 1
ATOM 6392 C CA . GLU C 1 296 ? 77.371 -17.445 -20.786 1.00 5.04 296 GLU C CA 1
ATOM 6393 C C . GLU C 1 296 ? 77.881 -16.655 -21.986 1.00 5.52 296 GLU C C 1
ATOM 6394 O O . GLU C 1 296 ? 78.105 -17.241 -23.057 1.00 6.07 296 GLU C O 1
ATOM 6400 N N . ILE C 1 297 ? 78.072 -15.354 -21.808 1.00 5.44 297 ILE C N 1
ATOM 6401 C CA . ILE C 1 297 ? 78.652 -14.523 -22.851 1.00 5.60 297 ILE C CA 1
ATOM 6402 C C . ILE C 1 297 ? 80.064 -15.016 -23.145 1.00 6.27 297 ILE C C 1
ATOM 6403 O O . ILE C 1 297 ? 80.442 -15.207 -24.310 1.00 5.91 297 ILE C O 1
ATOM 6408 N N . GLY C 1 298 ? 80.848 -15.243 -22.093 1.00 5.82 298 GLY C N 1
ATOM 6409 C CA . GLY C 1 298 ? 82.195 -15.728 -22.307 1.00 6.57 298 GLY C CA 1
ATOM 6410 C C . GLY C 1 298 ? 82.190 -17.071 -23.031 1.00 6.75 298 GLY C C 1
ATOM 6411 O O . GLY C 1 298 ? 82.966 -17.314 -23.954 1.00 6.13 298 GLY C O 1
ATOM 6412 N N . ALA C 1 299 ? 81.322 -17.975 -22.573 1.00 6.10 299 ALA C N 1
ATOM 6413 C CA . ALA C 1 299 ? 81.202 -19.278 -23.174 1.00 6.09 299 ALA C CA 1
ATOM 6414 C C . ALA C 1 299 ? 80.860 -19.175 -24.671 1.00 6.25 299 ALA C C 1
ATOM 6415 O O . ALA C 1 299 ? 81.406 -19.915 -25.529 1.00 6.04 299 ALA C O 1
ATOM 6417 N N . GLU C 1 300 ? 79.945 -18.256 -24.995 1.00 6.14 300 GLU C N 1
ATOM 6418 C CA . GLU C 1 300 ? 79.539 -18.070 -26.400 1.00 6.87 300 GLU C CA 1
ATOM 6419 C C . GLU C 1 300 ? 80.721 -17.589 -27.221 1.00 6.17 300 GLU C C 1
ATOM 6420 O O . GLU C 1 300 ? 80.964 -18.072 -28.337 1.00 7.11 300 GLU C O 1
ATOM 6426 N N . LEU C 1 301 ? 81.492 -16.687 -26.643 1.00 6.57 301 LEU C N 1
ATOM 6427 C CA . LEU C 1 301 ? 82.630 -16.140 -27.324 1.00 6.06 301 LEU C CA 1
ATOM 6428 C C . LEU C 1 301 ? 83.699 -17.231 -27.575 1.00 6.65 301 LEU C C 1
ATOM 6429 O O . LEU C 1 301 ? 84.316 -17.256 -28.638 1.00 7.38 301 LEU C O 1
ATOM 6434 N N . LEU C 1 302 ? 83.888 -18.124 -26.602 1.00 5.97 302 LEU C N 1
ATOM 6435 C CA . LEU C 1 302 ? 84.869 -19.189 -26.741 1.00 5.98 302 LEU C CA 1
ATOM 6436 C C . LEU C 1 302 ? 84.412 -20.156 -27.829 1.00 5.90 302 LEU C C 1
ATOM 6437 O O . LEU C 1 302 ? 85.203 -20.620 -28.674 1.00 6.77 302 LEU C O 1
ATOM 6442 N N . TYR C 1 303 ? 83.124 -20.451 -27.847 1.00 5.46 303 TYR C N 1
ATOM 6443 C CA . TYR C 1 303 ? 82.616 -21.343 -28.857 1.00 6.02 303 TYR C CA 1
ATOM 6444 C C . TYR C 1 303 ? 82.780 -20.698 -30.219 1.00 6.01 303 TYR C C 1
ATOM 6445 O O . TYR C 1 303 ? 83.252 -21.330 -31.171 1.00 5.96 303 TYR C O 1
ATOM 6454 N N . GLN C 1 304 ? 82.472 -19.415 -30.317 1.00 6.07 304 GLN C N 1
ATOM 6455 C CA . GLN C 1 304 ? 82.584 -18.767 -31.632 1.00 6.10 304 GLN C CA 1
ATOM 6456 C C . GLN C 1 304 ? 84.040 -18.628 -32.101 1.00 6.36 304 GLN C C 1
ATOM 6457 O O . GLN C 1 304 ? 84.301 -18.656 -33.295 1.00 6.04 304 GLN C O 1
ATOM 6463 N N . TYR C 1 305 ? 84.967 -18.528 -31.155 1.00 6.46 305 TYR C N 1
ATOM 6464 C CA . TYR C 1 305 ? 86.381 -18.547 -31.487 1.00 6.43 305 TYR C CA 1
ATOM 6465 C C . TYR C 1 305 ? 86.712 -19.894 -32.152 1.00 6.79 305 TYR C C 1
ATOM 6466 O O . TYR C 1 305 ? 87.418 -19.965 -33.162 1.00 6.12 305 TYR C O 1
ATOM 6475 N N . ALA C 1 306 ? 86.169 -20.968 -31.588 1.00 6.59 306 ALA C N 1
ATOM 6476 C CA . ALA C 1 306 ? 86.425 -22.296 -32.116 1.00 6.83 306 ALA C CA 1
ATOM 6477 C C . ALA C 1 306 ? 85.822 -22.401 -33.503 1.00 6.50 306 ALA C C 1
ATOM 6478 O O . ALA C 1 306 ? 86.443 -22.939 -34.434 1.00 6.66 306 ALA C O 1
ATOM 6480 N N . ARG C 1 307 ? 84.604 -21.893 -33.648 1.00 6.24 307 ARG C N 1
ATOM 6481 C CA . ARG C 1 307 ? 83.953 -21.949 -34.936 1.00 6.39 307 ARG C CA 1
ATOM 6482 C C . ARG C 1 307 ? 84.704 -21.136 -35.986 1.00 6.36 307 ARG C C 1
ATOM 6483 O O . ARG C 1 307 ? 84.856 -21.566 -37.139 1.00 7.06 307 ARG C O 1
ATOM 6491 N N . ALA C 1 308 ? 85.168 -19.956 -35.603 1.00 6.90 308 ALA C N 1
ATOM 6492 C CA . ALA C 1 308 ? 85.887 -19.109 -36.545 1.00 7.66 308 ALA C CA 1
ATOM 6493 C C . ALA C 1 308 ? 87.223 -19.693 -36.996 1.00 8.66 308 ALA C C 1
ATOM 6494 O O . ALA C 1 308 ? 87.611 -19.550 -38.165 1.00 8.88 308 ALA C O 1
ATOM 6496 N N . HIS C 1 309 ? 87.925 -20.355 -36.083 1.00 8.14 309 HIS C N 1
ATOM 6497 C CA . HIS C 1 309 ? 89.278 -20.763 -36.359 1.00 8.83 309 HIS C CA 1
ATOM 6498 C C . HIS C 1 309 ? 89.382 -22.274 -36.588 1.00 8.95 309 HIS C C 1
ATOM 6499 O O . HIS C 1 309 ? 90.502 -22.749 -36.846 1.00 10.47 309 HIS C O 1
#

InterPro domains:
  IPR005925 Agmatinase-related [TIGR01230] (30-303)
  IPR006035 Ureohydrolase [PF00491] (31-301)
  IPR006035 Ureohydrolase [PIRSF036979] (23-307)
  IPR006035 Ureohydrolase [PR00116] (117-132)
  IPR006035 Ureohydrolase [PR00116] (230-259)
  IPR006035 Ureohydrolase [PS51409] (20-313)
  IPR006035 Ureohydrolase [PTHR11358] (6-305)
  IPR020855 Ureohydrolase, manganese-binding site [PS01053] (233-254)
  IPR023696 Ureohydrolase domain superfamily [SSF52768] (10-306)

Secondary structure (DSSP, 8-state):
--TT-SS--GGG--B-SS--S-SEEEEEE---TT-SS---GGGHHHHHHHHHTT--S--SS--S-HHHHS-EEEEEE----SS-HHHHHHHHHHHHHHHHHHSSEEEEEES-GGGHHHHHHHHHHHHSSEEEEEE-SS---PPPBTTBTT-TT-HHHHHHHTTSEEEEEEEEEEE----HHHHHTT-EEEEHHHHHHHHHHHHHHHHHHHHTTSEEEEEEEGGGB-TTT--SBSS--SS-B-HHHHHHHGGGGGGSEEEEEEEE-B-GGG-STTHHHHHHHHHHHHHHHHHHHH-/--TT-SS--GGG--B-SS--S-SEEEEEE---TT-SS---GGGHHHHHHHHHTT--S--SS--S-HHHHS-EEEEEE----SS-HHHHHHHHHHHHHHHHHHSSEEEEEES-GGGHHHHHHHHHHHHSSEEEEEE-SS---PPPBTTBTT-TT-HHHHHHHTTSEEEEEEEEEEE-S-SSS---THHHHHTTPEEEEHHHHHHHHHHHHHHHHHHHHTTSEEEEEEEGGGB-TTT--SBSS--SS-B-HHHHHHHGGGGGGSEEEEEEEE-B-GGG-STTHHHHHHHHHHHHHHHHHHHH-/--TT-SS--GGG--B-SS--S-SEEEEEE---TT-SS---GGGHHHHHHHHHTT--S-----HHHHS-EEEEEE----SS-HHHHHHHHHHHHHHHHHHSSEEEEEES-GGGHHHHHHHHHHHHSSEEEEEE-SS---PPPBTTBTT-TT-HHHHHHHTTSEEEEEEEEEEE----HHHHHHT-EEEEHHHHHHHHHHHHHHHHHHHHTTSEEEEEEEGGGB-TTT--SBSS--SS-B-HHHHHHHHGGGGGSEEEEEEEE-B-GGG-STTHHHHHHHHHHHHHHHHHHHH-

B-factor: mean 9.49, std 6.79, range [2.08, 57.95]

Nearest PDB structures (foldseek):
  1gq6-assembly1_B  TM=1.003E+00  e=2.183E-70  Streptomyces clavuligerus
  1gq6-assembly1_A-2  TM=9.995E-01  e=2.498E-66  Streptomyces clavuligerus
  1gq6-assembly1_C-2  TM=9.995E-01  e=3.607E-65  Streptomyces clavuligerus
  3niq-assembly1_A  TM=9.634E-01  e=5.375E-39  Pseudomonas aeruginosa PAO1
  3nio-assembly1_D  TM=9.326E-01  e=4.084E-33  Pseudomonas aeruginosa PAO1

Sequence (888 aa):
SPRYAQIPTFMRLPHDPQPRGYDVVVIGAPYDGGTSYRPGARFGPQAIRSESGLIHGVGIDRGPGTFDLINCVDAGDINLTPFDMNIAIDTAQSHLSGLLKANAAFLMIGGDHSLTVAALRAVAEQHGPLAVVHLDAHSDTNPAFYGGRYHHGTPFRHGIDEKLIDPAAMVQIGIRGHLDYARGHGVRVVTADEFGELGVGGTADLIREKVGQRPVYVSVDIDVVDPAFAPGTGTPAPGGLLSREVLALLRCVGDLKPVGFDVMEVSPLYDHGGITSILATEIGAELLYQYARAHSPRYAQIPTFMRLPHDPQPRGYDVVVIGAPYDGGTSYRPGARFGPQAIRSESGLIHGVGIDRGPGTFDLINCVDAGDINLTPFDMNIAIDTAQSHLSGLLKANAAFLMIGGDHSLTVAALRAVAEQHGPLAVVHLDAHSDTNPAFYGGRYHHGTPFRHGIDEKLIDPAAMVQIGIRGHNPKPDSLDYARGHGVRVVTADEFGELGVGGTADLIREKVGQRPVYVSVDIDVVDPAFAPGTGTPAPGGLLSREVLALLRCVGDLKPVGFDVMEVSPLYDHGGITSILATEIGAELLYQYARAHSPRYAQIPTFMRLPHDPQPRGYDVVVIGAPYDGGTSYRPGARFGPQAIRSESGLIHGVGIDGTFDLINCVDAGDINLTPFDMNIAIDTAQSHLSGLLKANAAFLMIGGDHSLTVAALRAVAEQHGPLAVVHLDAHSDTNPAFYGGRYHHGTPFRHGIDEKLIDPAAMVQIGIRGHLDYARGHGVRVVTADEFGELGVGGTADLIREKVGQRPVYVSVDIDVVDPAFAPGTGTPAPGGLLSREVLALLRCVGDLKPVGFDVMEVSPLYDHGGITSILATEIGAELLYQYARAH

Radius of gyration: 27.45 Å; Cα contacts (8 Å, |Δi|>4): 2326; chains: 3; bounding box: 72×77×54 Å

GO terms:
  GO:0033972 proclavaminate amidinohydrolase activity (F, EXP)

Organism: Streptomyces clavuligerus (NCBI:txid1901)

CATH classification: 3.40.800.10

Solvent-accessible surface area: 28741 Å² total; per-residue (Å²): 130,58,18,137,32,152,151,68,23,1,12,88,10,85,103,42,97,82,7,68,64,46,50,0,0,1,0,0,0,36,2,6,32,2,30,42,22,15,73,10,2,98,106,0,2,116,21,1,30,60,37,0,8,6,18,45,14,48,37,34,101,46,47,89,10,6,69,122,89,16,83,4,0,1,3,14,54,0,139,16,36,66,182,58,40,78,100,0,1,94,43,0,60,76,59,0,53,42,12,30,96,43,10,56,1,0,0,0,5,0,0,0,0,0,0,0,0,0,0,0,38,4,0,11,90,70,80,26,86,0,1,0,2,0,0,0,0,43,13,8,8,75,78,39,126,226,74,4,111,10,34,19,8,1,0,0,58,12,0,10,84,63,160,20,3,61,25,75,11,1,0,0,0,0,2,17,25,53,60,126,43,0,99,72,85,42,8,83,9,0,20,17,126,54,4,60,93,64,28,46,46,25,0,8,85,29,0,88,140,21,5,28,134,37,37,0,0,0,0,0,4,0,2,0,1,3,5,4,4,0,3,0,2,2,12,3,7,12,9,2,2,8,2,70,29,0,23,48,1,2,42,5,1,8,54,7,22,0,15,0,0,0,0,0,4,0,2,32,155,61,28,14,20,14,8,0,1,0,2,0,0,43,0,0,9,36,0,0,50,6,18,14,105,31,121,113,61,49,136,30,144,153,68,23,1,13,92,11,88,102,46,92,55,0,148,63,59,44,0,0,1,0,1,0,34,4,7,33,2,29,25,22,16,72,11,2,97,106,0,1,119,19,0,30,61,39,0,7,7,10,88,12,74,19,42,94,85,53,78,10,4,65,125,86,14,91,9,0,1,4,14,55,1,139,16,38,65,183,60,40,76,99,0,0,87,48,0,59,76,58,0,56,40,8,30,95,39,8,53,0,0,0,0,5,0,0,0,0,1,0,0,0,0,0,0,38,4,0,11,87,65,81,26,82,0,0,0,1,0,0,0,0,6,13,4,3,10,58,36,93,229,84,9,119,24,10,8,0,1,0,0,56,12,0,5,84,67,123,19,0,56,16,74,9,1,0,0,0,0,1,44,18,25,5,8,44,58,47,63,10,104,37,0,95,70,82,42,8,85,8,0,22,18,114,45,4,60,148,62,26,42,47,24,0,8,87,38,0,86,85,31,5,29,131,34,37,0,0,0,0,0,4,0,3,0,1,3,7,4,5,1,4,0,0,2,4,2,8,12,8,2,2,10,2,72,29,0,23,48,1,2,40,5,0,8,56,5,24,0,15,0,0,0,0,0,5,0,1,30,155,60,26,16,18,14,8,0,1,0,2,0,0,14,0,0,5,14,0,0,34,3,15,13,108,32,119,114,62,49,138,29,144,152,66,23,1,12,87,10,85,100,45,90,85,7,70,64,56,43,0,0,0,0,0,0,35,2,5,33,1,29,40,22,15,74,11,2,99,107,0,2,116,20,0,32,61,37,0,8,7,12,85,12,88,47,51,138,52,4,67,137,108,15,91,10,0,1,2,14,54,0,140,16,37,62,182,58,38,75,98,0,1,91,44,0,56,75,58,0,25,43,12,9,88,45,10,52,1,0,0,0,5,0,0,0,0,0,0,0,1,0,0,0,39,1,0,13,122,84,74,27,84,0,1,0,2,0,0,0,0,44,14,9,10,74,79,38,125,229,73,5,111,8,34,17,9,1,0,0,55,14,0,5,77,59,148,20,3,53,25,65,2,0,0,0,0,0,2,18,23,55,60,125,45,0,99,70,85,37,7,73,7,0,22,16,118,46,4,58,151,64,27,42,46,25,0,8,84,33,1,85,81,40,0,22,129,120,39,0,0,0,0,0,4,0,3,0,1,4,6,3,5,1,4,0,1,2,11,2,6,11,9,2,2,9,2,71,30,0,24,50,1,2,39,6,0,8,59,5,22,0,13,0,0,0,0,0,5,0,1,30,162,61,27,16,20,13,8,0,1,0,2,0,0,14,0,0,4,36,0,1,83,6,16,15,108,32,120

Foldseek 3Di:
DDLQDDDFFQLPFAEDQQDFDFAEEEEEELEQLQFDFDGQFSCQRVLLRNLRSPDDQDDDPPDDGLCVLTPYHYNYYQPADHPDDVVRLVSLLVVLLSCVVGYQEYEYEDDAQLNVLSVLVSLCVVANAAAEEEQAQAPLLDQADVVNRRRRSHNVVSCVVVRSHQQQRYEYAQHDDDPCVSVVSNHHYQHQVNCVVCALVNVLVVNCVRNPQRAYEYEYELLQAACVQQVQFGDHDHDHHHLVRLLSSLLSLLVYRYRYYYYYGGRPVRGDPSRNSNSSSSNSSSNSSSNSSND/DQLQDDDFFQLPFAEDQQDFAFAEEEEEELEFLQEDFDGQFSCQRVLLRNLRSPDHQDDDPPPDGLCVLTPYHYNYYQPADHPDDVVRLVSLLVSLLSCVVGYQEYEYEDDAQLNVLSNLNSLCVVANAAQEEAQALEPLCDQADDVGRRHRSRRVVSCVVVRSHQQQRYEYAQHDDYPPDDDDCCVSVVSNHHYHHQVNCVVCALVNVLVVNCVRNPAGAYEYEYELLQAACVQQVQFGDHDHPHHHLVSLLSSLLSLLVYRYRYYYYGGGRPVRGDPSRNSNSSSSSSSSNSSSNSSND/DDLQDDDFFQLPFAEAQQDFDFAEEEEEELEFLQFDFDGQFSCQRVLLSNQRSPDALDDVVHLCVLTPYHYNYYQPADHPDDVVRLVSLLVSLLSCVVGYQEYEYEDDAQLNVLSVLNSLCVVANAAAEEAQALAPLCDQADVVNRRRRSHRVVSSVVVRSHQQQRYEYAQHDDDPCVSVVSNHHYHHQVNCVVCALVNVLVVNCVRNPAGAYEYEYELLQAACVQQQQFGDHDHPHHHLVRLLSSLLSLLVYQYRYYYYYGGRPVRGDPSRSSNSSSSNVSSNSNSNSSND